Protein AF-A0A8S2E0N2-F1 (afdb_monomer)

Mean predicted aligned error: 20.52 Å

Foldseek 3Di:
DDDDDDDDADDFDPPDDVPFDFDDPVQWDFQFWQDDDPFWTWTWIAGCDAPRHGDTWIKTKGWLQRADNLLLRLVRVQLVLLLPDDAPQAKHWFWWDDDLTMTITTIHDALQAFQVLVCVVVLADDLVLLLLQLLSVLVVLVSCVVQQKAQAADDRNQWGAHQQGHTHGHDSSPMDGFDPDLPGFDQDLDYDLLLFALCSLVSVTDGSLRVLSSSLQRSCCNHRSDGQADDPDSVRSSVCNNDNDRDDDPPDDPLSSVQSVQSSDNPSCSHQQHDPCRSVSVCPRPSNVPDPSVCSRVVNDRRPDRRDDDPDSSPSGDPVGRVDDSDDDDGDRHPPVSSVSCVSRTDGRPCRRDPDPDDDDDPVPLVVLLVPQPQEAAPDPVVQKDWDAWPDDDPFWTKTWIAGPPPRDIWIKTKGQACVVQRCSQVSVVLVVCQVQLAAWHFDHWYDHPRMIITITQDFAQFWPVVCLVVVVFAFLLRLLLLLLSVLVVLLVCVVQQKAQAEDAGRQWTFNHNVSDSSRIHRYDRSPMDHADDDPGWDQDQDYDLLLFALCSLVSHTDGNLRVLSSSLQVSVCNQAVDGQQDQDPPQDSVSSSCCLVPPDRDLDDPQSVLPDPQSVVLSNLSSDNPSVSRDHSVVSCVRPSNVPSVPGDRDTGNYDPNVSVCVVVPPLPQPAQFQWWKKKKAAADPVVQVVVVVCQVVCLVQVKDWLALHDDHRAITIITHGPVCPVVVVVVCVVVVIDMDGLGRTCRVLLVVLLVVAVPDDDDDDDLLHQDAPVNVVVVLVVLCVVQVQFKDKDFLAAFPVGDTQIKIKGAHPAFAADPVGHGDPDDAFEAEEEEALFQLQRLGLSLLVLLVCCLRVCQVPDPLSVNLRNRYMYIYRSHLQNQQNNCCSPNYNNGTFHADQDPPRVAGGARLFQQAPWCRPVDSADCDSNRSRNNAPHRCNGVSSVSVVVVLLVCLVRHQAYEYEGADAQEKEADDQQAPDADPCQVLQQVLQVQLQVQLCVPPVAHHHYYHNCNVRRNRHNGDRSCCVPPSVRSNGIYGHFDDNPSCISSDRSNCSVSRSVSNSRSVSSSSVSSSVPVVD

Secondary structure (DSSP, 8-state):
-------PPPP------TTSPPP-GGGEEEEEEEEE-SSEEEEEEEE-SSTTTT-EEEEEEEEGGG--HHHHHHHHHHHHHHHH---TTBPPEEEEEE-SSEEEEEEE--TTEEHHHHHHHHSS--HHHHHHHHHHHHHHHHHHHHTTEE----SGGGEEE-SSS-EEE--GGG-EE--SSTT--B----S-GGG--HHHHTTS-B-THHHHHHHHHHHHHHHHSS-SS--SSHHHHHHHHHHPPP---TTS-HHHHHHHHHHT-SSGGGSTT-STTHHHHHHTSGGGTT--HHHHHTT-SPPS-PPP--SSTTTTS-HHHHTS----PPPPPPPHHHHHTTTT--EE-HHHHS----S----HHHHHHHHTSTTEE-S-HHHHEEEEEEEEE-SSEEEEEEEETTT--EEEEEEES-TTTS--HHHHHHHHHTTT-TTBPPEEEEEEETTEEEEEEE---S-BHHHHHHHTS--BHHHHHHHHHHHHHHHHHHHHTTEE-S--SGGGEEESSTT--GGGEEE---TT-EEPPSSS--B------TTT--HHHHTT--B-THHHHHHHHHHHHHHHHSS-SS---TT--HHHHHHHHHHPPP---STTTTTS-HHHHHHHHHHT-SSGGGSPPHHHHHHSHHHHTGGGS--SBP--S-HHHHHHHHS-------TT-EEEEEE--SHHHHHHHHHHHHTHHHHT-EES-S---TTSEEEEEE-GGGHHHHHHHHHHTT-EEEEEES-SHHHHHHHHHHHH---SS---TTS---HHHHHHHHHHHHHH-TTTEEEEEEEE-TTS-EEEEEEE--SSPPB-TTS-B--SPPEEEEEEE-SSTT-THHHHHHHHHHHHHHHTTTTSHHHHHHHHHEEEEEES-SSHHHHHHHHHT-TT--S---B-SSTT-B---TTS-SSSSTTSSS-BS-TTSTTB--SSTT-SHHHHHHHHHHHHTTTTEEEEEEEEESS-EEEES-SS-SSPPTTHHHHHHHHHHHHHHHHHHH----EEEEHHHHS----S-HHHHHHHTS--SEEEEEEES-SSSSGGG--GGGHHHHHHHHHHHHHHHHHHHHHHH--

Structure (mmCIF, N/CA/C/O backbone):
data_AF-A0A8S2E0N2-F1
#
_entry.id   AF-A0A8S2E0N2-F1
#
loop_
_atom_site.group_PDB
_atom_site.id
_atom_site.type_symbol
_atom_site.label_atom_id
_atom_site.label_alt_id
_atom_site.label_comp_id
_atom_site.label_asym_id
_atom_site.label_entity_id
_atom_site.label_seq_id
_atom_site.pdbx_PDB_ins_code
_atom_site.Cartn_x
_atom_site.Cartn_y
_atom_site.Cartn_z
_atom_site.occupancy
_atom_site.B_iso_or_equiv
_atom_site.auth_seq_id
_atom_site.auth_comp_id
_atom_site.auth_asym_id
_atom_site.auth_atom_id
_atom_site.pdbx_PDB_model_num
ATOM 1 N N . ASP A 1 1 ? -3.031 7.987 -31.001 1.00 28.86 1 ASP A N 1
ATOM 2 C CA . ASP A 1 1 ? -3.763 6.712 -30.892 1.00 28.86 1 ASP A CA 1
ATOM 3 C C . ASP A 1 1 ? -3.323 6.035 -29.611 1.00 28.86 1 ASP A C 1
ATOM 5 O O . ASP A 1 1 ? -2.189 5.608 -29.501 1.00 28.86 1 ASP A O 1
ATOM 9 N N . GLU A 1 2 ? -3.964 6.364 -28.498 1.00 23.53 2 GLU A N 1
ATOM 10 C CA . GLU A 1 2 ? -5.214 5.784 -27.972 1.00 23.53 2 GLU A CA 1
ATOM 11 C C . GLU A 1 2 ? -4.887 4.900 -26.759 1.00 23.53 2 GLU A C 1
ATOM 13 O O . GLU A 1 2 ? -4.711 3.691 -26.832 1.00 23.53 2 GLU A O 1
ATOM 18 N N . TYR A 1 3 ? -4.770 5.595 -25.627 1.00 35.31 3 TYR A N 1
ATOM 19 C CA . TYR A 1 3 ? -5.124 5.175 -24.274 1.00 35.31 3 TYR A CA 1
ATOM 20 C C . TYR A 1 3 ? -5.818 3.804 -24.134 1.00 35.31 3 TYR A C 1
ATOM 22 O O . TYR A 1 3 ? -6.977 3.670 -24.529 1.00 35.31 3 TYR A O 1
ATOM 30 N N . SER A 1 4 ? -5.231 2.873 -23.360 1.00 25.34 4 SER A N 1
ATOM 31 C CA . SER A 1 4 ? -6.035 2.066 -22.428 1.00 25.34 4 SER A CA 1
ATOM 32 C C . SER A 1 4 ? -5.281 1.427 -21.241 1.00 25.34 4 SER A C 1
ATOM 34 O O . SER A 1 4 ? -4.552 0.462 -21.403 1.00 25.34 4 SER A O 1
ATOM 36 N N . THR A 1 5 ? -5.614 1.926 -20.044 1.00 36.44 5 THR A N 1
ATOM 37 C CA . THR A 1 5 ? -5.399 1.447 -18.653 1.00 36.44 5 THR A CA 1
ATOM 38 C C . THR A 1 5 ? -5.800 -0.008 -18.315 1.00 36.44 5 THR A C 1
ATOM 40 O O . THR A 1 5 ? -6.749 -0.525 -18.908 1.00 36.44 5 THR A O 1
ATOM 43 N N . ILE A 1 6 ? -5.180 -0.577 -17.263 1.00 29.47 6 ILE A N 1
ATOM 44 C CA . ILE A 1 6 ? -5.586 -1.771 -16.471 1.00 29.47 6 ILE A CA 1
ATOM 45 C C . ILE A 1 6 ? -5.272 -1.413 -14.988 1.00 29.47 6 ILE A C 1
ATOM 47 O O . ILE A 1 6 ? -4.105 -1.210 -14.692 1.00 29.47 6 ILE A O 1
ATOM 51 N N . GLU A 1 7 ? -6.164 -0.930 -14.104 1.00 25.22 7 GLU A N 1
ATOM 52 C CA . GLU A 1 7 ? -7.268 -1.548 -13.318 1.00 25.22 7 GLU A CA 1
ATOM 53 C C . GLU A 1 7 ? -6.845 -2.790 -12.477 1.00 25.22 7 GLU A C 1
ATOM 55 O O . GLU A 1 7 ? -6.459 -3.808 -13.038 1.00 25.22 7 GLU A O 1
ATOM 60 N N . HIS A 1 8 ? -6.915 -2.699 -11.134 1.00 28.61 8 HIS A N 1
ATOM 61 C CA . HIS A 1 8 ? -6.659 -3.777 -10.152 1.00 28.61 8 HIS A CA 1
ATOM 62 C C . HIS A 1 8 ? -7.943 -4.584 -9.858 1.00 28.61 8 HIS A C 1
ATOM 64 O O . HIS A 1 8 ? -9.015 -3.997 -9.707 1.00 28.61 8 HIS A O 1
ATOM 70 N N . GLU A 1 9 ? -7.822 -5.913 -9.756 1.00 24.45 9 GLU A N 1
ATOM 71 C CA . GLU A 1 9 ? -8.874 -6.860 -9.345 1.00 24.45 9 GLU A CA 1
ATOM 72 C C . GLU A 1 9 ? -8.735 -7.244 -7.856 1.00 24.45 9 GLU A C 1
ATOM 74 O O . GLU A 1 9 ? -7.620 -7.383 -7.358 1.00 24.45 9 GLU A O 1
ATOM 79 N N . ILE A 1 10 ? -9.868 -7.439 -7.171 1.00 28.05 10 ILE A N 1
ATOM 80 C CA . ILE A 1 10 ? -9.986 -7.943 -5.791 1.00 28.05 10 ILE A CA 1
ATOM 81 C C . ILE A 1 10 ? -9.920 -9.485 -5.808 1.00 28.05 10 ILE A C 1
ATOM 83 O O . ILE A 1 10 ? -10.506 -10.125 -6.686 1.00 28.05 10 ILE A O 1
ATOM 87 N N . GLU A 1 11 ? -9.208 -10.093 -4.852 1.00 24.56 11 GLU A N 1
ATOM 88 C CA . GLU A 1 11 ? -9.170 -11.549 -4.656 1.00 24.56 11 GLU A CA 1
ATOM 89 C C . GLU A 1 11 ? -10.421 -12.024 -3.910 1.00 24.56 11 GLU A C 1
ATOM 91 O O . GLU A 1 11 ? -10.689 -11.615 -2.782 1.00 24.56 11 GLU A O 1
ATOM 96 N N . ILE A 1 12 ? -11.174 -12.932 -4.528 1.00 28.62 12 ILE A N 1
ATOM 97 C CA . ILE A 1 12 ? -12.325 -13.561 -3.890 1.00 28.62 12 ILE A CA 1
ATOM 98 C C . ILE A 1 12 ? -11.907 -14.924 -3.389 1.00 28.62 12 ILE A C 1
ATOM 100 O O . ILE A 1 12 ? -11.651 -15.846 -4.169 1.00 28.62 12 ILE A O 1
ATOM 104 N N . THR A 1 13 ? -11.872 -15.056 -2.070 1.00 29.52 13 THR A N 1
ATOM 105 C CA . THR A 1 13 ? -11.762 -16.349 -1.412 1.00 29.52 13 THR A CA 1
ATOM 106 C C . THR A 1 13 ? -12.967 -17.198 -1.808 1.00 29.52 13 THR A C 1
ATOM 108 O O . THR A 1 13 ? -14.119 -16.779 -1.713 1.00 29.52 13 THR A O 1
ATOM 111 N N . ASN A 1 14 ? -12.708 -18.408 -2.303 1.00 28.38 14 ASN A N 1
ATOM 112 C CA . ASN A 1 14 ? -13.755 -19.387 -2.564 1.00 28.38 14 ASN A CA 1
ATOM 113 C C . ASN A 1 14 ? -14.541 -19.642 -1.265 1.00 28.38 14 ASN A C 1
ATOM 115 O O . ASN A 1 14 ? -14.126 -20.454 -0.439 1.00 28.38 14 ASN A O 1
ATOM 119 N N . ILE A 1 15 ? -15.712 -19.020 -1.109 1.00 34.06 15 ILE A N 1
ATOM 120 C CA . ILE A 1 15 ? -16.741 -19.489 -0.180 1.00 34.06 15 ILE A CA 1
ATOM 121 C C . ILE A 1 15 ? -17.411 -20.695 -0.844 1.00 34.06 15 ILE A C 1
ATOM 123 O O . ILE A 1 15 ? -18.532 -20.654 -1.335 1.00 34.06 15 ILE A O 1
ATOM 127 N N . THR A 1 16 ? -16.684 -21.802 -0.894 1.00 30.33 16 THR A N 1
ATOM 128 C CA . THR A 1 16 ? -17.293 -23.126 -0.950 1.00 30.33 16 THR A CA 1
ATOM 129 C C . THR A 1 16 ? -16.660 -23.921 0.170 1.00 30.33 16 THR A C 1
ATOM 131 O O . THR A 1 16 ? -15.574 -24.470 -0.000 1.00 30.33 16 THR A O 1
ATOM 134 N N . LYS A 1 17 ? -17.339 -23.963 1.326 1.00 30.84 17 LYS A N 1
ATOM 135 C CA . LYS A 1 17 ? -17.153 -25.038 2.308 1.00 30.84 17 LYS A CA 1
ATOM 136 C C . LYS A 1 17 ? -17.154 -26.362 1.537 1.00 30.84 17 LYS A C 1
ATOM 138 O O . LYS A 1 17 ? -18.080 -26.605 0.757 1.00 30.84 17 LYS A O 1
ATOM 143 N N . GLU A 1 18 ? -16.142 -27.205 1.730 1.00 28.52 18 GLU A N 1
ATOM 144 C CA . GLU A 1 18 ? -16.212 -28.591 1.260 1.00 28.52 18 GLU A CA 1
ATOM 145 C C . GLU A 1 18 ? -17.493 -29.225 1.829 1.00 28.52 18 GLU A C 1
ATOM 147 O O . GLU A 1 18 ? -17.659 -29.317 3.043 1.00 28.52 18 GLU A O 1
ATOM 152 N N . GLY A 1 19 ? -18.431 -29.584 0.943 1.00 35.12 19 GLY A N 1
ATOM 153 C CA . GLY A 1 19 ? -19.732 -30.162 1.302 1.00 35.12 19 GLY A CA 1
ATOM 154 C C . GLY A 1 19 ? -20.982 -29.299 1.052 1.00 35.12 19 GLY A C 1
ATOM 155 O O . GLY A 1 19 ? -22.078 -29.810 1.265 1.00 35.12 19 GLY A O 1
ATOM 156 N N . CYS A 1 20 ? -20.878 -28.049 0.575 1.00 34.34 20 CYS A N 1
ATOM 157 C CA . CYS A 1 20 ? -22.047 -27.210 0.229 1.00 34.34 20 CYS A CA 1
ATOM 158 C C . CYS A 1 20 ? -22.283 -27.112 -1.297 1.00 34.34 20 CYS A C 1
ATOM 160 O O . CYS A 1 20 ? -21.327 -27.105 -2.076 1.00 34.34 20 CYS A O 1
ATOM 162 N N . GLU A 1 21 ? -23.554 -27.043 -1.733 1.00 44.69 21 GLU A N 1
ATOM 163 C CA . GLU A 1 21 ? -23.943 -26.941 -3.154 1.00 44.69 21 GLU A CA 1
ATOM 164 C C . GLU A 1 21 ? -23.283 -25.734 -3.841 1.00 44.69 21 GLU A C 1
ATOM 166 O O . GLU A 1 21 ? -23.330 -24.618 -3.335 1.00 44.69 21 GLU A O 1
ATOM 171 N N . LYS A 1 22 ? -22.700 -25.936 -5.029 1.00 56.62 22 LYS A N 1
ATOM 172 C CA . LYS A 1 22 ? -22.250 -24.844 -5.907 1.00 56.62 22 LYS A CA 1
ATOM 173 C C . LYS A 1 22 ? -23.458 -24.303 -6.675 1.00 56.62 22 LYS A C 1
ATOM 175 O O . LYS A 1 22 ? -24.176 -25.091 -7.287 1.00 56.62 22 LYS A O 1
ATOM 180 N N . GLY A 1 23 ? -23.662 -22.983 -6.687 1.00 61.06 23 GLY A N 1
ATOM 181 C CA . GLY A 1 23 ? -24.697 -22.355 -7.516 1.00 61.06 23 GLY A CA 1
ATOM 182 C C . GLY A 1 23 ? -24.526 -22.729 -8.995 1.00 61.06 23 GLY A C 1
ATOM 183 O O . GLY A 1 23 ? -23.431 -22.592 -9.543 1.00 61.06 23 GLY A O 1
ATOM 184 N N . HIS A 1 24 ? -25.588 -23.224 -9.638 1.00 76.50 24 HIS A N 1
ATOM 185 C CA . HIS A 1 24 ? -25.565 -23.650 -11.043 1.00 76.50 24 HIS A CA 1
ATOM 186 C C . HIS A 1 24 ? -26.785 -23.133 -11.808 1.00 76.50 24 HIS A C 1
ATOM 188 O O . HIS A 1 24 ? -27.872 -23.014 -11.248 1.00 76.50 24 HIS A O 1
ATOM 194 N N . ARG A 1 25 ? -26.627 -22.880 -13.115 1.00 81.69 25 ARG A N 1
ATOM 195 C CA . ARG A 1 25 ? -27.694 -22.361 -13.991 1.00 81.69 25 ARG A CA 1
ATOM 196 C C . ARG A 1 25 ? -28.948 -23.240 -13.982 1.00 81.69 25 ARG A C 1
ATOM 198 O O . ARG A 1 25 ? -30.050 -22.713 -14.018 1.00 81.69 25 ARG A O 1
ATOM 205 N N . ASP A 1 26 ? -28.778 -24.555 -13.890 1.00 82.00 26 ASP A N 1
ATOM 206 C CA . ASP A 1 26 ? -29.890 -25.519 -13.908 1.00 82.00 26 ASP A CA 1
ATOM 207 C C . ASP A 1 26 ? -30.736 -25.498 -12.628 1.00 82.00 26 ASP A C 1
ATOM 209 O O . ASP A 1 26 ? -31.825 -26.065 -12.601 1.00 82.00 26 ASP A O 1
ATOM 213 N N . GLN A 1 27 ? -30.268 -24.811 -11.581 1.00 82.81 27 GLN A N 1
ATOM 214 C CA . GLN A 1 27 ? -31.034 -24.611 -10.353 1.00 82.81 27 GLN A CA 1
ATOM 215 C C . GLN A 1 27 ? -32.099 -23.501 -10.482 1.00 82.81 27 GLN A C 1
ATOM 217 O O . GLN A 1 27 ? -32.764 -23.162 -9.499 1.00 82.81 27 GLN A O 1
ATOM 222 N N . PHE A 1 28 ? -32.223 -22.886 -11.663 1.00 88.06 28 PHE A N 1
ATOM 223 C CA . PHE A 1 28 ? -33.082 -21.735 -11.910 1.00 88.06 28 PHE A CA 1
ATOM 224 C C . PHE A 1 28 ? -33.931 -21.931 -13.169 1.00 88.06 28 PHE A C 1
ATOM 226 O O . PHE A 1 28 ? -33.412 -22.067 -14.279 1.00 88.06 28 PHE A O 1
ATOM 233 N N . ASP A 1 29 ? -35.247 -21.855 -13.001 1.00 86.88 29 ASP A N 1
ATOM 234 C CA . ASP A 1 29 ? -36.202 -21.874 -14.102 1.00 86.88 29 ASP A CA 1
ATOM 235 C C . ASP A 1 29 ? -36.370 -20.455 -14.653 1.00 86.88 29 ASP A C 1
ATOM 237 O O . ASP A 1 29 ? -36.748 -19.535 -13.926 1.00 86.88 29 ASP A O 1
ATOM 241 N N . PHE A 1 30 ? -36.100 -20.267 -15.944 1.00 87.38 30 PHE A N 1
ATOM 242 C CA . PHE A 1 30 ? -36.246 -18.977 -16.616 1.00 87.38 30 PHE A CA 1
ATOM 243 C C . PHE A 1 30 ? -37.717 -18.718 -16.925 1.00 87.38 30 PHE A C 1
ATOM 245 O O . PHE A 1 30 ? -38.323 -19.426 -17.728 1.00 87.38 30 PHE A O 1
ATOM 252 N N . LEU A 1 31 ? -38.284 -17.689 -16.299 1.00 83.88 31 LEU A N 1
ATOM 253 C CA . LEU A 1 31 ? -39.690 -17.343 -16.463 1.00 83.88 31 LEU A CA 1
ATOM 254 C C . LEU A 1 31 ? -39.878 -16.286 -17.549 1.00 83.88 31 LEU A C 1
ATOM 256 O O . LEU A 1 31 ? -40.682 -16.481 -18.453 1.00 83.88 31 LEU A O 1
ATOM 260 N N . MET A 1 32 ? -39.157 -15.162 -17.464 1.00 83.88 32 MET A N 1
ATOM 261 C CA . MET A 1 32 ? -39.373 -13.995 -18.336 1.00 83.88 32 MET A CA 1
ATOM 262 C C . MET A 1 32 ? -38.083 -13.192 -18.533 1.00 83.88 32 MET A C 1
ATOM 264 O O . MET A 1 32 ? -37.170 -13.272 -17.713 1.00 83.88 32 MET A O 1
ATOM 268 N N . VAL A 1 33 ? -38.005 -12.387 -19.596 1.00 84.62 33 VAL A N 1
ATOM 269 C CA . VAL A 1 33 ? -36.953 -11.366 -19.751 1.00 84.62 33 VAL A CA 1
ATOM 270 C C . VAL A 1 33 ? -37.463 -10.060 -19.143 1.00 84.62 33 VAL A C 1
ATOM 272 O O . VAL A 1 33 ? -38.490 -9.548 -19.575 1.00 84.62 33 VAL A O 1
ATOM 275 N N . LEU A 1 34 ? -36.754 -9.531 -18.148 1.00 81.56 34 LEU A N 1
ATOM 276 C CA . LEU A 1 34 ? -37.100 -8.277 -17.469 1.00 81.56 34 LEU A CA 1
ATOM 277 C C . LEU A 1 34 ? -36.463 -7.059 -18.146 1.00 81.56 34 LEU A C 1
ATOM 279 O O . LEU A 1 34 ? -37.032 -5.976 -18.121 1.00 81.56 34 LEU A O 1
ATOM 283 N N . GLY A 1 35 ? -35.302 -7.237 -18.784 1.00 79.69 35 GLY A N 1
ATOM 284 C CA . GLY A 1 35 ? -34.605 -6.162 -19.487 1.00 79.69 35 GLY A CA 1
ATOM 285 C C . GLY A 1 35 ? -33.397 -6.644 -20.288 1.00 79.69 35 GLY A C 1
ATOM 286 O O . GLY A 1 35 ? -32.935 -7.782 -20.142 1.00 79.69 35 GLY A O 1
ATOM 287 N N . ALA A 1 36 ? -32.870 -5.776 -21.152 1.00 71.81 36 ALA A N 1
ATOM 288 C CA . ALA A 1 36 ? -31.653 -6.026 -21.919 1.00 71.81 36 ALA A CA 1
ATOM 289 C C . ALA A 1 36 ? -30.767 -4.773 -21.958 1.00 71.81 36 ALA A C 1
ATOM 291 O O . ALA A 1 36 ? -31.213 -3.712 -22.382 1.00 71.81 36 ALA A O 1
ATOM 292 N N . GLY A 1 37 ? -29.509 -4.917 -21.536 1.00 65.56 37 GLY A N 1
ATOM 293 C CA . GLY A 1 37 ? -28.487 -3.873 -21.611 1.00 65.56 37 GLY A CA 1
ATOM 294 C C . GLY A 1 37 ? -27.475 -4.130 -22.731 1.00 65.56 37 GLY A C 1
ATOM 295 O O . GLY A 1 37 ? -27.568 -5.108 -23.474 1.00 65.56 37 GLY A O 1
ATOM 296 N N . SER A 1 38 ? -26.450 -3.280 -22.823 1.00 56.94 38 SER A N 1
ATOM 297 C CA . SER A 1 38 ? -25.407 -3.358 -23.860 1.00 56.94 38 SER A CA 1
ATOM 298 C C . SER A 1 38 ? -24.555 -4.636 -23.817 1.00 56.94 38 SER A C 1
ATOM 300 O O . SER A 1 38 ? -23.988 -5.018 -24.839 1.00 56.94 38 SER A O 1
ATOM 302 N N . PHE A 1 39 ? -24.468 -5.312 -22.664 1.00 64.44 39 PHE A N 1
ATOM 303 C CA . PHE A 1 39 ? -23.562 -6.454 -22.446 1.00 64.44 39 PHE A CA 1
ATOM 304 C C . PHE A 1 39 ? -24.248 -7.721 -21.902 1.00 64.44 39 PHE A C 1
ATOM 306 O O . PHE A 1 39 ? -23.595 -8.755 -21.728 1.00 64.44 39 PHE A O 1
ATOM 313 N N . GLY A 1 40 ? -25.559 -7.672 -21.638 1.00 74.44 40 GLY A N 1
ATOM 314 C CA . GLY A 1 40 ? -26.270 -8.750 -20.953 1.00 74.44 40 GLY A CA 1
ATOM 315 C C . GLY A 1 40 ? -27.789 -8.592 -20.915 1.00 74.44 40 GLY A C 1
ATOM 316 O O . GLY A 1 40 ? -28.337 -7.574 -21.333 1.00 74.44 40 GLY A O 1
ATOM 317 N N . LYS A 1 41 ? -28.470 -9.626 -20.419 1.00 84.88 41 LYS A N 1
ATOM 318 C CA . LYS A 1 41 ? -29.929 -9.664 -20.227 1.00 84.88 41 LYS A CA 1
ATOM 319 C C . LYS A 1 41 ? -30.253 -9.914 -18.762 1.00 84.88 41 LYS A C 1
ATOM 321 O O . LYS A 1 41 ? -29.525 -10.649 -18.100 1.00 84.88 41 LYS A O 1
ATOM 326 N N . VAL A 1 42 ? -31.354 -9.347 -18.287 1.00 88.44 42 VAL A N 1
ATOM 327 C CA . VAL A 1 42 ? -31.898 -9.622 -16.956 1.00 88.44 42 VAL A CA 1
ATOM 328 C C . VAL A 1 42 ? -33.137 -10.489 -17.119 1.00 88.44 42 VAL A C 1
ATOM 330 O O . VAL A 1 42 ? -34.028 -10.163 -17.906 1.00 88.44 42 VAL A O 1
ATOM 333 N N . PHE A 1 43 ? -33.183 -11.603 -16.400 1.00 88.94 43 PHE A N 1
ATOM 334 C CA . PHE A 1 43 ? -34.283 -12.557 -16.433 1.00 88.94 43 PHE A CA 1
ATOM 335 C C . PHE A 1 43 ? -34.960 -12.641 -15.072 1.00 88.94 43 PHE A C 1
ATOM 337 O O . PHE A 1 43 ? -34.293 -12.616 -14.043 1.00 88.94 43 PHE A O 1
ATOM 344 N N . LEU A 1 44 ? -36.276 -12.814 -15.076 1.00 90.44 44 LEU A N 1
ATOM 345 C CA . LEU A 1 44 ? -36.996 -13.317 -13.920 1.00 90.44 44 LEU A CA 1
ATOM 346 C C . LEU A 1 44 ? -36.787 -14.823 -13.871 1.00 90.44 44 LEU A C 1
ATOM 348 O O . LEU A 1 44 ? -37.120 -15.527 -14.831 1.00 90.44 44 LEU A O 1
ATOM 352 N N . VAL A 1 45 ? -36.258 -15.309 -12.758 1.00 91.38 45 VAL A N 1
ATOM 353 C CA . VAL A 1 45 ? -36.012 -16.733 -12.552 1.00 91.38 45 VAL A CA 1
ATOM 354 C C . VAL A 1 45 ? -36.668 -17.220 -11.272 1.00 91.38 45 VAL A C 1
ATOM 356 O O . VAL A 1 45 ? -36.872 -16.450 -10.333 1.00 91.38 45 VAL A O 1
ATOM 359 N N . ARG A 1 46 ? -36.982 -18.513 -11.223 1.00 90.81 46 ARG A N 1
ATOM 360 C CA . ARG A 1 46 ? -37.435 -19.194 -10.010 1.00 90.81 46 ARG A CA 1
ATOM 361 C C . ARG A 1 46 ? -36.410 -20.228 -9.585 1.00 90.81 46 ARG A C 1
ATOM 363 O O . ARG A 1 46 ? -36.016 -21.059 -10.398 1.00 90.81 46 ARG A O 1
ATOM 370 N N . LYS A 1 47 ? -36.016 -20.212 -8.316 1.00 89.38 47 LYS A N 1
ATOM 371 C CA . LYS A 1 47 ? -35.168 -21.260 -7.749 1.00 89.38 47 LYS A CA 1
ATOM 372 C C . LYS A 1 47 ? -35.924 -22.590 -7.723 1.00 89.38 47 LYS A C 1
ATOM 374 O O . LYS A 1 47 ? -37.020 -22.655 -7.166 1.00 89.38 47 LYS A O 1
ATOM 379 N N . ASN A 1 48 ? -35.358 -23.648 -8.294 1.00 85.62 48 ASN A N 1
ATOM 380 C CA . ASN A 1 48 ? -36.005 -24.965 -8.361 1.00 85.62 48 ASN A CA 1
ATOM 381 C C . ASN A 1 48 ? -35.398 -26.008 -7.395 1.00 85.62 48 ASN A C 1
ATOM 383 O O . ASN A 1 48 ? -36.025 -27.039 -7.156 1.00 85.62 48 ASN A O 1
ATOM 387 N N . LEU A 1 49 ? -34.239 -25.715 -6.791 1.00 75.81 49 LEU A N 1
ATOM 388 C CA . LEU A 1 49 ? -33.489 -26.598 -5.891 1.00 75.81 49 LEU A CA 1
ATOM 389 C C . LEU A 1 49 ? -32.799 -25.782 -4.786 1.00 75.81 49 LEU A C 1
ATOM 391 O O . LEU A 1 49 ? -32.263 -24.716 -5.087 1.00 75.81 49 LEU A O 1
ATOM 395 N N . GLY A 1 50 ? -32.753 -26.300 -3.555 1.00 72.25 50 GLY A N 1
ATOM 396 C CA . GLY A 1 50 ? -32.063 -25.680 -2.415 1.00 72.25 50 GLY A CA 1
ATOM 397 C C . GLY A 1 50 ? -33.010 -25.179 -1.310 1.00 72.25 50 GLY A C 1
ATOM 398 O O . GLY A 1 50 ? -34.227 -25.349 -1.407 1.00 72.25 50 GLY A O 1
ATOM 399 N N . PRO A 1 51 ? -32.474 -24.583 -0.228 1.00 66.69 51 PRO A N 1
ATOM 400 C CA . PRO A 1 51 ? -33.255 -24.130 0.931 1.00 66.69 51 PRO A CA 1
ATOM 401 C C . PRO A 1 51 ? -34.206 -22.961 0.628 1.00 66.69 51 PRO A C 1
ATOM 403 O O . PRO A 1 51 ? -35.125 -22.709 1.403 1.00 66.69 51 PRO A O 1
ATOM 406 N N . ASP A 1 52 ? -34.014 -22.271 -0.487 1.00 81.44 52 ASP A N 1
ATOM 407 C CA . ASP A 1 52 ? -34.780 -21.134 -1.002 1.00 81.44 52 ASP A CA 1
ATOM 408 C C . ASP A 1 52 ? -35.659 -21.516 -2.213 1.00 81.44 52 ASP A C 1
ATOM 410 O O . ASP A 1 52 ? -36.147 -20.646 -2.939 1.00 81.44 52 ASP A O 1
ATOM 414 N N . GLN A 1 53 ? -35.882 -22.818 -2.446 1.00 85.06 53 GLN A N 1
ATOM 415 C CA . GLN A 1 53 ? -36.723 -23.321 -3.534 1.00 85.06 53 GLN A CA 1
ATOM 416 C C . GLN A 1 53 ? -38.082 -22.598 -3.597 1.00 85.06 53 GLN A C 1
ATOM 418 O O . GLN A 1 53 ? -38.795 -22.469 -2.604 1.00 85.06 53 GLN A O 1
ATOM 423 N N . GLY A 1 54 ? -38.462 -22.174 -4.803 1.00 81.81 54 GLY A N 1
ATOM 424 C CA . GLY A 1 54 ? -39.689 -21.432 -5.085 1.00 81.81 54 GLY A CA 1
ATOM 425 C C . GLY A 1 54 ? -39.520 -19.911 -5.087 1.00 81.81 54 GLY A C 1
ATOM 426 O O . GLY A 1 54 ? -40.381 -19.224 -5.642 1.00 81.81 54 GLY A O 1
ATOM 427 N N . THR A 1 55 ? -38.417 -19.386 -4.546 1.00 88.75 55 THR A N 1
ATOM 428 C CA . THR A 1 55 ? -38.136 -17.942 -4.507 1.00 88.75 55 THR A CA 1
ATOM 429 C C . THR A 1 55 ? -37.907 -17.383 -5.912 1.00 88.75 55 THR A C 1
ATOM 431 O O . THR A 1 55 ? -37.330 -18.047 -6.781 1.00 88.75 55 THR A O 1
ATOM 434 N N . LEU A 1 56 ? -38.404 -16.165 -6.148 1.00 90.06 56 LEU A N 1
ATOM 435 C CA . LEU A 1 56 ? -38.202 -15.430 -7.394 1.00 90.06 56 LEU A CA 1
ATOM 436 C C . LEU A 1 56 ? -37.003 -14.494 -7.264 1.00 90.06 56 LEU A C 1
ATOM 438 O O . LEU A 1 56 ? -36.922 -13.739 -6.300 1.00 90.06 56 LEU A O 1
ATOM 442 N N . TYR A 1 57 ? -36.140 -14.494 -8.275 1.00 93.31 57 TYR A N 1
ATOM 443 C CA . TYR A 1 57 ? -34.956 -13.641 -8.336 1.00 93.31 57 TYR A CA 1
ATOM 444 C C . TYR A 1 57 ? -34.833 -12.931 -9.683 1.00 93.31 57 TYR A C 1
ATOM 446 O O . TYR A 1 57 ? -35.353 -13.397 -10.703 1.00 93.31 57 TYR A O 1
ATOM 454 N N . ALA A 1 58 ? -34.095 -11.822 -9.689 1.00 92.25 58 ALA A N 1
ATOM 455 C CA . ALA A 1 58 ? -33.625 -11.179 -10.905 1.00 92.25 58 ALA A CA 1
ATOM 456 C C . ALA A 1 58 ? -32.225 -11.714 -11.240 1.00 92.25 58 ALA A C 1
ATOM 458 O O . ALA A 1 58 ? -31.265 -11.498 -10.508 1.00 92.25 58 ALA A O 1
ATOM 459 N N . MET A 1 59 ? -32.093 -12.430 -12.354 1.00 92.50 59 MET A N 1
ATOM 460 C CA . MET A 1 59 ? -30.822 -12.984 -12.817 1.00 92.50 59 MET A CA 1
ATOM 461 C C . MET A 1 59 ? -30.242 -12.125 -13.942 1.00 92.50 59 MET A C 1
ATOM 463 O O . MET A 1 59 ? -30.728 -12.159 -15.075 1.00 92.50 59 MET A O 1
ATOM 467 N N . LYS A 1 60 ? -29.169 -11.388 -13.650 1.00 91.44 60 LYS A N 1
ATOM 468 C CA . LYS A 1 60 ? -28.374 -10.638 -14.633 1.00 91.44 60 LYS A CA 1
ATOM 469 C C . LYS A 1 60 ? -27.349 -11.584 -15.264 1.00 91.44 60 LYS A C 1
ATOM 471 O O . LYS A 1 60 ? -26.496 -12.142 -14.578 1.00 91.44 60 LYS A O 1
ATOM 476 N N . VAL A 1 61 ? -27.443 -11.775 -16.579 1.00 89.69 61 VAL A N 1
ATOM 477 C CA . VAL A 1 61 ? -26.606 -12.696 -17.364 1.00 89.69 61 VAL A CA 1
ATOM 478 C C . VAL A 1 61 ? -25.751 -11.906 -18.346 1.00 89.69 61 VAL A C 1
ATOM 480 O O . VAL A 1 61 ? -26.286 -11.271 -19.260 1.00 89.69 61 VAL A O 1
ATOM 483 N N . LEU A 1 62 ? -24.425 -11.991 -18.210 1.00 87.38 62 LEU A N 1
ATOM 484 C CA . LEU A 1 62 ? -23.469 -11.336 -19.109 1.00 87.38 62 LEU A CA 1
ATOM 485 C C . LEU A 1 62 ? -22.638 -12.368 -19.880 1.00 87.38 62 LEU A C 1
ATOM 487 O O . LEU A 1 62 ? -22.188 -13.377 -19.331 1.00 87.38 62 LEU A O 1
ATOM 491 N N . LYS A 1 63 ? -22.411 -12.116 -21.174 1.00 83.75 63 LYS A N 1
ATOM 492 C CA . LYS A 1 63 ? -21.591 -12.989 -22.032 1.00 83.75 63 LYS A CA 1
ATOM 493 C C . LYS A 1 63 ? -20.117 -12.595 -21.915 1.00 83.75 63 LYS A C 1
ATOM 495 O O . LYS A 1 63 ? -19.752 -11.481 -22.272 1.00 83.75 63 LYS A O 1
ATOM 500 N N . LYS A 1 64 ? -19.240 -13.517 -21.500 1.00 82.75 64 LYS A N 1
ATOM 501 C CA . LYS A 1 64 ? -17.800 -13.241 -21.300 1.00 82.75 64 LYS A CA 1
ATOM 502 C C . LYS A 1 64 ? -17.112 -12.746 -22.575 1.00 82.75 64 LYS A C 1
ATOM 504 O O . LYS A 1 64 ? -16.304 -11.824 -22.523 1.00 82.75 64 LYS A O 1
ATOM 509 N N . ALA A 1 65 ? -17.478 -13.319 -23.723 1.00 75.00 65 ALA A N 1
ATOM 510 C CA . ALA A 1 65 ? -16.917 -12.957 -25.025 1.00 75.00 65 ALA A CA 1
ATOM 511 C C . ALA A 1 65 ? -17.239 -11.513 -25.464 1.00 75.00 65 ALA A C 1
ATOM 513 O O . ALA A 1 65 ? -16.499 -10.954 -26.266 1.00 75.00 65 ALA A O 1
ATOM 514 N N . SER A 1 66 ? -18.310 -10.897 -24.945 1.00 73.69 66 SER A N 1
ATOM 515 C CA . SER A 1 66 ? -18.662 -9.503 -25.258 1.00 73.69 66 SER A CA 1
ATOM 516 C C . SER A 1 66 ? -18.103 -8.485 -24.261 1.00 73.69 66 SER A C 1
ATOM 518 O O . SER A 1 66 ? -18.274 -7.289 -24.479 1.00 73.69 66 SER A O 1
ATOM 520 N N . LEU A 1 67 ? -17.448 -8.929 -23.181 1.00 74.62 67 LEU A N 1
ATOM 521 C CA . LEU A 1 67 ? -16.871 -8.046 -22.165 1.00 74.62 67 LEU A CA 1
ATOM 522 C C . LEU A 1 67 ? -15.414 -7.711 -22.506 1.00 74.62 67 LEU A C 1
ATOM 524 O O . LEU A 1 67 ? -14.566 -8.609 -22.609 1.00 74.62 67 LEU A O 1
ATOM 528 N N . LYS A 1 68 ? -15.112 -6.413 -22.630 1.00 78.19 68 LYS A N 1
ATOM 529 C CA . LYS A 1 68 ? -13.733 -5.904 -22.706 1.00 78.19 68 LYS A CA 1
ATOM 530 C C . LYS A 1 68 ? -13.060 -6.014 -21.333 1.00 78.19 68 LYS A C 1
ATOM 532 O O . LYS A 1 68 ? -13.744 -6.187 -20.332 1.00 78.19 68 LYS A O 1
ATOM 537 N N . VAL A 1 69 ? -11.731 -5.879 -21.275 1.00 72.50 69 VAL A N 1
ATOM 538 C CA . VAL A 1 69 ? -10.938 -6.024 -20.031 1.00 72.50 69 VAL A CA 1
ATOM 539 C C . VAL A 1 69 ? -11.523 -5.203 -18.870 1.00 72.50 69 VAL A C 1
ATOM 541 O O . VAL A 1 69 ? -11.860 -5.778 -17.840 1.00 72.50 69 VAL A O 1
ATOM 544 N N . ARG A 1 70 ? -11.783 -3.907 -19.085 1.00 72.75 70 ARG A N 1
ATOM 545 C CA . ARG A 1 70 ? -12.388 -3.025 -18.067 1.00 72.75 70 ARG A CA 1
ATOM 546 C C . ARG A 1 70 ? -13.802 -3.433 -17.653 1.00 72.75 70 ARG A C 1
ATOM 548 O O . ARG A 1 70 ? -14.174 -3.315 -16.494 1.00 72.75 70 ARG A O 1
ATOM 555 N N . ASP A 1 71 ? -14.613 -3.934 -18.585 1.00 73.31 71 ASP A N 1
ATOM 556 C CA . ASP A 1 71 ? -15.987 -4.355 -18.276 1.00 73.31 71 ASP A CA 1
ATOM 557 C C . ASP A 1 71 ? -15.998 -5.637 -17.424 1.00 73.31 71 ASP A C 1
ATOM 559 O O . ASP A 1 71 ? -16.905 -5.839 -16.615 1.00 73.31 71 ASP A O 1
ATOM 563 N N . ARG A 1 72 ? -14.966 -6.487 -17.547 1.00 79.00 72 ARG A N 1
ATOM 564 C CA . ARG A 1 72 ? -14.778 -7.663 -16.678 1.00 79.00 72 ARG A CA 1
ATOM 565 C C . ARG A 1 72 ? -14.427 -7.249 -15.255 1.00 79.00 72 ARG A C 1
ATOM 567 O O . ARG A 1 72 ? -15.029 -7.762 -14.317 1.00 79.00 72 ARG A O 1
ATOM 574 N N . GLN A 1 73 ? -13.523 -6.282 -15.115 1.00 75.25 73 GLN A N 1
ATOM 575 C CA . GLN A 1 73 ? -13.118 -5.726 -13.823 1.00 75.25 73 GLN A CA 1
ATOM 576 C C . GLN A 1 73 ? -14.286 -5.024 -13.128 1.00 75.25 73 GLN A C 1
ATOM 578 O O . GLN A 1 73 ? -14.546 -5.292 -11.960 1.00 75.25 73 GLN A O 1
ATOM 583 N N . ARG A 1 74 ? -15.082 -4.243 -13.870 1.00 78.88 74 ARG A N 1
ATOM 584 C CA . ARG A 1 74 ? -16.344 -3.669 -13.374 1.00 78.88 74 ARG A CA 1
ATOM 585 C C . ARG A 1 74 ? -17.342 -4.725 -12.917 1.00 78.88 74 ARG A C 1
ATOM 587 O O . ARG A 1 74 ? -17.944 -4.559 -11.870 1.00 78.88 74 ARG A O 1
ATOM 594 N N . THR A 1 75 ? -17.498 -5.818 -13.666 1.00 81.00 75 THR A N 1
ATOM 595 C CA . THR A 1 75 ? -18.430 -6.901 -13.299 1.00 81.00 75 THR A CA 1
ATOM 596 C C . THR A 1 75 ? -17.977 -7.641 -12.034 1.00 81.00 75 THR A C 1
ATOM 598 O O . THR A 1 75 ? -18.808 -8.038 -11.221 1.00 81.00 75 THR A O 1
ATOM 601 N N . LYS A 1 76 ? -16.663 -7.830 -11.846 1.00 81.06 76 LYS A N 1
ATOM 602 C CA . LYS A 1 76 ? -16.103 -8.362 -10.594 1.00 81.06 76 LYS A CA 1
ATOM 603 C C . LYS A 1 76 ? -16.346 -7.411 -9.431 1.00 81.06 76 LYS A C 1
ATOM 605 O O . LYS A 1 76 ? -16.923 -7.832 -8.441 1.00 81.06 76 LYS A O 1
ATOM 610 N N . MET A 1 77 ? -16.000 -6.138 -9.606 1.00 78.00 77 MET A N 1
ATOM 611 C CA . MET A 1 77 ? -16.187 -5.103 -8.593 1.00 78.00 77 MET A CA 1
ATOM 612 C C . MET A 1 77 ? -17.662 -4.937 -8.208 1.00 78.00 77 MET A C 1
ATOM 614 O O . MET A 1 77 ? -17.963 -4.867 -7.027 1.00 78.00 77 MET A O 1
ATOM 618 N N . GLU A 1 78 ? -18.592 -4.957 -9.172 1.00 86.56 78 GLU A N 1
ATOM 619 C CA . GLU A 1 78 ? -20.044 -4.956 -8.925 1.00 86.56 78 GLU A CA 1
ATOM 620 C C . GLU A 1 78 ? -20.441 -6.111 -7.997 1.00 86.56 78 GLU A C 1
ATOM 622 O O . GLU A 1 78 ? -21.153 -5.909 -7.016 1.00 86.56 78 GLU A O 1
ATOM 627 N N . ARG A 1 79 ? -19.938 -7.319 -8.272 1.00 87.56 79 ARG A N 1
ATOM 628 C CA . ARG A 1 79 ? -20.177 -8.496 -7.434 1.00 87.56 79 ARG A CA 1
ATOM 629 C C . ARG A 1 79 ? -19.544 -8.343 -6.049 1.00 87.56 79 ARG A C 1
ATOM 631 O O . ARG A 1 79 ? -20.203 -8.656 -5.065 1.00 87.56 79 ARG A O 1
ATOM 638 N N . ASP A 1 80 ? -18.300 -7.882 -5.965 1.00 83.12 80 ASP A N 1
ATOM 639 C CA . ASP A 1 80 ? -17.544 -7.758 -4.709 1.00 83.12 80 ASP A CA 1
ATOM 640 C C . ASP A 1 80 ? -18.156 -6.700 -3.777 1.00 83.12 80 ASP A C 1
ATOM 642 O O . ASP A 1 80 ? -18.265 -6.928 -2.573 1.00 83.12 80 ASP A O 1
ATOM 646 N N . ILE A 1 81 ? -18.619 -5.582 -4.347 1.00 83.00 81 ILE A N 1
ATOM 647 C CA . ILE A 1 81 ? -19.363 -4.525 -3.654 1.00 83.00 81 ILE A CA 1
ATOM 648 C C . ILE A 1 81 ? -20.682 -5.090 -3.109 1.00 83.00 81 ILE A C 1
ATOM 650 O O . ILE A 1 81 ? -20.955 -5.005 -1.912 1.00 83.00 81 ILE A O 1
ATOM 654 N N . LEU A 1 82 ? -21.481 -5.732 -3.966 1.00 86.12 82 LEU A N 1
ATOM 655 C CA . LEU A 1 82 ? -22.781 -6.284 -3.574 1.00 86.12 82 LEU A CA 1
ATOM 656 C C . LEU A 1 82 ? -22.682 -7.453 -2.580 1.00 86.12 82 LEU A C 1
ATOM 658 O O . LEU A 1 82 ? -23.633 -7.700 -1.848 1.00 86.12 82 LEU A O 1
ATOM 662 N N . ALA A 1 83 ? -21.557 -8.171 -2.538 1.00 81.81 83 ALA A N 1
ATOM 663 C CA . ALA A 1 83 ? -21.327 -9.248 -1.574 1.00 81.81 83 ALA A CA 1
ATOM 664 C C . ALA A 1 83 ? -21.067 -8.740 -0.143 1.00 81.81 83 ALA A C 1
ATOM 666 O O . ALA A 1 83 ? -21.222 -9.507 0.808 1.00 81.81 83 ALA A O 1
ATOM 667 N N . GLN A 1 84 ? -20.650 -7.477 0.006 1.00 77.69 84 GLN A N 1
ATOM 668 C CA . GLN A 1 84 ? -20.289 -6.862 1.289 1.00 77.69 84 GLN A CA 1
ATOM 669 C C . GLN A 1 84 ? -21.391 -5.942 1.841 1.00 77.69 84 GLN A C 1
ATOM 671 O O . GLN A 1 84 ? -21.466 -5.730 3.051 1.00 77.69 84 GLN A O 1
ATOM 676 N N . ILE A 1 85 ? -22.268 -5.417 0.980 1.00 81.75 85 ILE A N 1
ATOM 677 C CA . ILE A 1 85 ? -23.327 -4.481 1.373 1.00 81.75 85 ILE A CA 1
ATOM 678 C C . ILE A 1 85 ? -24.546 -5.213 1.938 1.00 81.75 85 ILE A C 1
ATOM 680 O O . ILE A 1 85 ? -25.110 -6.099 1.300 1.00 81.75 85 ILE A O 1
ATOM 684 N N . HIS A 1 86 ? -25.012 -4.752 3.099 1.00 82.38 86 HIS A N 1
ATOM 685 C CA . HIS A 1 86 ? -26.272 -5.178 3.704 1.00 82.38 86 HIS A CA 1
ATOM 686 C C . HIS A 1 86 ? -27.051 -3.940 4.160 1.00 82.38 86 HIS A C 1
ATOM 688 O O . HIS A 1 86 ? -26.748 -3.355 5.199 1.00 82.38 86 HIS A O 1
ATOM 694 N N . HIS A 1 87 ? -28.044 -3.521 3.369 1.00 90.19 87 HIS A N 1
ATOM 695 C CA . HIS A 1 87 ? -28.834 -2.318 3.643 1.00 90.19 87 HIS A CA 1
ATOM 696 C C . HIS A 1 87 ? -30.265 -2.441 3.075 1.00 90.19 87 HIS A C 1
ATOM 698 O O . HIS A 1 87 ? -30.410 -2.893 1.941 1.00 90.19 87 HIS A O 1
ATOM 704 N N . PRO A 1 88 ? -31.326 -2.010 3.795 1.00 91.44 88 PRO A N 1
ATOM 705 C CA . PRO A 1 88 ? -32.732 -2.218 3.398 1.00 91.44 88 PRO A CA 1
ATOM 706 C C . PRO A 1 88 ? -33.150 -1.538 2.084 1.00 91.44 88 PRO A C 1
ATOM 708 O O . PRO A 1 88 ? -34.148 -1.936 1.481 1.00 91.44 88 PRO A O 1
ATOM 711 N N . PHE A 1 89 ? -32.393 -0.524 1.656 1.00 96.19 89 PHE A N 1
ATOM 712 C CA . PHE A 1 89 ? -32.632 0.269 0.443 1.00 96.19 89 PHE A CA 1
ATOM 713 C C . PHE A 1 89 ? -31.569 0.042 -0.650 1.00 96.19 89 PHE A C 1
ATOM 715 O O . PHE A 1 89 ? -31.335 0.906 -1.496 1.00 96.19 89 PHE A O 1
ATOM 722 N N . ILE A 1 90 ? -30.875 -1.101 -0.628 1.00 95.06 90 ILE A N 1
ATOM 723 C CA . ILE A 1 90 ? -29.921 -1.526 -1.665 1.00 95.06 90 ILE A CA 1
ATOM 724 C C . ILE A 1 90 ? -30.239 -2.975 -2.048 1.00 95.06 90 ILE A C 1
ATOM 726 O O . ILE A 1 90 ? -30.513 -3.787 -1.170 1.00 95.06 90 ILE A O 1
ATOM 730 N N . VAL A 1 91 ? -30.217 -3.309 -3.344 1.00 92.50 91 VAL A N 1
ATOM 731 C CA . VAL A 1 91 ? -30.489 -4.685 -3.796 1.00 92.50 91 VAL A CA 1
ATOM 732 C C . VAL A 1 91 ? -29.466 -5.672 -3.236 1.00 92.50 91 VAL A C 1
ATOM 734 O O . VAL A 1 91 ? -28.260 -5.435 -3.297 1.00 92.50 91 VAL A O 1
ATOM 737 N N . LYS A 1 92 ? -29.938 -6.818 -2.747 1.00 91.69 92 LYS A N 1
ATOM 738 C CA . LYS A 1 92 ? -29.079 -7.880 -2.230 1.00 91.69 92 LYS A CA 1
ATOM 739 C C . LYS A 1 92 ? -28.617 -8.830 -3.334 1.00 91.69 92 LYS A C 1
ATOM 741 O O . LYS A 1 92 ? -29.396 -9.221 -4.208 1.00 91.69 92 LYS A O 1
ATOM 746 N N . LEU A 1 93 ? -27.354 -9.253 -3.261 1.00 92.56 93 LEU A N 1
ATOM 747 C CA . LEU A 1 93 ? -26.813 -10.371 -4.035 1.00 92.56 93 LEU A CA 1
ATOM 748 C C . LEU A 1 93 ? -27.022 -11.685 -3.275 1.00 92.56 93 LEU A C 1
ATOM 750 O O . LEU A 1 93 ? -26.571 -11.832 -2.146 1.00 92.56 93 LEU A O 1
ATOM 754 N N . HIS A 1 94 ? -27.680 -12.655 -3.910 1.00 89.69 94 HIS A N 1
ATOM 755 C CA . HIS A 1 94 ? -27.958 -13.978 -3.330 1.00 89.69 94 HIS A CA 1
ATOM 756 C C . HIS A 1 94 ? -27.002 -15.043 -3.852 1.00 89.69 94 HIS A C 1
ATOM 758 O O . HIS A 1 94 ? -26.480 -15.857 -3.092 1.00 89.69 94 HIS A O 1
ATOM 764 N N . TYR A 1 95 ? -26.741 -15.018 -5.159 1.00 88.69 95 TYR A N 1
ATOM 765 C CA . TYR A 1 95 ? -25.812 -15.934 -5.810 1.00 88.69 95 TYR A CA 1
ATOM 766 C C . TYR A 1 95 ? -24.992 -15.201 -6.864 1.00 88.69 95 TYR A C 1
ATOM 768 O O . TYR A 1 95 ? -25.526 -14.405 -7.635 1.00 88.69 95 TYR A O 1
ATOM 776 N N . ALA A 1 96 ? -23.717 -15.546 -6.976 1.00 89.06 96 ALA A N 1
ATOM 777 C CA . ALA A 1 96 ? -22.931 -15.281 -8.170 1.00 89.06 96 ALA A CA 1
ATOM 778 C C . ALA A 1 96 ? -22.292 -16.585 -8.631 1.00 89.06 96 ALA A C 1
ATOM 780 O O . ALA A 1 96 ? -21.809 -17.372 -7.821 1.00 89.06 96 ALA A O 1
ATOM 781 N N . PHE A 1 97 ? -22.321 -16.860 -9.928 1.00 88.38 97 PHE A N 1
ATOM 782 C CA . PHE A 1 97 ? -21.659 -18.033 -10.492 1.00 88.38 97 PHE A CA 1
ATOM 783 C C . PHE A 1 97 ? -21.333 -17.805 -11.963 1.00 88.38 97 PHE A C 1
ATOM 785 O O . PHE A 1 97 ? -21.689 -16.794 -12.572 1.00 88.38 97 PHE A O 1
ATOM 792 N N . GLN A 1 98 ? -20.614 -18.751 -12.555 1.00 84.31 98 GLN A N 1
ATOM 793 C CA . GLN A 1 98 ? -20.161 -18.648 -13.932 1.00 84.31 98 GLN A CA 1
ATOM 794 C C . GLN A 1 98 ? -20.232 -19.987 -14.655 1.00 84.31 98 GLN A C 1
ATOM 796 O O . GLN A 1 98 ? -20.176 -21.053 -14.054 1.00 84.31 98 GLN A O 1
ATOM 801 N N . THR A 1 99 ? -20.303 -19.902 -15.977 1.00 80.00 99 THR A N 1
ATOM 802 C CA . THR A 1 99 ? -20.108 -21.025 -16.903 1.00 80.00 99 THR A CA 1
ATOM 803 C C . THR A 1 99 ? -18.884 -20.741 -17.770 1.00 80.00 99 THR A C 1
ATOM 805 O O . THR A 1 99 ? -18.244 -19.690 -17.634 1.00 80.00 99 THR A O 1
ATOM 808 N N . GLU A 1 100 ? -18.561 -21.642 -18.696 1.00 75.12 100 GLU A N 1
ATOM 809 C CA . GLU A 1 100 ? -17.473 -21.434 -19.655 1.00 75.12 100 GLU A CA 1
ATOM 810 C C . GLU A 1 100 ? -17.600 -20.080 -20.375 1.00 75.12 100 GLU A C 1
ATOM 812 O O . GLU A 1 100 ? -16.646 -19.301 -20.378 1.00 75.12 100 GLU A O 1
ATOM 817 N N . GLY A 1 101 ? -18.806 -19.743 -20.853 1.00 74.69 101 GLY A N 1
ATOM 818 C CA . GLY A 1 101 ? -19.065 -18.549 -21.664 1.00 74.69 101 GLY A CA 1
ATOM 819 C C . GLY A 1 101 ? -19.769 -17.365 -20.999 1.00 74.69 101 GLY A C 1
ATOM 820 O O . GLY A 1 101 ? -19.915 -16.325 -21.647 1.00 74.69 101 GLY A O 1
ATOM 821 N N . LYS A 1 102 ? -20.235 -17.474 -19.748 1.00 83.62 102 LYS A N 1
ATOM 822 C CA . LYS A 1 102 ? -21.079 -16.437 -19.112 1.00 83.62 102 LYS A CA 1
ATOM 823 C C . LYS A 1 102 ? -20.846 -16.286 -17.617 1.00 83.62 102 LYS A C 1
ATOM 825 O O . LYS A 1 102 ? -20.370 -17.222 -16.975 1.00 83.62 102 LYS A O 1
ATOM 830 N N . VAL A 1 103 ? -21.246 -15.135 -17.091 1.00 87.25 103 VAL A N 1
ATOM 831 C CA . VAL A 1 103 ? -21.328 -14.831 -15.656 1.00 87.25 103 VAL A CA 1
ATOM 832 C C . VAL A 1 103 ? -22.764 -14.469 -15.278 1.00 87.25 103 VAL A C 1
ATOM 834 O O . VAL A 1 103 ? -23.495 -13.898 -16.094 1.00 87.25 103 VAL A O 1
ATOM 837 N N . TYR A 1 104 ? -23.156 -14.842 -14.063 1.00 89.44 104 TYR A N 1
ATOM 838 C CA . TYR A 1 104 ? -24.517 -14.737 -13.545 1.00 89.44 104 TYR A CA 1
ATOM 839 C C . TYR A 1 104 ? -24.486 -14.054 -12.178 1.00 89.44 104 TYR A C 1
ATOM 841 O O . TYR A 1 104 ? -23.768 -14.511 -11.290 1.00 89.44 104 TYR A O 1
ATOM 849 N N . LEU A 1 105 ? -25.283 -12.999 -12.014 1.00 91.06 105 LEU A N 1
ATOM 850 C CA . LEU A 1 105 ? -25.580 -12.370 -10.726 1.00 91.06 105 LEU A CA 1
ATOM 851 C C . LEU A 1 105 ? -27.067 -12.561 -10.437 1.00 91.06 105 LEU A C 1
ATOM 853 O O . LEU A 1 105 ? -27.904 -12.208 -11.268 1.00 91.06 105 LEU A O 1
ATOM 857 N N . VAL A 1 106 ? -27.390 -13.149 -9.291 1.00 92.75 106 VAL A N 1
ATOM 858 C CA . VAL A 1 106 ? -28.759 -13.411 -8.839 1.00 92.75 106 VAL A CA 1
ATOM 859 C C . VAL A 1 106 ? -29.071 -12.440 -7.709 1.00 92.75 106 VAL A C 1
ATOM 861 O O . VAL A 1 106 ? -28.495 -12.542 -6.627 1.00 92.75 106 VAL A O 1
ATOM 864 N N . LEU A 1 107 ? -29.948 -11.485 -7.998 1.00 93.12 107 LEU A N 1
ATOM 865 C CA . LEU A 1 107 ? -30.288 -10.339 -7.160 1.00 93.12 107 LEU A CA 1
ATOM 866 C C . LEU A 1 107 ? -31.748 -10.417 -6.696 1.00 93.12 107 LEU A C 1
ATOM 868 O O . LEU A 1 107 ? -32.542 -11.189 -7.250 1.00 93.12 107 LEU A O 1
ATOM 872 N N . ASP A 1 108 ? -32.113 -9.574 -5.730 1.00 91.75 108 ASP A N 1
ATOM 873 C CA . ASP A 1 108 ? -33.514 -9.348 -5.361 1.00 91.75 108 ASP A CA 1
ATOM 874 C C . ASP A 1 108 ? -34.389 -9.055 -6.585 1.00 91.75 108 ASP A C 1
ATOM 876 O O . ASP A 1 108 ? -34.049 -8.249 -7.456 1.00 91.75 108 ASP A O 1
ATOM 880 N N . PHE A 1 109 ? -35.554 -9.702 -6.642 1.00 91.56 109 PHE A N 1
ATOM 881 C CA . PHE A 1 109 ? -36.575 -9.370 -7.626 1.00 91.56 109 PHE A CA 1
ATOM 882 C C . PHE A 1 109 ? -37.561 -8.348 -7.059 1.00 91.56 109 PHE A C 1
ATOM 884 O O . PHE A 1 109 ? -38.479 -8.693 -6.313 1.00 91.56 109 PHE A O 1
ATOM 891 N N . LEU A 1 110 ? -37.394 -7.092 -7.467 1.00 90.06 110 LEU A N 1
ATOM 892 C CA . LEU A 1 110 ? -38.232 -5.977 -7.033 1.00 90.06 110 LEU A CA 1
ATOM 893 C C . LEU A 1 110 ? -39.381 -5.745 -8.023 1.00 90.06 110 LEU A C 1
ATOM 895 O O . LEU A 1 110 ? -39.184 -5.345 -9.169 1.00 90.06 110 LEU A O 1
ATOM 899 N N . ARG A 1 111 ? -40.601 -6.072 -7.583 1.00 84.31 111 ARG A N 1
ATOM 900 C CA . ARG A 1 111 ? -41.810 -6.143 -8.430 1.00 84.31 111 ARG A CA 1
ATOM 901 C C . ARG A 1 111 ? -42.420 -4.789 -8.794 1.00 84.31 111 ARG A C 1
ATOM 903 O O . ARG A 1 111 ? -43.275 -4.735 -9.682 1.00 84.31 111 ARG A O 1
ATOM 910 N N . GLY A 1 112 ? -42.040 -3.723 -8.098 1.00 82.81 112 GLY A N 1
ATOM 911 C CA . GLY A 1 112 ? -42.569 -2.378 -8.302 1.00 82.81 112 GLY A CA 1
ATOM 912 C C . GLY A 1 112 ? -42.042 -1.682 -9.558 1.00 82.81 112 GLY A C 1
ATOM 913 O O . GLY A 1 112 ? -42.609 -0.667 -9.953 1.00 82.81 112 GLY A O 1
ATOM 914 N N . GLY A 1 113 ? -41.031 -2.254 -10.224 1.00 84.38 113 GLY A N 1
ATOM 915 C CA . GLY A 1 113 ? -40.395 -1.659 -11.402 1.00 84.38 113 GLY A CA 1
ATOM 916 C C . GLY A 1 113 ? -39.467 -0.499 -11.036 1.00 84.38 113 GLY A C 1
ATOM 917 O O . GLY A 1 113 ? -39.165 -0.289 -9.863 1.00 84.38 113 GLY A O 1
ATOM 918 N N . ASP A 1 114 ? -38.984 0.230 -12.039 1.00 86.69 114 ASP A N 1
ATOM 919 C CA . ASP A 1 114 ? -38.105 1.387 -11.852 1.00 86.69 114 ASP A CA 1
ATOM 920 C C . ASP A 1 114 ? -38.868 2.702 -11.609 1.00 86.69 114 ASP A C 1
ATOM 922 O O . ASP A 1 114 ? -39.997 2.918 -12.069 1.00 86.69 114 ASP A O 1
ATOM 926 N N . LEU A 1 115 ? -38.215 3.617 -10.891 1.00 89.38 115 LEU A N 1
ATOM 927 C CA . LEU A 1 115 ? -38.748 4.933 -10.554 1.00 89.38 115 LEU A CA 1
ATOM 928 C C . LEU A 1 115 ? -38.931 5.815 -11.800 1.00 89.38 115 LEU A C 1
ATOM 930 O O . LEU A 1 115 ? -39.830 6.656 -11.823 1.00 89.38 115 LEU A O 1
ATOM 934 N N . PHE A 1 116 ? -38.145 5.601 -12.861 1.00 86.88 116 PHE A N 1
ATOM 935 C CA . PHE A 1 116 ? -38.291 6.302 -14.143 1.00 86.88 116 PHE A CA 1
ATOM 936 C C . PHE A 1 116 ? -39.674 6.075 -14.774 1.00 86.88 116 PHE A C 1
ATOM 938 O O . PHE A 1 116 ? -40.371 7.014 -15.169 1.00 86.88 116 PHE A O 1
ATOM 945 N N . THR A 1 117 ? -40.120 4.822 -14.826 1.00 82.75 117 THR A N 1
ATOM 946 C CA . THR A 1 117 ? -41.433 4.431 -15.348 1.00 82.75 117 THR A CA 1
ATOM 947 C C . THR A 1 117 ? -42.565 5.045 -14.525 1.00 82.75 117 THR A C 1
ATOM 949 O O . THR A 1 117 ? -43.638 5.348 -15.053 1.00 82.75 117 THR A O 1
ATOM 952 N N . ARG A 1 118 ? -42.342 5.260 -13.225 1.00 82.81 118 ARG A N 1
ATOM 953 C CA . ARG A 1 118 ? -43.293 5.959 -12.359 1.00 82.81 118 ARG A CA 1
ATOM 954 C C . ARG A 1 118 ? -43.318 7.459 -12.652 1.00 82.81 118 ARG A C 1
ATOM 956 O O . ARG A 1 118 ? -44.394 7.998 -12.909 1.00 82.81 118 ARG A O 1
ATOM 963 N N . LEU A 1 119 ? -42.153 8.101 -12.677 1.00 84.25 119 LEU A N 1
ATOM 964 C CA . LEU A 1 119 ? -42.012 9.536 -12.920 1.00 84.25 119 LEU A CA 1
ATOM 965 C C . LEU A 1 119 ? -42.567 9.937 -14.295 1.00 84.25 119 LEU A C 1
ATOM 967 O O . LEU A 1 119 ? -43.325 10.896 -14.405 1.00 84.25 119 LEU A O 1
ATOM 971 N N . SER A 1 120 ? -42.295 9.142 -15.331 1.00 80.69 120 SER A N 1
ATOM 972 C CA . SER A 1 120 ? -42.816 9.370 -16.687 1.00 80.69 120 SER A CA 1
ATOM 973 C C . SER A 1 120 ? -44.347 9.295 -16.790 1.00 80.69 120 SER A C 1
ATOM 975 O O . SER A 1 120 ? -44.929 9.962 -17.645 1.00 80.69 120 SER A O 1
ATOM 977 N N . LYS A 1 121 ? -45.018 8.523 -15.923 1.00 77.06 121 LYS A N 1
ATOM 978 C CA . LYS A 1 121 ? -46.490 8.443 -15.869 1.00 77.06 121 LYS A CA 1
ATOM 979 C C . LYS A 1 121 ? -47.122 9.606 -15.109 1.00 77.06 121 LYS A C 1
ATOM 981 O O . LYS A 1 121 ? -48.228 10.011 -15.454 1.00 77.06 121 LYS A O 1
ATOM 986 N N . GLU A 1 122 ? -46.456 10.110 -14.073 1.00 73.62 122 GLU A N 1
ATOM 987 C CA . GLU A 1 122 ? -46.991 11.174 -13.207 1.00 73.62 122 GLU A CA 1
ATOM 988 C C . GLU A 1 122 ? -46.566 12.578 -13.604 1.00 73.62 122 GLU A C 1
ATOM 990 O O . GLU A 1 122 ? -47.113 13.549 -13.089 1.00 73.62 122 GLU A O 1
ATOM 995 N N . VAL A 1 123 ? -45.621 12.690 -14.536 1.00 71.50 123 VAL A N 1
ATOM 996 C CA . VAL A 1 123 ? -44.955 13.933 -14.933 1.00 71.50 123 VAL A CA 1
ATOM 997 C C . VAL A 1 123 ? -44.062 14.485 -13.817 1.00 71.50 123 VAL A C 1
ATOM 999 O O . VAL A 1 123 ? -42.887 14.698 -14.070 1.00 71.50 123 VAL A O 1
ATOM 1002 N N . MET A 1 124 ? -44.570 14.680 -12.596 1.00 81.94 124 MET A N 1
ATOM 1003 C CA . MET A 1 124 ? -43.802 15.063 -11.401 1.00 81.94 124 MET A CA 1
ATOM 1004 C C . MET A 1 124 ? -44.471 14.524 -10.126 1.00 81.94 124 MET A C 1
ATOM 1006 O O . MET A 1 124 ? -45.679 14.295 -10.108 1.00 81.94 124 MET A O 1
ATOM 1010 N N . PHE A 1 125 ? -43.700 14.348 -9.057 1.00 90.44 125 PHE A N 1
ATOM 1011 C CA . PHE A 1 125 ? -44.180 13.889 -7.752 1.00 90.44 125 PHE A CA 1
ATOM 1012 C C . PHE A 1 125 ? -44.507 15.054 -6.817 1.00 90.44 125 PHE A C 1
ATOM 1014 O O . PHE A 1 125 ? -44.034 16.179 -7.003 1.00 90.44 125 PHE A O 1
ATOM 1021 N N . THR A 1 126 ? -45.310 14.794 -5.780 1.00 91.56 126 THR A N 1
ATOM 1022 C CA . THR A 1 126 ? -45.539 15.801 -4.738 1.00 91.56 126 THR A CA 1
ATOM 1023 C C . THR A 1 126 ? -44.292 15.959 -3.871 1.00 91.56 126 THR A C 1
ATOM 1025 O O . THR A 1 126 ? -43.498 15.030 -3.727 1.00 91.56 126 THR A O 1
ATOM 1028 N N . GLU A 1 127 ? -44.116 17.122 -3.238 1.00 93.81 127 GLU A N 1
ATOM 1029 C CA . GLU A 1 127 ? -42.957 17.346 -2.361 1.00 93.81 127 GLU A CA 1
ATOM 1030 C C . GLU A 1 127 ? -42.865 16.325 -1.222 1.00 93.81 127 GLU A C 1
ATOM 1032 O O . GLU A 1 127 ? -41.763 15.971 -0.815 1.00 93.81 127 GLU A O 1
ATOM 1037 N N . ARG A 1 128 ? -44.006 15.816 -0.742 1.00 91.56 128 ARG A N 1
ATOM 1038 C CA . ARG A 1 128 ? -44.060 14.793 0.307 1.00 91.56 128 ARG A CA 1
ATOM 1039 C C . ARG A 1 128 ? -43.552 13.439 -0.189 1.00 91.56 128 ARG A C 1
ATOM 1041 O O . ARG A 1 128 ? -42.798 12.781 0.522 1.00 91.56 128 ARG A O 1
ATOM 1048 N N . ASP A 1 129 ? -43.916 13.050 -1.408 1.00 93.31 129 ASP A N 1
ATOM 1049 C CA . ASP A 1 129 ? -43.450 11.793 -2.007 1.00 93.31 129 ASP A CA 1
ATOM 1050 C C . ASP A 1 129 ? -41.950 11.879 -2.311 1.00 93.31 129 ASP A C 1
ATOM 1052 O O . ASP A 1 129 ? -41.187 10.957 -2.026 1.00 93.31 129 ASP A O 1
ATOM 1056 N N . VAL A 1 130 ? -41.509 13.036 -2.821 1.00 95.88 130 VAL A N 1
ATOM 1057 C CA . VAL A 1 130 ? -40.090 13.339 -3.034 1.00 95.88 130 VAL A CA 1
ATOM 1058 C C . VAL A 1 130 ? -39.313 13.296 -1.722 1.00 95.88 130 VAL A C 1
ATOM 1060 O O . VAL A 1 130 ? -38.246 12.693 -1.680 1.00 95.88 130 VAL A O 1
ATOM 1063 N N . GLN A 1 131 ? -39.829 13.906 -0.653 1.00 96.69 131 GLN A N 1
ATOM 1064 C CA . GLN A 1 131 ? -39.207 13.880 0.670 1.00 96.69 131 GLN A CA 1
ATOM 1065 C C . GLN A 1 131 ? -38.988 12.446 1.157 1.00 96.69 131 GLN A C 1
ATOM 1067 O O . GLN A 1 131 ? -37.892 12.133 1.621 1.00 96.69 131 GLN A O 1
ATOM 1072 N N . PHE A 1 132 ? -39.994 11.581 1.006 1.00 96.69 132 PHE A N 1
ATOM 1073 C CA . PHE A 1 132 ? -39.908 10.174 1.387 1.00 96.69 132 PHE A CA 1
ATOM 1074 C C . PHE A 1 132 ? -38.814 9.435 0.600 1.00 96.69 132 PHE A C 1
ATOM 1076 O O . PHE A 1 132 ? -37.863 8.929 1.194 1.00 96.69 132 PHE A O 1
ATOM 1083 N N . TYR A 1 133 ? -38.885 9.439 -0.736 1.00 96.69 133 TYR A N 1
ATOM 1084 C CA . TYR A 1 133 ? -37.935 8.690 -1.565 1.00 96.69 133 TYR A CA 1
ATOM 1085 C C . TYR A 1 133 ? -36.506 9.233 -1.488 1.00 96.69 133 TYR A C 1
ATOM 1087 O O . TYR A 1 133 ? -35.545 8.463 -1.506 1.00 96.69 133 TYR A O 1
ATOM 1095 N N . LEU A 1 134 ? -36.338 10.553 -1.353 1.00 97.50 134 LEU A N 1
ATOM 1096 C CA . LEU A 1 134 ? -35.023 11.149 -1.128 1.00 97.50 134 LEU A CA 1
ATOM 1097 C C . LEU A 1 134 ? -34.450 10.784 0.243 1.00 97.50 134 LEU A C 1
ATOM 1099 O O . LEU A 1 134 ? -33.234 10.649 0.351 1.00 97.50 134 LEU A O 1
ATOM 1103 N N . ALA A 1 135 ? -35.279 10.621 1.275 1.00 97.44 135 ALA A N 1
ATOM 1104 C CA . ALA A 1 135 ? -34.800 10.210 2.588 1.00 97.44 135 ALA A CA 1
ATOM 1105 C C . ALA A 1 135 ? -34.267 8.767 2.559 1.00 97.44 135 ALA A C 1
ATOM 1107 O O . ALA A 1 135 ? -33.138 8.538 2.992 1.00 97.44 135 ALA A O 1
ATOM 1108 N N . GLU A 1 136 ? -35.003 7.821 1.964 1.00 97.56 136 GLU A N 1
ATOM 1109 C CA . GLU A 1 136 ? -34.539 6.431 1.791 1.00 97.56 136 GLU A CA 1
ATOM 1110 C C . GLU A 1 136 ? -33.240 6.372 0.983 1.00 97.56 136 GLU A C 1
ATOM 1112 O O . GLU A 1 136 ? -32.278 5.684 1.341 1.00 97.56 136 GLU A O 1
ATOM 1117 N N . LEU A 1 137 ? -33.186 7.164 -0.088 1.00 97.31 137 LEU A N 1
ATOM 1118 C CA . LEU A 1 137 ? -32.036 7.220 -0.973 1.00 97.31 137 LEU A CA 1
ATOM 1119 C C . LEU A 1 137 ? -30.808 7.821 -0.287 1.00 97.31 137 LEU A C 1
ATOM 1121 O O . LEU A 1 137 ? -29.692 7.345 -0.491 1.00 97.31 137 LEU A O 1
ATOM 1125 N N . ALA A 1 138 ? -30.998 8.851 0.538 1.00 96.94 138 ALA A N 1
ATOM 1126 C CA . ALA A 1 138 ? -29.912 9.463 1.287 1.00 96.94 138 ALA A CA 1
ATOM 1127 C C . ALA A 1 138 ? -29.311 8.483 2.308 1.00 96.94 138 ALA A C 1
ATOM 1129 O O . ALA A 1 138 ? -28.093 8.465 2.456 1.00 96.94 138 ALA A O 1
ATOM 1130 N N . MET A 1 139 ? -30.127 7.626 2.941 1.00 95.81 139 MET A N 1
ATOM 1131 C CA . MET A 1 139 ? -29.629 6.553 3.815 1.00 95.81 139 MET A CA 1
ATOM 1132 C C . MET A 1 139 ? -28.807 5.516 3.045 1.00 95.81 139 MET A C 1
ATOM 1134 O O . MET A 1 139 ? -27.740 5.108 3.497 1.00 95.81 139 MET A O 1
ATOM 1138 N N . ALA A 1 140 ? -29.278 5.116 1.859 1.00 95.81 140 ALA A N 1
ATOM 1139 C CA . ALA A 1 140 ? -28.545 4.186 1.006 1.00 95.81 140 ALA A CA 1
ATOM 1140 C C . ALA A 1 140 ? -27.182 4.760 0.579 1.00 95.81 140 ALA A C 1
ATOM 1142 O O . ALA A 1 140 ? -26.173 4.061 0.645 1.00 95.81 140 ALA A O 1
ATOM 1143 N N . LEU A 1 141 ? -27.134 6.039 0.187 1.00 95.12 141 LEU A N 1
ATOM 1144 C CA . LEU A 1 141 ? -25.887 6.716 -0.177 1.00 95.12 141 LEU A CA 1
ATOM 1145 C C . LEU A 1 141 ? -24.945 6.889 1.020 1.00 95.12 141 LEU A C 1
ATOM 1147 O O . LEU A 1 141 ? -23.756 6.639 0.864 1.00 95.12 141 LEU A O 1
ATOM 1151 N N . ASP A 1 142 ? -25.449 7.249 2.203 1.00 93.94 142 ASP A N 1
ATOM 1152 C CA . ASP A 1 142 ? -24.635 7.365 3.423 1.00 93.94 142 ASP A CA 1
ATOM 1153 C C . ASP A 1 142 ? -23.970 6.036 3.796 1.00 93.94 142 ASP A C 1
ATOM 1155 O O . ASP A 1 142 ? -22.769 5.994 4.059 1.00 93.94 142 ASP A O 1
ATOM 1159 N N . HIS A 1 143 ? -24.716 4.929 3.722 1.00 91.81 143 HIS A N 1
ATOM 1160 C CA . HIS A 1 143 ? -24.158 3.600 3.955 1.00 91.81 143 HIS A CA 1
ATOM 1161 C C . HIS A 1 143 ? -23.021 3.278 2.975 1.00 91.81 143 HIS A C 1
ATOM 1163 O O . HIS A 1 143 ? -21.950 2.833 3.392 1.00 91.81 143 HIS A O 1
ATOM 1169 N N . LEU A 1 144 ? -23.221 3.552 1.681 1.00 89.94 144 LEU A N 1
ATOM 1170 C CA . LEU A 1 144 ? -22.175 3.378 0.671 1.00 89.94 144 LEU A CA 1
ATOM 1171 C C . LEU A 1 144 ? -20.966 4.266 0.968 1.00 89.94 144 LEU A C 1
ATOM 1173 O O . LEU A 1 144 ? -19.840 3.779 0.990 1.00 89.94 144 LEU A O 1
ATOM 1177 N N . HIS A 1 145 ? -21.181 5.550 1.248 1.00 89.81 145 HIS A N 1
ATOM 1178 C CA . HIS A 1 145 ? -20.113 6.515 1.512 1.00 89.81 145 HIS A CA 1
ATOM 1179 C C . HIS A 1 145 ? -19.325 6.165 2.781 1.00 89.81 145 HIS A C 1
ATOM 1181 O O . HIS A 1 145 ? -18.102 6.296 2.780 1.00 89.81 145 HIS A O 1
ATOM 1187 N N . GLY A 1 146 ? -19.984 5.643 3.821 1.00 83.06 146 GLY A N 1
ATOM 1188 C CA . GLY A 1 146 ? -19.360 5.160 5.057 1.00 83.06 146 GLY A CA 1
ATOM 1189 C C . GLY A 1 146 ? -18.483 3.918 4.866 1.00 83.06 146 GLY A C 1
ATOM 1190 O O . GLY A 1 146 ? -17.455 3.783 5.527 1.00 83.06 146 GLY A O 1
ATOM 1191 N N . LEU A 1 147 ? -18.827 3.056 3.904 1.00 83.19 147 LEU A N 1
ATOM 1192 C CA . LEU A 1 147 ? -17.961 1.966 3.433 1.00 83.19 147 LEU A CA 1
ATOM 1193 C C . LEU A 1 147 ? -16.868 2.453 2.469 1.00 83.19 147 LEU A C 1
ATOM 1195 O O . LEU A 1 147 ? -16.063 1.661 1.988 1.00 83.19 147 LEU A O 1
ATOM 1199 N N . GLY A 1 148 ? -16.827 3.754 2.178 1.00 83.31 148 GLY A N 1
ATOM 1200 C CA . GLY A 1 148 ? -15.925 4.327 1.196 1.00 83.31 148 GLY A CA 1
ATOM 1201 C C . GLY A 1 148 ? -16.304 3.938 -0.227 1.00 83.31 148 GLY A C 1
ATOM 1202 O O . GLY A 1 148 ? -15.419 3.737 -1.031 1.00 83.31 148 GLY A O 1
ATOM 1203 N N . ILE A 1 149 ? -17.578 3.815 -0.592 1.00 86.56 149 ILE A N 1
ATOM 1204 C CA . ILE A 1 149 ? -18.027 3.461 -1.949 1.00 86.56 149 ILE A CA 1
ATOM 1205 C C . ILE A 1 149 ? -18.702 4.673 -2.593 1.00 86.56 149 ILE A C 1
ATOM 1207 O O . ILE A 1 149 ? -19.626 5.246 -2.034 1.00 86.56 149 ILE A O 1
ATOM 1211 N N . ILE A 1 150 ? -18.265 5.055 -3.794 1.00 89.50 150 ILE A N 1
ATOM 1212 C CA . ILE A 1 150 ? -18.878 6.108 -4.616 1.00 89.50 150 ILE A CA 1
ATOM 1213 C C . ILE A 1 150 ? -19.798 5.441 -5.642 1.00 89.50 150 ILE A C 1
ATOM 1215 O O . ILE A 1 150 ? -19.340 4.588 -6.411 1.00 89.50 150 ILE A O 1
ATOM 1219 N N . TYR A 1 151 ? -21.068 5.841 -5.700 1.00 91.81 151 TYR A N 1
ATOM 1220 C CA . TYR A 1 151 ? -22.081 5.174 -6.520 1.00 91.81 151 TYR A CA 1
ATOM 1221 C C . TYR A 1 151 ? -21.995 5.539 -8.014 1.00 91.81 151 TYR A C 1
ATOM 1223 O O . TYR A 1 151 ? -21.913 4.646 -8.859 1.00 91.81 151 TYR A O 1
ATOM 1231 N N . ARG A 1 152 ? -21.905 6.838 -8.340 1.00 89.81 152 ARG A N 1
ATOM 1232 C CA . ARG A 1 152 ? -21.593 7.432 -9.664 1.00 89.81 152 ARG A CA 1
ATOM 1233 C C . ARG A 1 152 ? -22.594 7.272 -10.818 1.00 89.81 152 ARG A C 1
ATOM 1235 O O . ARG A 1 152 ? -22.350 7.871 -11.866 1.00 89.81 152 ARG A O 1
ATOM 1242 N N . ASP A 1 153 ? -23.697 6.536 -10.678 1.00 90.44 153 ASP A N 1
ATOM 1243 C CA . ASP A 1 153 ? -24.750 6.459 -11.717 1.00 90.44 153 ASP A CA 1
ATOM 1244 C C . ASP A 1 153 ? -26.160 6.583 -11.126 1.00 90.44 153 ASP A C 1
ATOM 1246 O O . ASP A 1 153 ? -27.036 5.745 -11.340 1.00 90.44 153 ASP A O 1
ATOM 1250 N N . LEU A 1 154 ? -26.373 7.638 -10.334 1.00 94.56 154 LEU A N 1
ATOM 1251 C CA . LEU A 1 154 ? -27.677 7.941 -9.752 1.00 94.56 154 LEU A CA 1
ATOM 1252 C C . LEU A 1 154 ? -28.608 8.599 -10.768 1.00 94.56 154 LEU A C 1
ATOM 1254 O O . LEU A 1 154 ? -28.363 9.722 -11.203 1.00 94.56 154 LEU A O 1
ATOM 1258 N N . LYS A 1 155 ? -29.679 7.876 -11.098 1.00 92.44 155 LYS A N 1
ATOM 1259 C CA . LYS A 1 155 ? -30.747 8.250 -12.027 1.00 92.44 155 LYS A CA 1
ATOM 1260 C C . LYS A 1 155 ? -32.012 7.425 -11.728 1.00 92.44 155 LYS A C 1
ATOM 1262 O O . LYS A 1 155 ? -31.882 6.362 -11.108 1.00 92.44 155 LYS A O 1
ATOM 1267 N N . PRO A 1 156 ? -33.210 7.867 -12.149 1.00 89.81 156 PRO A N 1
ATOM 1268 C CA . PRO A 1 156 ? -34.465 7.176 -11.851 1.00 89.81 156 PRO A CA 1
ATOM 1269 C C . PRO A 1 156 ? -34.516 5.713 -12.329 1.00 89.81 156 PRO A C 1
ATOM 1271 O O . PRO A 1 156 ? -35.185 4.891 -11.711 1.00 89.81 156 PRO A O 1
ATOM 1274 N N . GLU A 1 157 ? -33.799 5.360 -13.397 1.00 88.88 157 GLU A N 1
ATOM 1275 C CA . GLU A 1 157 ? -33.763 4.002 -13.959 1.00 88.88 157 GLU A CA 1
ATOM 1276 C C . GLU A 1 157 ? -33.055 2.990 -13.043 1.00 88.88 157 GLU A C 1
ATOM 1278 O O . GLU A 1 157 ? -33.352 1.799 -13.100 1.00 88.88 157 GLU A O 1
ATOM 1283 N N . ASN A 1 158 ? -32.136 3.456 -12.190 1.00 92.62 158 ASN A N 1
ATOM 1284 C CA . ASN A 1 158 ? -31.365 2.609 -11.273 1.00 92.62 158 ASN A CA 1
ATOM 1285 C C . ASN A 1 158 ? -31.970 2.567 -9.853 1.00 92.62 158 ASN A C 1
ATOM 1287 O O . ASN A 1 158 ? -31.329 2.089 -8.914 1.00 92.62 158 ASN A O 1
ATOM 1291 N N . ILE A 1 159 ? -33.191 3.080 -9.679 1.00 94.62 159 ILE A N 1
ATOM 1292 C CA . ILE A 1 159 ? -33.936 3.050 -8.418 1.00 94.62 159 ILE A CA 1
ATOM 1293 C C . ILE A 1 159 ? -35.170 2.185 -8.643 1.00 94.62 159 ILE A C 1
ATOM 1295 O O . ILE A 1 159 ? -36.067 2.563 -9.393 1.00 94.62 159 ILE A O 1
ATOM 1299 N N . LEU A 1 160 ? -35.206 1.012 -8.017 1.00 93.06 160 LEU A N 1
ATOM 1300 C CA . LEU A 1 160 ? -36.316 0.067 -8.137 1.00 93.06 160 LEU A CA 1
ATOM 1301 C C . LEU A 1 160 ? -37.239 0.155 -6.926 1.00 93.06 160 LEU A C 1
ATOM 1303 O O . LEU A 1 160 ? -36.793 0.518 -5.846 1.00 93.06 160 LEU A O 1
ATOM 1307 N N . LEU A 1 161 ? -38.502 -0.222 -7.096 1.00 91.12 161 LEU A N 1
ATOM 1308 C CA . LEU A 1 161 ? -39.495 -0.291 -6.026 1.00 91.12 161 LEU A CA 1
ATOM 1309 C C . LEU A 1 161 ? -39.792 -1.748 -5.658 1.00 91.12 161 LEU A C 1
ATOM 1311 O O . LEU A 1 161 ? -40.003 -2.594 -6.536 1.00 91.12 161 LEU A O 1
ATOM 1315 N N . ASP A 1 162 ? -39.838 -2.053 -4.363 1.00 90.06 162 ASP A N 1
ATOM 1316 C CA . ASP A 1 162 ? -40.332 -3.341 -3.875 1.00 90.06 162 ASP A CA 1
ATOM 1317 C C . ASP A 1 162 ? -41.873 -3.421 -3.929 1.00 90.06 162 ASP A C 1
ATOM 1319 O O . ASP A 1 162 ? -42.547 -2.521 -4.429 1.00 90.06 162 ASP A O 1
ATOM 1323 N N . SER A 1 163 ? -42.459 -4.542 -3.496 1.00 86.56 163 SER A N 1
ATOM 1324 C CA . SER A 1 163 ? -43.922 -4.716 -3.511 1.00 86.56 163 SER A CA 1
ATOM 1325 C C . SER A 1 163 ? -44.666 -3.846 -2.499 1.00 86.56 163 SER A C 1
ATOM 1327 O O . SER A 1 163 ? -45.879 -3.705 -2.618 1.00 86.56 163 SER A O 1
ATOM 1329 N N . GLU A 1 164 ? -43.961 -3.311 -1.506 1.00 88.12 164 GLU A N 1
ATOM 1330 C CA . GLU A 1 164 ? -44.513 -2.441 -0.469 1.00 88.12 164 GLU A CA 1
ATOM 1331 C C . GLU A 1 164 ? -44.340 -0.964 -0.837 1.00 88.12 164 GLU A C 1
ATOM 1333 O O . GLU A 1 164 ? -45.025 -0.118 -0.278 1.00 88.12 164 GLU A O 1
ATOM 1338 N N . GLY A 1 165 ? -43.516 -0.658 -1.844 1.00 89.06 165 GLY A N 1
ATOM 1339 C CA . GLY A 1 165 ? -43.322 0.689 -2.366 1.00 89.06 165 GLY A CA 1
ATOM 1340 C C . GLY A 1 165 ? -42.066 1.389 -1.864 1.00 89.06 165 GLY A C 1
ATOM 1341 O O . GLY A 1 165 ? -41.891 2.567 -2.173 1.00 89.06 165 GLY A O 1
ATOM 1342 N N . HIS A 1 166 ? -41.195 0.692 -1.131 1.00 94.94 166 HIS A N 1
ATOM 1343 C CA . HIS A 1 166 ? -39.889 1.211 -0.724 1.00 94.94 166 HIS A CA 1
ATOM 1344 C C . HIS A 1 166 ? -38.882 1.091 -1.866 1.00 94.94 166 HIS A C 1
ATOM 1346 O O . HIS A 1 166 ? -38.959 0.163 -2.682 1.00 94.94 166 HIS A O 1
ATOM 1352 N N . ILE A 1 167 ? -37.916 2.010 -1.921 1.00 95.69 167 ILE A N 1
ATOM 1353 C CA . ILE A 1 167 ? -36.891 1.963 -2.964 1.00 95.69 167 ILE A CA 1
ATOM 1354 C C . ILE A 1 167 ? -35.747 1.000 -2.635 1.00 95.69 167 ILE A C 1
ATOM 1356 O O . ILE A 1 167 ? -35.415 0.755 -1.477 1.00 95.69 167 ILE A O 1
ATOM 1360 N N . ALA A 1 168 ? -35.066 0.523 -3.672 1.00 95.38 168 ALA A N 1
ATOM 1361 C CA . ALA A 1 168 ? -33.723 -0.013 -3.559 1.00 95.38 168 ALA A CA 1
ATOM 1362 C C . ALA A 1 168 ? -32.838 0.434 -4.727 1.00 95.38 168 ALA A C 1
ATOM 1364 O O . ALA A 1 168 ? -33.253 0.408 -5.891 1.00 95.38 168 ALA A O 1
ATOM 1365 N N . LEU A 1 169 ? -31.595 0.803 -4.416 1.00 95.25 169 LEU A N 1
ATOM 1366 C CA . LEU A 1 169 ? -30.571 1.079 -5.421 1.00 95.25 169 LEU A CA 1
ATOM 1367 C C . LEU A 1 169 ? -30.083 -0.207 -6.087 1.00 95.25 169 LEU A C 1
ATOM 1369 O O . LEU A 1 169 ? -29.800 -1.192 -5.404 1.00 95.25 169 LEU A O 1
ATOM 1373 N N . THR A 1 170 ? -29.948 -0.176 -7.414 1.00 90.75 170 THR A N 1
ATOM 1374 C CA . THR A 1 170 ? -29.455 -1.288 -8.239 1.00 90.75 170 THR A CA 1
ATOM 1375 C C . THR A 1 170 ? -28.390 -0.829 -9.242 1.00 90.75 170 THR A C 1
ATOM 1377 O O . THR A 1 170 ? -28.181 0.357 -9.420 1.00 90.75 170 THR A O 1
ATOM 1380 N N . ASP A 1 171 ? -27.745 -1.767 -9.937 1.00 85.00 171 ASP A N 1
ATOM 1381 C CA . ASP A 1 171 ? -26.730 -1.518 -10.979 1.00 85.00 171 ASP A CA 1
ATOM 1382 C C . ASP A 1 171 ? -25.440 -0.819 -10.492 1.00 85.00 171 ASP A C 1
ATOM 1384 O O . ASP A 1 171 ? -25.133 0.328 -10.815 1.00 85.00 171 ASP A O 1
ATOM 1388 N N . PHE A 1 172 ? -24.607 -1.571 -9.764 1.00 86.56 172 PHE A N 1
ATOM 1389 C CA . PHE A 1 172 ? -23.321 -1.108 -9.214 1.00 86.56 172 PHE A CA 1
ATOM 1390 C C . PHE A 1 172 ? -22.153 -1.191 -10.217 1.00 86.56 172 PHE A C 1
ATOM 1392 O O . PHE A 1 172 ? -20.989 -1.022 -9.854 1.00 86.56 172 PHE A O 1
ATOM 1399 N N . GLY A 1 173 ? -22.434 -1.420 -11.506 1.00 77.31 173 GLY A N 1
ATOM 1400 C CA . GLY A 1 173 ? -21.419 -1.605 -12.554 1.00 77.31 173 GLY A CA 1
ATOM 1401 C C . GLY A 1 173 ? -20.521 -0.386 -12.824 1.00 77.31 173 GLY A C 1
ATOM 1402 O O . GLY A 1 173 ? -19.495 -0.507 -13.499 1.00 77.31 173 GLY A O 1
ATOM 1403 N N . LEU A 1 174 ? -20.889 0.793 -12.311 1.00 78.12 174 LEU A N 1
ATOM 1404 C CA . LEU A 1 174 ? -20.086 2.019 -12.360 1.00 78.12 174 LEU A CA 1
ATOM 1405 C C . LEU A 1 174 ? -19.619 2.495 -10.978 1.00 78.12 174 LEU A C 1
ATOM 1407 O O . LEU A 1 174 ? -18.920 3.509 -10.906 1.00 78.12 174 LEU A O 1
ATOM 1411 N N . SER A 1 175 ? -19.935 1.782 -9.898 1.00 80.50 175 SER A N 1
ATOM 1412 C CA . SER A 1 175 ? -19.507 2.144 -8.545 1.00 80.50 175 SER A CA 1
ATOM 1413 C C . SER A 1 175 ? -18.008 1.902 -8.339 1.00 80.50 175 SER A C 1
ATOM 1415 O O . SER A 1 175 ? -17.352 1.250 -9.156 1.00 80.50 175 SER A O 1
ATOM 1417 N N . LYS A 1 176 ? -17.420 2.522 -7.311 1.00 76.94 176 LYS A N 1
ATOM 1418 C CA . LYS A 1 176 ? -15.982 2.406 -7.022 1.00 76.94 176 LYS A CA 1
ATOM 1419 C C . LYS A 1 176 ? -15.659 2.687 -5.563 1.00 76.94 176 LYS A C 1
ATOM 1421 O O . LYS A 1 176 ? -16.165 3.654 -5.009 1.00 76.94 176 LYS A O 1
ATOM 1426 N N . GLU A 1 177 ? -14.738 1.917 -4.996 1.00 72.69 177 GLU A N 1
ATOM 1427 C CA . GLU A 1 177 ? -14.171 2.180 -3.674 1.00 72.69 177 GLU A CA 1
ATOM 1428 C C . GLU A 1 177 ? -13.287 3.448 -3.690 1.00 72.69 177 GLU A C 1
ATOM 1430 O O . GLU A 1 177 ? -12.326 3.589 -4.454 1.00 72.69 177 GLU A O 1
ATOM 1435 N N . SER A 1 178 ? -13.668 4.412 -2.865 1.00 54.50 178 SER A N 1
ATOM 1436 C CA . SER A 1 178 ? -12.884 5.523 -2.353 1.00 54.50 178 SER A CA 1
ATOM 1437 C C . SER A 1 178 ? -11.911 5.001 -1.302 1.00 54.50 178 SER A C 1
ATOM 1439 O O . SER A 1 178 ? -12.306 4.551 -0.231 1.00 54.50 178 SER A O 1
ATOM 1441 N N . ILE A 1 179 ? -10.619 5.116 -1.597 1.00 51.28 179 ILE A N 1
ATOM 1442 C CA . ILE A 1 179 ? -9.527 4.935 -0.634 1.00 51.28 179 ILE A CA 1
ATOM 1443 C C . ILE A 1 179 ? -9.881 5.745 0.630 1.00 51.28 179 ILE A C 1
ATOM 1445 O O . ILE A 1 179 ? -10.305 6.891 0.488 1.00 51.28 179 ILE A O 1
ATOM 1449 N N . HIS A 1 180 ? -9.769 5.160 1.831 1.00 40.72 180 HIS A N 1
ATOM 1450 C CA . HIS A 1 180 ? -10.202 5.745 3.116 1.00 40.72 180 HIS A CA 1
ATOM 1451 C C . HIS A 1 180 ? -9.367 6.970 3.558 1.00 40.72 180 HIS A C 1
ATOM 1453 O O . HIS A 1 180 ? -8.751 6.993 4.621 1.00 40.72 180 HIS A O 1
ATOM 1459 N N . SER A 1 181 ? -9.340 8.013 2.735 1.00 40.03 181 SER A N 1
ATOM 1460 C CA . SER A 1 181 ? -8.952 9.369 3.092 1.00 40.03 181 SER A CA 1
ATOM 1461 C C . SER A 1 181 ? -10.070 10.310 2.643 1.00 40.03 181 SER A C 1
ATOM 1463 O O . SER A 1 181 ? -10.596 10.184 1.538 1.00 40.03 181 SER A O 1
ATOM 1465 N N . GLU A 1 182 ? -10.443 11.274 3.486 1.00 39.53 182 GLU A N 1
ATOM 1466 C CA . GLU A 1 182 ? -11.471 12.281 3.158 1.00 39.53 182 GLU A CA 1
ATOM 1467 C C . GLU A 1 182 ? -11.105 13.135 1.917 1.00 39.53 182 GLU A C 1
ATOM 1469 O O . GLU A 1 182 ? -11.971 13.790 1.338 1.00 39.53 182 GLU A O 1
ATOM 1474 N N . ASP A 1 183 ? -9.847 13.058 1.454 1.00 45.34 183 ASP A N 1
ATOM 1475 C CA . ASP A 1 183 ? -9.308 13.734 0.267 1.00 45.34 183 ASP A CA 1
ATOM 1476 C C . ASP A 1 183 ? -9.102 12.818 -0.963 1.00 45.34 183 ASP A C 1
ATOM 1478 O O . ASP A 1 183 ? -8.629 13.285 -2.006 1.00 45.34 183 ASP A O 1
ATOM 1482 N N . ALA A 1 184 ? -9.459 11.529 -0.894 1.00 54.81 184 ALA A N 1
ATOM 1483 C CA . ALA A 1 184 ? -9.354 10.614 -2.030 1.00 54.81 184 ALA A CA 1
ATOM 1484 C C . ALA A 1 184 ? -10.282 11.053 -3.178 1.00 54.81 184 ALA A C 1
ATOM 1486 O O . ALA A 1 184 ? -11.510 11.065 -3.066 1.00 54.81 184 ALA A O 1
ATOM 1487 N N . LYS A 1 185 ? -9.689 11.406 -4.325 1.00 65.50 185 LYS A N 1
ATOM 1488 C CA . LYS A 1 185 ? -10.414 11.778 -5.548 1.00 65.50 185 LYS A CA 1
ATOM 1489 C C . LYS A 1 185 ? -10.167 10.757 -6.645 1.00 65.50 185 LYS A C 1
ATOM 1491 O O . LYS A 1 185 ? -9.032 10.389 -6.929 1.00 65.50 185 LYS A O 1
ATOM 1496 N N . THR A 1 186 ? -11.225 10.359 -7.337 1.00 68.38 186 THR A N 1
ATOM 1497 C CA . THR A 1 186 ? -11.139 9.609 -8.589 1.00 68.38 186 THR A CA 1
ATOM 1498 C C . THR A 1 186 ? -11.292 10.540 -9.798 1.00 68.38 186 THR A C 1
ATOM 1500 O O . THR A 1 186 ? -11.997 11.543 -9.750 1.00 68.38 186 THR A O 1
ATOM 1503 N N . TYR A 1 187 ? -10.620 10.232 -10.909 1.00 77.75 187 TYR A N 1
ATOM 1504 C CA . TYR A 1 187 ? -10.573 11.086 -12.109 1.00 77.75 187 TYR A CA 1
ATOM 1505 C C . TYR A 1 187 ? -11.339 10.499 -13.309 1.00 77.75 187 TYR A C 1
ATOM 1507 O O . TYR A 1 187 ? -11.272 11.027 -14.419 1.00 77.75 187 TYR A O 1
ATOM 1515 N N . SER A 1 188 ? -12.073 9.399 -13.107 1.00 74.00 188 SER A N 1
ATOM 1516 C CA . SER A 1 188 ? -12.813 8.709 -14.169 1.00 74.00 188 SER A CA 1
ATOM 1517 C C . SER A 1 188 ? -14.007 9.532 -14.665 1.00 74.00 188 SER A C 1
ATOM 1519 O O . SER A 1 188 ? -14.840 9.967 -13.883 1.00 74.00 188 SER A O 1
ATOM 1521 N N . PHE A 1 189 ? -14.138 9.706 -15.978 1.00 79.44 189 PHE A N 1
ATOM 1522 C CA . PHE A 1 189 ? -15.333 10.303 -16.577 1.00 79.44 189 PHE A CA 1
ATOM 1523 C C . PHE A 1 189 ? -16.386 9.203 -16.819 1.00 79.44 189 PHE A C 1
ATOM 1525 O O . PHE A 1 189 ? -16.282 8.465 -17.800 1.00 79.44 189 PHE A O 1
ATOM 1532 N N . CYS A 1 190 ? -17.349 9.040 -15.908 1.00 75.12 190 CYS A N 1
ATOM 1533 C CA . CYS A 1 190 ? -18.378 7.988 -15.942 1.00 75.12 190 CYS A CA 1
ATOM 1534 C C . CYS A 1 190 ? -19.716 8.463 -15.346 1.00 75.12 190 CYS A C 1
ATOM 1536 O O . CYS A 1 190 ? -19.721 9.412 -14.567 1.00 75.12 190 CYS A O 1
ATOM 1538 N N . GLY A 1 191 ? -20.816 7.800 -15.730 1.00 82.12 191 GLY A N 1
ATOM 1539 C CA . GLY A 1 191 ? -22.200 8.140 -15.362 1.00 82.12 191 GLY A CA 1
ATOM 1540 C C . GLY A 1 191 ? -23.019 8.699 -16.536 1.00 82.12 191 GLY A C 1
ATOM 1541 O O . GLY A 1 191 ? -22.527 8.803 -17.667 1.00 82.12 191 GLY A O 1
ATOM 1542 N N . THR A 1 192 ? -24.262 9.088 -16.265 1.00 85.88 192 THR A N 1
ATOM 1543 C CA . THR A 1 192 ? -25.157 9.758 -17.227 1.00 85.88 192 THR A CA 1
ATOM 1544 C C . THR A 1 192 ? -24.917 11.273 -17.200 1.00 85.88 192 THR A C 1
ATOM 1546 O O . THR A 1 192 ? -24.960 11.883 -16.135 1.00 85.88 192 THR A O 1
ATOM 1549 N N . VAL A 1 193 ? -24.604 11.888 -18.353 1.00 88.00 193 VAL A N 1
ATOM 1550 C CA . VAL A 1 193 ? -24.049 13.263 -18.447 1.00 88.00 193 VAL A CA 1
ATOM 1551 C C . VAL A 1 193 ? -24.923 14.294 -17.736 1.00 88.00 193 VAL A C 1
ATOM 1553 O O . VAL A 1 193 ? -24.402 15.199 -17.092 1.00 88.00 193 VAL A O 1
ATOM 1556 N N . GLU A 1 194 ? -26.234 14.138 -17.840 1.00 92.81 194 GLU A N 1
ATOM 1557 C CA . GLU A 1 194 ? -27.266 14.998 -17.275 1.00 92.81 194 GLU A CA 1
ATOM 1558 C C . GLU A 1 194 ? -27.250 15.024 -15.734 1.00 92.81 194 GLU A C 1
ATOM 1560 O O . GLU A 1 194 ? -27.599 16.044 -15.139 1.00 92.81 194 GLU A O 1
ATOM 1565 N N . TYR A 1 195 ? -26.775 13.949 -15.094 1.00 94.31 195 TYR A N 1
ATOM 1566 C CA . TYR A 1 195 ? -26.687 13.806 -13.635 1.00 94.31 195 TYR A CA 1
ATOM 1567 C C . TYR A 1 195 ? -25.281 14.097 -13.090 1.00 94.31 195 TYR A C 1
ATOM 1569 O O . TYR A 1 195 ? -25.102 14.218 -11.882 1.00 94.31 195 TYR A O 1
ATOM 1577 N N . MET A 1 196 ? -24.269 14.268 -13.950 1.00 93.19 196 MET A N 1
ATOM 1578 C CA . MET A 1 196 ? -22.883 14.476 -13.517 1.00 93.19 196 MET A CA 1
ATOM 1579 C C . MET A 1 196 ? -22.646 15.841 -12.856 1.00 93.19 196 MET A C 1
ATOM 1581 O O . MET A 1 196 ? -23.035 16.891 -13.374 1.00 93.19 196 MET A O 1
ATOM 1585 N N . GLY A 1 197 ? -21.877 15.834 -11.762 1.00 92.00 197 GLY A N 1
ATOM 1586 C CA . GLY A 1 197 ? -21.387 17.049 -11.108 1.00 92.00 197 GLY A CA 1
ATOM 1587 C C . GLY A 1 197 ? -20.372 17.849 -11.944 1.00 92.00 197 GLY A C 1
ATOM 1588 O O . GLY A 1 197 ? -19.643 17.272 -12.760 1.00 92.00 197 GLY A O 1
ATOM 1589 N N . PRO A 1 198 ? -20.243 19.176 -11.730 1.00 93.25 198 PRO A N 1
ATOM 1590 C CA . PRO A 1 198 ? -19.281 20.030 -12.433 1.00 93.25 198 PRO A CA 1
ATOM 1591 C C . PRO A 1 198 ? -17.832 19.534 -12.344 1.00 93.25 198 PRO A C 1
ATOM 1593 O O . PRO A 1 198 ? -17.062 19.674 -13.295 1.00 93.25 198 PRO A O 1
ATOM 1596 N N . GLU A 1 199 ? -17.445 18.952 -11.211 1.00 91.44 199 GLU A N 1
ATOM 1597 C CA . GLU A 1 199 ? -16.125 18.367 -10.968 1.00 91.44 199 GLU A CA 1
ATOM 1598 C C . GLU A 1 199 ? -15.850 17.118 -11.822 1.00 91.44 199 GLU A C 1
ATOM 1600 O O . GLU A 1 199 ? -14.723 16.937 -12.290 1.00 91.44 199 GLU A O 1
ATOM 1605 N N . VAL A 1 200 ? -16.885 16.318 -12.110 1.00 90.38 200 VAL A N 1
ATOM 1606 C CA . VAL A 1 200 ? -16.810 15.143 -12.993 1.00 90.38 200 VAL A CA 1
ATOM 1607 C C . VAL A 1 200 ? -16.702 15.610 -14.443 1.00 90.38 200 VAL A C 1
ATOM 1609 O O . VAL A 1 200 ? -15.789 15.205 -15.165 1.00 90.38 200 VAL A O 1
ATOM 1612 N N . VAL A 1 201 ? -17.562 16.555 -14.846 1.00 89.12 201 VAL A N 1
ATOM 1613 C CA . VAL A 1 201 ? -17.560 17.141 -16.197 1.00 89.12 201 VAL A CA 1
ATOM 1614 C C . VAL A 1 201 ? -16.230 17.833 -16.521 1.00 89.12 201 VAL A C 1
ATOM 1616 O O . VAL A 1 201 ? -15.737 17.740 -17.644 1.00 89.12 201 VAL A O 1
ATOM 1619 N N . SER A 1 202 ? -15.615 18.496 -15.537 1.00 83.69 202 SER A N 1
ATOM 1620 C CA . SER A 1 202 ? -14.338 19.210 -15.697 1.00 83.69 202 SER A CA 1
ATOM 1621 C C . SER A 1 202 ? -13.086 18.361 -15.446 1.00 83.69 202 SER A C 1
ATOM 1623 O O . SER A 1 202 ? -11.982 18.885 -15.592 1.00 83.69 202 SER A O 1
ATOM 1625 N N . ARG A 1 203 ? -13.235 17.071 -15.105 1.00 82.19 203 ARG A N 1
ATOM 1626 C CA . ARG A 1 203 ? -12.138 16.116 -14.844 1.00 82.19 203 ARG A CA 1
ATOM 1627 C C . ARG A 1 203 ? -11.138 16.570 -13.768 1.00 82.19 203 ARG A C 1
ATOM 1629 O O . ARG A 1 203 ? -9.966 16.213 -13.819 1.00 82.19 203 ARG A O 1
ATOM 1636 N N . LYS A 1 204 ? -11.592 17.331 -12.767 1.00 73.81 204 LYS A N 1
ATOM 1637 C CA . LYS A 1 204 ? -10.746 17.882 -11.683 1.00 73.81 204 LYS A CA 1
ATOM 1638 C C . LYS A 1 204 ? -10.558 16.933 -10.489 1.00 73.81 204 LYS A C 1
ATOM 1640 O O . LYS A 1 204 ? -10.071 17.352 -9.441 1.00 73.81 204 LYS A O 1
ATOM 1645 N N . GLY A 1 205 ? -10.958 15.674 -10.655 1.00 77.38 205 GLY A N 1
ATOM 1646 C CA . GLY A 1 205 ? -11.085 14.706 -9.571 1.00 77.38 205 GLY A CA 1
ATOM 1647 C C . GLY A 1 205 ? -12.399 14.890 -8.807 1.00 77.38 205 GLY A C 1
ATOM 1648 O O . GLY A 1 205 ? -12.826 16.017 -8.559 1.00 77.38 205 GLY A O 1
ATOM 1649 N N . HIS A 1 206 ? -13.050 13.788 -8.446 1.00 81.12 206 HIS A N 1
ATOM 1650 C CA . HIS A 1 206 ? -14.305 13.764 -7.695 1.00 81.12 206 HIS A CA 1
ATOM 1651 C C . HIS A 1 206 ? -14.260 12.707 -6.587 1.00 81.12 206 HIS A C 1
ATOM 1653 O O . HIS A 1 206 ? -13.590 11.688 -6.729 1.00 81.12 206 HIS A O 1
ATOM 1659 N N . SER A 1 207 ? -14.963 12.966 -5.490 1.00 86.69 207 SER A N 1
ATOM 1660 C CA . SER A 1 207 ? -15.172 12.035 -4.375 1.00 86.69 207 SER A CA 1
ATOM 1661 C C . SER A 1 207 ? -16.657 11.657 -4.289 1.00 86.69 207 SER A C 1
ATOM 1663 O O . SER A 1 207 ? -17.436 11.998 -5.186 1.00 86.69 207 SER A O 1
ATOM 1665 N N . TYR A 1 208 ? -17.066 11.010 -3.195 1.00 89.50 208 TYR A N 1
ATOM 1666 C CA . TYR A 1 208 ? -18.469 10.709 -2.877 1.00 89.50 208 TYR A CA 1
ATOM 1667 C C . TYR A 1 208 ? -19.405 11.931 -2.943 1.00 89.50 208 TYR A C 1
ATOM 1669 O O . TYR A 1 208 ? -20.592 11.802 -3.229 1.00 89.50 208 TYR A O 1
ATOM 1677 N N . ILE A 1 209 ? -18.864 13.148 -2.805 1.00 91.69 209 ILE A N 1
ATOM 1678 C CA . ILE A 1 209 ? -19.621 14.404 -2.900 1.00 91.69 209 ILE A CA 1
ATOM 1679 C C . ILE A 1 209 ? -20.287 14.592 -4.283 1.00 91.69 209 ILE A C 1
ATOM 1681 O O . ILE A 1 209 ? -21.269 15.332 -4.407 1.00 91.69 209 ILE A O 1
ATOM 1685 N N . ALA A 1 210 ? -19.795 13.923 -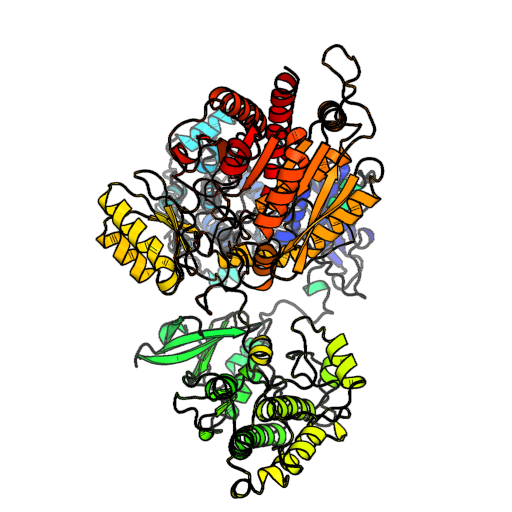5.333 1.00 92.44 210 ALA A N 1
ATOM 1686 C CA . ALA A 1 210 ? -20.433 13.927 -6.652 1.00 92.44 210 ALA A CA 1
ATOM 1687 C C . ALA A 1 210 ? -21.805 13.226 -6.658 1.00 92.44 210 ALA A C 1
ATOM 1689 O O . ALA A 1 210 ? -22.693 13.637 -7.412 1.00 92.44 210 ALA A O 1
ATOM 1690 N N . ASP A 1 211 ? -22.024 12.233 -5.791 1.00 94.75 211 ASP A N 1
ATOM 1691 C CA . ASP A 1 211 ? -23.327 11.571 -5.665 1.00 94.75 211 ASP A CA 1
ATOM 1692 C C . ASP A 1 211 ? -24.375 12.542 -5.103 1.00 94.75 211 ASP A C 1
ATOM 1694 O O . ASP A 1 211 ? -25.507 12.551 -5.577 1.00 94.75 211 ASP A O 1
ATOM 1698 N N . TRP A 1 212 ? -23.988 13.462 -4.207 1.00 96.31 212 TRP A N 1
ATOM 1699 C CA . TRP A 1 212 ? -24.883 14.513 -3.700 1.00 96.31 212 TRP A CA 1
ATOM 1700 C C . TRP A 1 212 ? -25.289 15.544 -4.762 1.00 96.31 212 TRP A C 1
ATOM 1702 O O . TRP A 1 212 ? -26.362 16.140 -4.671 1.00 96.31 212 TRP A O 1
ATOM 1712 N N . TRP A 1 213 ? -24.480 15.745 -5.809 1.00 96.38 213 TRP A N 1
ATOM 1713 C CA . TRP A 1 213 ? -24.931 16.521 -6.969 1.00 96.38 213 TRP A CA 1
ATOM 1714 C C . TRP A 1 213 ? -25.996 15.759 -7.755 1.00 96.38 213 TRP A C 1
ATOM 1716 O O . TRP A 1 213 ? -27.047 16.319 -8.064 1.00 96.38 213 TRP A O 1
ATOM 1726 N N . SER A 1 214 ? -25.739 14.482 -8.044 1.00 96.81 214 SER A N 1
ATOM 1727 C CA . SER A 1 214 ? -26.678 13.610 -8.759 1.00 96.81 214 SER A CA 1
ATOM 1728 C C . SER A 1 214 ? -28.004 13.484 -7.995 1.00 96.81 214 SER A C 1
ATOM 1730 O O . SER A 1 214 ? -29.073 13.549 -8.593 1.00 96.81 214 SER A O 1
ATOM 1732 N N . PHE A 1 215 ? -27.938 13.424 -6.661 1.00 97.62 215 PHE A N 1
ATOM 1733 C CA . PHE A 1 215 ? -29.085 13.451 -5.751 1.00 97.62 215 PHE A CA 1
ATOM 1734 C C . PHE A 1 215 ? -29.900 14.741 -5.909 1.00 97.62 215 PHE A C 1
ATOM 1736 O O . PHE A 1 215 ? -31.125 14.703 -5.953 1.00 97.62 215 PHE A O 1
ATOM 1743 N N . GLY A 1 216 ? -29.231 15.887 -6.077 1.00 97.19 216 GLY A N 1
ATOM 1744 C CA . GLY A 1 216 ? -29.883 17.159 -6.393 1.00 97.19 216 GLY A CA 1
ATOM 1745 C C . GLY A 1 216 ? -30.537 17.193 -7.775 1.00 97.19 216 GLY A C 1
ATOM 1746 O O . GLY A 1 216 ? -31.630 17.744 -7.909 1.00 97.19 216 GLY A O 1
ATOM 1747 N N . VAL A 1 217 ? -29.906 16.598 -8.796 1.00 97.31 217 VAL A N 1
ATOM 1748 C CA . VAL A 1 217 ? -30.498 16.463 -10.142 1.00 97.31 217 VAL A CA 1
ATOM 1749 C C . VAL A 1 217 ? -31.765 15.616 -10.082 1.00 97.31 217 VAL A C 1
ATOM 1751 O O . VAL A 1 217 ? -32.801 16.060 -10.570 1.00 97.31 217 VAL A O 1
ATOM 1754 N N . LEU A 1 218 ? -31.702 14.463 -9.413 1.00 96.69 218 LEU A N 1
ATOM 1755 C CA . LEU A 1 218 ? -32.843 13.576 -9.213 1.00 96.69 218 LEU A CA 1
ATOM 1756 C C . LEU A 1 218 ? -33.972 14.262 -8.429 1.00 96.69 218 LEU A C 1
ATOM 1758 O O . LEU A 1 218 ? -35.128 14.199 -8.835 1.00 96.69 218 LEU A O 1
ATOM 1762 N N . ALA A 1 219 ? -33.648 14.970 -7.342 1.00 97.06 219 ALA A N 1
ATOM 1763 C CA . ALA A 1 219 ? -34.621 15.747 -6.576 1.00 97.06 219 ALA A CA 1
ATOM 1764 C C . ALA A 1 219 ? -35.333 16.787 -7.454 1.00 97.06 219 ALA A C 1
ATOM 1766 O O . ALA A 1 219 ? -36.556 16.895 -7.421 1.00 97.06 219 ALA A O 1
ATOM 1767 N N . PHE A 1 220 ? -34.580 17.536 -8.266 1.00 96.81 220 PHE A N 1
ATOM 1768 C CA . PHE A 1 220 ? -35.147 18.527 -9.181 1.00 96.81 220 PHE A CA 1
ATOM 1769 C C . PHE A 1 220 ? -36.058 17.875 -10.226 1.00 96.81 220 PHE A C 1
ATOM 1771 O O . PHE A 1 220 ? -37.143 18.382 -10.501 1.00 96.81 220 PHE A O 1
ATOM 1778 N N . GLU A 1 221 ? -35.632 16.756 -10.801 1.00 95.19 221 GLU A N 1
ATOM 1779 C CA . GLU A 1 221 ? -36.403 16.041 -11.812 1.00 95.19 221 GLU A CA 1
ATOM 1780 C C . GLU A 1 221 ? -37.711 15.490 -11.239 1.00 95.19 221 GLU A C 1
ATOM 1782 O O . GLU A 1 221 ? -38.766 15.716 -11.823 1.00 95.19 221 GLU A O 1
ATOM 1787 N N . MET A 1 222 ? -37.686 14.873 -10.054 1.00 94.81 222 MET A N 1
ATOM 1788 C CA . MET A 1 222 ? -38.909 14.391 -9.407 1.00 94.81 222 MET A CA 1
ATOM 1789 C C . MET A 1 222 ? -39.865 15.534 -9.039 1.00 94.81 222 MET A C 1
ATOM 1791 O O . MET A 1 222 ? -41.074 15.372 -9.156 1.00 94.81 222 MET A O 1
ATOM 1795 N N . LEU A 1 223 ? -39.342 16.699 -8.643 1.00 94.81 223 LEU A N 1
ATOM 1796 C CA . LEU A 1 223 ? -40.144 17.871 -8.267 1.00 94.81 223 LEU A CA 1
ATOM 1797 C C . LEU A 1 223 ? -40.727 18.647 -9.456 1.00 94.81 223 LEU A C 1
ATOM 1799 O O . LEU A 1 223 ? -41.668 19.416 -9.273 1.00 94.81 223 LEU A O 1
ATOM 1803 N N . THR A 1 224 ? -40.140 18.525 -10.650 1.00 92.06 224 THR A N 1
ATOM 1804 C CA . THR A 1 224 ? -40.459 19.410 -11.791 1.00 92.06 224 THR A CA 1
ATOM 1805 C C . THR A 1 224 ? -40.779 18.680 -13.094 1.00 92.06 224 THR A C 1
ATOM 1807 O O . THR A 1 224 ? -41.226 19.306 -14.061 1.00 92.06 224 THR A O 1
ATOM 1810 N N . GLY A 1 225 ? -40.508 17.377 -13.152 1.00 87.12 225 GLY A N 1
ATOM 1811 C CA . GLY A 1 225 ? -40.638 16.531 -14.335 1.00 87.12 225 GLY A CA 1
ATOM 1812 C C . GLY A 1 225 ? -39.592 16.758 -15.423 1.00 87.12 225 GLY A C 1
ATOM 1813 O O . GLY A 1 225 ? -39.695 16.172 -16.497 1.00 87.12 225 GLY A O 1
ATOM 1814 N N . HIS A 1 226 ? -38.612 17.636 -15.193 1.00 88.50 226 HIS A N 1
ATOM 1815 C CA . HIS A 1 226 ? -37.605 17.997 -16.187 1.00 88.50 226 HIS A CA 1
ATOM 1816 C C . HIS A 1 226 ? -36.222 18.096 -15.548 1.00 88.50 226 HIS A C 1
ATOM 1818 O O . HIS A 1 226 ? -36.077 18.432 -14.377 1.00 88.50 226 HIS A O 1
ATOM 1824 N N . LEU A 1 227 ? -35.178 17.869 -16.342 1.00 92.50 227 LEU A N 1
ATOM 1825 C CA . LEU A 1 227 ? -33.801 17.997 -15.876 1.00 92.50 227 LEU A CA 1
ATOM 1826 C C . LEU A 1 227 ? -33.402 19.477 -15.692 1.00 92.50 227 LEU A C 1
ATOM 1828 O O . LEU A 1 227 ? -33.737 20.316 -16.533 1.00 92.50 227 LEU A O 1
ATOM 1832 N N . PRO A 1 228 ? -32.615 19.817 -14.652 1.00 93.75 228 PRO A N 1
ATOM 1833 C CA . PRO A 1 228 ? -32.187 21.193 -14.376 1.00 93.75 228 PRO A CA 1
ATOM 1834 C C . PRO A 1 228 ? -31.204 21.741 -15.421 1.00 93.75 228 PRO A C 1
ATOM 1836 O O . PRO A 1 228 ? -31.130 22.953 -15.639 1.00 93.75 228 PRO A O 1
ATOM 1839 N N . PHE A 1 229 ? -30.430 20.858 -16.062 1.00 93.81 229 PHE A N 1
ATOM 1840 C CA . PHE A 1 229 ? -29.453 21.199 -17.092 1.00 93.81 229 PHE A CA 1
ATOM 1841 C C . PHE A 1 229 ? -29.582 20.219 -18.262 1.00 93.81 229 PHE A C 1
ATOM 1843 O O . PHE A 1 229 ? -29.121 19.085 -18.179 1.00 93.81 229 PHE A O 1
ATOM 1850 N N . HIS A 1 230 ? -30.183 20.659 -19.367 1.00 90.75 230 HIS A N 1
ATOM 1851 C CA . HIS A 1 230 ? -30.312 19.856 -20.582 1.00 90.75 230 HIS A CA 1
ATOM 1852 C C . HIS A 1 230 ? -30.139 20.739 -21.822 1.00 90.75 230 HIS A C 1
ATOM 1854 O O . HIS A 1 230 ? -30.776 21.785 -21.944 1.00 90.75 230 HIS A O 1
ATOM 1860 N N . GLY A 1 231 ? -29.228 20.351 -22.715 1.00 88.56 231 GLY A N 1
ATOM 1861 C CA . GLY A 1 231 ? -28.935 21.052 -23.963 1.00 88.56 231 GLY A CA 1
ATOM 1862 C C . GLY A 1 231 ? -29.255 20.203 -25.191 1.00 88.56 231 GLY A C 1
ATOM 1863 O O . GLY A 1 231 ? -29.529 19.014 -25.088 1.00 88.56 231 GLY A O 1
ATOM 1864 N N . SER A 1 232 ? -29.160 20.807 -26.380 1.00 85.81 232 SER A N 1
ATOM 1865 C CA . SER A 1 232 ? -29.460 20.128 -27.655 1.00 85.81 232 SER A CA 1
ATOM 1866 C C . SER A 1 232 ? -28.532 18.942 -27.965 1.00 85.81 232 SER A C 1
ATOM 1868 O O . SER A 1 232 ? -28.847 18.081 -28.784 1.00 85.81 232 SER A O 1
ATOM 1870 N N . ASN A 1 233 ? -27.362 18.911 -27.327 1.00 86.94 233 ASN A N 1
ATOM 1871 C CA . ASN A 1 233 ? -26.360 17.864 -27.443 1.00 86.94 233 ASN A CA 1
ATOM 1872 C C . ASN A 1 233 ? -25.515 17.800 -26.158 1.00 86.94 233 ASN A C 1
ATOM 1874 O O . ASN A 1 233 ? -25.530 18.713 -25.330 1.00 86.94 233 ASN A O 1
ATOM 1878 N N . ARG A 1 234 ? -24.702 16.743 -26.024 1.00 84.44 234 ARG A N 1
ATOM 1879 C CA . ARG A 1 234 ? -23.859 16.500 -24.837 1.00 84.44 234 ARG A CA 1
ATOM 1880 C C . ARG A 1 234 ? -22.949 17.676 -24.472 1.00 84.44 234 ARG A C 1
ATOM 1882 O O . ARG A 1 234 ? -22.767 17.956 -23.292 1.00 84.44 234 ARG A O 1
ATOM 1889 N N . LYS A 1 235 ? -22.366 18.361 -25.460 1.00 86.94 235 LYS A N 1
ATOM 1890 C CA . LYS A 1 235 ? -21.444 19.483 -25.221 1.00 86.94 235 LYS A CA 1
ATOM 1891 C C . LYS A 1 235 ? -22.188 20.689 -24.647 1.00 86.94 235 LYS A C 1
ATOM 1893 O O . LYS A 1 235 ? -21.673 21.350 -23.746 1.00 86.94 235 LYS A O 1
ATOM 1898 N N . ASP A 1 236 ? -23.401 20.941 -25.126 1.00 90.94 236 ASP A N 1
ATOM 1899 C CA . ASP A 1 236 ? -24.266 21.994 -24.596 1.00 90.94 236 ASP A CA 1
ATOM 1900 C C . ASP A 1 236 ? -24.709 21.675 -23.167 1.00 90.94 236 ASP A C 1
ATOM 1902 O O . ASP A 1 236 ? -24.580 22.530 -22.293 1.00 90.94 236 ASP A O 1
ATOM 1906 N N . THR A 1 237 ? -25.123 20.433 -22.894 1.00 91.19 237 THR A N 1
ATOM 1907 C CA . THR A 1 237 ? -25.460 19.974 -21.536 1.00 91.19 237 THR A CA 1
ATOM 1908 C C . THR A 1 237 ? -24.286 20.173 -20.571 1.00 91.19 237 THR A C 1
ATOM 1910 O O . THR A 1 237 ? -24.448 20.786 -19.517 1.00 91.19 237 THR A O 1
ATOM 1913 N N . MET A 1 238 ? -23.068 19.770 -20.956 1.00 90.56 238 MET A N 1
ATOM 1914 C CA . MET A 1 238 ? -21.857 19.991 -20.147 1.00 90.56 238 MET A CA 1
ATOM 1915 C C . MET A 1 238 ? -21.586 21.479 -19.889 1.00 90.56 238 MET A C 1
ATOM 1917 O O . MET A 1 238 ? -21.227 21.869 -18.776 1.00 90.56 238 MET A O 1
ATOM 1921 N N . ASN A 1 239 ? -21.781 22.337 -20.894 1.00 91.44 239 ASN A N 1
ATOM 1922 C CA . ASN A 1 239 ? -21.633 23.783 -20.730 1.00 91.44 239 ASN A CA 1
ATOM 1923 C C . ASN A 1 239 ? -22.662 24.360 -19.748 1.00 91.44 239 ASN A C 1
ATOM 1925 O O . ASN A 1 239 ? -22.310 25.227 -18.942 1.00 91.44 239 ASN A O 1
ATOM 1929 N N . LEU A 1 240 ? -23.908 23.878 -19.790 1.00 93.06 240 LEU A N 1
ATOM 1930 C CA . LEU A 1 240 ? -24.961 24.289 -18.863 1.00 93.06 240 LEU A CA 1
ATOM 1931 C C . LEU A 1 240 ? -24.627 23.872 -17.426 1.00 93.06 240 LEU A C 1
ATOM 1933 O O . LEU A 1 240 ? -24.653 24.725 -16.539 1.00 93.06 240 LEU A O 1
ATOM 1937 N N . ILE A 1 241 ? -24.194 22.628 -17.204 1.00 94.06 241 ILE A N 1
ATOM 1938 C CA . ILE A 1 241 ? -23.747 22.148 -15.883 1.00 94.06 241 ILE A CA 1
ATOM 1939 C C . ILE A 1 241 ? -22.652 23.069 -15.317 1.00 94.06 241 ILE A C 1
ATOM 1941 O O . ILE A 1 241 ? -22.734 23.554 -14.182 1.00 94.06 241 ILE A O 1
ATOM 1945 N N . LEU A 1 242 ? -21.652 23.414 -16.133 1.00 91.19 242 LEU A N 1
ATOM 1946 C CA . LEU A 1 242 ? -20.525 24.239 -15.696 1.00 91.19 242 LEU A CA 1
ATOM 1947 C C . LEU A 1 242 ? -20.889 25.712 -15.449 1.00 91.19 242 LEU A C 1
ATOM 1949 O O . LEU A 1 242 ? -20.309 26.320 -14.549 1.00 91.19 242 LEU A O 1
ATOM 1953 N N . LYS A 1 243 ? -21.815 26.303 -16.221 1.00 90.56 243 LYS A N 1
ATOM 1954 C CA . LYS A 1 243 ? -21.973 27.773 -16.284 1.00 90.56 243 LYS A CA 1
ATOM 1955 C C . LYS A 1 243 ? -23.384 28.307 -16.027 1.00 90.56 243 LYS A C 1
ATOM 1957 O O . LYS A 1 243 ? -23.511 29.463 -15.624 1.00 90.56 243 LYS A O 1
ATOM 1962 N N . ALA A 1 244 ? -24.438 27.528 -16.263 1.00 90.38 244 ALA A N 1
ATOM 1963 C CA . ALA A 1 244 ? -25.810 28.034 -16.214 1.00 90.38 244 ALA A CA 1
ATOM 1964 C C . ALA A 1 244 ? -26.259 28.372 -14.785 1.00 90.38 244 ALA A C 1
ATOM 1966 O O . ALA A 1 244 ? -25.911 27.705 -13.810 1.00 90.38 244 ALA A O 1
ATOM 1967 N N . LYS A 1 245 ? -27.077 29.409 -14.627 1.00 87.81 245 LYS A N 1
ATOM 1968 C CA . LYS A 1 245 ? -27.749 29.645 -13.344 1.00 87.81 245 LYS A CA 1
ATOM 1969 C C . LYS A 1 245 ? -28.938 28.691 -13.241 1.00 87.81 245 LYS A C 1
ATOM 1971 O O . LYS A 1 245 ? -29.686 28.565 -14.203 1.00 87.81 245 LYS A O 1
ATOM 1976 N N . LEU A 1 246 ? -29.099 28.043 -12.087 1.00 89.56 246 LEU A N 1
ATOM 1977 C CA . LEU A 1 246 ? -30.259 27.197 -11.816 1.00 89.56 246 LEU A CA 1
ATOM 1978 C C . LEU A 1 246 ? -31.526 28.061 -11.844 1.00 89.56 246 LEU A C 1
ATOM 1980 O O . LEU A 1 246 ? -31.648 29.003 -11.054 1.00 89.56 246 LEU A O 1
ATOM 1984 N N . ALA A 1 247 ? -32.444 27.751 -12.756 1.00 88.44 247 ALA A N 1
ATOM 1985 C CA . ALA A 1 247 ? -33.760 28.368 -12.797 1.00 88.44 247 ALA A CA 1
ATOM 1986 C C . ALA A 1 247 ? -34.641 27.698 -11.737 1.00 88.44 247 ALA A C 1
ATOM 1988 O O . ALA A 1 247 ? -35.005 26.536 -11.882 1.00 88.44 247 ALA A O 1
ATOM 1989 N N . MET A 1 248 ? -34.931 28.412 -10.648 1.00 92.00 248 MET A N 1
ATOM 1990 C CA . MET A 1 248 ? -35.726 27.861 -9.551 1.00 92.00 248 MET A CA 1
ATOM 1991 C C . MET A 1 248 ? -37.224 28.034 -9.836 1.00 92.00 248 MET A C 1
ATOM 1993 O O . MET A 1 248 ? -37.654 29.180 -10.009 1.00 92.00 248 MET A O 1
ATOM 1997 N N . PRO A 1 249 ? -38.025 26.955 -9.862 1.00 89.38 249 PRO A N 1
ATOM 1998 C CA . PRO A 1 249 ? -39.468 27.073 -10.008 1.00 89.38 249 PRO A CA 1
ATOM 1999 C C . PRO A 1 249 ? -40.094 27.756 -8.787 1.00 89.38 249 PRO A C 1
ATOM 2001 O O . PRO A 1 249 ? -39.791 27.414 -7.647 1.00 89.38 249 PRO A O 1
ATOM 2004 N N . GLN A 1 250 ? -40.976 28.729 -9.025 1.00 90.06 250 GLN A N 1
ATOM 2005 C CA . GLN A 1 250 ? -41.600 29.521 -7.953 1.00 90.06 250 GLN A CA 1
ATOM 2006 C C . GLN A 1 250 ? -42.688 28.765 -7.182 1.00 90.06 250 GLN A C 1
ATOM 2008 O O . GLN A 1 250 ? -43.069 29.204 -6.103 1.00 90.06 250 GLN A O 1
ATOM 2013 N N . TYR A 1 251 ? -43.196 27.662 -7.738 1.00 92.12 251 TYR A N 1
ATOM 2014 C CA . TYR A 1 251 ? -44.239 26.848 -7.114 1.00 92.12 251 TYR A CA 1
ATOM 2015 C C . TYR A 1 251 ? -43.707 25.887 -6.041 1.00 92.12 251 TYR A C 1
ATOM 2017 O O . TYR A 1 251 ? -44.513 25.317 -5.315 1.00 92.12 251 TYR A O 1
ATOM 2025 N N . LEU A 1 252 ? -42.384 25.702 -5.942 1.00 94.38 252 LEU A N 1
ATOM 2026 C CA . LEU A 1 252 ? -41.768 24.873 -4.906 1.00 94.38 252 LEU A CA 1
ATOM 2027 C C . LEU A 1 252 ? -41.736 25.609 -3.564 1.00 94.38 252 LEU A C 1
ATOM 2029 O O . LEU A 1 252 ? -41.521 26.827 -3.530 1.00 94.38 252 LEU A O 1
ATOM 2033 N N . SER A 1 253 ? -41.875 24.874 -2.465 1.00 96.56 253 SER A N 1
ATOM 2034 C CA . SER A 1 253 ? -41.764 25.411 -1.109 1.00 96.56 253 SER A CA 1
ATOM 2035 C C . SER A 1 253 ? -40.401 26.077 -0.862 1.00 96.56 253 SER A C 1
ATOM 2037 O O . SER A 1 253 ? -39.394 25.716 -1.490 1.00 96.56 253 SER A O 1
ATOM 2039 N N . PRO A 1 254 ? -40.318 27.062 0.052 1.00 96.69 254 PRO A N 1
ATOM 2040 C CA . PRO A 1 254 ? -39.040 27.639 0.466 1.00 96.69 254 PRO A CA 1
ATOM 2041 C C . PRO A 1 254 ? -38.014 26.580 0.898 1.00 96.69 254 PRO A C 1
ATOM 2043 O O . PRO A 1 254 ? -36.825 26.711 0.593 1.00 96.69 254 PRO A O 1
ATOM 2046 N N . GLU A 1 255 ? -38.473 25.511 1.546 1.00 96.75 255 GLU A N 1
ATOM 2047 C CA . GLU A 1 255 ? -37.671 24.393 2.030 1.00 96.75 255 GLU A CA 1
ATOM 2048 C C . GLU A 1 255 ? -37.097 23.578 0.861 1.00 96.75 255 GLU A C 1
ATOM 2050 O O . GLU A 1 255 ? -35.884 23.353 0.812 1.00 96.75 255 GLU A O 1
ATOM 2055 N N . ALA A 1 256 ? -37.919 23.214 -0.130 1.00 96.19 256 ALA A N 1
ATOM 2056 C CA . ALA A 1 256 ? -37.470 22.512 -1.335 1.00 96.19 256 ALA A CA 1
ATOM 2057 C C . ALA A 1 256 ? -36.485 23.365 -2.154 1.00 96.19 256 ALA A C 1
ATOM 2059 O O . ALA A 1 256 ? -35.425 22.894 -2.580 1.00 96.19 256 ALA A O 1
ATOM 2060 N N . GLN A 1 257 ? -36.773 24.661 -2.315 1.00 96.94 257 GLN A N 1
ATOM 2061 C CA . GLN A 1 257 ? -35.861 25.586 -2.988 1.00 96.94 257 GLN A CA 1
ATOM 2062 C C . GLN A 1 257 ? -34.524 25.720 -2.243 1.00 96.94 257 GLN A C 1
ATOM 2064 O O . GLN A 1 257 ? -33.469 25.803 -2.882 1.00 96.94 257 GLN A O 1
ATOM 2069 N N . SER A 1 258 ? -34.547 25.757 -0.907 1.00 96.75 258 SER A N 1
ATOM 2070 C CA . SER A 1 258 ? -33.344 25.805 -0.066 1.00 96.75 258 SER A CA 1
ATOM 2071 C C . SER A 1 258 ? -32.492 24.543 -0.225 1.00 96.75 258 SER A C 1
ATOM 2073 O O . SER A 1 258 ? -31.273 24.648 -0.412 1.00 96.75 258 SER A O 1
ATOM 2075 N N . LEU A 1 259 ? -33.129 23.366 -0.247 1.00 97.31 259 LEU A N 1
ATOM 2076 C CA . LEU A 1 259 ? -32.453 22.084 -0.447 1.00 97.31 259 LEU A CA 1
ATOM 2077 C C . LEU A 1 259 ? -31.707 22.072 -1.787 1.00 97.31 259 LEU A C 1
ATOM 2079 O O . LEU A 1 259 ? -30.489 21.880 -1.830 1.00 97.31 259 LEU A O 1
ATOM 2083 N N . LEU A 1 260 ? -32.414 22.381 -2.879 1.00 97.19 260 LEU A N 1
ATOM 2084 C CA . LEU A 1 260 ? -31.848 22.404 -4.229 1.00 97.19 260 LEU A CA 1
ATOM 2085 C C . LEU A 1 260 ? -30.697 23.419 -4.353 1.00 97.19 260 LEU A C 1
ATOM 2087 O O . LEU A 1 260 ? -29.658 23.117 -4.941 1.00 97.19 260 LEU A O 1
ATOM 2091 N N . ARG A 1 261 ? -30.812 24.616 -3.755 1.00 95.69 261 ARG A N 1
ATOM 2092 C CA . ARG A 1 261 ? -29.713 25.610 -3.746 1.00 95.69 261 ARG A CA 1
ATOM 2093 C C . ARG A 1 261 ? -28.464 25.111 -3.023 1.00 95.69 261 ARG A C 1
ATOM 2095 O O . ARG A 1 261 ? -27.359 25.523 -3.388 1.00 95.69 261 ARG A O 1
ATOM 2102 N N . SER A 1 262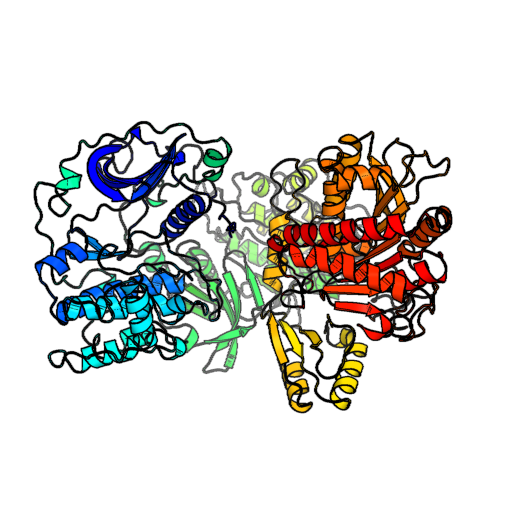 ? -28.640 24.288 -1.996 1.00 95.31 262 SER A N 1
ATOM 2103 C CA . SER A 1 262 ? -27.551 23.753 -1.178 1.00 95.31 262 SER A CA 1
ATOM 2104 C C . SER A 1 262 ? -26.871 22.553 -1.852 1.00 95.31 262 SER A C 1
ATOM 2106 O O . SER A 1 262 ? -25.648 22.428 -1.782 1.00 95.31 262 SER A O 1
ATOM 2108 N N . LEU A 1 263 ? -27.623 21.739 -2.600 1.00 96.44 263 LEU A N 1
ATOM 2109 C CA . LEU A 1 263 ? -27.096 20.626 -3.405 1.00 96.44 263 LEU A CA 1
ATOM 2110 C C . LEU A 1 263 ? -26.420 21.097 -4.709 1.00 96.44 263 LEU A C 1
ATOM 2112 O O . LEU A 1 263 ? -25.378 20.575 -5.098 1.00 96.44 263 LEU A O 1
ATOM 2116 N N . PHE A 1 264 ? -26.918 22.157 -5.358 1.00 96.12 264 PHE A N 1
ATOM 2117 C CA . PHE A 1 264 ? -26.330 22.694 -6.600 1.00 96.12 264 PHE A CA 1
ATOM 2118 C C . PHE A 1 264 ? -25.175 23.688 -6.386 1.00 96.12 264 PHE A C 1
ATOM 2120 O O . PHE A 1 264 ? -24.886 24.550 -7.229 1.00 96.12 264 PHE A O 1
ATOM 2127 N N . LYS A 1 265 ? -24.453 23.571 -5.267 1.00 94.56 265 LYS A N 1
ATOM 2128 C CA . LYS A 1 265 ? -23.190 24.289 -5.071 1.00 94.56 265 LYS A CA 1
ATOM 2129 C C . LYS A 1 265 ? -22.116 23.663 -5.964 1.00 94.56 265 LYS A C 1
ATOM 2131 O O . LYS A 1 265 ? -21.769 22.488 -5.850 1.00 94.56 265 LYS A O 1
ATOM 2136 N N . ARG A 1 266 ? -21.591 24.475 -6.889 1.00 92.19 266 ARG A N 1
ATOM 2137 C CA . ARG A 1 266 ? -20.588 24.044 -7.880 1.00 92.19 266 ARG A CA 1
ATOM 2138 C C . ARG A 1 266 ? -19.241 23.680 -7.274 1.00 92.19 266 ARG A C 1
ATOM 2140 O O . ARG A 1 266 ? -18.563 22.826 -7.823 1.00 92.19 266 ARG A O 1
ATOM 2147 N N . ASN A 1 267 ? -18.849 24.351 -6.191 1.00 90.38 267 ASN A N 1
ATOM 2148 C CA . ASN A 1 267 ? -17.699 23.925 -5.404 1.00 90.38 267 ASN A CA 1
ATOM 2149 C C . ASN A 1 267 ? -18.156 22.774 -4.490 1.00 90.38 267 ASN A C 1
ATOM 2151 O O . ASN A 1 267 ? -18.999 23.044 -3.629 1.00 90.38 267 ASN A O 1
ATOM 2155 N N . PRO A 1 268 ? -17.628 21.545 -4.655 1.00 90.69 268 PRO A N 1
ATOM 2156 C CA . PRO A 1 268 ? -18.065 20.376 -3.892 1.00 90.69 268 PRO A CA 1
ATOM 2157 C C . PRO A 1 268 ? -17.969 20.568 -2.376 1.00 90.69 268 PRO A C 1
ATOM 2159 O O . PRO A 1 268 ? -18.863 20.152 -1.658 1.00 90.69 268 PRO A O 1
ATOM 2162 N N . VAL A 1 269 ? -16.951 21.282 -1.885 1.00 88.50 269 VAL A N 1
ATOM 2163 C CA . VAL A 1 269 ? -16.740 21.504 -0.438 1.00 88.50 269 VAL A CA 1
ATOM 2164 C C . VAL A 1 269 ? -17.884 22.294 0.207 1.00 88.50 269 VAL A C 1
ATOM 2166 O O . VAL A 1 269 ? -18.164 22.144 1.387 1.00 88.50 269 VAL A O 1
ATOM 2169 N N . ASN A 1 270 ? -18.576 23.123 -0.578 1.00 91.38 270 ASN A N 1
ATOM 2170 C CA . ASN A 1 270 ? -19.689 23.937 -0.094 1.00 91.38 270 ASN A CA 1
ATOM 2171 C C . ASN A 1 270 ? -21.049 23.249 -0.287 1.00 91.38 270 ASN A C 1
ATOM 2173 O O . ASN A 1 270 ? -22.078 23.883 -0.056 1.00 91.38 270 ASN A O 1
ATOM 2177 N N . ARG A 1 271 ? -21.067 22.021 -0.818 1.00 94.38 271 ARG A N 1
ATOM 2178 C CA . ARG A 1 271 ? -22.284 21.284 -1.157 1.00 94.38 271 ARG A CA 1
ATOM 2179 C C . ARG A 1 271 ? -22.879 20.639 0.089 1.00 94.38 271 ARG A C 1
ATOM 2181 O O . ARG A 1 271 ? -22.149 20.148 0.942 1.00 94.38 271 ARG A O 1
ATOM 2188 N N . LEU A 1 272 ? -24.206 20.628 0.188 1.00 92.88 272 LEU A N 1
ATOM 2189 C CA . LEU A 1 272 ? -24.887 19.872 1.240 1.00 92.88 272 LEU A CA 1
ATOM 2190 C C . LEU A 1 272 ? -24.510 18.385 1.137 1.00 92.88 272 LEU A C 1
ATOM 2192 O O . LEU A 1 272 ? -24.506 17.842 0.033 1.00 92.88 272 LEU A O 1
ATOM 2196 N N . GLY A 1 273 ? -24.163 17.763 2.265 1.00 87.56 273 GLY A N 1
ATOM 2197 C CA . GLY A 1 273 ? -23.594 16.410 2.304 1.00 87.56 273 GLY A CA 1
ATOM 2198 C C . GLY A 1 273 ? -22.058 16.358 2.285 1.00 87.56 273 GLY A C 1
ATOM 2199 O O . GLY A 1 273 ? -21.496 15.273 2.387 1.00 87.56 273 GLY A O 1
ATOM 2200 N N . ALA A 1 274 ? -21.368 17.502 2.163 1.00 83.94 274 ALA A N 1
ATOM 2201 C CA . ALA A 1 274 ? -19.909 17.598 2.269 1.00 83.94 274 ALA A CA 1
ATOM 2202 C C . ALA A 1 274 ? -19.438 17.994 3.683 1.00 83.94 274 ALA A C 1
ATOM 2204 O O . ALA A 1 274 ? -20.151 18.679 4.421 1.00 83.94 274 ALA A O 1
ATOM 2205 N N . GLY A 1 275 ? -18.194 17.634 4.016 1.00 77.19 275 GLY A N 1
ATOM 2206 C CA . GLY A 1 275 ? -17.534 17.979 5.282 1.00 77.19 275 GLY A CA 1
ATOM 2207 C C . GLY A 1 275 ? -17.771 16.958 6.400 1.00 77.19 275 GLY A C 1
ATOM 2208 O O . GLY A 1 275 ? -18.438 15.952 6.193 1.00 77.19 275 GLY A O 1
ATOM 2209 N N . VAL A 1 276 ? -17.222 17.238 7.587 1.00 68.81 276 VAL A N 1
ATOM 2210 C CA . VAL A 1 276 ? -17.206 16.325 8.753 1.00 68.81 276 VAL A CA 1
ATOM 2211 C C . VAL A 1 276 ? -18.613 15.933 9.219 1.00 68.81 276 VAL A C 1
ATOM 2213 O O . VAL A 1 276 ? -18.837 14.805 9.638 1.00 68.81 276 VAL A O 1
ATOM 2216 N N . ASP A 1 277 ? -19.574 16.852 9.100 1.00 72.19 277 ASP A N 1
ATOM 2217 C CA . ASP A 1 277 ? -20.979 16.605 9.441 1.00 72.19 277 ASP A CA 1
ATOM 2218 C C . ASP A 1 277 ? -21.761 15.885 8.313 1.00 72.19 277 ASP A C 1
ATOM 2220 O O . ASP A 1 277 ? -22.924 15.546 8.506 1.00 72.19 277 ASP A O 1
ATOM 2224 N N . GLY A 1 278 ? -21.162 15.681 7.128 1.00 84.06 278 GLY A N 1
ATOM 2225 C CA . GLY A 1 278 ? -21.639 14.836 6.020 1.00 84.06 278 GLY A CA 1
ATOM 2226 C C . GLY A 1 278 ? -23.160 14.681 5.872 1.00 84.06 278 GLY A C 1
ATOM 2227 O O . GLY A 1 278 ? -23.889 15.652 5.638 1.00 84.06 278 GLY A O 1
ATOM 2228 N N . PHE A 1 279 ? -23.637 13.440 6.006 1.00 90.12 279 PHE A N 1
ATOM 2229 C CA . PHE A 1 279 ? -25.053 13.059 5.952 1.00 90.12 279 PHE A CA 1
ATOM 2230 C C . PHE A 1 279 ? -25.908 13.672 7.076 1.00 90.12 279 PHE A C 1
ATOM 2232 O O . PHE A 1 279 ? -27.090 13.952 6.862 1.00 90.12 279 PHE A O 1
ATOM 2239 N N . ASP A 1 280 ? -25.340 13.982 8.247 1.00 90.56 280 ASP A N 1
ATOM 2240 C CA . ASP A 1 280 ? -26.091 14.638 9.326 1.00 90.56 280 ASP A CA 1
ATOM 2241 C C . ASP A 1 280 ? -26.619 16.015 8.904 1.00 90.56 280 ASP A C 1
ATOM 2243 O O . ASP A 1 280 ? -27.701 16.416 9.338 1.00 90.56 280 ASP A O 1
ATOM 2247 N N . ASN A 1 281 ? -25.916 16.724 8.016 1.00 91.50 281 ASN A N 1
ATOM 2248 C CA . ASN A 1 281 ? -26.403 17.987 7.458 1.00 91.50 281 ASN A CA 1
ATOM 2249 C C . ASN A 1 281 ? -27.622 17.810 6.544 1.00 91.50 281 ASN A C 1
ATOM 2251 O O . ASN A 1 281 ? -28.455 18.713 6.462 1.00 91.50 281 ASN A O 1
ATOM 2255 N N . ILE A 1 282 ? -27.749 16.663 5.873 1.00 94.38 282 ILE A N 1
ATOM 2256 C CA . ILE A 1 282 ? -28.928 16.336 5.063 1.00 94.38 282 ILE A CA 1
ATOM 2257 C C . ILE A 1 282 ? -30.107 16.046 5.985 1.00 94.38 282 ILE A C 1
ATOM 2259 O O . ILE A 1 282 ? -31.160 16.657 5.817 1.00 94.38 282 ILE A O 1
ATOM 2263 N N . LYS A 1 283 ? -29.907 15.219 7.021 1.00 93.88 283 LYS A N 1
ATOM 2264 C CA . LYS A 1 283 ? -30.954 14.898 8.006 1.00 93.88 283 LYS A CA 1
ATOM 2265 C C . LYS A 1 283 ? -31.518 16.129 8.714 1.00 93.88 283 LYS A C 1
ATOM 2267 O O . LYS A 1 283 ? -32.713 16.194 8.975 1.00 93.88 283 LYS A O 1
ATOM 2272 N N . LYS A 1 284 ? -30.660 17.106 9.020 1.00 94.25 284 LYS A N 1
ATOM 2273 C CA . LYS A 1 284 ? -31.030 18.355 9.710 1.00 94.25 284 LYS A CA 1
ATOM 2274 C C . LYS A 1 284 ? -31.667 19.405 8.794 1.00 94.25 284 LYS A C 1
ATOM 2276 O O . LYS A 1 284 ? -32.110 20.439 9.291 1.00 94.25 284 LYS A O 1
ATOM 2281 N N . HIS A 1 285 ? -31.670 19.210 7.474 1.00 97.31 285 HIS A N 1
ATOM 2282 C CA . HIS A 1 285 ? -32.219 20.208 6.560 1.00 97.31 285 HIS A CA 1
ATOM 2283 C C . HIS A 1 285 ? -33.753 20.301 6.733 1.00 97.31 285 HIS A C 1
ATOM 2285 O O . HIS A 1 285 ? -34.400 19.256 6.753 1.00 97.31 285 HIS A O 1
ATOM 2291 N N . PRO A 1 286 ? -34.367 21.506 6.779 1.00 97.06 286 PRO A N 1
ATOM 2292 C CA . PRO A 1 286 ? -35.808 21.674 7.035 1.00 97.06 286 PRO A CA 1
ATOM 2293 C C . PRO A 1 286 ? -36.726 20.868 6.110 1.00 97.06 286 PRO A C 1
ATOM 2295 O O . PRO A 1 286 ? -37.780 20.400 6.518 1.00 97.06 286 PRO A O 1
ATOM 2298 N N . PHE A 1 287 ? -36.289 20.634 4.868 1.00 97.50 287 PHE A N 1
ATOM 2299 C CA . PHE A 1 287 ? -37.008 19.775 3.924 1.00 97.50 287 PHE A CA 1
ATOM 2300 C C . PHE A 1 287 ? -37.229 18.342 4.435 1.00 97.50 287 PHE A C 1
ATOM 2302 O O . PHE A 1 287 ? -38.144 17.705 3.948 1.00 97.50 287 PHE A O 1
ATOM 2309 N N . PHE A 1 288 ? -36.449 17.828 5.392 1.00 97.50 288 PHE A N 1
ATOM 2310 C CA . PHE A 1 288 ? -36.606 16.483 5.968 1.00 97.50 288 PHE A CA 1
ATOM 2311 C C . PHE A 1 288 ? -37.070 16.492 7.434 1.00 97.50 288 PHE A C 1
ATOM 2313 O O . PHE A 1 288 ? -37.043 15.453 8.087 1.00 97.50 288 PHE A O 1
ATOM 2320 N N . GLU A 1 289 ? -37.510 17.638 7.964 1.00 93.44 289 GLU A N 1
ATOM 2321 C CA . GLU A 1 289 ? -37.866 17.799 9.385 1.00 93.44 289 GLU A CA 1
ATOM 2322 C C . GLU A 1 289 ? -38.931 16.800 9.867 1.00 93.44 289 GLU A C 1
ATOM 2324 O O . GLU A 1 289 ? -38.909 16.375 11.020 1.00 93.44 289 GLU A O 1
ATOM 2329 N N . THR A 1 290 ? -39.845 16.384 8.988 1.00 92.44 290 THR A N 1
ATOM 2330 C CA . THR A 1 290 ? -40.945 15.473 9.329 1.00 92.44 290 THR A CA 1
ATOM 2331 C C . THR A 1 290 ? -40.588 13.988 9.216 1.00 92.44 290 THR A C 1
ATOM 2333 O O . THR A 1 290 ? -41.454 13.148 9.453 1.00 92.44 290 THR A O 1
ATOM 2336 N N . ILE A 1 291 ? -39.354 13.645 8.833 1.00 95.56 291 ILE A N 1
ATOM 2337 C CA . ILE A 1 291 ? -38.914 12.257 8.659 1.00 95.56 291 ILE A CA 1
ATOM 2338 C C . ILE A 1 291 ? -38.373 11.692 9.975 1.00 95.56 291 ILE A C 1
ATOM 2340 O O . ILE A 1 291 ? -37.393 12.187 10.532 1.00 95.56 291 ILE A O 1
ATOM 2344 N N . ASP A 1 292 ? -38.971 10.592 10.431 1.00 93.62 292 ASP A N 1
ATOM 2345 C CA . ASP A 1 292 ? -38.372 9.731 11.450 1.00 93.62 292 ASP A CA 1
ATOM 2346 C C . ASP A 1 292 ? -37.400 8.756 10.774 1.00 93.62 292 ASP A C 1
ATOM 2348 O O . ASP A 1 292 ? -37.795 7.754 10.183 1.00 93.62 292 ASP A O 1
ATOM 2352 N N . TRP A 1 293 ? -36.109 9.066 10.850 1.00 92.81 293 TRP A N 1
ATOM 2353 C CA . TRP A 1 293 ? -35.051 8.304 10.186 1.00 92.81 293 TRP A CA 1
ATOM 2354 C C . TRP A 1 293 ? -34.905 6.865 10.698 1.00 92.81 293 TRP A C 1
ATOM 2356 O O . TRP A 1 293 ? -34.487 5.996 9.936 1.00 92.81 293 TRP A O 1
ATOM 2366 N N . ILE A 1 294 ? -35.249 6.600 11.964 1.00 90.56 294 ILE A N 1
ATOM 2367 C CA . ILE A 1 294 ? -35.177 5.247 12.532 1.00 90.56 294 ILE A CA 1
ATOM 2368 C C . ILE A 1 294 ? -36.353 4.429 12.003 1.00 90.56 294 ILE A C 1
ATOM 2370 O O . ILE A 1 294 ? -36.153 3.347 11.455 1.00 90.56 294 ILE A O 1
ATOM 2374 N N . ALA A 1 295 ? -37.568 4.978 12.095 1.00 88.69 295 ALA A N 1
ATOM 2375 C CA . ALA A 1 295 ? -38.756 4.322 11.563 1.00 88.69 295 ALA A CA 1
ATOM 2376 C C . ALA A 1 295 ? -38.663 4.116 10.043 1.00 88.69 295 ALA A C 1
ATOM 2378 O O . ALA A 1 295 ? -39.129 3.094 9.543 1.00 88.69 295 ALA A O 1
ATOM 2379 N N . LEU A 1 296 ? -38.043 5.052 9.314 1.00 92.00 296 LEU A N 1
ATOM 2380 C CA . LEU A 1 296 ? -37.792 4.916 7.882 1.00 92.00 296 LEU A CA 1
ATOM 2381 C C . LEU A 1 296 ? -36.860 3.733 7.597 1.00 92.00 296 LEU A C 1
ATOM 2383 O O . LEU A 1 296 ? -37.230 2.858 6.825 1.00 92.00 296 LEU A O 1
ATOM 2387 N N . PHE A 1 297 ? -35.701 3.657 8.263 1.00 89.44 297 PHE A N 1
ATOM 2388 C CA . PHE A 1 297 ? -34.739 2.558 8.092 1.00 89.44 297 PHE A CA 1
ATOM 2389 C C . PHE A 1 297 ? -35.340 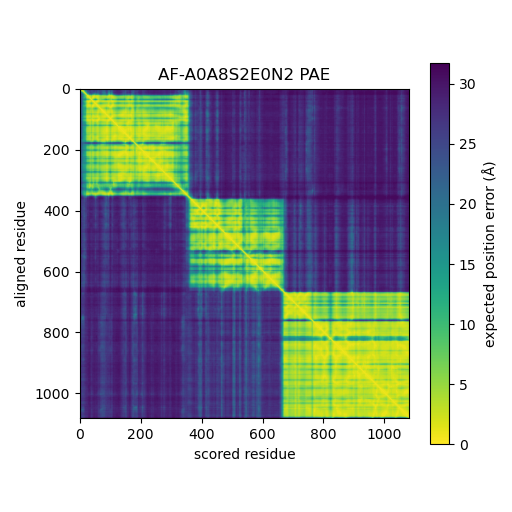1.179 8.376 1.00 89.44 297 PHE A C 1
ATOM 2391 O O . PHE A 1 297 ? -35.062 0.212 7.673 1.00 89.44 297 PHE A O 1
ATOM 2398 N N . GLU A 1 298 ? -36.196 1.096 9.394 1.00 88.44 298 GLU A N 1
ATOM 2399 C CA . GLU A 1 298 ? -36.914 -0.124 9.765 1.00 88.44 298 GLU A CA 1
ATOM 2400 C C . GLU A 1 298 ? -38.139 -0.407 8.869 1.00 88.44 298 GLU A C 1
ATOM 2402 O O . GLU A 1 298 ? -38.916 -1.308 9.186 1.00 88.44 298 GLU A O 1
ATOM 2407 N N . LYS A 1 299 ? -38.339 0.362 7.784 1.00 91.00 299 LYS A N 1
ATOM 2408 C CA . LYS A 1 299 ? -39.490 0.289 6.864 1.00 91.00 299 LYS A CA 1
ATOM 2409 C C . LYS A 1 299 ? -40.853 0.371 7.572 1.00 91.00 299 LYS A C 1
ATOM 2411 O O . LYS A 1 299 ? -41.823 -0.268 7.185 1.00 91.00 299 LYS A O 1
ATOM 2416 N N . ARG A 1 300 ? -40.946 1.165 8.645 1.00 89.56 300 ARG A N 1
ATOM 2417 C CA . ARG A 1 300 ? -42.188 1.384 9.418 1.00 89.56 300 ARG A CA 1
ATOM 2418 C C . ARG A 1 300 ? -42.997 2.597 8.958 1.00 89.56 300 ARG A C 1
ATOM 2420 O O . ARG A 1 300 ? -44.118 2.780 9.427 1.00 89.56 300 ARG A O 1
ATOM 2427 N N . ILE A 1 301 ? -42.439 3.439 8.089 1.00 90.56 301 ILE A N 1
ATOM 2428 C CA . ILE A 1 301 ? -43.160 4.564 7.481 1.00 90.56 301 ILE A CA 1
ATOM 2429 C C . ILE A 1 301 ? -43.807 4.081 6.184 1.00 90.56 301 ILE A C 1
ATOM 2431 O O . ILE A 1 301 ? -43.120 3.542 5.325 1.00 90.56 301 ILE A O 1
ATOM 2435 N N . GLU A 1 302 ? -45.114 4.297 6.045 1.00 88.00 302 GLU A N 1
ATOM 2436 C CA . GLU A 1 302 ? -45.880 3.897 4.861 1.00 88.00 302 GLU A CA 1
ATOM 2437 C C . GLU A 1 302 ? -45.398 4.643 3.598 1.00 88.00 302 GLU A C 1
ATOM 2439 O O . GLU A 1 302 ? -45.384 5.882 3.600 1.00 88.00 302 GLU A O 1
ATOM 2444 N N . PRO A 1 303 ? -45.024 3.924 2.519 1.00 91.50 303 PRO A N 1
ATOM 2445 C CA . PRO A 1 303 ? -44.625 4.545 1.262 1.00 91.50 303 PRO A CA 1
ATOM 2446 C C . PRO A 1 303 ? -45.762 5.314 0.579 1.00 91.50 303 PRO A C 1
ATOM 2448 O O . PRO A 1 303 ? -46.921 4.899 0.633 1.00 91.50 303 PRO A O 1
ATOM 2451 N N . PRO A 1 304 ? -45.451 6.401 -0.151 1.00 88.75 304 PRO A N 1
ATOM 2452 C CA . PRO A 1 304 ? -46.458 7.214 -0.835 1.00 88.75 304 PRO A CA 1
ATOM 2453 C C . PRO A 1 304 ? -47.153 6.468 -1.983 1.00 88.75 304 PRO A C 1
ATOM 2455 O O . PRO A 1 304 ? -48.266 6.813 -2.382 1.00 88.75 304 PRO A O 1
ATOM 2458 N N . PHE A 1 305 ? -46.503 5.441 -2.528 1.00 85.75 305 PHE A N 1
ATOM 2459 C CA . PHE A 1 305 ? -47.043 4.603 -3.584 1.00 85.75 305 PHE A CA 1
ATOM 2460 C C . PHE A 1 305 ? -46.712 3.141 -3.315 1.00 85.75 305 PHE A C 1
ATOM 2462 O O . PHE A 1 305 ? -45.546 2.762 -3.305 1.00 85.75 305 PHE A O 1
ATOM 2469 N N . ILE A 1 306 ? -47.755 2.322 -3.188 1.00 85.75 306 ILE A N 1
ATOM 2470 C CA . ILE A 1 306 ? -47.653 0.867 -3.080 1.00 85.75 306 ILE A CA 1
ATOM 2471 C C . ILE A 1 306 ? -48.025 0.270 -4.447 1.00 85.75 306 ILE A C 1
ATOM 2473 O O . ILE A 1 306 ? -49.161 0.462 -4.902 1.00 85.75 306 ILE A O 1
ATOM 2477 N N . PRO A 1 307 ? -47.112 -0.439 -5.137 1.00 81.50 307 PRO A N 1
ATOM 2478 C CA . PRO A 1 307 ? -47.406 -1.024 -6.439 1.00 81.50 307 PRO A CA 1
ATOM 2479 C C . PRO A 1 307 ? -48.572 -2.025 -6.372 1.00 81.50 307 PRO A C 1
ATOM 2481 O O . PRO A 1 307 ? -48.597 -2.891 -5.496 1.00 81.50 307 PRO A O 1
ATOM 2484 N N . PRO A 1 308 ? -49.535 -1.978 -7.311 1.00 71.56 308 PRO A N 1
ATOM 2485 C CA . PRO A 1 308 ? -50.653 -2.913 -7.312 1.00 71.56 308 PRO A CA 1
ATOM 2486 C C . PRO A 1 308 ? -50.163 -4.352 -7.534 1.00 71.56 308 PRO A C 1
ATOM 2488 O O . PRO A 1 308 ? -49.465 -4.657 -8.504 1.00 71.56 308 PRO A O 1
ATOM 2491 N N . ILE A 1 309 ? -50.550 -5.258 -6.632 1.00 63.88 309 ILE A N 1
ATOM 2492 C CA . ILE A 1 309 ? -50.183 -6.675 -6.710 1.00 63.88 309 ILE A CA 1
ATOM 2493 C C . ILE A 1 309 ? -51.014 -7.339 -7.815 1.00 63.88 309 ILE A C 1
ATOM 2495 O O . ILE A 1 309 ? -52.199 -7.623 -7.643 1.00 63.88 309 ILE A O 1
ATOM 2499 N N . HIS A 1 310 ? -50.385 -7.601 -8.958 1.00 62.12 310 HIS A N 1
ATOM 2500 C CA . HIS A 1 310 ? -50.982 -8.346 -10.065 1.00 62.12 310 HIS A CA 1
ATOM 2501 C C . HIS A 1 310 ? -50.598 -9.832 -10.018 1.00 62.12 310 HIS A C 1
ATOM 2503 O O . HIS A 1 310 ? -49.553 -10.209 -9.489 1.00 62.12 310 HIS A O 1
ATOM 2509 N N . SER A 1 311 ? -51.439 -10.694 -10.604 1.00 58.44 311 SER A N 1
ATOM 2510 C CA . SER A 1 311 ? -51.126 -12.121 -10.787 1.00 58.44 311 SER A CA 1
ATOM 2511 C C . SER A 1 311 ? -49.954 -12.348 -11.746 1.00 58.44 311 SER A C 1
ATOM 2513 O O . SER A 1 311 ? -49.311 -13.394 -11.702 1.00 58.44 311 SER A O 1
ATOM 2515 N N . ASP A 1 312 ? -49.703 -11.377 -12.626 1.00 66.06 312 ASP A N 1
ATOM 2516 C CA . ASP A 1 312 ? -48.527 -11.326 -13.483 1.00 66.06 312 ASP A CA 1
ATOM 2517 C C . ASP A 1 312 ? -47.362 -10.684 -12.718 1.00 66.06 312 ASP A C 1
ATOM 2519 O O . ASP A 1 312 ? -47.390 -9.496 -12.388 1.00 66.06 312 ASP A O 1
ATOM 2523 N N . PHE A 1 313 ? -46.335 -11.489 -12.438 1.00 63.84 313 PHE A N 1
ATOM 2524 C CA . PHE A 1 313 ? -45.166 -11.086 -11.661 1.00 63.84 313 PHE A CA 1
ATOM 2525 C C . PHE A 1 313 ? -44.367 -9.949 -12.307 1.00 63.84 313 PHE A C 1
ATOM 2527 O O . PHE A 1 313 ? -43.678 -9.238 -11.582 1.00 63.84 313 PHE A O 1
ATOM 2534 N N . ALA A 1 314 ? -44.452 -9.765 -13.631 1.00 62.84 314 ALA A N 1
ATOM 2535 C CA . ALA A 1 314 ? -43.674 -8.773 -14.373 1.00 62.84 314 ALA A CA 1
ATOM 2536 C C . ALA A 1 314 ? -44.537 -7.645 -14.973 1.00 62.84 314 ALA A C 1
ATOM 2538 O O . ALA A 1 314 ? -44.116 -6.983 -15.919 1.00 62.84 314 ALA A O 1
ATOM 2539 N N . HIS A 1 315 ? -45.728 -7.391 -14.418 1.00 72.62 315 HIS A N 1
ATOM 2540 C CA . HIS A 1 315 ? -46.675 -6.393 -14.938 1.00 72.62 315 HIS A CA 1
ATOM 2541 C C . HIS A 1 315 ? -46.084 -4.977 -15.101 1.00 72.62 315 HIS A C 1
ATOM 2543 O O . HIS A 1 315 ? -46.463 -4.244 -16.015 1.00 72.62 315 HIS A O 1
ATOM 2549 N N . HIS A 1 316 ? -45.159 -4.586 -14.220 1.00 67.56 316 HIS A N 1
ATOM 2550 C CA . HIS A 1 316 ? -44.522 -3.265 -14.235 1.00 67.56 316 HIS A CA 1
ATOM 2551 C C . HIS A 1 316 ? -43.268 -3.184 -15.119 1.00 67.56 316 HIS A C 1
ATOM 2553 O O . HIS A 1 316 ? -42.645 -2.131 -15.174 1.00 67.56 316 HIS A O 1
ATOM 2559 N N . PHE A 1 317 ? -42.918 -4.262 -15.827 1.00 73.06 317 PHE A N 1
ATOM 2560 C CA . PHE A 1 317 ? -41.784 -4.311 -16.748 1.00 73.06 317 PHE A CA 1
ATOM 2561 C C . PHE A 1 317 ? -42.250 -4.150 -18.198 1.00 73.06 317 PHE A C 1
ATOM 2563 O O . PHE A 1 317 ? -43.371 -4.516 -18.560 1.00 73.06 317 PHE A O 1
ATOM 2570 N N . ASP A 1 318 ? -41.377 -3.611 -19.049 1.00 73.31 318 ASP A N 1
ATOM 2571 C CA . ASP A 1 318 ? -41.716 -3.319 -20.440 1.00 73.31 318 ASP A CA 1
ATOM 2572 C C . ASP A 1 318 ? -42.143 -4.589 -21.204 1.00 73.31 318 ASP A C 1
ATOM 2574 O O . ASP A 1 318 ? -41.448 -5.614 -21.221 1.00 73.31 318 ASP A O 1
ATOM 2578 N N . LYS A 1 319 ? -43.297 -4.498 -21.879 1.00 73.38 319 LYS A N 1
ATOM 2579 C CA . LYS A 1 319 ? -43.860 -5.558 -22.726 1.00 73.38 319 LYS A CA 1
ATOM 2580 C C . LYS A 1 319 ? -42.927 -5.948 -23.861 1.00 73.38 319 LYS A C 1
ATOM 2582 O O . LYS A 1 319 ? -42.972 -7.097 -24.301 1.00 73.38 319 LYS A O 1
ATOM 2587 N N . GLU A 1 320 ? -42.065 -5.044 -24.319 1.00 74.62 320 GLU A N 1
ATOM 2588 C CA . GLU A 1 320 ? -41.042 -5.357 -25.313 1.00 74.62 320 GLU A CA 1
ATOM 2589 C C . GLU A 1 320 ? -40.049 -6.419 -24.810 1.00 74.62 320 GLU A C 1
ATOM 2591 O O . GLU A 1 320 ? -39.506 -7.188 -25.606 1.00 74.62 320 GLU A O 1
ATOM 2596 N N . PHE A 1 321 ? -39.807 -6.503 -23.499 1.00 73.38 321 PHE A N 1
ATOM 2597 C CA . PHE A 1 321 ? -38.941 -7.521 -22.904 1.00 73.38 321 PHE A CA 1
ATOM 2598 C C . PHE A 1 321 ? -39.737 -8.719 -22.398 1.00 73.38 321 PHE A C 1
ATOM 2600 O O . PHE A 1 321 ? -39.406 -9.848 -22.757 1.00 73.38 321 PHE A O 1
ATOM 2607 N N . THR A 1 322 ? -40.822 -8.499 -21.657 1.00 76.62 322 THR A N 1
ATOM 2608 C CA . THR A 1 322 ? -41.588 -9.588 -21.024 1.00 76.62 322 THR A CA 1
ATOM 2609 C C . THR A 1 322 ? -42.295 -10.505 -22.029 1.00 76.62 322 THR A C 1
ATOM 2611 O O . THR A 1 322 ? -42.569 -11.659 -21.710 1.00 76.62 322 THR A O 1
ATOM 2614 N N . SER A 1 323 ? -42.521 -10.048 -23.268 1.00 73.88 323 SER A N 1
ATOM 2615 C CA . SER A 1 323 ? -43.050 -10.872 -24.370 1.00 73.88 323 SER A CA 1
ATOM 2616 C C . SER A 1 323 ? -41.998 -11.712 -25.109 1.00 73.88 323 SER A C 1
ATOM 2618 O O . SER A 1 323 ? -42.357 -12.566 -25.925 1.00 73.88 323 SER A O 1
ATOM 2620 N N . LYS A 1 324 ? -40.698 -11.499 -24.853 1.00 75.69 324 LYS A N 1
ATOM 2621 C CA . LYS A 1 324 ? -39.614 -12.272 -25.482 1.00 75.69 324 LYS A CA 1
ATOM 2622 C C . LYS A 1 324 ? -39.516 -13.654 -24.839 1.00 75.69 324 LYS A C 1
ATOM 2624 O O . LYS A 1 324 ? -39.627 -13.799 -23.624 1.00 75.69 324 LYS A O 1
ATOM 2629 N N . THR A 1 325 ? -39.220 -14.673 -25.647 1.00 70.50 325 THR A N 1
ATOM 2630 C CA . THR A 1 325 ? -38.994 -16.030 -25.138 1.00 70.50 325 THR A CA 1
ATOM 2631 C C . THR A 1 325 ? -37.854 -16.019 -24.106 1.00 70.50 325 THR A C 1
ATOM 2633 O O . THR A 1 325 ? -36.762 -15.529 -24.424 1.00 70.50 325 THR A O 1
ATOM 2636 N N . PRO A 1 326 ? -38.054 -16.573 -22.894 1.00 73.06 326 PRO A N 1
ATOM 2637 C CA . PRO A 1 326 ? -37.074 -16.574 -21.805 1.00 73.06 326 PRO A CA 1
ATOM 2638 C C . PRO A 1 326 ? -35.972 -17.625 -22.030 1.00 73.06 326 PRO A C 1
ATOM 2640 O O . PRO A 1 326 ? -35.643 -18.426 -21.162 1.00 73.06 326 PRO A O 1
ATOM 2643 N N . THR A 1 327 ? -35.402 -17.665 -23.233 1.00 67.25 327 THR A N 1
ATOM 2644 C CA . THR A 1 327 ? -34.341 -18.604 -23.603 1.00 67.25 327 THR A CA 1
ATOM 2645 C C . THR A 1 327 ? -32.974 -17.953 -23.476 1.00 67.25 327 THR A C 1
ATOM 2647 O O . THR A 1 327 ? -32.661 -16.978 -24.168 1.00 67.25 327 THR A O 1
ATOM 2650 N N . ASP A 1 328 ? -32.133 -18.549 -22.638 1.00 63.97 328 ASP A N 1
ATOM 2651 C CA . ASP A 1 328 ? -30.722 -18.206 -22.531 1.00 63.97 328 ASP A CA 1
ATOM 2652 C C . ASP A 1 328 ? -29.918 -18.812 -23.707 1.00 63.97 328 ASP A C 1
ATOM 2654 O O . ASP A 1 328 ? -29.743 -20.026 -23.800 1.00 63.97 328 ASP A O 1
ATOM 2658 N N . SER A 1 329 ? -29.455 -17.979 -24.649 1.00 61.56 329 SER A N 1
ATOM 2659 C CA . SER A 1 329 ? -28.765 -18.427 -25.879 1.00 61.56 329 SER A CA 1
ATOM 2660 C C . SER A 1 329 ? -27.362 -18.982 -25.586 1.00 61.56 329 SER A C 1
ATOM 2662 O O . SER A 1 329 ? -26.664 -18.358 -24.791 1.00 61.56 329 SER A O 1
ATOM 2664 N N . PRO A 1 330 ? -26.876 -20.060 -26.233 1.00 57.41 330 PRO A N 1
ATOM 2665 C CA . PRO A 1 330 ? -25.559 -20.632 -25.933 1.00 57.41 330 PRO A CA 1
ATOM 2666 C C . PRO A 1 330 ? -24.430 -19.593 -26.038 1.00 57.41 330 PRO A C 1
ATOM 2668 O O . PRO A 1 330 ? -24.389 -18.783 -26.966 1.00 57.41 330 PRO A O 1
ATOM 2671 N N . GLY A 1 331 ? -23.547 -19.569 -25.036 1.00 55.22 331 GLY A N 1
ATOM 2672 C CA . GLY A 1 331 ? -22.368 -18.703 -25.022 1.00 55.22 331 GLY A CA 1
ATOM 2673 C C . GLY A 1 331 ? -21.200 -19.411 -25.697 1.00 55.22 331 GLY A C 1
ATOM 2674 O O . GLY A 1 331 ? -20.909 -20.548 -25.345 1.00 55.22 331 GLY A O 1
ATOM 2675 N N . VAL A 1 332 ? -20.540 -18.757 -26.652 1.00 56.34 332 VAL A N 1
ATOM 2676 C CA . VAL A 1 332 ? -19.295 -19.275 -27.242 1.00 56.34 332 VAL A CA 1
ATOM 2677 C C . VAL A 1 332 ? -18.203 -19.266 -26.159 1.00 56.34 332 VAL A C 1
ATOM 2679 O O . VAL A 1 332 ? -18.130 -18.274 -25.421 1.00 56.34 332 VAL A O 1
ATOM 2682 N N . PRO A 1 333 ? -17.369 -20.319 -26.042 1.00 54.06 333 PRO A N 1
ATOM 2683 C CA . PRO A 1 333 ? -16.215 -20.310 -25.154 1.00 54.06 333 PRO A CA 1
ATOM 2684 C C . PRO A 1 333 ? -15.316 -19.101 -25.459 1.00 54.06 333 PRO A C 1
ATOM 2686 O O . PRO A 1 333 ? -14.920 -18.907 -26.611 1.00 54.06 333 PRO A O 1
ATOM 2689 N N . PRO A 1 334 ? -15.035 -18.237 -24.476 1.00 54.47 334 PRO A N 1
ATOM 2690 C CA . PRO A 1 334 ? -14.118 -17.123 -24.644 1.00 54.47 334 PRO A CA 1
ATOM 2691 C C . PRO A 1 334 ? -12.669 -17.653 -24.617 1.00 54.47 334 PRO A C 1
ATOM 2693 O O . PRO A 1 334 ? -12.441 -18.821 -24.308 1.00 54.47 334 PRO A O 1
ATOM 2696 N N . SER A 1 335 ? -11.668 -16.817 -24.921 1.00 57.19 335 SER A N 1
ATOM 2697 C CA . SER A 1 335 ? -10.259 -17.219 -24.754 1.00 57.19 335 SER A CA 1
ATOM 2698 C C . SER A 1 335 ? -9.985 -17.693 -23.315 1.00 57.19 335 SER A C 1
ATOM 2700 O O . SER A 1 335 ? -10.634 -17.226 -22.373 1.00 57.19 335 SER A O 1
ATOM 2702 N N . ALA A 1 336 ? -9.016 -18.597 -23.123 1.00 54.75 336 ALA A N 1
ATOM 2703 C CA . ALA A 1 336 ? -8.682 -19.153 -21.803 1.00 54.75 336 ALA A CA 1
ATOM 2704 C C . ALA A 1 336 ? -8.415 -18.064 -20.742 1.00 54.75 336 ALA A C 1
ATOM 2706 O O . ALA A 1 336 ? -8.730 -18.242 -19.564 1.00 54.75 336 ALA A O 1
ATOM 2707 N N . ASP A 1 337 ? -7.901 -16.910 -21.166 1.00 55.66 337 ASP A N 1
ATOM 2708 C CA . ASP A 1 337 ? -7.597 -15.766 -20.302 1.00 55.66 337 ASP A CA 1
ATOM 2709 C C . ASP A 1 337 ? -8.861 -15.025 -19.845 1.00 55.66 337 ASP A C 1
ATOM 2711 O O . ASP A 1 337 ? -8.955 -14.592 -18.702 1.00 55.66 337 ASP A O 1
ATOM 2715 N N . ALA A 1 338 ? -9.888 -14.942 -20.697 1.00 52.53 338 ALA A N 1
ATOM 2716 C CA . ALA A 1 338 ? -11.181 -14.345 -20.359 1.00 52.53 338 ALA A CA 1
ATOM 2717 C C . ALA A 1 338 ? -12.038 -15.235 -19.444 1.00 52.53 338 ALA A C 1
ATOM 2719 O O . ALA A 1 338 ? -12.912 -14.740 -18.732 1.00 52.53 338 ALA A O 1
ATOM 2720 N N . HIS A 1 339 ? -11.814 -16.551 -19.464 1.00 56.75 339 HIS A N 1
ATOM 2721 C CA . HIS A 1 339 ? -12.413 -17.455 -18.488 1.00 56.75 339 HIS A CA 1
ATOM 2722 C C . HIS A 1 339 ? -11.689 -17.369 -17.134 1.00 56.75 339 HIS A C 1
ATOM 2724 O O . HIS A 1 339 ? -12.350 -17.247 -16.103 1.00 56.75 339 HIS A O 1
ATOM 2730 N N . ARG A 1 340 ? -10.345 -17.358 -17.142 1.00 64.25 340 ARG A N 1
ATOM 2731 C CA . ARG A 1 340 ? -9.508 -17.208 -15.936 1.00 64.25 340 ARG A CA 1
ATOM 2732 C C . ARG A 1 340 ? -9.702 -15.866 -15.233 1.00 64.25 340 ARG A C 1
ATOM 2734 O O . ARG A 1 340 ? -9.714 -15.834 -14.007 1.00 64.25 340 ARG A O 1
ATOM 2741 N N . SER A 1 341 ? -9.986 -14.793 -15.972 1.00 64.81 341 SER A N 1
ATOM 2742 C CA . SER A 1 341 ? -10.303 -13.477 -15.404 1.00 64.81 341 SER A CA 1
ATOM 2743 C C . SER A 1 341 ? -11.626 -13.423 -14.631 1.00 64.81 341 SER A C 1
ATOM 2745 O O . SER A 1 341 ? -12.068 -12.335 -14.310 1.00 64.81 341 SER A O 1
ATOM 2747 N N . PHE A 1 342 ? -12.309 -14.538 -14.368 1.00 67.81 342 PHE A N 1
ATOM 2748 C CA . PHE A 1 342 ? -13.435 -14.630 -13.432 1.00 67.81 342 PHE A CA 1
ATOM 2749 C C . PHE A 1 342 ? -13.210 -15.739 -12.386 1.00 67.81 342 PHE A C 1
ATOM 2751 O O . PHE A 1 342 ? -14.155 -16.185 -11.742 1.00 67.81 342 PHE A O 1
ATOM 2758 N N . ALA A 1 343 ? -11.976 -16.215 -12.182 1.00 65.81 343 ALA A N 1
ATOM 2759 C CA . ALA A 1 343 ? -11.657 -17.097 -11.057 1.00 65.81 343 ALA A CA 1
ATOM 2760 C C . ALA A 1 343 ? -12.123 -16.464 -9.726 1.00 65.81 343 ALA A C 1
ATOM 2762 O O . ALA A 1 343 ? -12.035 -15.249 -9.555 1.00 65.81 343 ALA A O 1
ATOM 2763 N N . GLY A 1 344 ? -12.709 -17.269 -8.832 1.00 68.31 344 GLY A N 1
ATOM 2764 C CA . GLY A 1 344 ? -13.311 -16.781 -7.584 1.00 68.31 344 GLY A CA 1
ATOM 2765 C C . GLY A 1 344 ? -14.653 -16.044 -7.743 1.00 68.31 344 GLY A C 1
ATOM 2766 O O . GLY A 1 344 ? -15.163 -15.490 -6.781 1.00 68.31 344 GLY A O 1
ATOM 2767 N N . PHE A 1 345 ? -15.284 -16.015 -8.925 1.00 78.00 345 PHE A N 1
ATOM 2768 C CA . PHE A 1 345 ? -16.573 -15.315 -9.109 1.00 78.00 345 PHE A CA 1
ATOM 2769 C C . PHE A 1 345 ? -17.756 -15.947 -8.348 1.00 78.00 345 PHE A C 1
ATOM 2771 O O . PHE A 1 345 ? -18.800 -15.320 -8.196 1.00 78.00 345 PHE A O 1
ATOM 2778 N N . SER A 1 346 ? -17.614 -17.189 -7.884 1.00 79.25 346 SER A N 1
ATOM 2779 C CA . SER A 1 346 ? -18.684 -17.893 -7.183 1.00 79.25 346 SER A CA 1
ATOM 2780 C C . SER A 1 346 ? -18.960 -17.283 -5.807 1.00 79.25 346 SER A C 1
ATOM 2782 O O . SER A 1 346 ? -18.042 -17.091 -5.017 1.00 79.25 346 SER A O 1
ATOM 2784 N N . TYR A 1 347 ? -20.229 -17.027 -5.514 1.00 83.19 347 TYR A N 1
ATOM 2785 C CA . TYR A 1 347 ? -20.718 -16.508 -4.242 1.00 83.19 347 TYR A CA 1
ATOM 2786 C C . TYR A 1 347 ? -22.087 -17.119 -3.942 1.00 83.19 347 TYR A C 1
ATOM 2788 O O . TYR A 1 347 ? -22.917 -17.270 -4.842 1.00 83.19 347 TYR A O 1
ATOM 2796 N N . ILE A 1 348 ? -22.316 -17.456 -2.679 1.00 79.19 348 ILE A N 1
ATOM 2797 C CA . ILE A 1 348 ? -23.632 -17.784 -2.135 1.00 79.19 348 ILE A CA 1
ATOM 2798 C C . ILE A 1 348 ? -23.764 -16.954 -0.869 1.00 79.19 348 ILE A C 1
ATOM 2800 O O . ILE A 1 348 ? -22.854 -16.979 -0.037 1.00 79.19 348 ILE A O 1
ATOM 2804 N N . ALA A 1 349 ? -24.867 -16.221 -0.743 1.00 75.81 349 ALA A N 1
ATOM 2805 C CA . ALA A 1 349 ? -25.102 -15.386 0.420 1.00 75.81 349 ALA A CA 1
ATOM 2806 C C . ALA A 1 349 ? -25.043 -16.238 1.704 1.00 75.81 349 ALA A C 1
ATOM 2808 O O . ALA A 1 349 ? -25.603 -17.344 1.714 1.00 75.81 349 ALA A O 1
ATOM 2809 N N . PRO A 1 350 ? -24.349 -15.782 2.767 1.00 68.25 350 PRO A N 1
ATOM 2810 C CA . PRO A 1 350 ? -24.148 -16.565 3.986 1.00 68.25 350 PRO A CA 1
ATOM 2811 C C . PRO A 1 350 ? -25.445 -17.157 4.550 1.00 68.25 350 PRO A C 1
ATOM 2813 O O . PRO A 1 350 ? -25.463 -18.329 4.935 1.00 68.25 350 PRO A O 1
ATOM 2816 N N . GLU A 1 351 ? -26.552 -16.414 4.468 1.00 63.66 351 GLU A N 1
ATOM 2817 C CA . GLU A 1 351 ? -27.870 -16.810 4.980 1.00 63.66 351 GLU A CA 1
ATOM 2818 C C . GLU A 1 351 ? -28.494 -17.997 4.225 1.00 63.66 351 GLU A C 1
ATOM 2820 O O . GLU A 1 351 ? -29.426 -18.628 4.717 1.00 63.66 351 GLU A O 1
ATOM 2825 N N . LEU A 1 352 ? -27.977 -18.324 3.036 1.00 62.91 352 LEU A N 1
ATOM 2826 C CA . LEU A 1 352 ? -28.406 -19.456 2.208 1.00 62.91 352 LEU A CA 1
ATOM 2827 C C . LEU A 1 352 ? -27.511 -20.696 2.402 1.00 62.91 352 LEU A C 1
ATOM 2829 O O . LEU A 1 352 ? -27.887 -21.793 1.986 1.00 62.91 352 LEU A O 1
ATOM 2833 N N . THR A 1 353 ? -26.329 -20.542 3.019 1.00 50.97 353 THR A N 1
ATOM 2834 C CA . THR A 1 353 ? -25.368 -21.638 3.281 1.00 50.97 353 THR A CA 1
ATOM 2835 C C . THR A 1 353 ? -25.474 -22.233 4.681 1.00 50.97 353 THR A C 1
ATOM 2837 O O . THR A 1 353 ? -25.032 -23.361 4.917 1.00 50.97 353 THR A O 1
ATOM 2840 N N . GLU A 1 354 ? -26.083 -21.504 5.609 1.00 44.91 354 GLU A N 1
ATOM 2841 C CA . GLU A 1 354 ? -26.411 -22.001 6.934 1.00 44.91 354 GLU A CA 1
ATOM 2842 C C . GLU A 1 354 ? -27.798 -22.641 6.878 1.00 44.91 354 GLU A C 1
ATOM 2844 O O . GLU A 1 354 ? -28.773 -22.042 6.428 1.00 44.91 354 GLU A O 1
ATOM 2849 N N . GLN A 1 355 ? -27.886 -23.916 7.263 1.00 36.78 355 GLN A N 1
ATOM 2850 C CA . GLN A 1 355 ? -29.166 -24.606 7.374 1.00 36.78 355 GLN A CA 1
ATOM 2851 C C . GLN A 1 355 ? -30.128 -23.750 8.199 1.00 36.78 355 GLN A C 1
ATOM 2853 O O . GLN A 1 355 ? -29.824 -23.440 9.347 1.00 36.78 355 GLN A O 1
ATOM 2858 N N . ARG A 1 356 ? -31.266 -23.400 7.582 1.00 33.44 356 ARG A N 1
ATOM 2859 C CA . ARG A 1 356 ? -32.421 -22.695 8.154 1.00 33.44 356 ARG A CA 1
ATOM 2860 C C . ARG A 1 356 ? -32.467 -22.756 9.686 1.00 33.44 356 ARG A C 1
ATOM 2862 O O . ARG A 1 356 ? -33.011 -23.698 10.262 1.00 33.44 356 ARG A O 1
ATOM 2869 N N . ILE A 1 357 ? -31.998 -21.685 10.312 1.00 31.83 357 ILE A N 1
ATOM 2870 C CA . ILE A 1 357 ? -32.551 -21.175 11.564 1.00 31.83 357 ILE A CA 1
ATOM 2871 C C . ILE A 1 357 ? -33.040 -19.754 11.235 1.00 31.83 357 ILE A C 1
ATOM 2873 O O . ILE A 1 357 ? -32.321 -18.787 11.412 1.00 31.83 357 ILE A O 1
ATOM 2877 N N . ASN A 1 358 ? -34.222 -19.712 10.607 1.00 32.38 358 ASN A N 1
ATOM 2878 C CA . ASN A 1 358 ? -35.177 -18.611 10.380 1.00 32.38 358 ASN A CA 1
ATOM 2879 C C . ASN A 1 358 ? -34.731 -17.133 10.527 1.00 32.38 358 ASN A C 1
ATOM 2881 O O . ASN A 1 358 ? -34.427 -16.717 11.635 1.00 32.38 358 ASN A O 1
ATOM 2885 N N . ASP A 1 359 ? -34.921 -16.375 9.431 1.00 27.66 359 ASP A N 1
ATOM 2886 C CA . ASP A 1 359 ? -35.327 -14.953 9.270 1.00 27.66 359 ASP A CA 1
ATOM 2887 C C . ASP A 1 359 ? -34.662 -13.813 10.088 1.00 27.66 359 ASP A C 1
ATOM 2889 O O . ASP A 1 359 ? -34.256 -13.995 11.233 1.00 27.66 359 ASP A O 1
ATOM 2893 N N . PRO A 1 360 ? -34.567 -12.585 9.519 1.00 35.22 360 PRO A N 1
ATOM 2894 C CA . PRO A 1 360 ? -33.776 -11.482 10.056 1.00 35.22 360 PRO A CA 1
ATOM 2895 C C . PRO A 1 360 ? -34.462 -10.861 11.272 1.00 35.22 360 PRO A C 1
ATOM 2897 O O . PRO A 1 360 ? -35.170 -9.859 11.196 1.00 35.22 360 PRO A O 1
ATOM 2900 N N . VAL A 1 361 ? -34.210 -11.452 12.428 1.00 31.30 361 VAL A N 1
ATOM 2901 C CA . VAL A 1 361 ? -34.237 -10.737 13.692 1.00 31.30 361 VAL A CA 1
ATOM 2902 C C . VAL A 1 361 ? -32.790 -10.324 13.928 1.00 31.30 361 VAL A C 1
ATOM 2904 O O . VAL A 1 361 ? -31.884 -11.158 13.909 1.00 31.30 361 VAL A O 1
ATOM 2907 N N . TYR A 1 362 ? -32.575 -9.023 14.123 1.00 38.38 362 TYR A N 1
ATOM 2908 C CA . TYR A 1 362 ? -31.454 -8.450 14.878 1.00 38.38 362 TYR A CA 1
ATOM 2909 C C . TYR A 1 362 ? -30.955 -9.458 15.928 1.00 38.38 362 TYR A C 1
ATOM 2911 O O . TYR A 1 362 ? -31.797 -10.174 16.461 1.00 38.38 362 TYR A O 1
ATOM 2919 N N . SER A 1 363 ? -29.657 -9.570 16.250 1.00 45.41 363 SER A N 1
ATOM 2920 C CA . SER A 1 363 ? -29.180 -10.563 17.236 1.00 45.41 363 SER A CA 1
ATOM 2921 C C . SER A 1 363 ? -29.687 -10.235 18.653 1.00 45.41 363 SER A C 1
ATOM 2923 O O . SER A 1 363 ? -28.953 -9.795 19.540 1.00 45.41 363 SER A O 1
ATOM 2925 N N . ASP A 1 364 ? -30.972 -10.479 18.858 1.00 51.31 364 ASP A N 1
ATOM 2926 C CA . ASP A 1 364 ? -31.782 -10.218 20.023 1.00 51.31 364 ASP A CA 1
ATOM 2927 C C . ASP A 1 364 ? -31.239 -11.081 21.154 1.00 51.31 364 ASP A C 1
ATOM 2929 O O . ASP A 1 364 ? -31.329 -10.709 22.305 1.00 51.31 364 ASP A O 1
ATOM 2933 N N . GLU A 1 365 ? -30.609 -12.223 20.862 1.00 56.06 365 GLU A N 1
ATOM 2934 C CA . GLU A 1 365 ? -30.003 -13.068 21.883 1.00 56.06 365 GLU A CA 1
ATOM 2935 C C . GLU A 1 365 ? -28.721 -12.503 22.496 1.00 56.06 365 GLU A C 1
ATOM 2937 O O . GLU A 1 365 ? -28.606 -12.533 23.718 1.00 56.06 365 GLU A O 1
ATOM 2942 N N . VAL A 1 366 ? -27.760 -12.009 21.706 1.00 60.59 366 VAL A N 1
ATOM 2943 C CA . VAL A 1 366 ? -26.516 -11.430 22.256 1.00 60.59 366 VAL A CA 1
ATOM 2944 C C . VAL A 1 366 ? -26.837 -10.110 22.942 1.00 60.59 366 VAL A C 1
ATOM 2946 O O . VAL A 1 366 ? -26.391 -9.873 24.059 1.00 60.59 366 VAL A O 1
ATOM 2949 N N . GLU A 1 367 ? -27.707 -9.295 22.345 1.00 67.19 367 GLU A N 1
ATOM 2950 C CA . GLU A 1 367 ? -28.188 -8.083 22.993 1.00 67.19 367 GLU A CA 1
ATOM 2951 C C . GLU A 1 367 ? -29.004 -8.390 24.259 1.00 67.19 367 GLU A C 1
ATOM 2953 O O . GLU A 1 367 ? -28.769 -7.754 25.281 1.00 67.19 367 GLU A O 1
ATOM 2958 N N . LYS A 1 368 ? -29.904 -9.387 24.268 1.00 73.12 368 LYS A N 1
ATOM 2959 C CA . LYS A 1 368 ? -30.599 -9.826 25.498 1.00 73.12 368 LYS A CA 1
ATOM 2960 C C . LYS A 1 368 ? -29.605 -10.318 26.544 1.00 73.12 368 LYS A C 1
ATOM 2962 O O . LYS A 1 368 ? -29.766 -9.988 27.715 1.00 73.12 368 LYS A O 1
ATOM 2967 N N . ARG A 1 369 ? -28.578 -11.080 26.156 1.00 75.81 369 ARG A N 1
ATOM 2968 C CA . ARG A 1 369 ? -27.518 -11.544 27.067 1.00 75.81 369 ARG A CA 1
ATOM 2969 C C . ARG A 1 369 ? -26.752 -10.365 27.665 1.00 75.81 369 ARG A C 1
ATOM 2971 O O . ARG A 1 369 ? -26.694 -10.274 28.886 1.00 75.81 369 ARG A O 1
ATOM 2978 N N . LEU A 1 370 ? -26.274 -9.428 26.842 1.00 78.94 370 LEU A N 1
ATOM 2979 C CA . LEU A 1 370 ? -25.570 -8.213 27.270 1.00 78.94 370 LEU A CA 1
ATOM 2980 C C . LEU A 1 370 ? -26.464 -7.290 28.115 1.00 78.94 370 LEU A C 1
ATOM 2982 O O . LEU A 1 370 ? -25.998 -6.726 29.103 1.00 78.94 370 LEU A O 1
ATOM 2986 N N . ARG A 1 371 ? -27.760 -7.186 27.786 1.00 79.88 371 ARG A N 1
ATOM 2987 C CA . ARG A 1 371 ? -28.767 -6.454 28.574 1.00 79.88 371 ARG A CA 1
ATOM 2988 C C . ARG A 1 371 ? -28.987 -7.038 29.961 1.00 79.88 371 ARG A C 1
ATOM 2990 O O . ARG A 1 371 ? -29.287 -6.292 30.887 1.00 79.88 371 ARG A O 1
ATOM 2997 N N . ASN A 1 372 ? -28.803 -8.345 30.107 1.00 80.00 372 ASN A N 1
ATOM 2998 C CA . ASN A 1 372 ? -28.929 -9.039 31.382 1.00 80.00 372 ASN A CA 1
ATOM 2999 C C . ASN A 1 372 ? -27.639 -9.010 32.222 1.00 80.00 372 ASN A C 1
ATOM 3001 O O . ASN A 1 372 ? -27.661 -9.484 33.359 1.00 80.00 372 ASN A O 1
ATOM 3005 N N . ILE A 1 373 ? -26.530 -8.454 31.713 1.00 85.44 373 ILE A N 1
ATOM 3006 C CA . ILE A 1 373 ? -25.280 -8.342 32.473 1.00 85.44 373 ILE A CA 1
ATOM 3007 C C . ILE A 1 373 ? -25.414 -7.253 33.553 1.00 85.44 373 ILE A C 1
ATOM 3009 O O . ILE A 1 373 ? -25.685 -6.089 33.234 1.00 85.44 373 ILE A O 1
ATOM 3013 N N . PRO A 1 374 ? -25.162 -7.576 34.836 1.00 83.25 374 PRO A N 1
ATOM 3014 C CA . PRO A 1 374 ? -25.183 -6.589 35.909 1.00 83.25 374 PRO A CA 1
ATOM 3015 C C . PRO A 1 374 ? -24.165 -5.463 35.682 1.00 83.25 374 PRO A C 1
ATOM 3017 O O . PRO A 1 374 ? -22.973 -5.716 35.531 1.00 83.25 374 PRO A O 1
ATOM 3020 N N . GLY A 1 375 ? -24.630 -4.211 35.714 1.00 83.62 375 GLY A N 1
ATOM 3021 C CA . GLY A 1 375 ? -23.776 -3.026 35.575 1.00 83.62 375 GLY A CA 1
ATOM 3022 C C . GLY A 1 375 ? -23.526 -2.560 34.137 1.00 83.62 375 GLY A C 1
ATOM 3023 O O . GLY A 1 375 ? -22.801 -1.584 33.962 1.00 83.62 375 GLY A O 1
ATOM 3024 N N . MET A 1 376 ? -24.133 -3.202 33.129 1.00 90.69 376 MET A N 1
ATOM 3025 C CA . MET A 1 376 ? -24.051 -2.770 31.729 1.00 90.69 376 MET A CA 1
ATOM 3026 C C . MET A 1 376 ? -24.696 -1.390 31.527 1.00 90.69 376 MET A C 1
ATOM 3028 O O . MET A 1 376 ? -25.872 -1.189 31.837 1.00 90.69 376 MET A O 1
ATOM 3032 N N . LYS A 1 377 ? -23.929 -0.438 30.990 1.00 91.06 377 LYS A N 1
ATOM 3033 C CA . LYS A 1 377 ? -24.382 0.916 30.638 1.00 91.06 377 LYS A CA 1
ATOM 3034 C C . LYS A 1 377 ? -24.722 1.002 29.146 1.00 91.06 377 LYS A C 1
ATOM 3036 O O . LYS A 1 377 ? -24.002 0.454 28.318 1.00 91.06 377 LYS A O 1
ATOM 3041 N N . PHE A 1 378 ? -25.791 1.719 28.797 1.00 85.94 378 PHE A N 1
ATOM 3042 C CA . PHE A 1 378 ? -26.272 1.858 27.406 1.00 85.94 378 PHE A CA 1
ATOM 3043 C C . PHE A 1 378 ? -26.110 3.271 26.839 1.00 85.94 378 PHE A C 1
ATOM 3045 O O . PHE A 1 378 ? -26.323 3.492 25.650 1.00 85.94 378 PHE A O 1
ATOM 3052 N N . HIS A 1 379 ? -25.738 4.243 27.673 1.00 83.00 379 HIS A N 1
ATOM 3053 C CA . HIS A 1 379 ? -25.343 5.562 27.197 1.00 83.00 379 HIS A CA 1
ATOM 3054 C C . HIS A 1 379 ? -23.940 5.518 26.582 1.00 83.00 379 HIS A C 1
ATOM 3056 O O . HIS A 1 379 ? -23.196 4.552 26.762 1.00 83.00 379 HIS A O 1
ATOM 3062 N N . LEU A 1 380 ? -23.580 6.551 25.818 1.00 76.12 380 LEU A N 1
ATOM 3063 C CA . LEU A 1 380 ? -22.300 6.592 25.112 1.00 76.12 380 LEU A CA 1
ATOM 3064 C C . LEU A 1 380 ? -21.128 6.536 26.100 1.00 76.12 380 LEU A C 1
ATOM 3066 O O . LEU A 1 380 ? -21.038 7.375 26.995 1.00 76.12 380 LEU A O 1
ATOM 3070 N N . PHE A 1 381 ? -20.181 5.621 25.873 1.00 92.12 381 PHE A N 1
ATOM 3071 C CA . PHE A 1 381 ? -18.923 5.519 26.626 1.00 92.12 381 PHE A CA 1
ATOM 3072 C C . PHE A 1 381 ? -18.215 6.878 26.767 1.00 92.12 381 PHE A C 1
ATOM 3074 O O . PHE A 1 381 ? -17.685 7.218 27.827 1.00 92.12 381 PHE A O 1
ATOM 3081 N N . THR A 1 382 ? -18.257 7.692 25.707 1.00 88.19 382 THR A N 1
ATOM 3082 C CA . THR A 1 382 ? -17.617 9.011 25.644 1.00 88.19 382 THR A CA 1
ATOM 3083 C C . THR A 1 382 ? -18.209 10.048 26.598 1.00 88.19 382 THR A C 1
ATOM 3085 O O . THR A 1 382 ? -17.588 11.095 26.786 1.00 88.19 382 THR A O 1
ATOM 3088 N N . GLN A 1 383 ? -19.367 9.785 27.212 1.00 88.31 383 GLN A N 1
ATOM 3089 C CA . GLN A 1 383 ? -19.946 10.642 28.253 1.00 88.31 383 GLN A CA 1
ATOM 3090 C C . GLN A 1 383 ? -19.226 10.485 29.596 1.00 88.31 383 GLN A C 1
ATOM 3092 O O . GLN A 1 383 ? -19.024 11.478 30.293 1.00 88.31 383 GLN A O 1
ATOM 3097 N N . ASP A 1 384 ? -18.786 9.270 29.929 1.00 88.88 384 ASP A N 1
ATOM 3098 C CA . ASP A 1 384 ? -18.135 8.968 31.209 1.00 88.88 384 ASP A CA 1
ATOM 3099 C C . ASP A 1 384 ? -16.604 9.001 31.077 1.00 88.88 384 ASP A C 1
ATOM 3101 O O . ASP A 1 384 ? -15.900 9.384 32.014 1.00 88.88 384 ASP A O 1
ATOM 3105 N N . PHE A 1 385 ? -16.074 8.638 29.904 1.00 94.50 385 PHE A N 1
ATOM 3106 C CA . PHE A 1 385 ? -14.644 8.439 29.685 1.00 94.50 385 PHE A CA 1
ATOM 3107 C C . PHE A 1 385 ? -14.115 9.149 28.433 1.00 94.50 385 PHE A C 1
ATOM 3109 O O . PHE A 1 385 ? -14.818 9.403 27.456 1.00 94.50 385 PHE A O 1
ATOM 3116 N N . GLU A 1 386 ? -12.826 9.468 28.460 1.00 91.56 386 GLU A N 1
ATOM 3117 C CA . GLU A 1 386 ? -12.054 9.987 27.335 1.00 91.56 386 GLU A CA 1
ATOM 3118 C C . GLU A 1 386 ? -10.976 8.965 26.948 1.00 91.56 386 GLU A C 1
ATOM 3120 O O . GLU A 1 386 ? -10.167 8.574 27.792 1.00 91.56 386 GLU A O 1
ATOM 3125 N N . ILE A 1 387 ? -10.961 8.531 25.684 1.00 91.56 387 ILE A N 1
ATOM 3126 C CA . ILE A 1 387 ? -9.947 7.610 25.148 1.00 91.56 387 ILE A CA 1
ATOM 3127 C C . ILE A 1 387 ? -8.633 8.371 24.942 1.00 91.56 387 ILE A C 1
ATOM 3129 O O . ILE A 1 387 ? -8.640 9.509 24.473 1.00 91.56 387 ILE A O 1
ATOM 3133 N N . LYS A 1 388 ? -7.513 7.747 25.305 1.00 89.81 388 LYS A N 1
ATOM 3134 C CA . LYS A 1 388 ? -6.153 8.258 25.107 1.00 89.81 388 LYS A CA 1
ATOM 3135 C C . LYS A 1 388 ? -5.377 7.317 24.180 1.00 89.81 388 LYS A C 1
ATOM 3137 O O . LYS A 1 388 ? -5.944 6.808 23.221 1.00 89.81 388 LYS A O 1
ATOM 3142 N N . GLU A 1 389 ? -4.086 7.120 24.415 1.00 80.12 389 GLU A N 1
ATOM 3143 C CA . GLU A 1 389 ? -3.248 6.260 23.588 1.00 80.12 389 GLU A CA 1
ATOM 3144 C C . GLU A 1 389 ? -3.651 4.781 23.672 1.00 80.12 389 GLU A C 1
ATOM 3146 O O . GLU A 1 389 ? -4.161 4.296 24.689 1.00 80.12 389 GLU A O 1
ATOM 3151 N N . GLN A 1 390 ? -3.392 4.052 22.590 1.00 83.06 390 GLN A N 1
ATOM 3152 C CA . GLN A 1 390 ? -3.504 2.602 22.558 1.00 83.06 390 GLN A CA 1
ATOM 3153 C C . GLN A 1 390 ? -2.398 1.982 23.424 1.00 83.06 390 GLN A C 1
ATOM 3155 O O . GLN A 1 390 ? -1.229 2.344 23.311 1.00 83.06 390 GLN A O 1
ATOM 3160 N N . ILE A 1 391 ? -2.770 1.039 24.290 1.00 77.50 391 ILE A N 1
ATOM 3161 C CA . ILE A 1 391 ? -1.856 0.339 25.209 1.00 77.50 391 ILE A CA 1
ATOM 3162 C C . ILE A 1 391 ? -1.736 -1.158 24.901 1.00 77.50 391 ILE A C 1
ATOM 3164 O O . ILE A 1 391 ? -0.901 -1.833 25.494 1.00 77.50 391 ILE A O 1
ATOM 3168 N N . GLY A 1 392 ? -2.552 -1.688 23.985 1.00 62.44 392 GLY A N 1
ATOM 3169 C CA . GLY A 1 392 ? -2.452 -3.069 23.512 1.00 62.44 392 GLY A CA 1
ATOM 3170 C C . GLY A 1 392 ? -3.451 -3.383 22.398 1.00 62.44 392 GLY A C 1
ATOM 3171 O O . GLY A 1 392 ? -4.477 -2.718 22.274 1.00 62.44 392 GLY A O 1
ATOM 3172 N N . GLN A 1 393 ? -3.164 -4.401 21.587 1.00 61.75 393 GLN A N 1
ATOM 3173 C CA . GLN A 1 393 ? -4.045 -4.871 20.514 1.00 61.75 393 GLN A CA 1
ATOM 3174 C C . GLN A 1 393 ? -4.115 -6.396 20.530 1.00 61.75 393 GLN A C 1
ATOM 3176 O O . GLN A 1 393 ? -3.088 -7.068 20.482 1.00 61.75 393 GLN A O 1
ATOM 3181 N N . GLY A 1 394 ? -5.332 -6.928 20.622 1.00 52.97 394 GLY A N 1
ATOM 3182 C CA . GLY A 1 394 ? -5.627 -8.351 20.492 1.00 52.97 394 GLY A CA 1
ATOM 3183 C C . GLY A 1 394 ? -6.264 -8.672 19.140 1.00 52.97 394 GLY A C 1
ATOM 3184 O O . GLY A 1 394 ? -6.577 -7.781 18.355 1.00 52.97 394 GLY A O 1
ATOM 3185 N N . GLN A 1 395 ? -6.508 -9.960 18.890 1.00 49.16 395 GLN A N 1
ATOM 3186 C CA . GLN A 1 395 ? -7.061 -10.457 17.621 1.00 49.16 395 GLN A CA 1
ATOM 3187 C C . GLN A 1 395 ? -8.454 -9.884 17.287 1.00 49.16 395 GLN A C 1
ATOM 3189 O O . GLN A 1 395 ? -8.799 -9.758 16.117 1.00 49.16 395 GLN A O 1
ATOM 3194 N N . PHE A 1 396 ? -9.240 -9.521 18.306 1.00 55.41 396 PHE A N 1
ATOM 3195 C CA . PHE A 1 396 ? -10.639 -9.095 18.153 1.00 55.41 396 PHE A CA 1
ATOM 3196 C C . PHE A 1 396 ? -11.010 -7.865 19.000 1.00 55.41 396 PHE A C 1
ATOM 3198 O O . PHE A 1 396 ? -12.185 -7.517 19.116 1.00 55.41 396 PHE A O 1
ATOM 3205 N N . ALA A 1 397 ? -10.026 -7.232 19.647 1.00 72.31 397 ALA A N 1
ATOM 3206 C CA . ALA A 1 397 ? -10.250 -6.102 20.541 1.00 72.31 397 ALA A CA 1
ATOM 3207 C C . ALA A 1 397 ? -9.022 -5.189 20.611 1.00 72.31 397 ALA A C 1
ATOM 3209 O O . ALA A 1 397 ? -7.887 -5.658 20.512 1.00 72.31 397 ALA A O 1
ATOM 3210 N N . VAL A 1 398 ? -9.246 -3.897 20.849 1.00 76.62 398 VAL A N 1
ATOM 3211 C CA . VAL A 1 398 ? -8.173 -2.908 21.023 1.00 76.62 398 VAL A CA 1
ATOM 3212 C C . VAL A 1 398 ? -8.239 -2.315 22.425 1.00 76.62 398 VAL A C 1
ATOM 3214 O O . VAL A 1 398 ? -9.297 -1.865 22.866 1.00 76.62 398 VAL A O 1
ATOM 3217 N N . CYS A 1 399 ? -7.110 -2.299 23.129 1.00 83.25 399 CYS A N 1
ATOM 3218 C CA . CYS A 1 399 ? -6.988 -1.770 24.480 1.00 83.25 399 CYS A CA 1
ATOM 3219 C C . CYS A 1 399 ? -6.385 -0.363 24.455 1.00 83.25 399 CYS A C 1
ATOM 3221 O O . CYS A 1 399 ? -5.291 -0.161 23.931 1.00 83.25 399 CYS A O 1
ATOM 3223 N N . HIS A 1 400 ? -7.058 0.603 25.074 1.00 88.94 400 HIS A N 1
ATOM 3224 C CA . HIS A 1 400 ? -6.582 1.981 25.214 1.00 88.94 400 HIS A CA 1
ATOM 3225 C C . HIS A 1 400 ? -6.444 2.368 26.682 1.00 88.94 400 HIS A C 1
ATOM 3227 O O . HIS A 1 400 ? -7.175 1.860 27.533 1.00 88.94 400 HIS A O 1
ATOM 3233 N N . ARG A 1 401 ? -5.559 3.317 26.988 1.00 92.06 401 ARG A N 1
ATOM 3234 C CA . ARG A 1 401 ? -5.682 4.077 28.233 1.00 92.06 401 ARG A CA 1
ATOM 3235 C C . ARG A 1 401 ? -6.891 5.003 28.103 1.00 92.06 401 ARG A C 1
ATOM 3237 O O . ARG A 1 401 ? -7.127 5.581 27.044 1.00 92.06 401 ARG A O 1
ATOM 3244 N N . CYS A 1 402 ? -7.658 5.172 29.172 1.00 92.69 402 CYS A N 1
ATOM 3245 C CA . CYS A 1 402 ? -8.762 6.126 29.213 1.00 92.69 402 CYS A CA 1
ATOM 3246 C C . CYS A 1 402 ? -8.814 6.885 30.542 1.00 92.69 402 CYS A C 1
ATOM 3248 O O . CYS A 1 402 ? -8.373 6.387 31.579 1.00 92.69 402 CYS A O 1
ATOM 3250 N N . LEU A 1 403 ? -9.372 8.095 30.511 1.00 93.50 403 LEU A N 1
ATOM 3251 C CA . LEU A 1 403 ? -9.580 8.942 31.685 1.00 93.50 403 LEU A CA 1
ATOM 3252 C C . LEU A 1 403 ? -11.069 9.062 31.989 1.00 93.50 403 LEU A C 1
ATOM 3254 O O . LEU A 1 403 ? -11.848 9.392 31.100 1.00 93.50 403 LEU A O 1
ATOM 3258 N N . HIS A 1 404 ? -11.470 8.847 33.239 1.00 94.31 404 HIS A N 1
ATOM 3259 C CA . HIS A 1 404 ? -12.836 9.141 33.667 1.00 94.31 404 HIS A CA 1
ATOM 3260 C C . HIS A 1 404 ? -13.037 10.657 33.761 1.00 94.31 404 HIS A C 1
ATOM 3262 O O . HIS A 1 404 ? -12.311 11.338 34.485 1.00 94.31 404 HIS A O 1
ATOM 3268 N N . ARG A 1 405 ? -14.024 11.205 33.050 1.00 90.62 405 ARG A N 1
ATOM 3269 C CA . ARG A 1 405 ? -14.154 12.654 32.822 1.00 90.62 405 ARG A CA 1
ATOM 3270 C C . ARG A 1 405 ? -14.407 13.469 34.087 1.00 90.62 405 ARG A C 1
ATOM 3272 O O . ARG A 1 405 ? -13.941 14.598 34.175 1.00 90.62 405 ARG A O 1
ATOM 3279 N N . LEU A 1 406 ? -15.130 12.917 35.063 1.00 90.00 406 LEU A N 1
ATOM 3280 C CA . LEU A 1 406 ? -15.470 13.642 36.297 1.00 90.00 406 LEU A CA 1
ATOM 3281 C C . LEU A 1 406 ? -14.364 13.595 37.354 1.00 90.00 406 LEU A C 1
ATOM 3283 O O . LEU A 1 406 ? -14.227 14.520 38.147 1.00 90.00 406 LEU A O 1
ATOM 3287 N N . THR A 1 407 ? -13.605 12.501 37.407 1.00 92.50 407 THR A N 1
ATOM 3288 C CA . THR A 1 407 ? -12.623 12.256 38.480 1.00 92.50 407 THR A CA 1
ATOM 3289 C C . THR A 1 407 ? -11.183 12.368 38.000 1.00 92.50 407 THR A C 1
ATOM 3291 O O . THR A 1 407 ? -10.270 12.349 38.823 1.00 92.50 407 THR A O 1
ATOM 3294 N N . SER A 1 408 ? -10.970 12.432 36.684 1.00 89.31 408 SER A N 1
ATOM 3295 C CA . SER A 1 408 ? -9.667 12.328 36.020 1.00 89.31 408 SER A CA 1
ATOM 3296 C C . SER A 1 408 ? -8.888 11.056 36.378 1.00 89.31 408 SER A C 1
ATOM 3298 O O . SER A 1 408 ? -7.675 10.996 36.189 1.00 89.31 408 SER A O 1
ATOM 3300 N N . ALA A 1 409 ? -9.565 10.032 36.908 1.00 90.88 409 ALA A N 1
ATOM 3301 C CA . ALA A 1 409 ? -8.938 8.764 37.247 1.00 90.88 409 ALA A CA 1
ATOM 3302 C C . ALA A 1 409 ? -8.587 7.983 35.971 1.00 90.88 409 ALA A C 1
ATOM 3304 O O . ALA A 1 409 ? -9.369 7.955 35.019 1.00 90.88 409 ALA A O 1
ATOM 3305 N N . GLU A 1 410 ? -7.409 7.356 35.960 1.00 92.56 410 GLU A N 1
ATOM 3306 C CA . GLU A 1 410 ? -6.906 6.616 34.800 1.00 92.56 410 GLU A CA 1
ATOM 3307 C C . GLU A 1 410 ? -7.277 5.134 34.857 1.00 92.56 410 GLU A C 1
ATOM 3309 O O . GLU A 1 410 ? -7.115 4.478 35.890 1.00 92.56 410 GLU A O 1
ATOM 3314 N N . TYR A 1 411 ? -7.686 4.604 33.709 1.00 95.31 411 TYR A N 1
ATOM 3315 C CA . TYR A 1 411 ? -8.107 3.221 33.516 1.00 95.31 411 TYR A CA 1
ATOM 3316 C C . TYR A 1 411 ? -7.600 2.682 32.174 1.00 95.31 411 TYR A C 1
ATOM 3318 O O . TYR A 1 411 ? -7.042 3.423 31.361 1.00 95.31 411 TYR A O 1
ATOM 3326 N N . ALA A 1 412 ? -7.791 1.386 31.952 1.00 93.38 412 ALA A N 1
ATOM 3327 C CA . ALA A 1 412 ? -7.667 0.756 30.643 1.00 93.38 412 ALA A CA 1
ATOM 3328 C C . ALA A 1 412 ? -9.069 0.437 30.107 1.00 93.38 412 ALA A C 1
ATOM 3330 O O . ALA A 1 412 ? -9.951 0.089 30.885 1.00 93.38 412 ALA A O 1
ATOM 3331 N N . VAL A 1 413 ? -9.286 0.538 28.798 1.00 94.62 413 VAL A N 1
ATOM 3332 C CA . VAL A 1 413 ? -10.535 0.128 28.146 1.00 94.62 413 VAL A CA 1
ATOM 3333 C C . VAL A 1 413 ? -10.241 -0.829 27.001 1.00 94.62 413 VAL A C 1
ATOM 3335 O O . VAL A 1 413 ? -9.513 -0.478 26.077 1.00 94.62 413 VAL A O 1
ATOM 3338 N N . LYS A 1 414 ? -10.819 -2.031 27.060 1.00 91.69 414 LYS A N 1
ATOM 3339 C CA . LYS A 1 414 ? -10.839 -3.012 25.968 1.00 91.69 414 LYS A CA 1
ATOM 3340 C C . LYS A 1 414 ? -12.085 -2.760 25.122 1.00 91.69 414 LYS A C 1
ATOM 3342 O O . LYS A 1 414 ? -13.199 -2.790 25.644 1.00 91.69 414 LYS A O 1
ATOM 3347 N N . ILE A 1 415 ? -11.892 -2.469 23.838 1.00 89.38 415 ILE A N 1
ATOM 3348 C CA . ILE A 1 415 ? -12.953 -2.131 22.883 1.00 89.38 415 ILE A CA 1
ATOM 3349 C C . ILE A 1 415 ? -13.115 -3.294 21.912 1.00 89.38 415 ILE A C 1
ATOM 3351 O O . ILE A 1 415 ? -12.181 -3.616 21.178 1.00 89.38 415 ILE A O 1
ATOM 3355 N N . ILE A 1 416 ? -14.296 -3.903 21.902 1.00 82.69 416 ILE A N 1
ATOM 3356 C CA . ILE A 1 416 ? -14.671 -4.971 20.972 1.00 82.69 416 ILE A CA 1
ATOM 3357 C C . ILE A 1 416 ? -15.502 -4.331 19.870 1.00 82.69 416 ILE A C 1
ATOM 3359 O O . ILE A 1 416 ? -16.553 -3.758 20.151 1.00 82.69 416 ILE A O 1
ATOM 3363 N N . SER A 1 417 ? -14.988 -4.367 18.640 1.00 70.81 417 SER A N 1
ATOM 3364 C CA . SER A 1 417 ? -15.538 -3.608 17.510 1.00 70.81 417 SER A CA 1
ATOM 3365 C C . SER A 1 417 ? -16.857 -4.166 16.974 1.00 70.81 417 SER A C 1
ATOM 3367 O O . SER A 1 417 ? -17.638 -3.401 16.415 1.00 70.81 417 SER A O 1
ATOM 3369 N N . ASP A 1 418 ? -17.092 -5.467 17.157 1.00 72.62 418 ASP A N 1
ATOM 3370 C CA . ASP A 1 418 ? -18.300 -6.163 16.724 1.00 72.62 418 ASP A CA 1
ATOM 3371 C C . ASP A 1 418 ? -18.635 -7.322 17.680 1.00 72.62 418 ASP A C 1
ATOM 3373 O O . ASP A 1 418 ? -17.954 -8.348 17.714 1.00 72.62 418 ASP A O 1
ATOM 3377 N N . CYS A 1 419 ? -19.687 -7.152 18.483 1.00 63.53 419 CYS A N 1
ATOM 3378 C CA . CYS A 1 419 ? -20.146 -8.174 19.426 1.00 63.53 419 CYS A CA 1
ATOM 3379 C C . CYS A 1 419 ? -20.962 -9.307 18.779 1.00 63.53 419 CYS A C 1
ATOM 3381 O O . CYS A 1 419 ? -21.260 -10.286 19.460 1.00 63.53 419 CYS A O 1
ATOM 3383 N N . SER A 1 420 ? -21.353 -9.182 17.503 1.00 59.00 420 SER A N 1
ATOM 3384 C CA . SER A 1 420 ? -22.111 -10.220 16.788 1.00 59.00 420 SER A CA 1
ATOM 3385 C C . SER A 1 420 ? -21.210 -11.365 16.318 1.00 59.00 420 SER A C 1
ATOM 3387 O O . SER A 1 420 ? -21.602 -12.530 16.372 1.00 59.00 420 SER A O 1
ATOM 3389 N N . THR A 1 421 ? -19.969 -11.041 15.944 1.00 55.75 421 THR A N 1
ATOM 3390 C CA . THR A 1 421 ? -18.927 -12.007 15.574 1.00 55.75 421 THR A CA 1
ATOM 3391 C C . THR A 1 421 ? -18.093 -12.469 16.770 1.00 55.75 421 THR A C 1
ATOM 3393 O O . THR A 1 421 ? -17.574 -13.586 16.752 1.00 55.75 421 THR A O 1
ATOM 3396 N N . ASN A 1 422 ? -17.990 -11.657 17.829 1.00 64.06 422 ASN A N 1
ATOM 3397 C CA . ASN A 1 422 ? -17.250 -11.990 19.045 1.00 64.06 422 ASN A CA 1
ATOM 3398 C C . ASN A 1 422 ? -18.040 -11.615 20.314 1.00 64.06 422 ASN A C 1
ATOM 3400 O O . ASN A 1 422 ? -17.878 -10.517 20.846 1.00 64.06 422 ASN A O 1
ATOM 3404 N N . ASP A 1 423 ? -18.898 -12.528 20.787 1.00 76.00 423 ASP A N 1
ATOM 3405 C CA . ASP A 1 423 ? -19.750 -12.352 21.976 1.00 76.00 423 ASP A CA 1
ATOM 3406 C C . ASP A 1 423 ? -18.902 -12.305 23.271 1.00 76.00 423 ASP A C 1
ATOM 3408 O O . ASP A 1 423 ? -18.375 -13.340 23.693 1.00 76.00 423 ASP A O 1
ATOM 3412 N N . PRO A 1 424 ? -18.783 -11.146 23.955 1.00 82.44 424 PRO A N 1
ATOM 3413 C CA . PRO A 1 424 ? -17.967 -11.025 25.161 1.00 82.44 424 PRO A CA 1
ATOM 3414 C C . PRO A 1 424 ? -18.698 -11.422 26.446 1.00 82.44 424 PRO A C 1
ATOM 3416 O O . PRO A 1 424 ? -18.165 -11.214 27.537 1.00 82.44 424 PRO A O 1
ATOM 3419 N N . THR A 1 425 ? -19.920 -11.955 26.352 1.00 82.75 425 THR A N 1
ATOM 3420 C CA . THR A 1 425 ? -20.760 -12.254 27.519 1.00 82.75 425 THR A CA 1
ATOM 3421 C C . THR A 1 425 ? -20.041 -13.160 28.520 1.00 82.75 425 THR A C 1
ATOM 3423 O O . THR A 1 425 ? -20.031 -12.855 29.713 1.00 82.75 425 THR A O 1
ATOM 3426 N N . ASP A 1 426 ? -19.394 -14.234 28.054 1.00 79.75 426 ASP A N 1
ATOM 3427 C CA . ASP A 1 426 ? -18.675 -15.173 28.926 1.00 79.75 426 ASP A CA 1
ATOM 3428 C C . ASP A 1 426 ? -17.475 -14.496 29.625 1.00 79.75 426 ASP A C 1
ATOM 3430 O O . ASP A 1 426 ? -17.300 -14.657 30.835 1.00 79.75 426 ASP A O 1
ATOM 3434 N N . GLU A 1 427 ? -16.686 -13.684 28.904 1.00 87.19 427 GLU A N 1
ATOM 3435 C CA . GLU A 1 427 ? -15.545 -12.939 29.464 1.00 87.19 427 GLU A CA 1
ATOM 3436 C C . GLU A 1 427 ? -16.006 -11.971 30.564 1.00 87.19 427 GLU A C 1
ATOM 3438 O O . GLU A 1 427 ? -15.474 -11.978 31.679 1.00 87.19 427 GLU A O 1
ATOM 3443 N N . ILE A 1 428 ? -17.032 -11.166 30.272 1.00 88.00 428 ILE A N 1
ATOM 3444 C CA . ILE A 1 428 ? -17.564 -10.172 31.207 1.00 88.00 428 ILE A CA 1
ATOM 3445 C C . ILE A 1 428 ? -18.157 -10.862 32.437 1.00 88.00 428 ILE A C 1
ATOM 3447 O O . ILE A 1 428 ? -17.887 -10.444 33.564 1.00 88.00 428 ILE A O 1
ATOM 3451 N N . GLN A 1 429 ? -18.924 -11.938 32.253 1.00 86.06 429 GLN A N 1
ATOM 3452 C CA . GLN A 1 429 ? -19.559 -12.652 33.358 1.00 86.06 429 GLN A CA 1
ATOM 3453 C C . GLN A 1 429 ? -18.527 -13.301 34.288 1.00 86.06 429 GLN A C 1
ATOM 3455 O O . GLN A 1 429 ? -18.677 -13.229 35.510 1.00 86.06 429 GLN A O 1
ATOM 3460 N N . ILE A 1 430 ? -17.465 -13.899 33.735 1.00 85.00 430 ILE A N 1
ATOM 3461 C CA . ILE A 1 430 ? -16.356 -14.443 34.526 1.00 85.00 430 ILE A CA 1
ATOM 3462 C C . ILE A 1 430 ? -15.693 -13.308 35.313 1.00 85.00 430 ILE A C 1
ATOM 3464 O O . ILE A 1 430 ? -15.606 -13.375 36.540 1.00 85.00 430 ILE A O 1
ATOM 3468 N N . LEU A 1 431 ? -15.288 -12.225 34.652 1.00 87.88 431 LEU A N 1
ATOM 3469 C CA . LEU A 1 431 ? -14.613 -11.117 35.327 1.00 87.88 431 LEU A CA 1
ATOM 3470 C C . LEU A 1 431 ? -15.478 -10.471 36.424 1.00 87.88 431 LEU A C 1
ATOM 3472 O O . LEU A 1 431 ? -14.948 -10.146 37.487 1.00 87.88 431 LEU A O 1
ATOM 3476 N N . LEU A 1 432 ? -16.795 -10.342 36.220 1.00 86.69 432 LEU A N 1
ATOM 3477 C CA . LEU A 1 432 ? -17.738 -9.843 37.230 1.00 86.69 432 LEU A CA 1
ATOM 3478 C C . LEU A 1 432 ? -17.869 -10.791 38.434 1.00 86.69 432 LEU A C 1
ATOM 3480 O O . LEU A 1 432 ? -17.816 -10.339 39.584 1.00 86.69 432 LEU A O 1
ATOM 3484 N N . ASN A 1 433 ? -17.982 -12.100 38.191 1.00 83.62 433 ASN A N 1
ATOM 3485 C CA . ASN A 1 433 ? -18.149 -13.109 39.242 1.00 83.62 433 ASN A CA 1
ATOM 3486 C C . ASN A 1 433 ? -16.903 -13.258 40.135 1.00 83.62 433 ASN A C 1
ATOM 3488 O O . ASN A 1 433 ? -17.028 -13.603 41.311 1.00 83.62 433 ASN A O 1
ATOM 3492 N N . TYR A 1 434 ? -15.708 -12.962 39.609 1.00 83.31 434 TYR A N 1
ATOM 3493 C CA . TYR A 1 434 ? -14.434 -13.117 40.325 1.00 83.31 434 TYR A CA 1
ATOM 3494 C C . TYR A 1 434 ? -13.731 -11.795 40.661 1.00 83.31 434 TYR A C 1
ATOM 3496 O O . TYR A 1 434 ? -12.551 -11.795 41.011 1.00 83.31 434 TYR A O 1
ATOM 3504 N N . THR A 1 435 ? -14.457 -10.672 40.666 1.00 72.56 435 THR A N 1
ATOM 3505 C CA . THR A 1 435 ? -13.936 -9.345 41.067 1.00 72.56 435 THR A CA 1
ATOM 3506 C C . THR A 1 435 ? -13.291 -9.305 42.460 1.00 72.56 435 THR A C 1
ATOM 3508 O O . THR A 1 435 ? -12.443 -8.450 42.722 1.00 72.56 435 THR A O 1
ATOM 3511 N N . ASN A 1 436 ? -13.670 -10.224 43.354 1.00 73.06 436 ASN A N 1
ATOM 3512 C CA . ASN A 1 436 ? -13.124 -10.335 44.711 1.00 73.06 436 ASN A CA 1
ATOM 3513 C C . ASN A 1 436 ? -11.744 -11.014 44.767 1.00 73.06 436 ASN A C 1
ATOM 3515 O O . ASN A 1 436 ? -11.073 -10.950 45.800 1.00 73.06 436 ASN A O 1
ATOM 3519 N N . LEU A 1 437 ? -11.299 -11.662 43.685 1.00 80.81 437 LEU A N 1
ATOM 3520 C CA . LEU A 1 437 ? -9.967 -12.256 43.618 1.00 80.81 437 LEU A CA 1
ATOM 3521 C C . LEU A 1 437 ? -8.937 -11.167 43.307 1.00 80.81 437 LEU A C 1
ATOM 3523 O O . LEU A 1 437 ? -8.878 -10.627 42.205 1.00 80.81 437 LEU A O 1
ATOM 3527 N N . SER A 1 438 ? -8.068 -10.871 44.278 1.00 83.94 438 SER A N 1
ATOM 3528 C CA . SER A 1 438 ? -7.046 -9.819 44.163 1.00 83.94 438 SER A CA 1
ATOM 3529 C C . SER A 1 438 ? -6.100 -9.993 42.973 1.00 83.94 438 SER A C 1
ATOM 3531 O O . SER A 1 438 ? -5.519 -9.010 42.515 1.00 83.94 438 SER A O 1
ATOM 3533 N N . ASN A 1 439 ? -5.954 -11.220 42.472 1.00 90.31 439 ASN A N 1
ATOM 3534 C CA . ASN A 1 439 ? -5.014 -11.607 41.420 1.00 90.31 439 ASN A CA 1
ATOM 3535 C C . ASN A 1 439 ? -5.669 -11.781 40.038 1.00 90.31 439 ASN A C 1
ATOM 3537 O O . ASN A 1 439 ? -5.033 -12.283 39.115 1.00 90.31 439 ASN A O 1
ATOM 3541 N N . ILE A 1 440 ? -6.913 -11.328 39.874 1.00 90.25 440 ILE A N 1
ATOM 3542 C CA . ILE A 1 440 ? -7.574 -11.163 38.573 1.00 90.25 440 ILE A CA 1
ATOM 3543 C C . ILE A 1 440 ? -7.744 -9.660 38.300 1.00 90.25 440 ILE A C 1
ATOM 3545 O O . ILE A 1 440 ? -7.801 -8.834 39.228 1.00 90.25 440 ILE A O 1
ATOM 3549 N N . ILE A 1 441 ? -7.728 -9.270 37.025 1.00 90.50 441 ILE A N 1
ATOM 3550 C CA . ILE A 1 441 ? -8.014 -7.894 36.626 1.00 90.50 441 ILE A CA 1
ATOM 3551 C C . ILE A 1 441 ? -9.447 -7.511 37.003 1.00 90.50 441 ILE A C 1
ATOM 3553 O O . ILE A 1 441 ? -10.389 -8.284 36.858 1.00 90.50 441 ILE A O 1
ATOM 3557 N N . ARG A 1 442 ? -9.617 -6.302 37.536 1.00 89.00 442 ARG A N 1
ATOM 3558 C CA . ARG A 1 442 ? -10.915 -5.833 38.011 1.00 89.00 442 ARG A CA 1
ATOM 3559 C C . ARG A 1 442 ? -11.604 -5.006 36.932 1.00 89.00 442 ARG A C 1
ATOM 3561 O O . ARG A 1 442 ? -11.036 -4.009 36.486 1.00 89.00 442 ARG A O 1
ATOM 3568 N N . ILE A 1 443 ? -12.844 -5.369 36.603 1.00 91.62 443 ILE A N 1
ATOM 3569 C CA . ILE A 1 443 ? -13.763 -4.516 35.839 1.00 91.62 443 ILE A CA 1
ATOM 3570 C C . ILE A 1 443 ? -14.211 -3.335 36.709 1.00 91.62 443 ILE A C 1
ATOM 3572 O O . ILE A 1 443 ? -14.563 -3.493 37.883 1.00 91.62 443 ILE A O 1
ATOM 3576 N N . ARG A 1 444 ? -14.171 -2.141 36.122 1.00 92.81 444 ARG A N 1
ATOM 3577 C CA . ARG A 1 444 ? -14.605 -0.869 36.704 1.00 92.81 444 ARG A CA 1
ATOM 3578 C C . ARG A 1 444 ? -15.944 -0.419 36.150 1.00 92.81 444 ARG A C 1
ATOM 3580 O O . ARG A 1 444 ? -16.797 -0.038 36.938 1.00 92.81 444 ARG A O 1
ATOM 3587 N N . ASP A 1 445 ? -16.118 -0.522 34.840 1.00 93.88 445 ASP A N 1
ATOM 3588 C CA . ASP A 1 445 ? -17.344 -0.172 34.129 1.00 93.88 445 ASP A CA 1
ATOM 3589 C C . ASP A 1 445 ? -17.449 -0.984 32.834 1.00 93.88 445 ASP A C 1
ATOM 3591 O O . ASP A 1 445 ? -16.442 -1.455 32.301 1.00 93.88 445 ASP A O 1
ATOM 3595 N N . ILE A 1 446 ? -18.669 -1.132 32.320 1.00 94.94 446 ILE A N 1
ATOM 3596 C CA . ILE A 1 446 ? -18.963 -1.814 31.057 1.00 94.94 446 ILE A CA 1
ATOM 3597 C C . ILE A 1 446 ? -20.030 -1.042 30.283 1.00 94.94 446 ILE A C 1
ATOM 3599 O O . ILE A 1 446 ? -21.023 -0.605 30.866 1.00 94.94 446 ILE A O 1
ATOM 3603 N N . PHE A 1 447 ? -19.825 -0.873 28.976 1.00 93.06 447 PHE A N 1
ATOM 3604 C CA . PHE A 1 447 ? -20.751 -0.156 28.100 1.00 93.06 447 PHE A CA 1
ATOM 3605 C C . PHE A 1 447 ? -21.088 -0.979 26.866 1.00 93.06 447 PHE A C 1
ATOM 3607 O O . PHE A 1 447 ? -20.206 -1.583 26.254 1.00 93.06 447 PHE A O 1
ATOM 3614 N N . PHE A 1 448 ? -22.351 -0.914 26.462 1.00 90.00 448 PHE A N 1
ATOM 3615 C CA . PHE A 1 448 ? -22.836 -1.432 25.197 1.00 90.00 448 PHE A CA 1
ATOM 3616 C C . PHE A 1 448 ? -23.286 -0.268 24.315 1.00 90.00 448 PHE A C 1
ATOM 3618 O O . PHE A 1 448 ? -24.298 0.385 24.577 1.00 90.00 448 PHE A O 1
ATOM 3625 N N . ASN A 1 449 ? -22.509 0.009 23.269 1.00 84.00 449 ASN A N 1
ATOM 3626 C CA . ASN A 1 449 ? -22.843 0.982 22.234 1.00 84.00 449 ASN A CA 1
ATOM 3627 C C . ASN A 1 449 ? -22.766 0.253 20.879 1.00 84.00 449 ASN A C 1
ATOM 3629 O O . ASN A 1 449 ? -21.699 0.268 20.262 1.00 84.00 449 ASN A O 1
ATOM 3633 N N . PRO A 1 450 ? -23.846 -0.441 20.455 1.00 72.06 450 PRO A N 1
ATOM 3634 C CA . PRO A 1 450 ? -23.834 -1.337 19.300 1.00 72.06 450 PRO A CA 1
ATOM 3635 C C . PRO A 1 450 ? -23.178 -0.716 18.054 1.00 72.06 450 PRO A C 1
ATOM 3637 O O . PRO A 1 450 ? -23.424 0.457 17.766 1.00 72.06 450 PRO A O 1
ATOM 3640 N N . PRO A 1 451 ? -22.350 -1.479 17.314 1.00 72.75 451 PRO A N 1
ATOM 3641 C CA . PRO A 1 451 ? -22.005 -2.894 17.523 1.00 72.75 451 PRO A CA 1
ATOM 3642 C C . PRO A 1 451 ? -20.897 -3.131 18.574 1.00 72.75 451 PRO A C 1
ATOM 3644 O O . PRO A 1 451 ? -20.398 -4.248 18.707 1.00 72.75 451 PRO A O 1
ATOM 3647 N N . LYS A 1 452 ? -20.487 -2.097 19.323 1.00 83.44 452 LYS A N 1
ATOM 3648 C CA . LYS A 1 452 ? -19.309 -2.125 20.197 1.00 83.44 452 LYS A CA 1
ATOM 3649 C C . LYS A 1 452 ? -19.630 -2.421 21.659 1.00 83.44 452 LYS A C 1
ATOM 3651 O O . LYS A 1 452 ? -20.618 -1.936 22.217 1.00 83.44 452 LYS A O 1
ATOM 3656 N N . VAL A 1 453 ? -18.713 -3.134 22.311 1.00 89.38 453 VAL A N 1
ATOM 3657 C CA . VAL A 1 453 ? -18.687 -3.323 23.770 1.00 89.38 453 VAL A CA 1
ATOM 3658 C C . VAL A 1 453 ? -17.385 -2.754 24.331 1.00 89.38 453 VAL A C 1
ATOM 3660 O O . VAL A 1 453 ? -16.306 -3.017 23.800 1.00 89.38 453 VAL A O 1
ATOM 3663 N N . TYR A 1 454 ? -17.487 -1.977 25.409 1.00 93.62 454 TYR A N 1
ATOM 3664 C CA . TYR A 1 454 ? -16.355 -1.370 26.109 1.00 93.62 454 TYR A CA 1
ATOM 3665 C C . TYR A 1 454 ? -16.240 -1.986 27.499 1.00 93.62 454 TYR A C 1
ATOM 3667 O O . TYR A 1 454 ? -17.174 -1.886 28.292 1.00 93.62 454 TYR A O 1
ATOM 3675 N N . ILE A 1 455 ? -15.093 -2.585 27.810 1.00 93.56 455 ILE A N 1
ATOM 3676 C CA . ILE A 1 455 ? -14.795 -3.156 29.127 1.00 93.56 455 ILE A CA 1
ATOM 3677 C C . ILE A 1 455 ? -13.706 -2.299 29.768 1.00 93.56 455 ILE A C 1
ATOM 3679 O O . ILE A 1 455 ? -12.553 -2.330 29.341 1.00 93.56 455 ILE A O 1
ATOM 3683 N N . VAL A 1 456 ? -14.073 -1.505 30.774 1.00 94.62 456 VAL A N 1
ATOM 3684 C CA . VAL A 1 456 ? -13.148 -0.631 31.506 1.00 94.62 456 VAL A CA 1
ATOM 3685 C C . VAL A 1 456 ? -12.576 -1.391 32.694 1.00 94.62 456 VAL A C 1
ATOM 3687 O O . VAL A 1 456 ? -13.323 -1.923 33.513 1.00 94.62 456 VAL A O 1
ATOM 3690 N N . THR A 1 457 ? -11.255 -1.415 32.831 1.00 93.44 457 THR A N 1
ATOM 3691 C CA . THR A 1 457 ? -10.530 -2.137 33.880 1.00 93.44 457 THR A CA 1
ATOM 3692 C C . THR A 1 457 ? -9.482 -1.266 34.568 1.00 93.44 457 THR A C 1
ATOM 3694 O O . THR A 1 457 ? -9.156 -0.162 34.129 1.00 93.44 457 THR A O 1
ATOM 3697 N N . ASP A 1 458 ? -8.911 -1.771 35.664 1.00 91.38 458 ASP A N 1
ATOM 3698 C CA . ASP A 1 458 ? -7.709 -1.172 36.256 1.00 91.38 458 ASP A CA 1
ATOM 3699 C C . ASP A 1 458 ? -6.561 -1.081 35.233 1.00 91.38 458 ASP A C 1
ATOM 3701 O O . ASP A 1 458 ? -6.308 -2.026 34.484 1.00 91.38 458 ASP A O 1
ATOM 3705 N N . LEU A 1 459 ? -5.833 0.041 35.234 1.00 90.19 459 LEU A N 1
ATOM 3706 C CA . LEU A 1 459 ? -4.623 0.221 34.430 1.00 90.19 459 LEU A CA 1
ATOM 3707 C C . LEU A 1 459 ? -3.426 -0.466 35.108 1.00 90.19 459 LEU A C 1
ATOM 3709 O O . LEU A 1 459 ? -3.053 -0.107 36.227 1.00 90.19 459 LEU A O 1
ATOM 3713 N N . MET A 1 460 ? -2.807 -1.439 34.434 1.00 88.62 460 MET A N 1
ATOM 3714 C CA . MET A 1 460 ? -1.650 -2.180 34.952 1.00 88.62 460 MET A CA 1
ATOM 3715 C C . MET A 1 460 ? -0.353 -1.398 34.714 1.00 88.62 460 MET A C 1
ATOM 3717 O O . MET A 1 460 ? 0.115 -1.294 33.585 1.00 88.62 460 MET A O 1
ATOM 3721 N N . ARG A 1 461 ? 0.246 -0.832 35.770 1.00 83.06 461 ARG A N 1
ATOM 3722 C CA . ARG A 1 461 ? 1.430 0.048 35.641 1.00 83.06 461 ARG A CA 1
ATOM 3723 C C . ARG A 1 461 ? 2.772 -0.660 35.803 1.00 83.06 461 ARG A C 1
ATOM 3725 O O . ARG A 1 461 ? 3.814 -0.034 35.629 1.00 83.06 461 ARG A O 1
ATOM 3732 N N . GLY A 1 462 ? 2.765 -1.924 36.214 1.00 74.50 462 GLY A N 1
ATOM 3733 C CA . GLY A 1 462 ? 3.973 -2.657 36.574 1.00 74.50 462 GLY A CA 1
ATOM 3734 C C . GLY A 1 462 ? 4.642 -3.416 35.429 1.00 74.50 462 GLY A C 1
ATOM 3735 O O . GLY A 1 462 ? 5.740 -3.930 35.636 1.00 74.50 462 GLY A O 1
ATOM 3736 N N . GLY A 1 463 ? 4.034 -3.453 34.240 1.00 76.88 463 GLY A N 1
ATOM 3737 C CA . GLY A 1 463 ? 4.524 -4.225 33.092 1.00 76.88 463 GLY A CA 1
ATOM 3738 C C . GLY A 1 463 ? 4.230 -5.724 33.200 1.00 76.88 463 GLY A C 1
ATOM 3739 O O . GLY A 1 463 ? 3.553 -6.172 34.134 1.00 76.88 463 GLY A O 1
ATOM 3740 N N . GLU A 1 464 ? 4.727 -6.491 32.234 1.00 81.88 464 GLU A N 1
ATOM 3741 C CA . GLU A 1 464 ? 4.511 -7.936 32.150 1.00 81.88 464 GLU A CA 1
ATOM 3742 C C . GLU A 1 464 ? 5.422 -8.701 33.120 1.00 81.88 464 GLU A C 1
ATOM 3744 O O . GLU A 1 464 ? 6.494 -8.236 33.521 1.00 81.88 464 GLU A O 1
ATOM 3749 N N . LEU A 1 465 ? 5.025 -9.922 33.491 1.00 76.88 465 LEU A N 1
ATOM 3750 C CA . LEU A 1 465 ? 5.848 -10.791 34.337 1.00 76.88 465 LEU A CA 1
ATOM 3751 C C . LEU A 1 465 ? 7.241 -11.035 33.735 1.00 76.88 465 LEU A C 1
ATOM 3753 O O . LEU A 1 465 ? 8.245 -11.055 34.453 1.00 76.88 465 LEU A O 1
ATOM 3757 N N . VAL A 1 466 ? 7.317 -11.190 32.415 1.00 65.56 466 VAL A N 1
ATOM 3758 C CA . VAL A 1 466 ? 8.583 -11.466 31.740 1.00 65.56 466 VAL A CA 1
ATOM 3759 C C . VAL A 1 466 ? 9.510 -10.244 31.696 1.00 65.56 466 VAL A C 1
ATOM 3761 O O . VAL A 1 466 ? 10.725 -10.415 31.815 1.00 65.56 466 VAL A O 1
ATOM 3764 N N . ASP A 1 467 ? 8.987 -9.015 31.706 1.00 66.75 467 ASP A N 1
ATOM 3765 C CA . ASP A 1 467 ? 9.822 -7.809 31.831 1.00 66.75 467 ASP A CA 1
ATOM 3766 C C . ASP A 1 467 ? 10.665 -7.825 33.112 1.00 66.75 467 ASP A C 1
ATOM 3768 O O . ASP A 1 467 ? 11.818 -7.385 33.118 1.00 66.75 467 ASP A O 1
ATOM 3772 N N . LYS A 1 468 ? 10.117 -8.368 34.208 1.00 68.88 468 LYS A N 1
ATOM 3773 C CA . LYS A 1 468 ? 10.854 -8.548 35.465 1.00 68.88 468 LYS A CA 1
ATOM 3774 C C . LYS A 1 468 ? 11.947 -9.611 35.330 1.00 68.88 468 LYS A C 1
ATOM 3776 O O . LYS A 1 468 ? 13.077 -9.359 35.746 1.00 68.88 468 LYS A O 1
ATOM 3781 N N . ILE A 1 469 ? 11.630 -10.760 34.722 1.00 64.62 469 ILE A N 1
ATOM 3782 C CA . ILE A 1 469 ? 12.597 -11.845 34.458 1.00 64.62 469 ILE A CA 1
ATOM 3783 C C . ILE A 1 469 ? 13.797 -11.296 33.671 1.00 64.62 469 ILE A C 1
ATOM 3785 O O . ILE A 1 469 ? 14.949 -11.601 33.984 1.00 64.62 469 ILE A O 1
ATOM 3789 N N . PHE A 1 470 ? 13.535 -10.417 32.703 1.00 59.06 470 PHE A N 1
ATOM 3790 C CA . PHE A 1 470 ? 14.564 -9.808 31.871 1.00 59.06 470 PHE A CA 1
ATOM 3791 C C . PHE A 1 470 ? 15.364 -8.703 32.547 1.00 59.06 470 PHE A C 1
ATOM 3793 O O . PHE A 1 470 ? 16.594 -8.705 32.459 1.00 59.06 470 PHE A O 1
ATOM 3800 N N . GLN A 1 471 ? 14.704 -7.757 33.219 1.00 62.81 471 GLN A N 1
ATOM 3801 C CA . GLN A 1 471 ? 15.403 -6.641 33.861 1.00 62.81 471 GLN A CA 1
ATOM 3802 C C . GLN A 1 471 ? 16.314 -7.114 34.995 1.00 62.81 471 GLN A C 1
ATOM 3804 O O . GLN A 1 471 ? 17.415 -6.590 35.164 1.00 62.81 471 GLN A O 1
ATOM 3809 N N . GLU A 1 472 ? 15.898 -8.136 35.742 1.00 64.12 472 GLU A N 1
ATOM 3810 C CA . GLU A 1 472 ? 16.680 -8.664 36.861 1.00 64.12 472 GLU A CA 1
ATOM 3811 C C . GLU A 1 472 ? 17.734 -9.702 36.422 1.00 64.12 472 GLU A C 1
ATOM 3813 O O . GLU A 1 472 ? 18.546 -10.135 37.250 1.00 64.12 472 GLU A O 1
ATOM 3818 N N . LYS A 1 473 ? 17.752 -10.066 35.123 1.00 56.88 473 LYS A N 1
ATOM 3819 C CA . LYS A 1 473 ? 18.635 -11.039 34.435 1.00 56.88 473 LYS A CA 1
ATOM 3820 C C . LYS A 1 473 ? 18.646 -12.462 35.010 1.00 56.88 473 LYS A C 1
ATOM 3822 O O . LYS A 1 473 ? 19.303 -13.335 34.453 1.00 56.88 473 LYS A O 1
ATOM 3827 N N . SER A 1 474 ? 17.991 -12.680 36.145 1.00 65.88 474 SER A N 1
ATOM 3828 C CA . SER A 1 474 ? 17.990 -13.916 36.923 1.00 65.88 474 SER A CA 1
ATOM 3829 C C . SER A 1 474 ? 17.008 -13.793 38.085 1.00 65.88 474 SER A C 1
ATOM 3831 O O . SER A 1 474 ? 17.146 -12.876 38.898 1.00 65.88 474 SER A O 1
ATOM 3833 N N . LEU A 1 475 ? 16.056 -14.723 38.178 1.00 78.94 475 LEU A N 1
ATOM 3834 C CA . LEU A 1 475 ? 15.244 -14.928 39.379 1.00 78.94 475 LEU A CA 1
ATOM 3835 C C . LEU A 1 475 ? 15.887 -16.009 40.254 1.00 78.94 475 LEU A C 1
ATOM 3837 O O . LEU A 1 475 ? 16.568 -16.908 39.751 1.00 78.94 475 LEU A O 1
ATOM 3841 N N . SER A 1 476 ? 15.682 -15.938 41.568 1.00 86.31 476 SER A N 1
ATOM 3842 C CA . SER A 1 476 ? 15.954 -17.082 42.438 1.00 86.31 476 SER A CA 1
ATOM 3843 C C . SER A 1 476 ? 14.850 -18.136 42.310 1.00 86.31 476 SER A C 1
ATOM 3845 O O . SER A 1 476 ? 13.720 -17.869 41.880 1.00 86.31 476 SER A O 1
ATOM 3847 N N . GLU A 1 477 ? 15.162 -19.368 42.708 1.00 88.38 477 GLU A N 1
ATOM 3848 C CA . GLU A 1 477 ? 14.163 -20.436 42.775 1.00 88.38 477 GLU A CA 1
ATOM 3849 C C . GLU A 1 477 ? 13.040 -20.070 43.763 1.00 88.38 477 GLU A C 1
ATOM 3851 O O . GLU A 1 477 ? 11.861 -20.310 43.498 1.00 88.38 477 GLU A O 1
ATOM 3856 N N . LYS A 1 478 ? 13.397 -19.395 44.864 1.00 88.81 478 LYS A N 1
ATOM 3857 C CA . LYS A 1 478 ? 12.459 -18.872 45.864 1.00 88.81 478 LYS A CA 1
ATOM 3858 C C . LYS A 1 478 ? 11.525 -17.796 45.303 1.00 88.81 478 LYS A C 1
ATOM 3860 O O . LYS A 1 478 ? 10.333 -17.796 45.613 1.00 88.81 478 LYS A O 1
ATOM 3865 N N . GLU A 1 479 ? 12.033 -16.882 44.482 1.00 86.12 479 GLU A N 1
ATOM 3866 C CA . GLU A 1 479 ? 11.222 -15.856 43.812 1.00 86.12 479 GLU A CA 1
ATOM 3867 C C . GLU A 1 479 ? 10.271 -16.469 42.783 1.00 86.12 479 GLU A C 1
ATOM 3869 O O . GLU A 1 479 ? 9.074 -16.169 42.796 1.00 86.12 479 GLU A O 1
ATOM 3874 N N . SER A 1 480 ? 10.782 -17.388 41.961 1.00 88.88 480 SER A N 1
ATOM 3875 C CA . SER A 1 480 ? 9.994 -18.131 40.969 1.00 88.88 480 SER A CA 1
ATOM 3876 C C . SER A 1 480 ? 8.853 -18.904 41.637 1.00 88.88 480 SER A C 1
ATOM 3878 O O . SER A 1 480 ? 7.711 -18.856 41.182 1.00 88.88 480 SER A O 1
ATOM 3880 N N . ALA A 1 481 ? 9.123 -19.547 42.776 1.00 90.62 481 ALA A N 1
ATOM 3881 C CA . ALA A 1 481 ? 8.114 -20.255 43.556 1.00 90.62 481 ALA A CA 1
ATOM 3882 C C . ALA A 1 481 ? 7.045 -19.321 44.147 1.00 90.62 481 ALA A C 1
ATOM 3884 O O . ALA A 1 481 ? 5.870 -19.680 44.173 1.00 90.62 481 ALA A O 1
ATOM 3885 N N . ARG A 1 482 ? 7.403 -18.102 44.580 1.00 89.12 482 ARG A N 1
ATOM 3886 C CA . ARG A 1 482 ? 6.425 -17.105 45.065 1.00 89.12 482 ARG A CA 1
ATOM 3887 C C . ARG A 1 482 ? 5.497 -16.614 43.957 1.00 89.12 482 ARG A C 1
ATOM 3889 O O . ARG A 1 482 ? 4.310 -16.424 44.212 1.00 89.12 482 ARG A O 1
ATOM 3896 N N . ILE A 1 483 ? 6.029 -16.410 42.754 1.00 89.56 483 ILE A N 1
ATOM 3897 C CA . ILE A 1 483 ? 5.245 -16.044 41.568 1.00 89.56 483 ILE A CA 1
ATOM 3898 C C . ILE A 1 483 ? 4.305 -17.198 41.199 1.00 89.56 483 ILE A C 1
ATOM 3900 O O . ILE A 1 483 ? 3.093 -16.998 41.116 1.00 89.56 483 ILE A O 1
ATOM 3904 N N . MET A 1 484 ? 4.841 -18.419 41.085 1.00 91.88 484 MET A N 1
ATOM 3905 C CA . MET A 1 484 ? 4.047 -19.615 40.794 1.00 91.88 484 MET A CA 1
ATOM 3906 C C . MET A 1 484 ? 2.959 -19.867 41.829 1.00 91.88 484 MET A C 1
ATOM 3908 O O . MET A 1 484 ? 1.843 -20.190 41.446 1.00 91.88 484 MET A O 1
ATOM 3912 N N . LEU A 1 485 ? 3.238 -19.687 43.123 1.00 91.56 485 LEU A N 1
ATOM 3913 C CA . LEU A 1 485 ? 2.240 -19.870 44.175 1.00 91.56 485 LEU A CA 1
ATOM 3914 C C . LEU A 1 485 ? 1.000 -19.001 43.926 1.00 91.56 485 LEU A C 1
ATOM 3916 O O . LEU A 1 485 ? -0.122 -19.468 44.095 1.00 91.56 485 LEU A O 1
ATOM 3920 N N . ILE A 1 486 ? 1.192 -17.743 43.525 1.00 90.94 486 ILE A N 1
ATOM 3921 C CA . ILE A 1 486 ? 0.091 -16.803 43.291 1.00 90.94 486 ILE A CA 1
ATOM 3922 C C . ILE A 1 486 ? -0.699 -17.196 42.044 1.00 90.94 486 ILE A C 1
ATOM 3924 O O . ILE A 1 486 ? -1.930 -17.247 42.091 1.00 90.94 486 ILE A O 1
ATOM 3928 N N . ILE A 1 487 ? -0.002 -17.519 40.952 1.00 91.69 487 ILE A N 1
ATOM 3929 C CA . ILE A 1 487 ? -0.642 -17.902 39.691 1.00 91.69 487 ILE A CA 1
ATOM 3930 C C . ILE A 1 487 ? -1.401 -19.222 39.866 1.00 91.69 487 ILE A C 1
ATOM 3932 O O . ILE A 1 487 ? -2.593 -19.275 39.587 1.00 91.69 487 ILE A O 1
ATOM 3936 N N . VAL A 1 488 ? -0.758 -20.259 40.411 1.00 93.12 488 VAL A N 1
ATOM 3937 C CA . VAL A 1 488 ? -1.371 -21.579 40.625 1.00 93.12 488 VAL A CA 1
ATOM 3938 C C . VAL A 1 488 ? -2.541 -21.489 41.598 1.00 93.12 488 VAL A C 1
ATOM 3940 O O . VAL A 1 488 ? -3.565 -22.108 41.350 1.00 93.12 488 VAL A O 1
ATOM 3943 N N . LYS A 1 489 ? -2.453 -20.690 42.670 1.00 92.12 489 LYS A N 1
ATOM 3944 C CA . LYS A 1 489 ? -3.587 -20.489 43.587 1.00 92.12 489 LYS A CA 1
ATOM 3945 C C . LYS A 1 489 ? -4.780 -19.825 42.894 1.00 92.12 489 LYS A C 1
ATOM 3947 O O . LYS A 1 489 ? -5.924 -20.176 43.171 1.00 92.12 489 LYS A O 1
ATOM 3952 N N . THR A 1 490 ? -4.514 -18.887 41.985 1.00 90.88 490 THR A N 1
ATOM 3953 C CA . THR A 1 490 ? -5.556 -18.231 41.182 1.00 90.88 490 THR A CA 1
ATOM 3954 C C . THR A 1 490 ? -6.186 -19.224 40.203 1.00 90.88 490 THR A C 1
ATOM 3956 O O . THR A 1 490 ? -7.408 -19.334 40.149 1.00 90.88 490 THR A O 1
ATOM 3959 N N . VAL A 1 491 ? -5.364 -20.000 39.492 1.00 91.75 491 VAL A N 1
ATOM 3960 C CA . VAL A 1 491 ? -5.811 -21.029 38.540 1.00 91.75 491 VAL A CA 1
ATOM 3961 C C . VAL A 1 491 ? -6.562 -22.164 39.240 1.00 91.75 491 VAL A C 1
ATOM 3963 O O . VAL A 1 491 ? -7.599 -22.581 38.746 1.00 91.75 491 VAL A O 1
ATOM 3966 N N . GLU A 1 492 ? -6.130 -22.603 40.424 1.00 93.56 492 GLU A N 1
ATOM 3967 C CA . GLU A 1 492 ? -6.848 -23.602 41.228 1.00 93.56 492 GLU A CA 1
ATOM 3968 C C . GLU A 1 492 ? -8.243 -23.113 41.611 1.00 93.56 492 GLU A C 1
ATOM 3970 O O . GLU A 1 492 ? -9.202 -23.869 41.493 1.00 93.56 492 GLU A O 1
ATOM 3975 N N . THR A 1 493 ? -8.379 -21.831 41.966 1.00 90.44 493 THR A N 1
ATOM 3976 C CA . THR A 1 493 ? -9.693 -21.246 42.258 1.00 90.44 493 THR A CA 1
ATOM 3977 C C . THR A 1 493 ? -10.589 -21.243 41.014 1.00 90.44 493 THR A C 1
ATOM 3979 O O . THR A 1 493 ? -11.778 -21.541 41.123 1.00 90.44 493 THR A O 1
ATOM 3982 N N . LEU A 1 494 ? -10.042 -20.948 39.827 1.00 89.38 494 LEU A N 1
ATOM 3983 C CA . LEU A 1 494 ? -10.785 -21.022 38.561 1.00 89.38 494 LEU A CA 1
ATOM 3984 C C . LEU A 1 494 ? -11.198 -22.468 38.243 1.00 89.38 494 LEU A C 1
ATOM 3986 O O . LEU A 1 494 ? -12.382 -22.734 38.033 1.00 89.38 494 LEU A O 1
ATOM 3990 N N . HIS A 1 495 ? -10.255 -23.413 38.304 1.00 90.75 495 HIS A N 1
ATOM 3991 C CA . HIS A 1 495 ? -10.481 -24.840 38.041 1.00 90.75 495 HIS A CA 1
ATOM 3992 C C . HIS A 1 495 ? -11.491 -25.453 39.019 1.00 90.75 495 HIS A C 1
ATOM 3994 O O . HIS A 1 495 ? -12.376 -26.192 38.597 1.00 90.75 495 HIS A O 1
ATOM 4000 N N . HIS A 1 496 ? -11.446 -25.087 40.305 1.00 88.06 496 HIS A N 1
ATOM 4001 C CA . HIS A 1 496 ? -12.421 -25.526 41.313 1.00 88.06 496 HIS A CA 1
ATOM 4002 C C . HIS A 1 496 ? -13.855 -25.098 40.967 1.00 88.06 496 HIS A C 1
ATOM 4004 O O . HIS A 1 496 ? -14.814 -25.799 41.279 1.00 88.06 496 HIS A O 1
ATOM 4010 N N . ASN A 1 497 ? -14.001 -23.962 40.283 1.00 85.50 497 ASN A N 1
ATOM 4011 C CA . ASN A 1 497 ? -15.277 -23.464 39.776 1.00 85.50 497 ASN A CA 1
ATOM 4012 C C . ASN A 1 497 ? -15.565 -23.907 38.329 1.00 85.50 497 ASN A C 1
ATOM 4014 O O . ASN A 1 497 ? -16.467 -23.371 37.683 1.00 85.50 497 ASN A O 1
ATOM 4018 N N . SER A 1 498 ? -14.824 -24.902 37.826 1.00 83.94 498 SER A N 1
ATOM 4019 C CA . SER A 1 498 ? -14.949 -25.442 36.468 1.00 83.94 498 SER A CA 1
ATOM 4020 C C . SER A 1 498 ? -14.688 -24.408 35.365 1.00 83.94 498 SER A C 1
ATOM 4022 O O . SER A 1 498 ? -15.297 -24.476 34.300 1.00 83.94 498 SER A O 1
ATOM 4024 N N . ILE A 1 499 ? -13.804 -23.435 35.607 1.00 85.38 499 ILE A N 1
ATOM 4025 C CA . ILE A 1 499 ? -13.387 -22.434 34.616 1.00 85.38 499 ILE A CA 1
ATOM 4026 C C . ILE A 1 499 ? -11.987 -22.766 34.128 1.00 85.38 499 ILE A C 1
ATOM 4028 O O . ILE A 1 499 ? -11.064 -22.851 34.930 1.00 85.38 499 ILE A O 1
ATOM 4032 N N . VAL A 1 500 ? -11.829 -22.883 32.812 1.00 85.00 500 VAL A N 1
ATOM 4033 C CA . VAL A 1 500 ? -10.536 -23.095 32.149 1.00 85.00 500 VAL A CA 1
ATOM 4034 C C . VAL A 1 500 ? -10.142 -21.812 31.423 1.00 85.00 500 VAL A C 1
ATOM 4036 O O . VAL A 1 500 ? -10.967 -21.242 30.705 1.00 85.00 500 VAL A O 1
ATOM 4039 N N . HIS A 1 501 ? -8.907 -21.338 31.604 1.00 85.75 501 HIS A N 1
ATOM 4040 C CA . HIS A 1 501 ? -8.461 -20.056 31.046 1.00 85.75 501 HIS A CA 1
ATOM 4041 C C . HIS A 1 501 ? -8.066 -20.160 29.566 1.00 85.75 501 HIS A C 1
ATOM 4043 O O . HIS A 1 501 ? -8.405 -19.271 28.788 1.00 85.75 501 HIS A O 1
ATOM 4049 N N . ARG A 1 502 ? -7.360 -21.227 29.164 1.00 79.25 502 ARG A N 1
ATOM 4050 C CA . ARG A 1 502 ? -7.003 -21.574 27.768 1.00 79.25 502 ARG A CA 1
ATOM 4051 C C . ARG A 1 502 ? -5.997 -20.664 27.047 1.00 79.25 502 ARG A C 1
ATOM 4053 O O . ARG A 1 502 ? -5.630 -20.965 25.919 1.00 79.25 502 ARG A O 1
ATOM 4060 N N . ASP A 1 503 ? -5.512 -19.597 27.680 1.00 78.00 503 ASP A N 1
ATOM 4061 C CA . ASP A 1 503 ? -4.500 -18.685 27.108 1.00 78.00 503 ASP A CA 1
ATOM 4062 C C . ASP A 1 503 ? -3.572 -18.127 28.204 1.00 78.00 503 ASP A C 1
ATOM 4064 O O . ASP A 1 503 ? -3.252 -16.938 28.252 1.00 78.00 503 ASP A O 1
ATOM 4068 N N . LEU A 1 504 ? -3.173 -18.984 29.152 1.00 81.75 504 LEU A N 1
ATOM 4069 C CA . LEU A 1 504 ? -2.220 -18.608 30.196 1.00 81.75 504 LEU A CA 1
ATOM 4070 C C . LEU A 1 504 ? -0.823 -18.478 29.604 1.00 81.75 504 LEU A C 1
ATOM 4072 O O . LEU A 1 504 ? -0.216 -19.456 29.182 1.00 81.75 504 LEU A O 1
ATOM 4076 N N . GLN A 1 505 ? -0.284 -17.269 29.619 1.00 77.44 505 GLN A N 1
ATOM 4077 C CA . GLN A 1 505 ? 1.061 -17.006 29.129 1.00 77.44 505 GLN A CA 1
ATOM 4078 C C . GLN A 1 505 ? 1.607 -15.705 29.719 1.00 77.44 505 GLN A C 1
ATOM 4080 O O . GLN A 1 505 ? 0.830 -14.916 30.266 1.00 77.44 505 GLN A O 1
ATOM 4085 N N . PRO A 1 506 ? 2.911 -15.433 29.556 1.00 70.62 506 PRO A N 1
ATOM 4086 C CA . PRO A 1 506 ? 3.540 -14.219 30.053 1.00 70.62 506 PRO A CA 1
ATOM 4087 C C . PRO A 1 506 ? 2.793 -12.905 29.817 1.00 70.62 506 PRO A C 1
ATOM 4089 O O . PRO A 1 506 ? 2.584 -12.168 30.777 1.00 70.62 506 PRO A O 1
ATOM 4092 N N . ARG A 1 507 ? 2.346 -12.641 28.580 1.00 69.19 507 ARG A N 1
ATOM 4093 C CA . ARG A 1 507 ? 1.701 -11.370 28.206 1.00 69.19 507 ARG A CA 1
ATOM 4094 C C . ARG A 1 507 ? 0.371 -11.122 28.926 1.00 69.19 507 ARG A C 1
ATOM 4096 O O . ARG A 1 507 ? -0.028 -9.986 29.140 1.00 69.19 507 ARG A O 1
ATOM 4103 N N . ASN A 1 508 ? -0.293 -12.198 29.355 1.00 81.38 508 ASN A N 1
ATOM 4104 C CA . ASN A 1 508 ? -1.580 -12.145 30.051 1.00 81.38 508 ASN A CA 1
ATOM 4105 C C . ASN A 1 508 ? -1.411 -12.103 31.584 1.00 81.38 508 ASN A C 1
ATOM 4107 O O . ASN A 1 508 ? -2.401 -12.182 32.315 1.00 81.38 508 ASN A O 1
ATOM 4111 N N . ILE A 1 509 ? -0.173 -11.976 32.085 1.00 86.19 509 ILE A N 1
ATOM 4112 C CA . ILE A 1 509 ? 0.164 -11.898 33.510 1.00 86.19 509 ILE A CA 1
ATOM 4113 C C . ILE A 1 509 ? 0.950 -10.603 33.763 1.00 86.19 509 ILE A C 1
ATOM 4115 O O . ILE A 1 509 ? 2.128 -10.489 33.419 1.00 86.19 509 ILE A O 1
ATOM 4119 N N . MET A 1 510 ? 0.310 -9.631 34.413 1.00 86.94 510 MET A N 1
ATOM 4120 C CA . MET A 1 510 ? 0.857 -8.283 34.603 1.00 86.94 510 MET A CA 1
ATOM 4121 C C . MET A 1 510 ? 0.936 -7.884 36.074 1.00 86.94 510 MET A C 1
ATOM 4123 O O . MET A 1 510 ? 0.190 -8.377 36.919 1.00 86.94 510 MET A O 1
ATOM 4127 N N . TYR A 1 511 ? 1.815 -6.936 36.385 1.00 85.50 511 TYR A N 1
ATOM 4128 C CA . TYR A 1 511 ? 1.867 -6.290 37.694 1.00 85.50 511 TYR A CA 1
ATOM 4129 C C . TYR A 1 511 ? 0.979 -5.038 37.720 1.00 85.50 511 TYR A C 1
ATOM 4131 O O . TYR A 1 511 ? 1.068 -4.176 36.842 1.00 85.50 511 TYR A O 1
ATOM 4139 N N . SER A 1 512 ? 0.153 -4.880 38.759 1.00 84.50 512 SER A N 1
ATOM 4140 C CA . SER A 1 512 ? -0.724 -3.707 38.891 1.00 84.50 512 SER A CA 1
ATOM 4141 C C . SER A 1 512 ? 0.031 -2.405 39.157 1.00 84.50 512 SER A C 1
ATOM 4143 O O . SER A 1 512 ? -0.457 -1.332 38.810 1.00 84.50 512 SER A O 1
ATOM 4145 N N . ASP A 1 513 ? 1.224 -2.481 39.746 1.00 83.00 513 ASP A N 1
ATOM 4146 C CA . ASP A 1 513 ? 2.038 -1.320 40.096 1.00 83.00 513 ASP A CA 1
ATOM 4147 C C . ASP A 1 513 ? 3.537 -1.544 39.854 1.00 83.00 513 ASP A C 1
ATOM 4149 O O . ASP A 1 513 ? 4.020 -2.666 39.681 1.00 83.00 513 ASP A O 1
ATOM 4153 N N . GLN A 1 514 ? 4.284 -0.440 39.868 1.00 80.38 514 GLN A N 1
ATOM 4154 C CA . GLN A 1 514 ? 5.719 -0.403 39.581 1.00 80.38 514 GLN A CA 1
ATOM 4155 C C . GLN A 1 514 ? 6.586 -1.113 40.631 1.00 80.38 514 GLN A C 1
ATOM 4157 O O . GLN A 1 514 ? 7.766 -1.336 40.372 1.00 80.38 514 GLN A O 1
ATOM 4162 N N . SER A 1 515 ? 6.039 -1.503 41.794 1.00 79.38 515 SER A N 1
ATOM 4163 C CA . SER A 1 515 ? 6.813 -2.264 42.786 1.00 79.38 515 SER A CA 1
ATOM 4164 C C . SER A 1 515 ? 7.179 -3.656 42.274 1.00 79.38 515 SER A C 1
ATOM 4166 O O . SER A 1 515 ? 8.146 -4.249 42.754 1.00 79.38 515 SER A O 1
ATOM 4168 N N . ARG A 1 516 ? 6.390 -4.191 41.322 1.00 76.75 516 ARG A N 1
ATOM 4169 C CA . ARG A 1 516 ? 6.528 -5.547 40.762 1.00 76.75 516 ARG A CA 1
ATOM 4170 C C . ARG A 1 516 ? 6.679 -6.624 41.835 1.00 76.75 516 ARG A C 1
ATOM 4172 O O . ARG A 1 516 ? 7.396 -7.619 41.675 1.00 76.75 516 ARG A O 1
ATOM 4179 N N . HIS A 1 517 ? 6.032 -6.392 42.970 1.00 81.19 517 HIS A N 1
ATOM 4180 C CA . HIS A 1 517 ? 5.985 -7.336 44.064 1.00 81.19 517 HIS A CA 1
ATOM 4181 C C . HIS A 1 517 ? 5.037 -8.485 43.678 1.00 81.19 517 HIS A C 1
ATOM 4183 O O . HIS A 1 517 ? 3.966 -8.218 43.147 1.00 81.19 517 HIS A O 1
ATOM 4189 N N . PRO A 1 518 ? 5.335 -9.765 43.973 1.00 80.31 518 PRO A N 1
ATOM 4190 C CA . PRO A 1 518 ? 4.484 -10.882 43.545 1.00 80.31 518 PRO A CA 1
ATOM 4191 C C . PRO A 1 518 ? 2.996 -10.714 43.898 1.00 80.31 518 PRO A C 1
ATOM 4193 O O . PRO A 1 518 ? 2.129 -11.046 43.102 1.00 80.31 518 PRO A O 1
ATOM 4196 N N . LYS A 1 519 ? 2.679 -10.121 45.059 1.00 82.12 519 LYS A N 1
ATOM 4197 C CA . LYS A 1 519 ? 1.290 -9.836 45.485 1.00 82.12 519 LYS A CA 1
ATOM 4198 C C . LYS A 1 519 ? 0.497 -8.921 44.538 1.00 82.12 519 LYS A C 1
ATOM 4200 O O . LYS A 1 519 ? -0.724 -8.918 44.628 1.00 82.12 519 LYS A O 1
ATOM 4205 N N . THR A 1 520 ? 1.168 -8.153 43.682 1.00 86.25 520 THR A N 1
ATOM 4206 C CA . THR A 1 520 ? 0.552 -7.208 42.738 1.00 86.25 520 THR A CA 1
ATOM 4207 C C . THR A 1 520 ? 0.326 -7.841 41.359 1.00 86.25 520 THR A C 1
ATOM 4209 O O . THR A 1 520 ? -0.185 -7.179 40.461 1.00 86.25 520 THR A O 1
ATOM 4212 N N . LEU A 1 521 ? 0.661 -9.132 41.192 1.00 89.31 521 LEU A N 1
ATOM 4213 C CA . LEU A 1 521 ? 0.386 -9.906 39.980 1.00 89.31 521 LEU A CA 1
ATOM 4214 C C . LEU A 1 521 ? -1.109 -10.096 39.755 1.00 89.31 521 LEU A C 1
ATOM 4216 O O . LEU A 1 521 ? -1.845 -10.488 40.668 1.00 89.31 521 LEU A O 1
ATOM 4220 N N . LYS A 1 522 ? -1.523 -9.887 38.510 1.00 89.81 522 LYS A N 1
ATOM 4221 C CA . LYS A 1 522 ? -2.883 -10.073 38.026 1.00 89.81 522 LYS A CA 1
ATOM 4222 C C . LYS A 1 522 ? -2.887 -10.790 36.680 1.00 89.81 522 LYS A C 1
ATOM 4224 O O . LYS A 1 522 ? -2.048 -10.512 35.827 1.00 89.81 522 LYS A O 1
ATOM 4229 N N . ILE A 1 523 ? -3.857 -11.677 36.493 1.00 90.50 523 ILE A N 1
ATOM 4230 C CA . ILE A 1 523 ? -4.207 -12.247 35.187 1.00 90.50 523 ILE A CA 1
ATOM 4231 C C . ILE A 1 523 ? -5.180 -11.284 34.497 1.00 90.50 523 ILE A C 1
ATOM 4233 O O . ILE A 1 523 ? -6.153 -10.864 35.132 1.00 90.50 523 ILE A O 1
ATOM 4237 N N . VAL A 1 524 ? -4.900 -10.898 33.247 1.00 84.62 524 VAL A N 1
ATOM 4238 C CA . VAL A 1 524 ? -5.548 -9.732 32.610 1.00 84.62 524 VAL A CA 1
ATOM 4239 C C . VAL A 1 524 ? -6.431 -10.017 31.397 1.00 84.62 524 VAL A C 1
ATOM 4241 O O . VAL A 1 524 ? -7.238 -9.155 31.068 1.00 84.62 524 VAL A O 1
ATOM 4244 N N . ASP A 1 525 ? -6.334 -11.184 30.754 1.00 83.38 525 ASP A N 1
ATOM 4245 C CA . ASP A 1 525 ? -7.113 -11.475 29.540 1.00 83.38 525 ASP A CA 1
ATOM 4246 C C . ASP A 1 525 ? -7.909 -12.773 29.669 1.00 83.38 525 ASP A C 1
ATOM 4248 O O . ASP A 1 525 ? -7.340 -13.857 29.752 1.00 83.38 525 ASP A O 1
ATOM 4252 N N . PHE A 1 526 ? -9.236 -12.652 29.678 1.00 84.00 526 PHE A N 1
ATOM 4253 C CA . PHE A 1 526 ? -10.174 -13.767 29.823 1.00 84.00 526 PHE A CA 1
ATOM 4254 C C . PHE A 1 526 ? -11.001 -13.991 28.551 1.00 84.00 526 PHE A C 1
ATOM 4256 O O . PHE A 1 526 ? -11.960 -14.758 28.587 1.00 84.00 526 PHE A O 1
ATOM 4263 N N . GLY A 1 527 ? -10.622 -13.386 27.416 1.00 72.88 527 GLY A N 1
ATOM 4264 C CA . GLY A 1 527 ? -11.353 -13.517 26.147 1.00 72.88 527 GLY A CA 1
ATOM 4265 C C . GLY A 1 527 ? -11.474 -14.957 25.635 1.00 72.88 527 GLY A C 1
ATOM 4266 O O . GLY A 1 527 ? -12.398 -15.284 24.896 1.00 72.88 527 GLY A O 1
ATOM 4267 N N . PHE A 1 528 ? -10.579 -15.847 26.075 1.00 71.06 528 PHE A N 1
ATOM 4268 C CA . PHE A 1 528 ? -10.656 -17.281 25.803 1.00 71.06 528 PHE A CA 1
ATOM 4269 C C . PHE A 1 528 ? -11.072 -18.112 27.017 1.00 71.06 528 PHE A C 1
ATOM 4271 O O . PHE A 1 528 ? -11.141 -19.327 26.894 1.00 71.06 528 PHE A O 1
ATOM 4278 N N . ALA A 1 529 ? -11.392 -17.545 28.177 1.00 77.06 529 ALA A N 1
ATOM 4279 C CA . ALA A 1 529 ? -11.813 -18.351 29.321 1.00 77.06 529 ALA A CA 1
ATOM 4280 C C . ALA A 1 529 ? -13.203 -18.974 29.087 1.00 77.06 529 ALA A C 1
ATOM 4282 O O . ALA A 1 529 ? -14.033 -18.419 28.370 1.00 77.06 529 ALA A O 1
ATOM 4283 N N . LYS A 1 530 ? -13.470 -20.157 29.655 1.00 77.88 530 LYS A N 1
ATOM 4284 C CA . LYS A 1 530 ? -14.782 -20.814 29.526 1.00 77.88 530 LYS A CA 1
ATOM 4285 C C . LYS A 1 530 ? -15.142 -21.647 30.747 1.00 77.88 530 LYS A C 1
ATOM 4287 O O . LYS A 1 530 ? -14.288 -22.332 31.304 1.00 77.88 530 LYS A O 1
ATOM 4292 N N . GLN A 1 531 ? -16.421 -21.632 31.115 1.00 78.69 531 GLN A N 1
ATOM 4293 C CA . GLN A 1 531 ? -16.975 -22.503 32.149 1.00 78.69 531 GLN A CA 1
ATOM 4294 C C . GLN A 1 531 ? -17.431 -23.844 31.546 1.00 78.69 531 GLN A C 1
ATOM 4296 O O . GLN A 1 531 ? -18.208 -23.874 30.587 1.00 78.69 531 GLN A O 1
ATOM 4301 N N . LEU A 1 532 ? -16.963 -24.962 32.100 1.00 69.81 532 LEU A N 1
ATOM 4302 C CA . LEU A 1 532 ? -17.362 -26.310 31.691 1.00 69.81 532 LEU A CA 1
ATOM 4303 C C . LEU A 1 532 ? -18.788 -26.611 32.194 1.00 69.81 532 LEU A C 1
ATOM 4305 O O . LEU A 1 532 ? -19.089 -26.440 33.374 1.00 69.81 532 LEU A O 1
ATOM 4309 N N . ARG A 1 533 ? -19.682 -27.065 31.302 1.00 51.47 533 ARG A N 1
ATOM 4310 C CA . ARG A 1 533 ? -21.038 -27.546 31.647 1.00 51.47 533 ARG A CA 1
ATOM 4311 C C . ARG A 1 533 ? -21.005 -29.080 31.806 1.00 51.47 533 ARG A C 1
ATOM 4313 O O . ARG A 1 533 ? -20.290 -29.749 31.066 1.00 51.47 533 ARG A O 1
ATOM 4320 N N . ALA A 1 534 ? -21.723 -29.618 32.795 1.00 38.06 534 ALA A N 1
ATOM 4321 C CA . ALA A 1 534 ? -21.477 -30.939 33.396 1.00 38.06 534 ALA A CA 1
ATOM 4322 C C . ALA A 1 534 ? -21.577 -32.195 32.483 1.00 38.06 534 ALA A C 1
ATOM 4324 O O . ALA A 1 534 ? -22.234 -32.210 31.445 1.00 38.06 534 ALA A O 1
ATOM 4325 N N . GLU A 1 535 ? -20.914 -33.251 32.980 1.00 39.47 535 GLU A N 1
ATOM 4326 C CA . GLU A 1 535 ? -20.831 -34.689 32.632 1.00 39.47 535 GLU A CA 1
ATOM 4327 C C . GLU A 1 535 ? -20.121 -35.157 31.348 1.00 39.47 535 GLU A C 1
ATOM 4329 O O . GLU A 1 535 ? -19.632 -36.280 31.350 1.00 39.47 535 GLU A O 1
ATOM 4334 N N . ASN A 1 536 ? -19.916 -34.330 30.315 1.00 43.91 536 ASN A N 1
ATOM 4335 C CA . ASN A 1 536 ? -19.100 -34.708 29.133 1.00 43.91 536 ASN A CA 1
ATOM 4336 C C . ASN A 1 536 ? -18.249 -33.542 28.571 1.00 43.91 536 ASN A C 1
ATOM 4338 O O . ASN A 1 536 ? -17.962 -33.489 27.371 1.00 43.91 536 ASN A O 1
ATOM 4342 N N . GLY A 1 537 ? -17.889 -32.578 29.427 1.00 41.03 537 GLY A N 1
ATOM 4343 C CA . GLY A 1 537 ? -17.371 -31.244 29.082 1.00 41.03 537 GLY A CA 1
ATOM 4344 C C . GLY A 1 537 ? -15.967 -31.192 28.471 1.00 41.03 537 GLY A C 1
ATOM 4345 O O . GLY A 1 537 ? -15.051 -30.655 29.078 1.00 41.03 537 GLY A O 1
ATOM 4346 N N . LEU A 1 538 ? -15.801 -31.712 27.258 1.00 42.75 538 LEU A N 1
ATOM 4347 C CA . LEU A 1 538 ? -14.563 -31.632 26.482 1.00 42.75 538 LEU A CA 1
ATOM 4348 C C . LEU A 1 538 ? -14.602 -30.452 25.495 1.00 42.75 538 LEU A C 1
ATOM 4350 O O . LEU A 1 538 ? -15.576 -30.283 24.757 1.00 42.75 538 LEU A O 1
ATOM 4354 N N . LEU A 1 539 ? -13.536 -29.649 25.459 1.00 47.00 539 LEU A N 1
ATOM 4355 C CA . LEU A 1 539 ? -13.422 -28.445 24.625 1.00 47.00 539 LEU A CA 1
ATOM 4356 C C . LEU A 1 539 ? -12.847 -28.781 23.233 1.00 47.00 539 LEU A C 1
ATOM 4358 O O . LEU A 1 539 ? -11.958 -29.620 23.124 1.00 47.00 539 LEU A O 1
ATOM 4362 N N . MET A 1 540 ? -13.355 -28.144 22.166 1.00 36.22 540 MET A N 1
ATOM 4363 C CA . MET A 1 540 ? -12.979 -28.421 20.758 1.00 36.22 540 MET A CA 1
ATOM 4364 C C . MET A 1 540 ? -12.470 -27.193 19.977 1.00 36.22 540 MET A C 1
ATOM 4366 O O . MET A 1 540 ? -12.014 -27.335 18.845 1.00 36.22 540 MET A O 1
ATOM 4370 N N . THR A 1 541 ? -12.565 -25.981 20.536 1.00 37.03 541 THR A N 1
ATOM 4371 C CA . THR A 1 541 ? -12.225 -24.731 19.831 1.00 37.03 541 THR A CA 1
ATOM 4372 C C . THR A 1 541 ? -10.714 -24.460 19.908 1.00 37.03 541 THR A C 1
ATOM 4374 O O . THR A 1 541 ? -10.194 -24.389 21.026 1.00 37.03 541 THR A O 1
ATOM 4377 N N . PRO A 1 542 ? -9.994 -24.307 18.779 1.00 33.12 542 PRO A N 1
ATOM 4378 C CA . PRO A 1 542 ? -8.570 -23.983 18.784 1.00 33.12 542 PRO A CA 1
ATOM 4379 C C . PRO A 1 542 ? -8.365 -22.479 19.027 1.00 33.12 542 PRO A C 1
ATOM 4381 O O . PRO A 1 542 ? -8.561 -21.668 18.128 1.00 33.12 542 PRO A O 1
ATOM 4384 N N . CYS A 1 543 ? -7.971 -22.112 20.245 1.00 50.12 543 CYS A N 1
ATOM 4385 C CA . CYS A 1 543 ? -7.593 -20.750 20.626 1.00 50.12 543 CYS A CA 1
ATOM 4386 C C . CYS A 1 543 ? -6.316 -20.840 21.463 1.00 50.12 543 CYS A C 1
ATOM 4388 O O . CYS A 1 543 ? -6.391 -21.313 22.593 1.00 50.12 543 CYS A O 1
ATOM 4390 N N . PHE A 1 544 ? -5.147 -20.504 20.911 1.00 51.94 544 PHE A N 1
ATOM 4391 C CA . PHE A 1 544 ? -3.885 -20.643 21.642 1.00 51.94 544 PHE A CA 1
ATOM 4392 C C . PHE A 1 544 ? -2.735 -19.858 21.010 1.00 51.94 544 PHE A C 1
ATOM 4394 O O . PHE A 1 544 ? -2.715 -19.597 19.807 1.00 51.94 544 PHE A O 1
ATOM 4401 N N . THR A 1 545 ? -1.725 -19.579 21.829 1.00 52.47 545 THR A N 1
ATOM 4402 C CA . THR A 1 545 ? -0.409 -19.105 21.384 1.00 52.47 545 THR A CA 1
ATOM 4403 C C . THR A 1 545 ? 0.511 -20.321 21.207 1.00 52.47 545 THR A C 1
ATOM 4405 O O . THR A 1 545 ? 0.693 -21.096 22.149 1.00 52.47 545 THR A O 1
ATOM 4408 N N . LYS A 1 546 ? 1.026 -20.546 19.987 1.00 56.34 546 LYS A N 1
ATOM 4409 C CA . LYS A 1 546 ? 1.616 -21.828 19.533 1.00 56.34 546 LYS A CA 1
ATOM 4410 C C . LYS A 1 546 ? 2.784 -22.348 20.391 1.00 56.34 546 LYS A C 1
ATOM 4412 O O . LYS A 1 546 ? 2.999 -23.554 20.438 1.00 56.34 546 LYS A O 1
ATOM 4417 N N . GLU A 1 547 ? 3.492 -21.475 21.105 1.00 62.47 547 GLU A N 1
ATOM 4418 C CA . GLU A 1 547 ? 4.668 -21.788 21.931 1.00 62.47 547 GLU A CA 1
ATOM 4419 C C . GLU A 1 547 ? 4.321 -22.231 23.366 1.00 62.47 547 GLU A C 1
ATOM 4421 O O . GLU A 1 547 ? 5.122 -22.906 24.013 1.00 62.47 547 GLU A O 1
ATOM 4426 N N . PHE A 1 548 ? 3.131 -21.873 23.866 1.00 67.44 548 PHE A N 1
ATOM 4427 C CA . PHE A 1 548 ? 2.653 -22.192 25.225 1.00 67.44 548 PHE A CA 1
ATOM 4428 C C . PHE A 1 548 ? 1.498 -23.207 25.230 1.00 67.44 548 PHE A C 1
ATOM 4430 O O . PHE A 1 548 ? 1.026 -23.611 26.297 1.00 67.44 548 PHE A O 1
ATOM 4437 N N . ALA A 1 549 ? 1.043 -23.618 24.044 1.00 72.69 549 ALA A N 1
ATOM 4438 C CA . ALA A 1 549 ? -0.067 -24.539 23.846 1.00 72.69 549 ALA A CA 1
ATOM 4439 C C . ALA A 1 549 ? 0.313 -25.991 24.168 1.00 72.69 549 ALA A C 1
ATOM 4441 O O . ALA A 1 549 ? 1.407 -26.457 23.840 1.00 72.69 549 ALA A O 1
ATOM 4442 N N . ALA A 1 550 ? -0.622 -26.724 24.772 1.00 77.38 550 ALA A N 1
ATOM 4443 C CA . ALA A 1 550 ? -0.461 -28.148 25.035 1.00 77.38 550 ALA A CA 1
ATOM 4444 C C . ALA A 1 550 ? -0.563 -28.991 23.741 1.00 77.38 550 ALA A C 1
ATOM 4446 O O . ALA A 1 550 ? -1.237 -28.581 22.788 1.00 77.38 550 ALA A O 1
ATOM 4447 N N . PRO A 1 551 ? 0.046 -30.191 23.681 1.00 78.06 551 PRO A N 1
ATOM 4448 C CA . PRO A 1 551 ? 0.045 -31.042 22.485 1.00 78.06 551 PRO A CA 1
ATOM 4449 C C . PRO A 1 551 ? -1.351 -31.390 21.973 1.00 78.06 551 PRO A C 1
ATOM 4451 O O . PRO A 1 551 ? -1.595 -31.386 20.770 1.00 78.06 551 PRO A O 1
ATOM 4454 N N . GLU A 1 552 ? -2.285 -31.678 22.876 1.00 77.06 552 GLU A N 1
ATOM 4455 C CA . GLU A 1 552 ? -3.674 -31.989 22.546 1.00 77.06 552 GLU A CA 1
ATOM 4456 C C . GLU A 1 552 ? -4.430 -30.785 21.965 1.00 77.06 552 GLU A C 1
ATOM 4458 O O . GLU A 1 552 ? -5.285 -30.967 21.098 1.00 77.06 552 GLU A O 1
ATOM 4463 N N . VAL A 1 553 ? -4.054 -29.565 22.363 1.00 69.19 553 VAL A N 1
ATOM 4464 C CA . VAL A 1 553 ? -4.601 -28.314 21.825 1.00 69.19 553 VAL A CA 1
ATOM 4465 C C . VAL A 1 553 ? -4.066 -28.072 20.406 1.00 69.19 553 VAL A C 1
ATOM 4467 O O . VAL A 1 553 ? -4.849 -27.802 19.493 1.00 69.19 553 VAL A O 1
ATOM 4470 N N . LEU A 1 554 ? -2.759 -28.275 20.180 1.00 61.66 554 LEU A N 1
ATOM 4471 C CA . LEU A 1 554 ? -2.125 -28.200 18.852 1.00 61.66 554 LEU A CA 1
ATOM 4472 C C . LEU A 1 554 ? -2.680 -29.252 17.876 1.00 61.66 554 LEU A C 1
ATOM 4474 O O . LEU A 1 554 ? -2.888 -28.970 16.699 1.00 61.66 554 LEU A O 1
ATOM 4478 N N . GLN A 1 555 ? -2.977 -30.455 18.373 1.00 61.62 555 GLN A N 1
ATOM 4479 C CA . GLN A 1 555 ? -3.548 -31.563 17.597 1.00 61.62 555 GLN A CA 1
ATOM 4480 C C . GLN A 1 555 ? -5.064 -31.437 17.358 1.00 61.62 555 GLN A C 1
ATOM 4482 O O . GLN A 1 555 ? -5.659 -32.360 16.799 1.00 61.62 555 GLN A O 1
ATOM 4487 N N . ARG A 1 556 ? -5.701 -30.335 17.792 1.00 56.78 556 ARG A N 1
ATOM 4488 C CA . ARG A 1 556 ? -7.160 -30.108 17.713 1.00 56.78 556 ARG A CA 1
ATOM 4489 C C . ARG A 1 556 ? -7.984 -31.250 18.330 1.00 56.78 556 ARG A C 1
ATOM 4491 O O . ARG A 1 556 ? -9.078 -31.569 17.862 1.00 56.78 556 ARG A O 1
ATOM 4498 N N . LYS A 1 557 ? -7.446 -31.900 19.364 1.00 57.16 557 LYS A N 1
ATOM 4499 C CA . LYS A 1 557 ? -8.139 -32.944 20.124 1.00 57.16 557 LYS A CA 1
ATOM 4500 C C . LYS A 1 557 ? -8.981 -32.308 21.226 1.00 57.16 557 LYS A C 1
ATOM 4502 O O . LYS A 1 557 ? -8.799 -31.152 21.582 1.00 57.16 557 LYS A O 1
ATOM 4507 N N . LYS A 1 558 ? -9.899 -33.097 21.778 1.00 57.94 558 LYS A N 1
ATOM 4508 C CA . LYS A 1 558 ? -10.657 -32.753 22.985 1.00 57.94 558 LYS A CA 1
ATOM 4509 C C . LYS A 1 558 ? -9.698 -32.492 24.157 1.00 57.94 558 LYS A C 1
ATOM 4511 O O . LYS A 1 558 ? -8.867 -33.358 24.424 1.00 57.94 558 LYS A O 1
ATOM 4516 N N . TYR A 1 559 ? -9.825 -31.350 24.836 1.00 65.12 559 TYR A N 1
ATOM 4517 C CA . TYR A 1 559 ? -8.972 -30.960 25.974 1.00 65.12 559 TYR A CA 1
ATOM 4518 C C . TYR A 1 559 ? -9.787 -30.468 27.188 1.00 65.12 559 TYR A C 1
ATOM 4520 O O . TYR A 1 559 ? -10.971 -30.142 27.053 1.00 65.12 559 TYR A O 1
ATOM 4528 N N . ASP A 1 560 ? -9.150 -30.457 28.363 1.00 77.69 560 ASP A N 1
ATOM 4529 C CA . ASP A 1 560 ? -9.702 -30.129 29.690 1.00 77.69 560 ASP A CA 1
ATOM 4530 C C . ASP A 1 560 ? -8.791 -29.122 30.438 1.00 77.69 560 ASP A C 1
ATOM 4532 O O . ASP A 1 560 ? -7.920 -28.498 29.827 1.00 77.69 560 ASP A O 1
ATOM 4536 N N . GLU A 1 561 ? -8.973 -28.931 31.750 1.00 84.38 561 GLU A N 1
ATOM 4537 C CA . GLU A 1 561 ? -8.176 -28.003 32.567 1.00 84.38 561 GLU A CA 1
ATOM 4538 C C . GLU A 1 561 ? -6.661 -28.287 32.577 1.00 84.38 561 GLU A C 1
ATOM 4540 O O . GLU A 1 561 ? -5.859 -27.411 32.920 1.00 84.38 561 GLU A O 1
ATOM 4545 N N . SER A 1 562 ? -6.236 -29.484 32.160 1.00 86.75 562 SER A N 1
ATOM 4546 C CA . SER A 1 562 ? -4.824 -29.865 32.100 1.00 86.75 562 SER A CA 1
ATOM 4547 C C . SER A 1 562 ? -4.020 -29.071 31.060 1.00 86.75 562 SER A C 1
ATOM 4549 O O . SER A 1 562 ? -2.785 -29.063 31.130 1.00 86.75 562 SER A O 1
ATOM 4551 N N . CYS A 1 563 ? -4.673 -28.369 30.121 1.00 84.62 563 CYS A N 1
ATOM 4552 C CA . CYS A 1 563 ? -3.988 -27.481 29.178 1.00 84.62 563 CYS A CA 1
ATOM 4553 C C . CYS A 1 563 ? -3.398 -26.244 29.875 1.00 84.62 563 CYS A C 1
ATOM 4555 O O . CYS A 1 563 ? -2.283 -25.836 29.558 1.00 84.62 563 CYS A O 1
ATOM 4557 N N . ASP A 1 564 ? -4.096 -25.699 30.878 1.00 88.69 564 ASP A N 1
ATOM 4558 C CA . ASP A 1 564 ? -3.605 -24.576 31.684 1.00 88.69 564 ASP A CA 1
ATOM 4559 C C . ASP A 1 564 ? -2.362 -25.000 32.486 1.00 88.69 564 ASP A C 1
ATOM 4561 O O . ASP A 1 564 ? -1.402 -24.240 32.618 1.00 88.69 564 ASP A O 1
ATOM 4565 N N . ILE A 1 565 ? -2.339 -26.249 32.970 1.00 94.06 565 ILE A N 1
ATOM 4566 C CA . ILE A 1 565 ? -1.194 -26.822 33.691 1.00 94.06 565 ILE A CA 1
ATOM 4567 C C . ILE A 1 565 ? 0.043 -26.923 32.797 1.00 94.06 565 ILE A C 1
ATOM 4569 O O . ILE A 1 565 ? 1.146 -26.599 33.243 1.00 94.06 565 ILE A O 1
ATOM 4573 N N . TRP A 1 566 ? -0.129 -27.317 31.533 1.00 91.06 566 TRP A N 1
ATOM 4574 C CA . TRP A 1 566 ? 0.963 -27.328 30.561 1.00 91.06 566 TRP A CA 1
ATOM 4575 C C . TRP A 1 566 ? 1.546 -25.927 30.368 1.00 91.06 566 TRP A C 1
ATOM 4577 O O . TRP A 1 566 ? 2.758 -25.740 30.495 1.00 91.06 566 TRP A O 1
ATOM 4587 N N . SER A 1 567 ? 0.695 -24.925 30.132 1.00 88.88 567 SER A N 1
ATOM 4588 C CA . SER A 1 567 ? 1.142 -23.544 29.928 1.00 88.88 567 SER A CA 1
ATOM 4589 C C . SER A 1 567 ? 1.877 -22.984 31.153 1.00 88.88 567 SER A C 1
ATOM 4591 O O . SER A 1 567 ? 2.914 -22.330 31.016 1.00 88.88 567 SER A O 1
ATOM 4593 N N . LEU A 1 568 ? 1.423 -23.327 32.364 1.00 91.25 568 LEU A N 1
ATOM 4594 C CA . LEU A 1 568 ? 2.140 -23.029 33.607 1.00 91.25 568 LEU A CA 1
ATOM 4595 C C . LEU A 1 568 ? 3.494 -23.752 33.706 1.00 91.25 568 LEU A C 1
ATOM 4597 O O . LEU A 1 568 ? 4.436 -23.211 34.286 1.00 91.25 568 LEU A O 1
ATOM 4601 N N . GLY A 1 569 ? 3.616 -24.952 33.136 1.00 91.25 569 GLY A N 1
ATOM 4602 C CA . GLY A 1 569 ? 4.863 -25.714 33.074 1.00 91.25 569 GLY A CA 1
ATOM 4603 C C . GLY A 1 569 ? 5.895 -25.053 32.160 1.00 91.25 569 GLY A C 1
ATOM 4604 O O . GLY A 1 569 ? 7.063 -24.938 32.535 1.00 91.25 569 GLY A O 1
ATOM 4605 N N . ILE A 1 570 ? 5.456 -24.542 31.004 1.00 87.56 570 ILE A N 1
ATOM 4606 C CA . ILE A 1 570 ? 6.295 -23.758 30.085 1.00 87.56 570 ILE A CA 1
ATOM 4607 C C . ILE A 1 570 ? 6.750 -22.459 30.764 1.00 87.56 570 ILE A C 1
ATOM 4609 O O . ILE A 1 570 ? 7.932 -22.111 30.705 1.00 87.56 570 ILE A O 1
ATOM 4613 N N . LEU A 1 571 ? 5.839 -21.769 31.461 1.00 87.19 571 LEU A N 1
ATOM 4614 C CA . LEU A 1 571 ? 6.150 -20.550 32.211 1.00 87.19 571 LEU A CA 1
ATOM 4615 C C . LEU A 1 571 ? 7.182 -20.808 33.320 1.00 87.19 571 LEU A C 1
ATOM 4617 O O . LEU A 1 571 ? 8.152 -20.062 33.440 1.00 87.19 571 LEU A O 1
ATOM 4621 N N . LEU A 1 572 ? 7.010 -21.878 34.104 1.00 89.81 572 LEU A N 1
ATOM 4622 C CA . LEU A 1 572 ? 7.954 -22.251 35.157 1.00 89.81 572 LEU A CA 1
ATOM 4623 C C . LEU A 1 572 ? 9.322 -22.641 34.590 1.00 89.81 572 LEU A C 1
ATOM 4625 O O . LEU A 1 572 ? 10.340 -22.186 35.107 1.00 89.81 572 LEU A O 1
ATOM 4629 N N . TYR A 1 573 ? 9.361 -23.434 33.514 1.00 87.69 573 TYR A N 1
ATOM 4630 C CA . TYR A 1 573 ? 10.610 -23.750 32.818 1.00 87.69 573 TYR A CA 1
ATOM 4631 C C . TYR A 1 573 ? 11.323 -22.453 32.408 1.00 87.69 573 TYR A C 1
ATOM 4633 O O . TYR A 1 573 ? 12.487 -22.257 32.748 1.00 87.69 573 TYR A O 1
ATOM 4641 N N . THR A 1 574 ? 10.585 -21.522 31.798 1.00 82.38 574 THR A N 1
ATOM 4642 C CA . THR A 1 574 ? 11.113 -20.226 31.347 1.00 82.38 574 THR A CA 1
ATOM 4643 C C . THR A 1 574 ? 11.633 -19.371 32.504 1.00 82.38 574 THR A C 1
ATOM 4645 O O . THR A 1 574 ? 12.684 -18.755 32.370 1.00 82.38 574 THR A O 1
ATOM 4648 N N . MET A 1 575 ? 10.969 -19.357 33.664 1.00 84.06 575 MET A N 1
ATOM 4649 C CA . MET A 1 575 ? 11.466 -18.636 34.847 1.00 84.06 575 MET A CA 1
ATOM 4650 C C . MET A 1 575 ? 12.763 -19.227 35.416 1.00 84.06 575 MET A C 1
ATOM 4652 O O . MET A 1 575 ? 13.590 -18.482 35.938 1.00 84.06 575 MET A O 1
ATOM 4656 N N . LEU A 1 576 ? 12.943 -20.549 35.325 1.00 84.88 576 LEU A N 1
ATOM 4657 C CA . LEU A 1 576 ? 14.091 -21.251 35.909 1.00 84.88 576 LEU A CA 1
ATOM 4658 C C . LEU A 1 576 ? 15.312 -21.297 34.982 1.00 84.88 576 LEU A C 1
ATOM 4660 O O . LEU A 1 576 ? 16.439 -21.227 35.469 1.00 84.88 576 LEU A O 1
ATOM 4664 N N . SER A 1 577 ? 15.115 -21.428 33.667 1.00 78.19 577 SER A N 1
ATOM 4665 C CA . SER A 1 577 ? 16.213 -21.511 32.692 1.00 78.19 577 SER A CA 1
ATOM 4666 C C . SER A 1 577 ? 16.440 -20.228 31.903 1.00 78.19 577 SER A C 1
ATOM 4668 O O . SER A 1 577 ? 17.525 -20.043 31.348 1.00 78.19 577 SER A O 1
ATOM 4670 N N . GLY A 1 578 ? 15.417 -19.372 31.818 1.00 70.75 578 GLY A N 1
ATOM 4671 C CA . GLY A 1 578 ? 15.359 -18.257 30.881 1.00 70.75 578 GLY A CA 1
ATOM 4672 C C . GLY A 1 578 ? 15.473 -18.703 29.427 1.00 70.75 578 GLY A C 1
ATOM 4673 O O . GLY A 1 578 ? 16.140 -18.024 28.664 1.00 70.75 578 GLY A O 1
ATOM 4674 N N . THR A 1 579 ? 14.868 -19.843 29.067 1.00 70.50 579 THR A N 1
ATOM 4675 C CA . THR A 1 579 ? 14.667 -20.384 27.703 1.00 70.50 579 THR A CA 1
ATOM 4676 C C . THR A 1 579 ? 13.308 -21.082 27.632 1.00 70.50 579 THR A C 1
ATOM 4678 O O . THR A 1 579 ? 12.798 -21.488 28.670 1.00 70.50 579 THR A O 1
ATOM 4681 N N . THR A 1 580 ? 12.706 -21.248 26.448 1.00 75.56 580 THR A N 1
ATOM 4682 C CA . THR A 1 580 ? 11.529 -22.133 26.308 1.00 75.56 580 THR A CA 1
ATOM 4683 C C . THR A 1 580 ? 11.985 -23.579 26.034 1.00 75.56 580 THR A C 1
ATOM 4685 O O . THR A 1 580 ? 13.076 -23.776 25.491 1.00 75.56 580 THR A O 1
ATOM 4688 N N . PRO A 1 581 ? 11.211 -24.612 26.418 1.00 76.69 581 PRO A N 1
ATOM 4689 C CA . PRO A 1 581 ? 11.660 -26.003 26.307 1.00 76.69 581 PRO A CA 1
ATOM 4690 C C . PRO A 1 581 ? 11.554 -26.606 24.896 1.00 76.69 581 PRO A C 1
ATOM 4692 O O . PRO A 1 581 ? 12.278 -27.558 24.605 1.00 76.69 581 PRO A O 1
ATOM 4695 N N . PHE A 1 582 ? 10.664 -26.095 24.032 1.00 77.12 582 PHE A N 1
ATOM 4696 C CA . PHE A 1 582 ? 10.336 -26.732 22.743 1.00 77.12 582 PHE A CA 1
ATOM 4697 C C . PHE A 1 582 ? 10.383 -25.791 21.520 1.00 77.12 582 PHE A C 1
ATOM 4699 O O . PHE A 1 582 ? 10.479 -26.284 20.390 1.00 77.12 582 PHE A O 1
ATOM 4706 N N . ALA A 1 583 ? 10.361 -24.468 21.721 1.00 64.69 583 ALA A N 1
ATOM 4707 C CA . ALA A 1 583 ? 10.448 -23.466 20.656 1.00 64.69 583 ALA A CA 1
ATOM 4708 C C . ALA A 1 583 ? 11.851 -22.833 20.643 1.00 64.69 583 ALA A C 1
ATOM 4710 O O . ALA A 1 583 ? 12.256 -22.157 21.593 1.00 64.69 583 ALA A O 1
ATOM 4711 N N . PHE A 1 584 ? 12.605 -23.103 19.576 1.00 58.75 584 PHE A N 1
ATOM 4712 C CA . PHE A 1 584 ? 14.013 -22.717 19.437 1.00 58.75 584 PHE A CA 1
ATOM 4713 C C . PHE A 1 584 ? 14.248 -21.712 18.302 1.00 58.75 584 PHE A C 1
ATOM 4715 O O . PHE A 1 584 ? 15.334 -21.131 18.291 1.00 58.75 584 PHE A O 1
ATOM 4722 N N . ASP A 1 585 ? 13.272 -21.514 17.396 1.00 52.06 585 ASP A N 1
ATOM 4723 C CA . ASP A 1 585 ? 13.270 -20.597 16.236 1.00 52.06 585 ASP A CA 1
ATOM 4724 C C . ASP A 1 585 ? 11.923 -19.838 16.102 1.00 52.06 585 ASP A C 1
ATOM 4726 O O . ASP A 1 585 ? 10.863 -20.375 16.422 1.00 52.06 585 ASP A O 1
ATOM 4730 N N . ARG A 1 586 ? 11.928 -18.581 15.624 1.00 46.88 586 ARG A N 1
ATOM 4731 C CA . ARG A 1 586 ? 10.707 -17.764 15.419 1.00 46.88 586 ARG A CA 1
ATOM 4732 C C . ARG A 1 586 ? 9.847 -18.309 14.274 1.00 46.88 586 ARG A C 1
ATOM 4734 O O . ARG A 1 586 ? 8.621 -18.173 14.297 1.00 46.88 586 ARG A O 1
ATOM 4741 N N . ASN A 1 587 ? 10.491 -18.966 13.311 1.00 48.09 587 ASN A N 1
ATOM 4742 C CA . ASN A 1 587 ? 9.859 -19.609 12.163 1.00 48.09 587 ASN A CA 1
ATOM 4743 C C . ASN A 1 587 ? 9.397 -21.040 12.463 1.00 48.09 587 ASN A C 1
ATOM 4745 O O . ASN A 1 587 ? 8.927 -21.735 11.561 1.00 48.09 587 ASN A O 1
ATOM 4749 N N . ASP A 1 588 ? 9.503 -21.493 13.718 1.00 53.94 588 ASP A N 1
ATOM 4750 C CA . ASP A 1 588 ? 8.996 -22.799 14.107 1.00 53.94 588 ASP A CA 1
ATOM 4751 C C . ASP A 1 588 ? 7.484 -22.881 13.815 1.00 53.94 588 ASP A C 1
ATOM 4753 O O . ASP A 1 588 ? 6.657 -22.124 14.351 1.00 53.94 588 ASP A O 1
ATOM 4757 N N . THR A 1 589 ? 7.117 -23.804 12.923 1.00 53.06 589 THR A N 1
ATOM 4758 C CA . THR A 1 589 ? 5.720 -24.107 12.605 1.00 53.06 589 THR A CA 1
ATOM 4759 C C . THR A 1 589 ? 5.085 -24.907 13.747 1.00 53.06 589 THR A C 1
ATOM 4761 O O . THR A 1 589 ? 5.793 -25.629 14.458 1.00 53.06 589 THR A O 1
ATOM 4764 N N . PRO A 1 590 ? 3.752 -24.842 13.934 1.00 51.88 590 PRO A N 1
ATOM 4765 C CA . PRO A 1 590 ? 3.056 -25.678 14.912 1.00 51.88 590 PRO A CA 1
ATOM 4766 C C . PRO A 1 590 ? 3.395 -27.168 14.773 1.00 51.88 590 PRO A C 1
ATOM 4768 O O . PRO A 1 590 ? 3.583 -27.843 15.781 1.00 51.88 590 PRO A O 1
ATOM 4771 N N . ASP A 1 591 ? 3.567 -27.662 13.544 1.00 59.84 591 ASP A N 1
ATOM 4772 C CA . ASP A 1 591 ? 3.957 -29.048 13.267 1.00 59.84 591 ASP A CA 1
ATOM 4773 C C . ASP A 1 591 ? 5.391 -29.365 13.708 1.00 59.84 591 ASP A C 1
ATOM 4775 O O . ASP A 1 591 ? 5.654 -30.458 14.208 1.00 59.84 591 ASP A O 1
ATOM 4779 N N . LEU A 1 592 ? 6.322 -28.413 13.581 1.00 64.75 592 LEU A N 1
ATOM 4780 C CA . LEU A 1 592 ? 7.709 -28.579 14.016 1.00 64.75 592 LEU A CA 1
ATOM 4781 C C . LEU A 1 592 ? 7.830 -28.563 15.545 1.00 64.75 592 LEU A C 1
ATOM 4783 O O . LEU A 1 592 ? 8.551 -29.386 16.117 1.00 64.75 592 LEU A O 1
ATOM 4787 N N . ILE A 1 593 ? 7.091 -27.671 16.211 1.00 67.44 593 ILE A N 1
ATOM 4788 C CA . ILE A 1 593 ? 6.982 -27.641 17.677 1.00 67.44 593 ILE A CA 1
ATOM 4789 C C . ILE A 1 593 ? 6.338 -28.940 18.159 1.00 67.44 593 ILE A C 1
ATOM 4791 O O . ILE A 1 593 ? 6.875 -29.595 19.050 1.00 67.44 593 ILE A O 1
ATOM 4795 N N . LEU A 1 594 ? 5.245 -29.372 17.525 1.00 65.69 594 LEU A N 1
ATOM 4796 C CA . LEU A 1 594 ? 4.567 -30.619 17.859 1.00 65.69 594 LEU A CA 1
ATOM 4797 C C . LEU A 1 594 ? 5.486 -31.827 17.671 1.00 65.69 594 LEU A C 1
ATOM 4799 O O . LEU A 1 594 ? 5.575 -32.660 18.570 1.00 65.69 594 LEU A O 1
ATOM 4803 N N . HIS A 1 595 ? 6.227 -31.884 16.561 1.00 70.19 595 HIS A N 1
ATOM 4804 C CA . HIS A 1 595 ? 7.225 -32.917 16.299 1.00 70.19 595 HIS A CA 1
ATOM 4805 C C . HIS A 1 595 ? 8.278 -32.970 17.412 1.00 70.19 595 HIS A C 1
ATOM 4807 O O . HIS A 1 595 ? 8.636 -34.055 17.874 1.00 70.19 595 HIS A O 1
ATOM 4813 N N . ARG A 1 596 ? 8.761 -31.815 17.888 1.00 73.94 596 ARG A N 1
ATOM 4814 C CA . ARG A 1 596 ? 9.709 -31.746 19.010 1.00 73.94 596 ARG A CA 1
ATOM 4815 C C . ARG A 1 596 ? 9.073 -32.173 20.321 1.00 73.94 596 ARG A C 1
ATOM 4817 O O . ARG A 1 596 ? 9.699 -32.938 21.037 1.00 73.94 596 ARG A O 1
ATOM 4824 N N . ILE A 1 597 ? 7.844 -31.765 20.616 1.00 76.69 597 ILE A N 1
ATOM 4825 C CA . ILE A 1 597 ? 7.151 -32.225 21.822 1.00 76.69 597 ILE A CA 1
ATOM 4826 C C . ILE A 1 597 ? 6.982 -33.753 21.797 1.00 76.69 597 ILE A C 1
ATOM 4828 O O . ILE A 1 597 ? 7.191 -34.411 22.812 1.00 76.69 597 ILE A O 1
ATOM 4832 N N . THR A 1 598 ? 6.668 -34.341 20.638 1.00 69.12 598 THR A N 1
ATOM 4833 C CA . THR A 1 598 ? 6.485 -35.795 20.512 1.00 69.12 598 THR A CA 1
ATOM 4834 C C . THR A 1 598 ? 7.791 -36.595 20.495 1.00 69.12 598 THR A C 1
ATOM 4836 O O . THR A 1 598 ? 7.789 -37.738 20.947 1.00 69.12 598 THR A O 1
ATOM 4839 N N . ASN A 1 599 ? 8.897 -36.029 19.990 1.00 63.19 599 ASN A N 1
ATOM 4840 C CA . ASN A 1 599 ? 10.150 -36.763 19.743 1.00 63.19 599 ASN A CA 1
ATOM 4841 C C . ASN A 1 599 ? 11.328 -36.359 20.649 1.00 63.19 599 ASN A C 1
ATOM 4843 O O . ASN A 1 599 ? 12.272 -37.138 20.799 1.00 63.19 599 ASN A O 1
ATOM 4847 N N . ALA A 1 600 ? 11.316 -35.169 21.253 1.00 57.19 600 ALA A N 1
ATOM 4848 C CA . ALA A 1 600 ? 12.380 -34.689 22.131 1.00 57.19 600 ALA A CA 1
ATOM 4849 C C . ALA A 1 600 ? 12.052 -34.986 23.601 1.00 57.19 600 ALA A C 1
ATOM 4851 O O . ALA A 1 600 ? 10.966 -34.695 24.095 1.00 57.19 600 ALA A O 1
ATOM 4852 N N . LYS A 1 601 ? 13.024 -35.532 24.341 1.00 60.16 601 LYS A N 1
ATOM 4853 C CA . LYS A 1 601 ? 12.931 -35.621 25.804 1.00 60.16 601 LYS A CA 1
ATOM 4854 C C . LYS A 1 601 ? 13.279 -34.262 26.408 1.00 60.16 601 LYS A C 1
ATOM 4856 O O . LYS A 1 601 ? 14.347 -33.730 26.105 1.00 60.16 601 LYS A O 1
ATOM 4861 N N . LEU A 1 602 ? 12.416 -33.748 27.287 1.00 76.12 602 LEU A N 1
ATOM 4862 C CA . LEU A 1 602 ? 12.686 -32.576 28.126 1.00 76.12 602 LEU A CA 1
ATOM 4863 C C . LEU A 1 602 ? 14.083 -32.708 28.768 1.00 76.12 602 LEU A C 1
ATOM 4865 O O . LEU A 1 602 ? 14.388 -33.722 29.401 1.00 76.12 602 LEU A O 1
ATOM 4869 N N . SER A 1 603 ? 14.953 -31.717 28.561 1.00 73.56 603 SER A N 1
ATOM 4870 C CA . SER A 1 603 ? 16.363 -31.776 28.965 1.00 73.56 603 SER A CA 1
ATOM 4871 C C . SER A 1 603 ? 16.661 -30.759 30.062 1.00 73.56 603 SER A C 1
ATOM 4873 O O . SER A 1 603 ? 16.517 -29.562 29.856 1.00 73.56 603 SER A O 1
ATOM 4875 N N . PHE A 1 604 ? 17.161 -31.232 31.205 1.00 82.75 604 PHE A N 1
ATOM 4876 C CA . PHE A 1 604 ? 17.660 -30.393 32.306 1.00 82.75 604 PHE A CA 1
ATOM 4877 C C . PHE A 1 604 ? 19.193 -30.352 32.342 1.00 82.75 604 PHE A C 1
ATOM 4879 O O . PHE A 1 604 ? 19.803 -30.431 33.410 1.00 82.75 604 PHE A O 1
ATOM 4886 N N . LYS A 1 605 ? 19.827 -30.336 31.165 1.00 71.81 605 LYS A N 1
ATOM 4887 C CA . LYS A 1 605 ? 21.288 -30.337 31.015 1.00 71.81 605 LYS A CA 1
ATOM 4888 C C . LYS A 1 605 ? 21.795 -28.926 30.733 1.00 71.81 605 LYS A C 1
ATOM 4890 O O . LYS A 1 605 ? 21.216 -28.221 29.916 1.00 71.81 605 LYS A O 1
ATOM 4895 N N . GLY A 1 606 ? 22.911 -28.557 31.355 1.00 71.12 606 GLY A N 1
ATOM 4896 C CA . GLY A 1 606 ? 23.596 -27.284 31.134 1.00 71.12 606 GLY A CA 1
ATOM 4897 C C . GLY A 1 606 ? 23.845 -26.514 32.436 1.00 71.12 606 GLY A C 1
ATOM 4898 O O . GLY A 1 606 ? 23.149 -26.746 33.425 1.00 71.12 606 GLY A O 1
ATOM 4899 N N . PRO A 1 607 ? 24.797 -25.562 32.432 1.00 66.81 607 PRO A N 1
ATOM 4900 C CA . PRO A 1 607 ? 25.284 -24.878 33.639 1.00 66.81 607 PRO A CA 1
ATOM 4901 C C . PRO A 1 607 ? 24.212 -24.072 34.396 1.00 66.81 607 PRO A C 1
ATOM 4903 O O . PRO A 1 607 ? 24.394 -23.734 35.564 1.00 66.81 607 PRO A O 1
ATOM 4906 N N . HIS A 1 608 ? 23.085 -23.768 33.749 1.00 71.19 608 HIS A N 1
ATOM 4907 C CA . HIS A 1 608 ? 21.940 -23.075 34.342 1.00 71.19 608 HIS A CA 1
ATOM 4908 C C . HIS A 1 608 ? 21.051 -24.003 35.188 1.00 71.19 608 HIS A C 1
ATOM 4910 O O . HIS A 1 608 ? 20.523 -23.585 36.217 1.00 71.19 608 HIS A O 1
ATOM 4916 N N . TRP A 1 609 ? 20.938 -25.285 3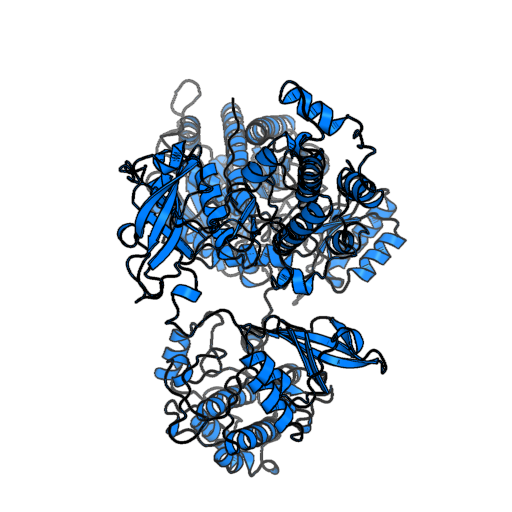4.820 1.00 83.81 609 TRP A N 1
ATOM 4917 C CA . TRP A 1 609 ? 20.142 -26.269 35.561 1.00 83.81 609 TRP A CA 1
ATOM 4918 C C . TRP A 1 609 ? 20.886 -26.879 36.751 1.00 83.81 609 TRP A C 1
ATOM 4920 O O . TRP A 1 609 ? 20.237 -27.449 37.627 1.00 83.81 609 TRP A O 1
ATOM 4930 N N . ASP A 1 610 ? 22.214 -26.771 36.823 1.00 81.12 610 ASP A N 1
ATOM 4931 C CA . ASP A 1 610 ? 23.025 -27.375 37.895 1.00 81.12 610 ASP A CA 1
ATOM 4932 C C . ASP A 1 610 ? 22.645 -26.862 39.292 1.00 81.12 610 ASP A C 1
ATOM 4934 O O . ASP A 1 610 ? 22.739 -27.594 40.275 1.00 81.12 610 ASP A O 1
ATOM 4938 N N . LYS A 1 611 ? 22.167 -25.614 39.372 1.00 80.75 611 LYS A N 1
ATOM 4939 C CA . LYS A 1 611 ? 21.772 -24.953 40.626 1.00 80.75 611 LYS A CA 1
ATOM 4940 C C . LYS A 1 611 ? 20.282 -25.068 40.954 1.00 80.75 611 LYS A C 1
ATOM 4942 O O . LYS A 1 611 ? 19.882 -24.672 42.043 1.00 80.75 611 LYS A O 1
ATOM 4947 N N . VAL A 1 612 ? 19.470 -25.593 40.036 1.00 87.31 612 VAL A N 1
ATOM 4948 C CA . VAL A 1 612 ? 18.021 -25.754 40.221 1.00 87.31 612 VAL A CA 1
ATOM 4949 C C . VAL A 1 612 ? 17.740 -27.052 40.975 1.00 87.31 612 VAL A C 1
ATOM 4951 O O . VAL A 1 612 ? 18.253 -28.114 40.598 1.00 87.31 612 VAL A O 1
ATOM 4954 N N . SER A 1 613 ? 16.908 -26.990 42.020 1.00 89.75 613 SER A N 1
ATOM 4955 C CA . SER A 1 613 ? 16.651 -28.149 42.877 1.00 89.75 613 SER A CA 1
ATOM 4956 C C . SER A 1 613 ? 16.018 -29.337 42.126 1.00 89.75 613 SER A C 1
ATOM 4958 O O . SER A 1 613 ? 15.260 -29.154 41.165 1.00 89.75 613 SER A O 1
ATOM 4960 N N . PRO A 1 614 ? 16.259 -30.584 42.581 1.00 88.56 614 PRO A N 1
ATOM 4961 C CA . PRO A 1 614 ? 15.583 -31.759 42.032 1.00 88.56 614 PRO A CA 1
ATOM 4962 C C . PRO A 1 614 ? 14.054 -31.656 42.104 1.00 88.56 614 PRO A C 1
ATOM 4964 O O . PRO A 1 614 ? 13.371 -32.079 41.178 1.00 88.56 614 PRO A O 1
ATOM 4967 N N . ASN A 1 615 ? 13.514 -31.044 43.163 1.00 89.56 615 ASN A N 1
ATOM 4968 C CA . ASN A 1 615 ? 12.070 -30.876 43.333 1.00 89.56 615 ASN A CA 1
ATOM 4969 C C . ASN A 1 615 ? 11.470 -29.954 42.259 1.00 89.56 615 ASN A C 1
ATOM 4971 O O . ASN A 1 615 ? 10.395 -30.257 41.747 1.00 89.56 615 ASN A O 1
ATOM 4975 N N . ALA A 1 616 ? 12.162 -28.875 41.874 1.00 90.56 616 ALA A N 1
ATOM 4976 C CA . ALA A 1 616 ? 11.722 -27.999 40.787 1.00 90.56 616 ALA A CA 1
ATOM 4977 C C . ALA A 1 616 ? 11.694 -28.736 39.439 1.00 90.56 616 ALA A C 1
ATOM 4979 O O . ALA A 1 616 ? 10.708 -28.666 38.708 1.00 90.56 616 ALA A O 1
ATOM 4980 N N . LYS A 1 617 ? 12.756 -29.495 39.130 1.00 91.56 617 LYS A N 1
ATOM 4981 C CA . LYS A 1 617 ? 12.866 -30.274 37.882 1.00 91.56 617 LYS A CA 1
ATOM 4982 C C . LYS A 1 617 ? 11.778 -31.345 37.781 1.00 91.56 617 LYS A C 1
ATOM 4984 O O . LYS A 1 617 ? 11.180 -31.512 36.717 1.00 91.56 617 LYS A O 1
ATOM 4989 N N . THR A 1 618 ? 11.490 -32.039 38.883 1.00 91.25 618 THR A N 1
ATOM 4990 C CA . THR A 1 618 ? 10.406 -33.032 38.950 1.00 91.25 618 THR A CA 1
ATOM 4991 C C . THR A 1 618 ? 9.044 -32.383 38.721 1.00 91.25 618 THR A C 1
ATOM 4993 O O . THR A 1 618 ? 8.257 -32.903 37.933 1.00 91.25 618 THR A O 1
ATOM 4996 N N . LEU A 1 619 ? 8.791 -31.217 39.326 1.00 93.06 619 LEU A N 1
ATOM 4997 C CA . LEU A 1 619 ? 7.542 -30.485 39.122 1.00 93.06 619 LEU A CA 1
ATOM 4998 C C . LEU A 1 619 ? 7.365 -30.070 37.654 1.00 93.06 619 LEU A C 1
ATOM 5000 O O . LEU A 1 619 ? 6.345 -30.402 37.053 1.00 93.06 619 LEU A O 1
ATOM 5004 N N . VAL A 1 620 ? 8.376 -29.436 37.048 1.00 92.56 620 VAL A N 1
ATOM 5005 C CA . VAL A 1 620 ? 8.350 -29.043 35.625 1.00 92.56 620 VAL A CA 1
ATOM 5006 C C . VAL A 1 620 ? 8.109 -30.251 34.718 1.00 92.56 620 VAL A C 1
ATOM 5008 O O . VAL A 1 620 ? 7.280 -30.183 33.816 1.00 92.56 620 VAL A O 1
ATOM 5011 N N . SER A 1 621 ? 8.778 -31.376 34.989 1.00 90.00 621 SER A N 1
ATOM 5012 C CA . SER A 1 621 ? 8.584 -32.617 34.225 1.00 90.00 621 SER A CA 1
ATOM 5013 C C . SER A 1 621 ? 7.151 -33.134 34.315 1.00 90.00 621 SER A C 1
ATOM 5015 O O . SER A 1 621 ? 6.597 -33.554 33.307 1.00 90.00 621 SER A O 1
ATOM 5017 N N . SER A 1 622 ? 6.547 -33.095 35.508 1.00 91.81 622 SER A N 1
ATOM 5018 C CA . SER A 1 622 ? 5.171 -33.561 35.714 1.00 91.81 622 SER A CA 1
ATOM 5019 C C . SER A 1 622 ? 4.128 -32.662 35.043 1.00 91.81 622 SER A C 1
ATOM 5021 O O . SER A 1 622 ? 3.130 -33.157 34.532 1.00 91.81 622 SER A O 1
ATOM 5023 N N . MET A 1 623 ? 4.368 -31.347 34.992 1.00 92.88 623 MET A N 1
ATOM 5024 C CA . MET A 1 623 ? 3.476 -30.388 34.330 1.00 92.88 623 MET A CA 1
ATOM 5025 C C . MET A 1 623 ? 3.555 -30.475 32.797 1.00 92.88 623 MET A C 1
ATOM 5027 O O . MET A 1 623 ? 2.564 -30.208 32.123 1.00 92.88 623 MET A O 1
ATOM 5031 N N . LEU A 1 624 ? 4.711 -30.875 32.253 1.00 90.69 624 LEU A N 1
ATOM 5032 C CA . LEU A 1 624 ? 4.971 -31.028 30.816 1.00 90.69 624 LEU A CA 1
ATOM 5033 C C . LEU A 1 624 ? 4.871 -32.490 30.334 1.00 90.69 624 LEU A C 1
ATOM 5035 O O . LEU A 1 624 ? 5.539 -32.874 29.372 1.00 90.69 624 LEU A O 1
ATOM 5039 N N . ASP A 1 625 ? 4.046 -33.319 30.985 1.00 88.62 625 ASP A N 1
ATOM 5040 C CA . ASP A 1 625 ? 3.744 -34.666 30.483 1.00 88.62 625 ASP A CA 1
ATOM 5041 C C . ASP A 1 625 ? 2.855 -34.577 29.230 1.00 88.62 625 ASP A C 1
ATOM 5043 O O . ASP A 1 625 ? 1.883 -33.816 29.171 1.00 88.62 625 ASP A O 1
ATOM 5047 N N . ILE A 1 626 ? 3.204 -35.351 28.200 1.00 84.06 626 ILE A N 1
ATOM 5048 C CA . ILE A 1 626 ? 2.468 -35.393 26.930 1.00 84.06 626 ILE A CA 1
ATOM 5049 C C . ILE A 1 626 ? 1.061 -35.968 27.147 1.00 84.06 626 ILE A C 1
ATOM 5051 O O . ILE A 1 626 ? 0.134 -35.561 26.451 1.00 84.06 626 ILE A O 1
ATOM 5055 N N . ASP A 1 627 ? 0.883 -36.893 28.101 1.00 83.62 627 ASP A N 1
ATOM 5056 C CA . ASP A 1 627 ? -0.439 -37.403 28.471 1.00 83.62 627 ASP A CA 1
ATOM 5057 C C . ASP A 1 627 ? -1.106 -36.435 29.468 1.00 83.62 627 ASP A C 1
ATOM 5059 O O . ASP A 1 627 ? -0.672 -36.366 30.624 1.00 83.62 627 ASP A O 1
ATOM 5063 N N . PRO A 1 628 ? -2.178 -35.718 29.078 1.00 85.94 628 PRO A N 1
ATOM 5064 C CA . PRO A 1 628 ? -2.845 -34.747 29.948 1.00 85.94 628 PRO A CA 1
ATOM 5065 C C . PRO A 1 628 ? -3.314 -35.355 31.277 1.00 85.94 628 PRO A C 1
ATOM 5067 O O . PRO A 1 628 ? -3.258 -34.698 32.311 1.00 85.94 628 PRO A O 1
ATOM 5070 N N . ARG A 1 629 ? -3.664 -36.649 31.293 1.00 85.19 629 ARG A N 1
ATOM 5071 C CA . ARG A 1 629 ? -4.144 -37.364 32.493 1.00 85.19 629 ARG A CA 1
ATOM 5072 C C . ARG A 1 629 ? -3.054 -37.636 33.528 1.00 85.19 629 ARG A C 1
ATOM 5074 O O . ARG A 1 629 ? -3.362 -38.039 34.645 1.00 85.19 629 ARG A O 1
ATOM 5081 N N . LYS A 1 630 ? -1.783 -37.499 33.144 1.00 88.50 630 LYS A N 1
ATOM 5082 C CA . LYS A 1 630 ? -0.635 -37.655 34.047 1.00 88.50 630 LYS A CA 1
ATOM 5083 C C . LYS A 1 630 ? -0.175 -36.329 34.640 1.00 88.50 630 LYS A C 1
ATOM 5085 O O . LYS A 1 630 ? 0.635 -36.344 35.567 1.00 88.50 630 LYS A O 1
ATOM 5090 N N . ARG A 1 631 ? -0.668 -35.202 34.116 1.00 93.12 631 ARG A N 1
ATOM 5091 C CA . ARG A 1 631 ? -0.335 -33.882 34.647 1.00 93.12 631 ARG A CA 1
ATOM 5092 C C . ARG A 1 631 ? -0.978 -33.713 36.028 1.00 93.12 631 ARG A C 1
ATOM 5094 O O . ARG A 1 631 ? -2.111 -34.152 36.227 1.00 93.12 631 ARG A O 1
ATOM 5101 N N . PRO A 1 632 ? -0.278 -33.095 36.992 1.00 94.00 632 PRO A N 1
ATOM 5102 C CA . PRO A 1 632 ? -0.851 -32.810 38.301 1.00 94.00 632 PRO A CA 1
ATOM 5103 C C . PRO A 1 632 ? -1.965 -31.767 38.178 1.00 94.00 632 PRO A C 1
ATOM 5105 O O . PRO A 1 632 ? -1.887 -30.863 37.347 1.00 94.00 632 PRO A O 1
ATOM 5108 N N . THR A 1 633 ? -2.974 -31.830 39.044 1.00 94.06 633 THR A N 1
ATOM 5109 C CA . THR A 1 633 ? -3.959 -30.743 39.132 1.00 94.06 633 THR A CA 1
ATOM 5110 C C . THR A 1 633 ? -3.328 -29.494 39.757 1.00 94.06 633 THR A C 1
ATOM 5112 O O . THR A 1 633 ? -2.316 -29.575 40.460 1.00 94.06 633 THR A O 1
ATOM 5115 N N . ALA A 1 634 ? -3.944 -28.319 39.582 1.00 92.62 634 ALA A N 1
ATOM 5116 C CA . ALA A 1 634 ? -3.486 -27.096 40.251 1.00 92.62 634 ALA A CA 1
ATOM 5117 C C . ALA A 1 634 ? -3.396 -27.272 41.784 1.00 92.62 634 ALA A C 1
ATOM 5119 O O . ALA A 1 634 ? -2.462 -26.785 42.422 1.00 92.62 634 ALA A O 1
ATOM 5120 N N . ARG A 1 635 ? -4.311 -28.057 42.369 1.00 92.62 635 ARG A N 1
ATOM 5121 C CA . ARG A 1 635 ? -4.300 -28.418 43.791 1.00 92.62 635 ARG A CA 1
ATOM 5122 C C . ARG A 1 635 ? -3.120 -29.315 44.169 1.00 92.62 635 ARG A C 1
ATOM 5124 O O . ARG A 1 635 ? -2.513 -29.105 45.218 1.00 92.62 635 ARG A O 1
ATOM 5131 N N . ASP A 1 636 ? -2.770 -30.283 43.326 1.00 93.25 636 ASP A N 1
ATOM 5132 C CA . ASP A 1 636 ? -1.596 -31.137 43.544 1.00 93.25 636 ASP A CA 1
ATOM 5133 C C . ASP A 1 636 ? -0.300 -30.323 43.482 1.00 93.25 636 ASP A C 1
ATOM 5135 O O . ASP A 1 636 ? 0.592 -30.518 44.308 1.00 93.25 636 ASP A O 1
ATOM 5139 N N . ILE A 1 637 ? -0.219 -29.348 42.569 1.00 94.44 637 ILE A N 1
ATOM 5140 C CA . ILE A 1 637 ? 0.927 -28.436 42.456 1.00 94.44 637 ILE A CA 1
ATOM 5141 C C . ILE A 1 637 ? 1.093 -27.604 43.735 1.00 94.44 637 ILE A C 1
ATOM 5143 O O . ILE A 1 637 ? 2.211 -27.493 44.237 1.00 94.44 637 ILE A O 1
ATOM 5147 N N . LEU A 1 638 ? 0.005 -27.074 44.312 1.00 91.94 638 LEU A N 1
ATOM 5148 C CA . LEU A 1 638 ? 0.052 -26.337 45.587 1.00 91.94 638 LEU A CA 1
ATOM 5149 C C . LEU A 1 638 ? 0.576 -27.191 46.752 1.00 91.94 638 LEU A C 1
ATOM 5151 O O . LEU A 1 638 ? 1.253 -26.670 47.638 1.00 91.94 638 LEU A O 1
ATOM 5155 N N . ASN A 1 639 ? 0.294 -28.496 46.739 1.00 91.19 639 ASN A N 1
ATOM 5156 C CA . ASN A 1 639 ? 0.770 -29.441 47.751 1.00 91.19 639 ASN A CA 1
ATOM 5157 C C . ASN A 1 639 ? 2.175 -29.991 47.454 1.00 91.19 639 ASN A C 1
ATOM 5159 O O . ASN A 1 639 ? 2.792 -30.606 48.329 1.00 91.19 639 ASN A O 1
ATOM 5163 N N . HIS A 1 640 ? 2.704 -29.774 46.247 1.00 93.31 640 HIS A N 1
ATOM 5164 C CA . HIS A 1 640 ? 4.008 -30.281 45.844 1.00 93.31 640 HIS A CA 1
ATOM 5165 C C . HIS A 1 640 ? 5.114 -29.758 46.773 1.00 93.31 640 HIS A C 1
ATOM 5167 O O . HIS A 1 640 ? 5.103 -28.600 47.199 1.00 93.31 640 HIS A O 1
ATOM 5173 N N . SER A 1 641 ? 6.106 -30.602 47.072 1.00 87.94 641 SER A N 1
ATOM 5174 C CA . SER A 1 641 ? 7.193 -30.309 48.025 1.00 87.94 641 SER A CA 1
ATOM 5175 C C . SER A 1 641 ? 7.965 -29.024 47.703 1.00 87.94 641 SER A C 1
ATOM 5177 O O . SER A 1 641 ? 8.524 -28.400 48.605 1.00 87.94 641 SER A O 1
ATOM 5179 N N . TRP A 1 642 ? 7.975 -28.630 46.427 1.00 92.00 642 TRP A N 1
ATOM 5180 C CA . TRP A 1 642 ? 8.587 -27.398 45.936 1.00 92.00 642 TRP A CA 1
ATOM 5181 C C . TRP A 1 642 ? 7.843 -26.128 46.386 1.00 92.00 642 TRP A C 1
ATOM 5183 O O . TRP A 1 642 ? 8.485 -25.200 46.868 1.00 92.00 642 TRP A O 1
ATOM 5193 N N . LEU A 1 643 ? 6.505 -26.093 46.308 1.00 88.50 643 LEU A N 1
ATOM 5194 C CA . LEU A 1 643 ? 5.705 -24.933 46.735 1.00 88.50 643 LEU A CA 1
ATOM 5195 C C . LEU A 1 643 ? 5.357 -24.959 48.229 1.00 88.50 643 LEU A C 1
ATOM 5197 O O . LEU A 1 643 ? 5.253 -23.905 48.851 1.00 88.50 643 LEU A O 1
ATOM 5201 N N . SER A 1 644 ? 5.219 -26.137 48.840 1.00 84.25 644 SER A N 1
ATOM 5202 C CA . SER A 1 644 ? 4.890 -26.248 50.270 1.00 84.25 644 SER A CA 1
ATOM 5203 C C . SER A 1 644 ? 6.057 -25.893 51.207 1.00 84.25 644 SER A C 1
ATOM 5205 O O . SER A 1 644 ? 5.829 -25.620 52.383 1.00 84.25 644 SER A O 1
ATOM 5207 N N . ASN A 1 645 ? 7.298 -25.828 50.702 1.00 85.06 645 ASN A N 1
ATOM 5208 C CA . ASN A 1 645 ? 8.503 -25.499 51.480 1.00 85.06 645 ASN A CA 1
ATOM 5209 C C . ASN A 1 645 ? 9.191 -24.193 51.028 1.00 85.06 645 ASN A C 1
ATOM 5211 O O . ASN A 1 645 ? 10.421 -24.116 51.015 1.00 85.06 645 ASN A O 1
ATOM 5215 N N . LEU A 1 646 ? 8.415 -23.159 50.678 1.00 82.38 646 LEU A N 1
ATOM 5216 C CA . LEU A 1 646 ? 8.906 -21.869 50.151 1.00 82.38 646 LEU A CA 1
ATOM 5217 C C . LEU A 1 646 ? 10.069 -21.246 50.937 1.00 82.38 646 LEU A C 1
ATOM 5219 O O . LEU A 1 646 ? 11.001 -20.703 50.344 1.00 82.38 646 LEU A O 1
ATOM 5223 N N . ASP A 1 647 ? 10.042 -21.325 52.267 1.00 80.25 647 ASP A N 1
ATOM 5224 C CA . ASP A 1 647 ? 11.066 -20.701 53.113 1.00 80.25 647 ASP A CA 1
ATOM 5225 C C . ASP A 1 647 ? 12.418 -21.426 53.077 1.00 80.25 647 ASP A C 1
ATOM 5227 O O . ASP A 1 647 ? 13.437 -20.828 53.422 1.00 80.25 647 ASP A O 1
ATOM 5231 N N . ARG A 1 648 ? 12.439 -22.687 52.624 1.00 81.50 648 ARG A N 1
ATOM 5232 C CA . ARG A 1 648 ? 13.644 -23.523 52.509 1.00 81.50 648 ARG A CA 1
ATOM 5233 C C . ARG A 1 648 ? 14.270 -23.504 51.111 1.00 81.50 648 ARG A C 1
ATOM 5235 O O . ARG A 1 648 ? 15.321 -24.114 50.926 1.00 81.50 648 ARG A O 1
ATOM 5242 N N . LEU A 1 649 ? 13.639 -22.844 50.136 1.00 86.12 649 LEU A N 1
ATOM 5243 C CA . LEU A 1 649 ? 14.175 -22.733 48.778 1.00 86.12 649 LEU A CA 1
ATOM 5244 C C . LEU A 1 649 ? 15.388 -21.790 48.727 1.00 86.12 649 LEU A C 1
ATOM 5246 O O . LEU A 1 649 ? 15.423 -20.796 49.463 1.00 86.12 649 LEU A O 1
ATOM 5250 N N . PRO A 1 650 ? 16.374 -22.068 47.853 1.00 81.31 650 PRO A N 1
ATOM 5251 C CA . PRO A 1 650 ? 17.551 -21.226 47.718 1.00 81.31 650 PRO A CA 1
ATOM 5252 C C . PRO A 1 650 ? 17.169 -19.841 47.184 1.00 81.31 650 PRO A C 1
ATOM 5254 O O . PRO A 1 650 ? 16.467 -19.709 46.182 1.00 81.31 650 PRO A O 1
ATOM 5257 N N . ASP A 1 651 ? 17.680 -18.801 47.846 1.00 81.50 651 ASP A N 1
ATOM 5258 C CA . ASP A 1 651 ? 17.524 -17.400 47.421 1.00 81.50 651 ASP A CA 1
ATOM 5259 C C . ASP A 1 651 ? 18.652 -16.948 46.474 1.00 81.50 651 ASP A C 1
ATOM 5261 O O . ASP A 1 651 ? 18.805 -15.775 46.143 1.00 81.50 651 ASP A O 1
ATOM 5265 N N . GLN A 1 652 ? 19.488 -17.895 46.044 1.00 81.31 652 GLN A N 1
ATOM 5266 C CA . GLN A 1 652 ? 20.550 -17.637 45.087 1.00 81.31 652 GLN A CA 1
ATOM 5267 C C . GLN A 1 652 ? 19.946 -17.407 43.700 1.00 81.31 652 GLN A C 1
ATOM 5269 O O . GLN A 1 652 ? 19.163 -18.219 43.208 1.00 81.31 652 GLN A O 1
ATOM 5274 N N . LYS A 1 653 ? 20.359 -16.319 43.048 1.00 78.88 653 LYS A N 1
ATOM 5275 C CA . LYS A 1 653 ? 19.984 -16.021 41.664 1.00 78.88 653 LYS A CA 1
ATOM 5276 C C . LYS A 1 653 ? 20.476 -17.114 40.710 1.00 78.88 653 LYS A C 1
ATOM 5278 O O . LYS A 1 653 ? 21.651 -17.497 40.752 1.00 78.88 653 LYS A O 1
ATOM 5283 N N . LEU A 1 654 ? 19.582 -17.605 39.853 1.00 75.31 654 LEU A N 1
ATOM 5284 C CA . LEU A 1 654 ? 19.894 -18.620 38.847 1.00 75.31 654 LEU A CA 1
ATOM 5285 C C . LEU A 1 654 ? 20.698 -18.003 37.696 1.00 75.31 654 LEU A C 1
ATOM 5287 O O . LEU A 1 654 ? 20.468 -16.869 37.297 1.00 75.31 654 LEU A O 1
ATOM 5291 N N . THR A 1 655 ? 21.681 -18.724 37.161 1.00 64.31 655 THR A N 1
ATOM 5292 C CA . THR A 1 655 ? 22.458 -18.240 36.010 1.00 64.31 655 THR A CA 1
ATOM 5293 C C . THR A 1 655 ? 21.658 -18.524 34.740 1.00 64.31 655 THR A C 1
ATOM 5295 O O . THR A 1 655 ? 21.550 -19.681 34.361 1.00 64.31 655 THR A O 1
ATOM 5298 N N . ILE A 1 656 ? 21.081 -17.498 34.112 1.00 62.09 656 ILE A N 1
ATOM 5299 C CA . ILE A 1 656 ? 20.266 -17.633 32.894 1.00 62.09 656 ILE A CA 1
ATOM 5300 C C . ILE A 1 656 ? 21.166 -17.669 31.642 1.00 62.09 656 ILE A C 1
ATOM 5302 O O . ILE A 1 656 ? 22.184 -16.977 31.584 1.00 62.09 656 ILE A O 1
ATOM 5306 N N . GLN A 1 657 ? 20.819 -18.502 30.653 1.00 55.56 657 GLN A N 1
ATOM 5307 C CA . GLN A 1 657 ? 21.497 -18.561 29.350 1.00 55.56 657 GLN A CA 1
ATOM 5308 C C . GLN A 1 657 ? 21.204 -17.287 28.538 1.00 55.56 657 GLN A C 1
ATOM 5310 O O . GLN A 1 657 ? 20.086 -16.795 28.617 1.00 55.56 657 GLN A O 1
ATOM 5315 N N . ASP A 1 658 ? 22.194 -16.766 27.791 1.00 50.06 658 ASP A N 1
ATOM 5316 C CA . ASP A 1 658 ? 22.144 -15.521 26.993 1.00 50.06 658 ASP A CA 1
ATOM 5317 C C . ASP A 1 658 ? 20.719 -15.005 26.732 1.00 50.06 658 ASP A C 1
ATOM 5319 O O . ASP A 1 658 ? 20.018 -15.473 25.828 1.00 50.06 658 ASP A O 1
ATOM 5323 N N . CYS A 1 659 ? 20.295 -14.010 27.525 1.00 44.00 659 CYS A N 1
ATOM 5324 C CA . CYS A 1 659 ? 18.934 -13.476 27.484 1.00 44.00 659 CYS A CA 1
ATOM 5325 C C . CYS A 1 659 ? 18.546 -12.922 26.109 1.00 44.00 659 CYS A C 1
ATOM 5327 O O . CYS A 1 659 ? 17.387 -12.595 25.940 1.00 44.00 659 CYS A O 1
ATOM 5329 N N . ASN A 1 660 ? 19.465 -12.811 25.141 1.00 39.47 660 ASN A N 1
ATOM 5330 C CA . ASN A 1 660 ? 19.204 -12.372 23.770 1.00 39.47 660 ASN A CA 1
ATOM 5331 C C . ASN A 1 660 ? 18.397 -13.385 22.935 1.00 39.47 660 ASN A C 1
ATOM 5333 O O . ASN A 1 660 ? 17.696 -12.977 22.015 1.00 39.47 660 ASN A O 1
ATOM 5337 N N . ILE A 1 661 ? 18.449 -14.679 23.264 1.00 41.53 661 ILE A N 1
ATOM 5338 C CA . ILE A 1 661 ? 17.634 -15.707 22.593 1.00 41.53 661 ILE A CA 1
ATOM 5339 C C . ILE A 1 661 ? 16.190 -15.630 23.103 1.00 41.53 661 ILE A C 1
ATOM 5341 O O . ILE A 1 661 ? 15.244 -15.644 22.334 1.00 41.53 661 ILE A O 1
ATOM 5345 N N . VAL A 1 662 ? 15.984 -15.445 24.407 1.00 39.66 662 VAL A N 1
ATOM 5346 C CA . VAL A 1 662 ? 14.633 -15.193 24.941 1.00 39.66 662 VAL A CA 1
ATOM 5347 C C . VAL A 1 662 ? 14.189 -13.765 24.707 1.00 39.66 662 VAL A C 1
ATOM 5349 O O . VAL A 1 662 ? 12.992 -13.553 24.592 1.00 39.66 662 VAL A O 1
ATOM 5352 N N . ARG A 1 663 ? 15.125 -12.823 24.507 1.00 38.50 663 ARG A N 1
ATOM 5353 C CA . ARG A 1 663 ? 14.874 -11.543 23.848 1.00 38.50 663 ARG A CA 1
ATOM 5354 C C . ARG A 1 663 ? 14.211 -11.899 22.534 1.00 38.50 663 ARG A C 1
ATOM 5356 O O . ARG A 1 663 ? 13.020 -11.740 22.511 1.00 38.50 663 ARG A O 1
ATOM 5363 N N . SER A 1 664 ? 14.824 -12.583 21.566 1.00 37.38 664 SER A N 1
ATOM 5364 C CA . SER A 1 664 ? 14.119 -12.904 20.312 1.00 37.38 664 SER A CA 1
ATOM 5365 C C . SER A 1 664 ? 12.755 -13.626 20.474 1.00 37.38 664 SER A C 1
ATOM 5367 O O . SER A 1 664 ? 11.855 -13.325 19.694 1.00 37.38 664 SER A O 1
ATOM 5369 N N . TYR A 1 665 ? 12.534 -14.478 21.482 1.00 40.91 665 TYR A N 1
ATOM 5370 C CA . TYR A 1 665 ? 11.245 -15.181 21.681 1.00 40.91 665 TYR A CA 1
ATOM 5371 C C . TYR A 1 665 ? 10.169 -14.460 22.501 1.00 40.91 665 TYR A C 1
ATOM 5373 O O . TYR A 1 665 ? 8.990 -14.750 22.319 1.00 40.91 665 TYR A O 1
ATOM 5381 N N . VAL A 1 666 ? 10.540 -13.562 23.413 1.00 37.47 666 VAL A N 1
ATOM 5382 C CA . VAL A 1 666 ? 9.611 -12.922 24.366 1.00 37.47 666 VAL A CA 1
ATOM 5383 C C . VAL A 1 666 ? 9.725 -11.401 24.376 1.00 37.47 666 VAL A C 1
ATOM 5385 O O . VAL A 1 666 ? 8.789 -10.715 24.758 1.00 37.47 666 VAL A O 1
ATOM 5388 N N . SER A 1 667 ? 10.813 -10.849 23.849 1.00 34.69 667 SER A N 1
ATOM 5389 C CA . SER A 1 667 ? 10.771 -9.547 23.201 1.00 34.69 667 SER A CA 1
ATOM 5390 C C . SER A 1 667 ? 10.966 -9.756 21.707 1.00 34.69 667 SER A C 1
ATOM 5392 O O . SER A 1 667 ? 12.070 -9.937 21.186 1.00 34.69 667 SER A O 1
ATOM 5394 N N . VAL A 1 668 ? 9.907 -9.616 20.938 1.00 33.62 668 VAL A N 1
ATOM 5395 C CA . VAL A 1 668 ? 10.152 -9.162 19.580 1.00 33.62 668 VAL A CA 1
ATOM 5396 C C . VAL A 1 668 ? 11.120 -7.956 19.742 1.00 33.62 668 VAL A C 1
ATOM 5398 O O . VAL A 1 668 ? 10.753 -6.969 20.375 1.00 33.62 668 VAL A O 1
ATOM 5401 N N . GLU A 1 669 ? 12.392 -8.015 19.288 1.00 36.03 669 GLU A N 1
ATOM 5402 C CA . GLU A 1 669 ? 12.890 -6.872 18.519 1.00 36.03 669 GLU A CA 1
ATOM 5403 C C . GLU A 1 669 ? 11.829 -6.794 17.451 1.00 36.03 669 GLU A C 1
ATOM 5405 O O . GLU A 1 669 ? 11.825 -7.593 16.508 1.00 36.03 669 GLU A O 1
ATOM 5410 N N . SER A 1 670 ? 10.780 -6.061 17.830 1.00 40.03 670 SER A N 1
ATOM 5411 C CA . SER A 1 670 ? 9.572 -5.914 17.082 1.00 40.03 670 SER A CA 1
ATOM 5412 C C . SER A 1 670 ? 10.112 -5.436 15.780 1.00 40.03 670 SER A C 1
ATOM 5414 O O . SER A 1 670 ? 10.921 -4.501 15.756 1.00 40.03 670 SER A O 1
ATOM 5416 N N . PHE A 1 671 ? 9.729 -6.151 14.727 1.00 47.56 671 PHE A N 1
ATOM 5417 C CA . PHE A 1 671 ? 9.777 -5.557 13.418 1.00 47.56 671 PHE A CA 1
ATOM 5418 C C . PHE A 1 671 ? 9.376 -4.096 13.604 1.00 47.56 671 PHE A C 1
ATOM 5420 O O . PHE A 1 671 ? 8.330 -3.848 14.223 1.00 47.56 671 PHE A O 1
ATOM 5427 N N . VAL A 1 672 ? 10.288 -3.175 13.278 1.00 61.59 672 VAL A N 1
ATOM 5428 C CA . VAL A 1 672 ? 10.149 -1.789 13.722 1.00 61.59 672 VAL A CA 1
ATOM 5429 C C . VAL A 1 672 ? 8.789 -1.318 13.236 1.00 61.59 672 VAL A C 1
ATOM 5431 O O . VAL A 1 672 ? 8.526 -1.275 12.036 1.00 61.59 672 VAL A O 1
ATOM 5434 N N . SER A 1 673 ? 7.882 -1.065 14.181 1.00 71.88 673 SER A N 1
ATOM 5435 C CA . SER A 1 673 ? 6.541 -0.642 13.818 1.00 71.88 673 SER A CA 1
ATOM 5436 C C . SER A 1 673 ? 6.627 0.815 13.427 1.00 71.88 673 SER A C 1
ATOM 5438 O O . SER A 1 673 ? 7.026 1.668 14.223 1.00 71.88 673 SER A O 1
ATOM 5440 N N . TYR A 1 674 ? 6.222 1.082 12.196 1.00 80.75 674 TYR A N 1
ATOM 5441 C CA . TYR A 1 674 ? 6.086 2.433 11.694 1.00 80.75 674 TYR A CA 1
ATOM 5442 C C . TYR A 1 674 ? 4.647 2.940 11.774 1.00 80.75 674 TYR A C 1
ATOM 5444 O O . TYR A 1 674 ? 4.298 3.923 11.118 1.00 80.75 674 TYR A O 1
ATOM 5452 N N . ASN A 1 675 ? 3.811 2.298 12.596 1.00 73.69 675 ASN A N 1
ATOM 5453 C CA . ASN A 1 675 ? 2.471 2.795 12.861 1.00 73.69 675 ASN A CA 1
ATOM 5454 C C . ASN A 1 675 ? 2.561 4.218 13.406 1.00 73.69 675 ASN A C 1
ATOM 5456 O O . ASN A 1 675 ? 3.420 4.552 14.230 1.00 73.69 675 ASN A O 1
ATOM 5460 N N . ASP A 1 676 ? 1.729 5.069 12.822 1.00 74.94 676 ASP A N 1
ATOM 5461 C CA . ASP A 1 676 ? 1.619 6.496 13.096 1.00 74.94 676 ASP A CA 1
ATOM 5462 C C . ASP A 1 676 ? 2.896 7.305 12.830 1.00 74.94 676 ASP A C 1
ATOM 5464 O O . ASP A 1 676 ? 2.934 8.494 13.141 1.00 74.94 676 ASP A O 1
ATOM 5468 N N . HIS A 1 677 ? 3.936 6.721 12.217 1.00 90.06 677 HIS A N 1
ATOM 5469 C CA . HIS A 1 677 ? 5.043 7.514 11.689 1.00 90.06 677 HIS A CA 1
ATOM 5470 C C . HIS A 1 677 ? 4.567 8.271 10.454 1.00 90.06 677 HIS A C 1
ATOM 5472 O O . HIS A 1 677 ? 3.876 7.725 9.589 1.00 90.06 677 HIS A O 1
ATOM 5478 N N . GLN A 1 678 ? 4.966 9.534 10.373 1.00 95.06 678 GLN A N 1
ATOM 5479 C CA . GLN A 1 678 ? 4.543 10.441 9.320 1.00 95.06 678 GLN A CA 1
ATOM 5480 C C . GLN A 1 678 ? 5.731 10.859 8.467 1.00 95.06 678 GLN A C 1
ATOM 5482 O O . GLN A 1 678 ? 6.777 11.203 9.009 1.00 95.06 678 GLN A O 1
ATOM 5487 N N . LEU A 1 679 ? 5.562 10.894 7.147 1.00 95.44 679 LEU A N 1
ATOM 5488 C CA . LEU A 1 679 ? 6.546 11.494 6.247 1.00 95.44 679 LEU A CA 1
ATOM 5489 C C . LEU A 1 679 ? 6.205 12.970 6.054 1.00 95.44 679 LEU A C 1
ATOM 5491 O O . LEU A 1 679 ? 5.130 13.296 5.549 1.00 95.44 679 LEU A O 1
ATOM 5495 N N . TRP A 1 680 ? 7.094 13.851 6.501 1.00 96.75 680 TRP A N 1
ATOM 5496 C CA . TRP A 1 680 ? 6.919 15.299 6.455 1.00 96.75 680 TRP A CA 1
ATOM 5497 C C . TRP A 1 680 ? 7.827 15.886 5.390 1.00 96.75 680 TRP A C 1
ATOM 5499 O O . TRP A 1 680 ? 9.018 15.591 5.358 1.00 96.75 680 TRP A O 1
ATOM 5509 N N . ARG A 1 681 ? 7.272 16.769 4.570 1.00 95.88 681 ARG A N 1
ATOM 5510 C CA . ARG A 1 681 ? 7.977 17.504 3.530 1.00 95.88 681 ARG A CA 1
ATOM 5511 C C . ARG A 1 681 ? 8.145 18.955 3.947 1.00 95.88 681 ARG A C 1
ATOM 5513 O O . ARG A 1 681 ? 7.182 19.716 3.974 1.00 95.88 681 ARG A O 1
ATOM 5520 N N . LEU A 1 682 ? 9.368 19.344 4.285 1.00 96.00 682 LEU A N 1
ATOM 5521 C CA . LEU A 1 682 ? 9.709 20.691 4.733 1.00 96.00 682 LEU A CA 1
ATOM 5522 C C . LEU A 1 682 ? 10.062 21.583 3.541 1.00 96.00 682 LEU A C 1
ATOM 5524 O O . LEU A 1 682 ? 10.738 21.152 2.608 1.00 96.00 682 LEU A O 1
ATOM 5528 N N . SER A 1 683 ? 9.670 22.854 3.611 1.00 94.94 683 SER A N 1
ATOM 5529 C CA . SER A 1 683 ? 10.053 23.885 2.642 1.00 94.94 683 SER A CA 1
ATOM 5530 C C . SER A 1 683 ? 10.972 24.914 3.295 1.00 94.94 683 SER A C 1
ATOM 5532 O O . SER A 1 683 ? 10.548 25.702 4.144 1.00 94.94 683 SER A O 1
ATOM 5534 N N . LEU A 1 684 ? 12.246 24.913 2.899 1.00 94.12 684 LEU A N 1
ATOM 5535 C CA . LEU A 1 684 ? 13.259 25.826 3.431 1.00 94.12 684 LEU A CA 1
ATOM 5536 C C . LEU A 1 684 ? 13.372 27.070 2.548 1.00 94.12 684 LEU A C 1
ATOM 5538 O O . LEU A 1 684 ? 13.516 26.968 1.333 1.00 94.12 684 LEU A O 1
ATOM 5542 N N . THR A 1 685 ? 13.339 28.255 3.156 1.00 94.81 685 THR A N 1
ATOM 5543 C CA . THR A 1 685 ? 13.266 29.542 2.431 1.00 94.81 685 THR A CA 1
ATOM 5544 C C . THR A 1 685 ? 14.507 30.418 2.598 1.00 94.81 685 THR A C 1
ATOM 5546 O O . THR A 1 685 ? 14.683 31.390 1.864 1.00 94.81 685 THR A O 1
ATOM 5549 N N . ASN A 1 686 ? 15.384 30.102 3.554 1.00 93.62 686 ASN A N 1
ATOM 5550 C CA . ASN A 1 686 ? 16.592 30.875 3.834 1.00 93.62 686 ASN A CA 1
ATOM 5551 C C . ASN A 1 686 ? 17.724 30.006 4.417 1.00 93.62 686 ASN A C 1
ATOM 5553 O O . ASN A 1 686 ? 17.508 28.879 4.862 1.00 93.62 686 ASN A O 1
ATOM 5557 N N . ASN A 1 687 ? 18.943 30.553 4.429 1.00 91.50 687 ASN A N 1
ATOM 5558 C CA . ASN A 1 687 ? 20.144 29.838 4.875 1.00 91.50 687 ASN A CA 1
ATOM 5559 C C . ASN A 1 687 ? 20.155 29.523 6.380 1.00 91.50 687 ASN A C 1
ATOM 5561 O O . ASN A 1 687 ? 20.786 28.553 6.789 1.00 91.50 687 ASN A O 1
ATOM 5565 N N . GLU A 1 688 ? 19.473 30.313 7.211 1.00 92.75 688 GLU A N 1
ATOM 5566 C CA . GLU A 1 688 ? 19.387 30.049 8.652 1.00 92.75 688 GLU A CA 1
ATOM 5567 C C . GLU A 1 688 ? 18.593 28.761 8.912 1.00 92.75 688 GLU A C 1
ATOM 5569 O O . GLU A 1 688 ? 19.060 27.876 9.630 1.00 92.75 688 GLU A O 1
ATOM 5574 N N . GLN A 1 689 ? 17.452 28.594 8.235 1.00 94.62 689 GLN A N 1
ATOM 5575 C CA . GLN A 1 689 ? 16.650 27.366 8.276 1.00 94.62 689 GLN A CA 1
ATOM 5576 C C . GLN A 1 689 ? 17.444 26.146 7.797 1.00 94.62 689 GLN A C 1
ATOM 5578 O O . GLN A 1 689 ? 17.422 25.105 8.453 1.00 94.62 689 GLN A O 1
ATOM 5583 N N . VAL A 1 690 ? 18.196 26.289 6.699 1.00 90.31 690 VAL A N 1
ATOM 5584 C CA . VAL A 1 690 ? 19.091 25.238 6.184 1.00 90.31 690 VAL A CA 1
ATOM 5585 C C . VAL A 1 690 ? 20.109 24.811 7.242 1.00 90.31 690 VAL A C 1
ATOM 5587 O O . VAL A 1 690 ? 20.256 23.619 7.502 1.00 90.31 690 VAL A O 1
ATOM 5590 N N . LEU A 1 691 ? 20.780 25.762 7.898 1.00 89.31 691 LEU A N 1
ATOM 5591 C CA . LEU A 1 691 ? 21.760 25.459 8.946 1.00 89.31 691 LEU A CA 1
ATOM 5592 C C . LEU A 1 691 ? 21.121 24.775 10.163 1.00 89.31 691 LEU A C 1
ATOM 5594 O O . LEU A 1 691 ? 21.726 23.868 10.737 1.00 89.31 691 LEU A O 1
ATOM 5598 N N . HIS A 1 692 ? 19.905 25.172 10.542 1.00 91.19 692 HIS A N 1
ATOM 5599 C CA . HIS A 1 692 ? 19.166 24.539 11.635 1.00 91.19 692 HIS A CA 1
ATOM 5600 C C . HIS A 1 692 ? 18.797 23.086 11.327 1.00 91.19 692 HIS A C 1
ATOM 5602 O O . HIS A 1 692 ? 19.070 22.210 12.149 1.00 91.19 692 HIS A O 1
ATOM 5608 N N . ILE A 1 693 ? 18.230 22.816 10.148 1.00 92.19 693 ILE A N 1
ATOM 5609 C CA . ILE A 1 693 ? 17.879 21.452 9.735 1.00 92.19 693 ILE A CA 1
ATOM 5610 C C . ILE A 1 693 ? 19.133 20.595 9.540 1.00 92.19 693 ILE A C 1
ATOM 5612 O O . ILE A 1 693 ? 19.161 19.459 10.001 1.00 92.19 693 ILE A O 1
ATOM 5616 N N . LEU A 1 694 ? 20.216 21.151 8.985 1.00 87.31 694 LEU A N 1
ATOM 5617 C CA . LEU A 1 694 ? 21.507 20.462 8.881 1.00 87.31 694 LEU A CA 1
ATOM 5618 C C . LEU A 1 694 ? 22.081 20.079 10.249 1.00 87.31 694 LEU A C 1
ATOM 5620 O O . LEU A 1 694 ? 22.684 19.019 10.409 1.00 87.31 694 LEU A O 1
ATOM 5624 N N . LYS A 1 695 ? 21.933 20.949 11.252 1.00 86.50 695 LYS A N 1
ATOM 5625 C CA . LYS A 1 695 ? 22.345 20.626 12.619 1.00 86.50 695 LYS A CA 1
ATOM 5626 C C . LYS A 1 695 ? 21.470 19.514 13.200 1.00 86.50 695 LYS A C 1
ATOM 5628 O O . LYS A 1 695 ? 22.006 18.595 13.811 1.00 86.50 695 LYS A O 1
ATOM 5633 N N . LEU A 1 696 ? 20.156 19.586 12.987 1.00 88.12 696 LEU A N 1
ATOM 5634 C CA . LEU A 1 696 ? 19.213 18.575 13.456 1.00 88.12 696 LEU A CA 1
ATOM 5635 C C . LEU A 1 696 ? 19.474 17.208 12.813 1.00 88.12 696 LEU A C 1
ATOM 5637 O O . LEU A 1 696 ? 19.461 16.207 13.521 1.00 88.12 696 LEU A O 1
ATOM 5641 N N . SER A 1 697 ? 19.780 17.157 11.514 1.00 85.69 697 SER A N 1
ATOM 5642 C CA . SER A 1 697 ? 20.039 15.898 10.808 1.00 85.69 697 SER A CA 1
ATOM 5643 C C . SER A 1 697 ? 21.260 15.153 11.354 1.00 85.69 697 SER A C 1
ATOM 5645 O O . SER A 1 697 ? 21.248 13.931 11.473 1.00 85.69 697 SER A O 1
ATOM 5647 N N . ARG A 1 698 ? 22.295 15.882 11.788 1.00 80.50 698 ARG A N 1
ATOM 5648 C CA . ARG A 1 698 ? 23.488 15.303 12.435 1.00 80.50 698 ARG A CA 1
ATOM 5649 C C . ARG A 1 698 ? 23.193 14.679 13.797 1.00 80.50 698 ARG A C 1
ATOM 5651 O O . ARG A 1 698 ? 23.946 13.824 14.251 1.00 80.50 698 ARG A O 1
ATOM 5658 N N . GLU A 1 699 ? 22.116 15.106 14.445 1.00 79.62 699 GLU A N 1
ATOM 5659 C CA . GLU A 1 699 ? 21.672 14.599 15.743 1.00 79.62 699 GLU A CA 1
ATOM 5660 C C . GLU A 1 699 ? 20.383 13.768 15.633 1.00 79.62 699 GLU A C 1
ATOM 5662 O O . GLU A 1 699 ? 19.826 13.364 16.652 1.00 79.62 699 GLU A O 1
ATOM 5667 N N . ALA A 1 700 ? 19.924 13.469 14.412 1.00 78.94 700 ALA A N 1
ATOM 5668 C CA . ALA A 1 700 ? 18.625 12.859 14.135 1.00 78.94 700 ALA A CA 1
ATOM 5669 C C . ALA A 1 700 ? 18.427 11.516 14.849 1.00 78.94 700 ALA A C 1
ATOM 5671 O O . ALA A 1 700 ? 17.357 11.269 15.407 1.00 78.94 700 ALA A O 1
ATOM 5672 N N . TYR A 1 701 ? 19.490 10.709 14.954 1.00 72.38 701 TYR A N 1
ATOM 5673 C CA . TYR A 1 701 ? 19.477 9.429 15.669 1.00 72.38 701 TYR A CA 1
ATOM 5674 C C . TYR A 1 701 ? 19.057 9.564 17.144 1.00 72.38 701 TYR A C 1
ATOM 5676 O O . TYR A 1 701 ? 18.459 8.643 17.698 1.00 72.38 701 TYR A O 1
ATOM 5684 N N . ARG A 1 702 ? 19.332 10.707 17.794 1.00 75.00 702 ARG A N 1
ATOM 5685 C CA . ARG A 1 702 ? 18.945 10.964 19.196 1.00 75.00 702 ARG A CA 1
ATOM 5686 C C . ARG A 1 702 ? 17.440 11.124 19.349 1.00 75.00 702 ARG A C 1
ATOM 5688 O O . ARG A 1 702 ? 16.893 10.786 20.394 1.00 75.00 702 ARG A O 1
ATOM 5695 N N . TYR A 1 703 ? 16.802 11.627 18.300 1.00 75.88 703 TYR A N 1
ATOM 5696 C CA . TYR A 1 703 ? 15.370 11.888 18.232 1.00 75.88 703 TYR A CA 1
ATOM 5697 C C . TYR A 1 703 ? 14.622 10.804 17.450 1.00 75.88 703 TYR A C 1
ATOM 5699 O O . TYR A 1 703 ? 13.403 10.852 17.381 1.00 75.88 703 TYR A O 1
ATOM 5707 N N . LYS A 1 704 ? 15.329 9.815 16.880 1.00 81.69 704 LYS A N 1
ATOM 5708 C CA . LYS A 1 704 ? 14.780 8.834 15.928 1.00 81.69 704 LYS A CA 1
ATOM 5709 C C . LYS A 1 704 ? 14.106 9.484 14.709 1.00 81.69 704 LYS A C 1
ATOM 5711 O O . LYS A 1 704 ? 13.156 8.936 14.163 1.00 81.69 704 LYS A O 1
ATOM 5716 N N . LEU A 1 705 ? 14.588 10.658 14.303 1.00 88.62 705 LEU A N 1
ATOM 5717 C CA . LEU A 1 705 ? 14.244 11.246 13.010 1.00 88.62 705 LEU A CA 1
ATOM 5718 C C . LEU A 1 705 ? 15.029 10.510 11.922 1.00 88.62 705 LEU A C 1
ATOM 5720 O O . LEU A 1 705 ? 16.221 10.262 12.099 1.00 88.62 705 LEU A O 1
ATOM 5724 N N . ASP A 1 706 ? 14.381 10.208 10.803 1.00 91.25 7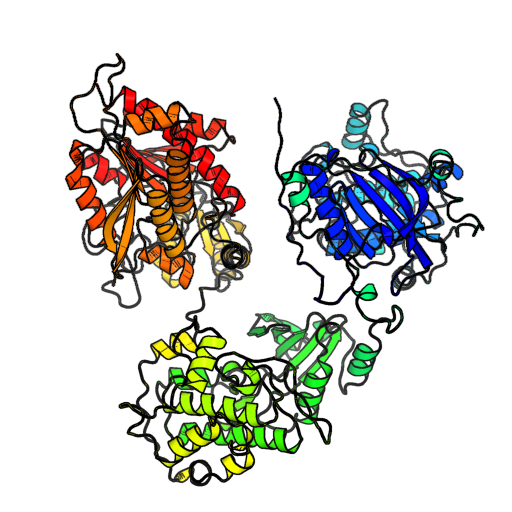06 ASP A N 1
ATOM 5725 C CA . ASP A 1 706 ? 15.028 9.616 9.627 1.00 91.25 706 ASP A CA 1
ATOM 5726 C C . ASP A 1 706 ? 14.858 10.570 8.442 1.00 91.25 706 ASP A C 1
ATOM 5728 O O . ASP A 1 706 ? 13.754 10.796 7.951 1.00 91.25 706 ASP A O 1
ATOM 5732 N N . PHE A 1 707 ? 15.957 11.198 8.026 1.00 91.88 707 PHE A N 1
ATOM 5733 C CA . PHE A 1 707 ? 15.959 12.109 6.887 1.00 91.88 707 PHE A CA 1
ATOM 5734 C C . PHE A 1 707 ? 16.074 11.300 5.599 1.00 91.88 707 PHE A C 1
ATOM 5736 O O . PHE A 1 707 ? 17.071 10.619 5.350 1.00 91.88 707 PHE A O 1
ATOM 5743 N N . TRP A 1 708 ? 15.040 11.394 4.771 1.00 92.38 708 TRP A N 1
ATOM 5744 C CA . TRP A 1 708 ? 15.002 10.745 3.467 1.00 92.38 708 TRP A CA 1
ATOM 5745 C C . TRP A 1 708 ? 15.703 11.597 2.408 1.00 92.38 708 TRP A C 1
ATOM 5747 O O . TRP A 1 708 ? 16.307 11.056 1.487 1.00 92.38 708 TRP A O 1
ATOM 5757 N N . THR A 1 709 ? 15.717 12.920 2.596 1.00 86.31 709 THR A N 1
ATOM 5758 C CA . THR A 1 709 ? 16.536 13.849 1.809 1.00 86.31 709 THR A CA 1
ATOM 5759 C C . THR A 1 709 ? 17.885 14.105 2.484 1.00 86.31 709 THR A C 1
ATOM 5761 O O . THR A 1 709 ? 17.947 14.505 3.647 1.00 86.31 709 THR A O 1
ATOM 5764 N N . GLU A 1 710 ? 18.978 13.926 1.741 1.00 72.19 710 GLU A N 1
ATOM 5765 C CA . GLU A 1 710 ? 20.344 14.042 2.276 1.00 72.19 710 GLU A CA 1
ATOM 5766 C C . GLU A 1 710 ? 20.957 15.453 2.201 1.00 72.19 710 GLU A C 1
ATOM 5768 O O . GLU A 1 710 ? 21.947 15.725 2.884 1.00 72.19 710 GLU A O 1
ATOM 5773 N N . GLU A 1 711 ? 20.369 16.377 1.435 1.00 70.56 711 GLU A N 1
ATOM 5774 C CA . GLU A 1 711 ? 20.797 17.779 1.399 1.00 70.56 711 GLU A CA 1
ATOM 5775 C C . GLU A 1 711 ? 19.643 18.757 1.579 1.00 70.56 711 GLU A C 1
ATOM 5777 O O . GLU A 1 711 ? 18.549 18.608 1.043 1.00 70.56 711 GLU A O 1
ATOM 5782 N N . PHE A 1 712 ? 19.941 19.824 2.312 1.00 82.94 712 PHE A N 1
ATOM 5783 C CA . PHE A 1 712 ? 19.010 20.887 2.634 1.00 82.94 712 PHE A CA 1
ATOM 5784 C C . PHE A 1 712 ? 19.382 22.136 1.831 1.00 82.94 712 PHE A C 1
ATOM 5786 O O . PHE A 1 712 ? 20.411 22.764 2.085 1.00 82.94 712 PHE A O 1
ATOM 5793 N N . ARG A 1 713 ? 18.546 22.505 0.856 1.00 80.69 713 ARG A N 1
ATOM 5794 C CA . ARG A 1 713 ? 18.696 23.724 0.044 1.00 80.69 713 ARG A CA 1
ATOM 5795 C C . ARG A 1 713 ? 17.443 24.581 0.118 1.00 80.69 713 ARG A C 1
ATOM 5797 O O . ARG A 1 713 ? 16.349 24.098 0.392 1.00 80.69 713 ARG A O 1
ATOM 5804 N N . ILE A 1 714 ? 17.608 25.871 -0.164 1.00 86.25 714 ILE A N 1
ATOM 5805 C CA . ILE A 1 714 ? 16.475 26.787 -0.309 1.00 86.25 714 ILE A CA 1
ATOM 5806 C C . ILE A 1 714 ? 15.629 26.338 -1.508 1.00 86.25 714 ILE A C 1
ATOM 5808 O O . ILE A 1 714 ? 16.173 26.078 -2.579 1.00 86.25 714 ILE A O 1
ATOM 5812 N N . ASN A 1 715 ? 14.308 26.286 -1.328 1.00 82.06 715 ASN A N 1
ATOM 5813 C CA . ASN A 1 715 ? 13.315 25.877 -2.328 1.00 82.06 715 ASN A CA 1
ATOM 5814 C C . ASN A 1 715 ? 13.453 24.432 -2.843 1.00 82.06 715 ASN A C 1
ATOM 5816 O O . ASN A 1 715 ? 12.838 24.094 -3.853 1.00 82.06 715 ASN A O 1
ATOM 5820 N N . VAL A 1 716 ? 14.223 23.582 -2.160 1.00 83.94 716 VAL A N 1
ATOM 5821 C CA . VAL A 1 716 ? 14.243 22.135 -2.405 1.00 83.94 716 VAL A CA 1
ATOM 5822 C C . VAL A 1 716 ? 13.510 21.457 -1.246 1.00 83.94 716 VAL A C 1
ATOM 5824 O O . VAL A 1 716 ? 13.844 21.743 -0.092 1.00 83.94 716 VAL A O 1
ATOM 5827 N N . PRO A 1 717 ? 12.494 20.617 -1.515 1.00 88.94 717 PRO A N 1
ATOM 5828 C CA . PRO A 1 717 ? 11.769 19.913 -0.466 1.00 88.94 717 PRO A CA 1
ATOM 5829 C C . PRO A 1 717 ? 12.690 19.004 0.348 1.00 88.94 717 PRO A C 1
ATOM 5831 O O . PRO A 1 717 ? 13.590 18.375 -0.204 1.00 88.94 717 PRO A O 1
ATOM 5834 N N . VAL A 1 718 ? 12.446 18.931 1.654 1.00 92.38 718 VAL A N 1
ATOM 5835 C CA . VAL A 1 718 ? 13.178 18.048 2.568 1.00 92.38 718 VAL A CA 1
ATOM 5836 C C . VAL A 1 718 ? 12.211 17.051 3.174 1.00 92.38 718 VAL A C 1
ATOM 5838 O O . VAL A 1 718 ? 11.349 17.438 3.957 1.00 92.38 718 VAL A O 1
ATOM 5841 N N . ASP A 1 719 ? 12.380 15.781 2.848 1.00 95.12 719 ASP A N 1
ATOM 5842 C CA . ASP A 1 719 ? 11.563 14.700 3.375 1.00 95.12 719 ASP A CA 1
ATOM 5843 C C . ASP A 1 719 ? 12.199 14.130 4.649 1.00 95.12 719 ASP A C 1
ATOM 5845 O O . ASP A 1 719 ? 13.374 13.746 4.676 1.00 95.12 719 ASP A O 1
ATOM 5849 N N . VAL A 1 720 ? 11.416 14.091 5.723 1.00 95.38 720 VAL A N 1
ATOM 5850 C CA . VAL A 1 720 ? 11.814 13.555 7.025 1.00 95.38 720 VAL A CA 1
ATOM 5851 C C . VAL A 1 720 ? 10.704 12.677 7.584 1.00 95.38 720 VAL A C 1
ATOM 5853 O O . VAL A 1 720 ? 9.547 13.086 7.669 1.00 95.38 720 VAL A O 1
ATOM 5856 N N . LEU A 1 721 ? 11.050 11.456 7.972 1.00 95.25 721 LEU A N 1
ATOM 5857 C CA . LEU A 1 721 ? 10.155 10.561 8.679 1.00 95.25 721 LEU A CA 1
ATOM 5858 C C . LEU A 1 721 ? 10.172 10.892 10.174 1.00 95.25 721 LEU A C 1
ATOM 5860 O O . LEU A 1 721 ? 11.219 10.884 10.827 1.00 95.25 721 LEU A O 1
ATOM 5864 N N . VAL A 1 722 ? 8.988 11.180 10.707 1.00 94.38 722 VAL A N 1
ATOM 5865 C CA . VAL A 1 722 ? 8.781 11.687 12.062 1.00 94.38 722 VAL A CA 1
ATOM 5866 C C . VAL A 1 722 ? 8.001 10.661 12.895 1.00 94.38 722 VAL A C 1
ATOM 5868 O O . VAL A 1 722 ? 6.826 10.399 12.599 1.00 94.38 722 VAL A O 1
ATOM 5871 N N . PRO A 1 723 ? 8.605 10.086 13.954 1.00 85.06 723 PRO A N 1
ATOM 5872 C CA . PRO A 1 723 ? 7.923 9.146 14.837 1.00 85.06 723 PRO A CA 1
ATOM 5873 C C . PRO A 1 723 ? 6.807 9.824 15.646 1.00 85.06 723 PRO A C 1
ATOM 5875 O O . PRO A 1 723 ? 6.953 10.989 16.033 1.00 85.06 723 PRO A O 1
ATOM 5878 N N . PRO A 1 724 ? 5.719 9.103 15.983 1.00 79.94 724 PRO A N 1
ATOM 5879 C CA . PRO A 1 724 ? 4.548 9.666 16.666 1.00 79.94 724 PRO A CA 1
ATOM 5880 C C . PRO A 1 724 ? 4.891 10.344 17.993 1.00 79.94 724 PRO A C 1
ATOM 5882 O O . PRO A 1 724 ? 4.297 11.356 18.355 1.00 79.94 724 PRO A O 1
ATOM 5885 N N . THR A 1 725 ? 5.915 9.846 18.689 1.00 77.81 725 THR A N 1
ATOM 5886 C CA . THR A 1 725 ? 6.353 10.371 19.986 1.00 77.81 725 THR A CA 1
ATOM 5887 C C . THR A 1 725 ? 6.884 11.802 19.937 1.00 77.81 725 THR A C 1
ATOM 5889 O O . THR A 1 725 ? 6.895 12.450 20.977 1.00 77.81 725 THR A O 1
ATOM 5892 N N . ILE A 1 726 ? 7.334 12.297 18.777 1.00 81.69 726 ILE A N 1
ATOM 5893 C CA . ILE A 1 726 ? 7.947 13.634 18.661 1.00 81.69 726 ILE A CA 1
ATOM 5894 C C . ILE A 1 726 ? 7.212 14.570 17.698 1.00 81.69 726 ILE A C 1
ATOM 5896 O O . ILE A 1 726 ? 7.647 15.703 17.524 1.00 81.69 726 ILE A O 1
ATOM 5900 N N . GLN A 1 727 ? 6.115 14.140 17.066 1.00 89.50 727 GLN A N 1
ATOM 5901 C CA . GLN A 1 727 ? 5.403 14.948 16.063 1.00 89.50 727 GLN A CA 1
ATOM 5902 C C . GLN A 1 727 ? 4.979 16.319 16.606 1.00 89.50 727 GLN A C 1
ATOM 5904 O O . GLN A 1 727 ? 5.150 17.329 15.928 1.00 89.50 727 GLN A O 1
ATOM 5909 N N . LEU A 1 728 ? 4.489 16.379 17.848 1.00 87.25 728 LEU A N 1
ATOM 5910 C CA . LEU A 1 728 ? 4.098 17.642 18.483 1.00 87.25 728 LEU A CA 1
ATOM 5911 C C . LEU A 1 728 ? 5.301 18.566 18.723 1.00 87.25 728 LEU A C 1
ATOM 5913 O O . LEU A 1 728 ? 5.262 19.736 18.343 1.00 87.25 728 LEU A O 1
ATOM 5917 N N . GLU A 1 729 ? 6.384 18.036 19.299 1.00 89.19 729 GLU A N 1
ATOM 5918 C CA . GLU A 1 729 ? 7.609 18.799 19.576 1.00 89.19 729 GLU A CA 1
ATOM 5919 C C . GLU A 1 729 ? 8.277 19.279 18.280 1.00 89.19 729 GLU A C 1
ATOM 5921 O O . GLU A 1 729 ? 8.748 20.415 18.186 1.00 89.19 729 GLU A O 1
ATOM 5926 N N . PHE A 1 730 ? 8.275 18.435 17.247 1.00 94.00 730 PHE A N 1
ATOM 5927 C CA . PHE A 1 730 ? 8.847 18.758 15.949 1.00 94.00 730 PHE A CA 1
ATOM 5928 C C . PHE A 1 730 ? 8.014 19.815 15.210 1.00 94.00 730 PHE A C 1
ATOM 5930 O O . PHE A 1 730 ? 8.585 20.777 14.696 1.00 94.00 730 PHE A O 1
ATOM 5937 N N . ALA A 1 731 ? 6.676 19.731 15.237 1.00 94.38 731 ALA A N 1
ATOM 5938 C CA . ALA A 1 731 ? 5.801 20.791 14.720 1.00 94.38 731 ALA A CA 1
ATOM 5939 C C . ALA A 1 731 ? 6.065 22.142 15.399 1.00 94.38 731 ALA A C 1
ATOM 5941 O O . ALA A 1 731 ? 6.115 23.177 14.729 1.00 94.38 731 ALA A O 1
ATOM 5942 N N . GLU A 1 732 ? 6.238 22.148 16.722 1.00 92.12 732 GLU A N 1
ATOM 5943 C CA . GLU A 1 732 ? 6.521 23.366 17.478 1.00 92.12 732 GLU A CA 1
ATOM 5944 C C . GLU A 1 732 ? 7.900 23.946 17.133 1.00 92.12 732 GLU A C 1
ATOM 5946 O O . GLU A 1 732 ? 8.024 25.154 16.907 1.00 92.12 732 GLU A O 1
ATOM 5951 N N . LEU A 1 733 ? 8.922 23.093 16.994 1.00 92.50 733 LEU A N 1
ATOM 5952 C CA . LEU A 1 733 ? 10.248 23.496 16.526 1.00 92.50 733 LEU A CA 1
ATOM 5953 C C . LEU A 1 733 ? 10.179 24.157 15.142 1.00 92.50 733 LEU A C 1
ATOM 5955 O O . LEU A 1 733 ? 10.711 25.254 14.959 1.00 92.50 733 LEU A O 1
ATOM 5959 N N . LEU A 1 734 ? 9.499 23.530 14.178 1.00 96.06 734 LEU A N 1
ATOM 5960 C CA . LEU A 1 734 ? 9.358 24.072 12.824 1.00 96.06 734 LEU A CA 1
ATOM 5961 C C . LEU A 1 734 ? 8.596 25.401 12.820 1.00 96.06 734 LEU A C 1
ATOM 5963 O O . LEU A 1 734 ? 9.009 26.343 12.141 1.00 96.06 734 LEU A O 1
ATOM 5967 N N . LYS A 1 735 ? 7.546 25.527 13.640 1.00 95.06 735 LYS A N 1
ATOM 5968 C CA . LYS A 1 735 ? 6.800 26.780 13.820 1.00 95.06 735 LYS A CA 1
ATOM 5969 C C . LYS A 1 735 ? 7.692 27.900 14.360 1.00 95.06 735 LYS A C 1
ATOM 5971 O O . LYS A 1 735 ? 7.648 29.014 13.835 1.00 95.06 735 LYS A O 1
ATOM 5976 N N . ASN A 1 736 ? 8.526 27.611 15.359 1.00 94.56 736 ASN A N 1
ATOM 5977 C CA . ASN A 1 736 ? 9.469 28.576 15.931 1.00 94.56 736 ASN A CA 1
ATOM 5978 C C . ASN A 1 736 ? 10.534 29.014 14.913 1.00 94.56 736 ASN A C 1
ATOM 5980 O O . ASN A 1 736 ? 10.878 30.194 14.847 1.00 94.56 736 ASN A O 1
ATOM 5984 N N . LEU A 1 737 ? 10.993 28.087 14.068 1.00 93.81 737 LEU A N 1
ATOM 5985 C CA . LEU A 1 737 ? 11.928 28.352 12.967 1.00 93.81 737 LEU A CA 1
ATOM 5986 C C . LEU A 1 737 ? 11.256 28.947 11.713 1.00 93.81 737 LEU A C 1
ATOM 5988 O O . LEU A 1 737 ? 11.939 29.254 10.731 1.00 93.81 737 LEU A O 1
ATOM 5992 N N . LYS A 1 738 ? 9.925 29.124 11.731 1.00 96.19 738 LYS A N 1
ATOM 5993 C CA . LYS A 1 738 ? 9.105 29.582 10.595 1.00 96.19 738 LYS A CA 1
ATOM 5994 C C . LYS A 1 738 ? 9.307 28.730 9.333 1.00 96.19 738 LYS A C 1
ATOM 5996 O O . LYS A 1 738 ? 9.344 29.262 8.224 1.00 96.19 738 LYS A O 1
ATOM 6001 N N . ILE A 1 739 ? 9.478 27.421 9.506 1.00 96.88 739 ILE A N 1
ATOM 6002 C CA . ILE A 1 739 ? 9.581 26.442 8.420 1.00 96.88 739 ILE A CA 1
ATOM 6003 C C . ILE A 1 739 ? 8.182 25.881 8.162 1.00 96.88 739 ILE A C 1
ATOM 6005 O O . ILE A 1 739 ? 7.547 25.355 9.076 1.00 96.88 739 ILE A O 1
ATOM 6009 N N . SER A 1 740 ? 7.691 26.002 6.927 1.00 95.06 740 SER A N 1
ATOM 6010 C CA . SER A 1 740 ? 6.443 25.356 6.511 1.00 95.06 740 SER A CA 1
ATOM 6011 C C . SER A 1 740 ? 6.692 23.890 6.171 1.00 95.06 740 SER A C 1
ATOM 6013 O O . SER A 1 740 ? 7.749 23.546 5.636 1.00 95.06 740 SER A O 1
ATOM 6015 N N . TYR A 1 741 ? 5.715 23.038 6.462 1.00 96.25 741 TYR A N 1
ATOM 6016 C CA . TYR A 1 741 ? 5.769 21.618 6.146 1.00 96.25 741 TYR A CA 1
ATOM 6017 C C . TYR A 1 741 ? 4.403 21.095 5.704 1.00 96.25 741 TYR A C 1
ATOM 6019 O O . TYR A 1 741 ? 3.375 21.601 6.154 1.00 96.25 741 TYR A O 1
ATOM 6027 N N . ASP A 1 742 ? 4.426 20.058 4.873 1.00 94.81 742 ASP A N 1
ATOM 6028 C CA . ASP A 1 742 ? 3.270 19.250 4.495 1.00 94.81 742 ASP A CA 1
ATOM 6029 C C . ASP A 1 742 ? 3.469 17.820 5.009 1.00 94.81 742 ASP A C 1
ATOM 6031 O O . ASP A 1 742 ? 4.586 17.304 5.019 1.00 94.81 742 ASP A O 1
ATOM 6035 N N . ILE A 1 743 ? 2.398 17.160 5.449 1.00 93.56 743 ILE A N 1
ATOM 6036 C CA . ILE A 1 743 ? 2.449 15.740 5.820 1.00 93.56 743 ILE A CA 1
ATOM 6037 C C . ILE A 1 743 ? 2.082 14.930 4.578 1.00 93.56 743 ILE A C 1
ATOM 6039 O O . ILE A 1 743 ? 0.902 14.802 4.251 1.00 93.56 743 ILE A O 1
ATOM 6043 N N . THR A 1 744 ? 3.091 14.400 3.887 1.00 90.12 744 THR A N 1
ATOM 6044 C CA . THR A 1 744 ? 2.927 13.632 2.645 1.00 90.12 744 THR A CA 1
ATOM 6045 C C . THR A 1 744 ? 2.296 12.267 2.912 1.00 90.12 744 THR A C 1
ATOM 6047 O O . THR A 1 744 ? 1.359 11.869 2.227 1.00 90.12 744 THR A O 1
ATOM 6050 N N . ILE A 1 745 ? 2.755 11.571 3.958 1.00 88.00 745 ILE A N 1
ATOM 6051 C CA . ILE A 1 745 ? 2.210 10.276 4.389 1.00 88.00 745 ILE A CA 1
ATOM 6052 C C . ILE A 1 745 ? 1.823 10.393 5.860 1.00 88.00 745 ILE A C 1
ATOM 6054 O O . ILE A 1 745 ? 2.679 10.619 6.711 1.00 88.00 745 ILE A O 1
ATOM 6058 N N . LYS A 1 746 ? 0.529 10.240 6.168 1.00 87.31 746 LYS A N 1
ATOM 6059 C CA . LYS A 1 746 ? -0.002 10.385 7.538 1.00 87.31 746 LYS A CA 1
ATOM 6060 C C . LYS A 1 746 ? 0.259 9.175 8.438 1.00 87.31 746 LYS A C 1
ATOM 6062 O O . LYS A 1 746 ? 0.268 9.317 9.656 1.00 87.31 746 LYS A O 1
ATOM 6067 N N . ASN A 1 747 ? 0.422 7.998 7.847 1.00 84.44 747 ASN A N 1
ATOM 6068 C CA . ASN A 1 747 ? 0.796 6.781 8.551 1.00 84.44 747 ASN A CA 1
ATOM 6069 C C . ASN A 1 747 ? 1.481 5.841 7.557 1.00 84.44 747 ASN A C 1
ATOM 6071 O O . ASN A 1 747 ? 0.837 5.324 6.643 1.00 84.44 747 ASN A O 1
ATOM 6075 N N . ILE A 1 748 ? 2.791 5.665 7.703 1.00 85.69 748 ILE A N 1
ATOM 6076 C CA . ILE A 1 748 ? 3.576 4.809 6.808 1.00 85.69 748 ILE A CA 1
ATOM 6077 C C . ILE A 1 748 ? 3.438 3.314 7.159 1.00 85.69 748 ILE A C 1
ATOM 6079 O O . ILE A 1 748 ? 3.681 2.463 6.305 1.00 85.69 748 ILE A O 1
ATOM 6083 N N . GLY A 1 749 ? 3.009 2.990 8.386 1.00 76.31 749 GLY A N 1
ATOM 6084 C CA . GLY A 1 749 ? 2.868 1.625 8.898 1.00 76.31 749 GLY A CA 1
ATOM 6085 C C . GLY A 1 749 ? 2.048 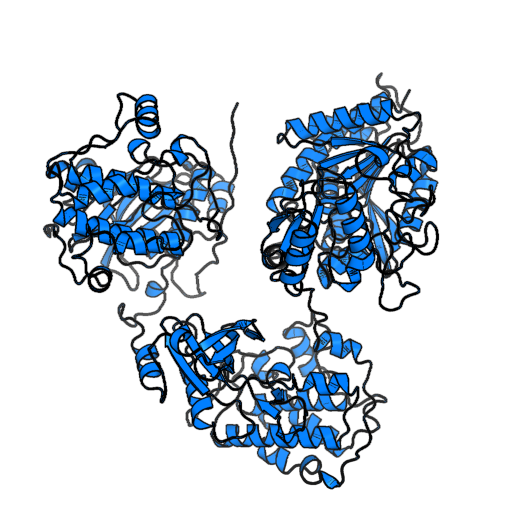0.707 7.986 1.00 76.31 749 GLY A C 1
ATOM 6086 O O . GLY A 1 749 ? 2.607 -0.270 7.491 1.00 76.31 749 GLY A O 1
ATOM 6087 N N . PRO A 1 750 ? 0.790 1.047 7.642 1.00 75.75 750 PRO A N 1
ATOM 6088 C CA . PRO A 1 750 ? -0.038 0.232 6.751 1.00 75.75 750 PRO A CA 1
ATOM 6089 C C . PRO A 1 750 ? 0.548 0.029 5.344 1.00 75.75 750 PRO A C 1
ATOM 6091 O O . PRO A 1 750 ? 0.323 -1.010 4.726 1.00 75.75 750 PRO A O 1
ATOM 6094 N N . ILE A 1 751 ? 1.304 1.006 4.821 1.00 80.81 751 ILE A N 1
ATOM 6095 C CA . ILE A 1 751 ? 1.961 0.891 3.506 1.00 80.81 751 ILE A CA 1
ATOM 6096 C C . ILE A 1 751 ? 3.065 -0.166 3.578 1.00 80.81 751 ILE A C 1
ATOM 6098 O O . ILE A 1 751 ? 3.143 -1.041 2.716 1.00 80.81 751 ILE A O 1
ATOM 6102 N N . ILE A 1 752 ? 3.881 -0.104 4.632 1.00 81.56 752 ILE A N 1
ATOM 6103 C CA . ILE A 1 752 ? 4.927 -1.085 4.914 1.00 81.56 752 ILE A CA 1
ATOM 6104 C C . ILE A 1 752 ? 4.302 -2.469 5.124 1.00 81.56 752 ILE A C 1
ATOM 6106 O O . ILE A 1 752 ? 4.688 -3.410 4.439 1.00 81.56 752 ILE A O 1
ATOM 6110 N N . GLU A 1 753 ? 3.290 -2.594 5.986 1.00 73.50 753 GLU A N 1
ATOM 6111 C CA . GLU A 1 753 ? 2.600 -3.864 6.263 1.00 73.50 753 GLU A CA 1
ATOM 6112 C C . GLU A 1 753 ? 2.038 -4.508 4.987 1.00 73.50 753 GLU A C 1
ATOM 6114 O O . GLU A 1 753 ? 2.221 -5.708 4.769 1.00 73.50 753 GLU A O 1
ATOM 6119 N N . LYS A 1 754 ? 1.438 -3.715 4.089 1.00 73.25 754 LYS A N 1
ATOM 6120 C CA . LYS A 1 754 ? 0.942 -4.200 2.794 1.00 73.25 754 LYS A CA 1
ATOM 6121 C C . LYS A 1 754 ? 2.049 -4.826 1.933 1.00 73.25 754 LYS A C 1
ATOM 6123 O O . LYS A 1 754 ? 1.805 -5.879 1.350 1.00 73.25 754 LYS A O 1
ATOM 6128 N N . GLN A 1 755 ? 3.244 -4.222 1.877 1.00 78.00 755 GLN A N 1
ATOM 6129 C CA . GLN A 1 755 ? 4.395 -4.751 1.118 1.00 78.00 755 GLN A CA 1
ATOM 6130 C C . GLN A 1 755 ? 4.928 -6.084 1.683 1.00 78.00 755 GLN A C 1
ATOM 6132 O O . GLN A 1 755 ? 5.517 -6.883 0.954 1.00 78.00 755 GLN A O 1
ATOM 6137 N N . PHE A 1 756 ? 4.732 -6.345 2.980 1.00 71.69 756 PHE A N 1
ATOM 6138 C CA . PHE A 1 756 ? 5.085 -7.630 3.593 1.00 71.69 756 PHE A CA 1
ATOM 6139 C C . PHE A 1 756 ? 4.002 -8.692 3.389 1.00 71.69 756 PHE A C 1
ATOM 6141 O O . PHE A 1 756 ? 4.323 -9.849 3.116 1.00 71.69 756 PHE A O 1
ATOM 6148 N N . LEU A 1 757 ? 2.722 -8.322 3.499 1.00 61.28 757 LEU A N 1
ATOM 6149 C CA . LEU A 1 757 ? 1.597 -9.248 3.324 1.00 61.28 757 LEU A CA 1
ATOM 6150 C C . LEU A 1 757 ? 1.490 -9.768 1.884 1.00 61.28 757 LEU A C 1
ATOM 6152 O O . LEU A 1 757 ? 1.234 -10.957 1.686 1.00 61.28 757 LEU A O 1
ATOM 6156 N N . SER A 1 758 ? 1.755 -8.919 0.884 1.00 59.25 758 SER A N 1
ATOM 6157 C CA . SER A 1 758 ? 1.795 -9.308 -0.536 1.00 59.25 758 SER A CA 1
ATOM 6158 C C . SER A 1 758 ? 2.805 -10.429 -0.828 1.00 59.25 758 SER A C 1
ATOM 6160 O O . SER A 1 758 ? 2.592 -11.224 -1.750 1.00 59.25 758 SER A O 1
ATOM 6162 N N . ASN A 1 759 ? 3.867 -10.516 -0.020 1.00 54.44 759 ASN A N 1
ATOM 6163 C CA . ASN A 1 759 ? 4.948 -11.494 -0.118 1.00 54.44 759 ASN A CA 1
ATOM 6164 C C . ASN A 1 759 ? 4.680 -12.822 0.604 1.00 54.44 759 ASN A C 1
ATOM 6166 O O . ASN A 1 759 ? 5.296 -13.836 0.278 1.00 54.44 759 ASN A O 1
ATOM 6170 N N . GLN A 1 760 ? 3.764 -12.849 1.577 1.00 44.47 760 GLN A N 1
ATOM 6171 C CA . GLN A 1 760 ? 3.436 -14.072 2.327 1.00 44.47 760 GLN A CA 1
ATOM 6172 C C . GLN A 1 760 ? 2.497 -15.014 1.560 1.00 44.47 760 GLN A C 1
ATOM 6174 O O . GLN A 1 760 ? 2.425 -16.206 1.862 1.00 44.47 760 GLN A O 1
ATOM 6179 N N . VAL A 1 761 ? 1.806 -14.507 0.538 1.00 45.12 761 VAL A N 1
ATOM 6180 C CA . VAL A 1 761 ? 0.922 -15.289 -0.332 1.00 45.12 761 VAL A CA 1
ATOM 6181 C C . VAL A 1 761 ? 1.738 -15.857 -1.502 1.00 45.12 761 VAL A C 1
ATOM 6183 O O . VAL A 1 761 ? 1.748 -15.301 -2.600 1.00 45.12 761 VAL A O 1
ATOM 6186 N N . LYS A 1 762 ? 2.466 -16.959 -1.267 1.00 42.91 762 LYS A N 1
ATOM 6187 C CA . LYS A 1 762 ? 3.129 -17.729 -2.336 1.00 42.91 762 LYS A CA 1
ATOM 6188 C C . LYS A 1 762 ? 2.113 -18.643 -3.029 1.00 42.91 762 LYS A C 1
ATOM 6190 O O . LYS A 1 762 ? 1.697 -19.647 -2.457 1.00 42.91 762 LYS A O 1
ATOM 6195 N N . ASN A 1 763 ? 1.745 -18.310 -4.265 1.00 38.75 763 ASN A N 1
ATOM 6196 C CA . ASN A 1 763 ? 0.969 -19.167 -5.162 1.00 38.75 763 ASN A CA 1
ATOM 6197 C C . ASN A 1 763 ? 1.882 -19.648 -6.303 1.00 38.75 763 ASN A C 1
ATOM 6199 O O . ASN A 1 763 ? 2.190 -18.863 -7.190 1.00 38.75 763 ASN A O 1
ATOM 6203 N N . ASN A 1 764 ? 2.241 -20.939 -6.302 1.00 40.41 764 ASN A N 1
ATOM 6204 C CA . ASN A 1 764 ? 3.048 -21.639 -7.321 1.00 40.41 764 ASN A CA 1
ATOM 6205 C C . ASN A 1 764 ? 4.496 -21.134 -7.539 1.00 40.41 764 ASN A C 1
ATOM 6207 O O . ASN A 1 764 ? 4.857 -20.022 -7.183 1.00 40.41 764 ASN A O 1
ATOM 6211 N N . ASP A 1 765 ? 5.334 -22.004 -8.112 1.00 51.81 765 ASP A N 1
ATOM 6212 C CA . ASP A 1 765 ? 6.798 -21.880 -8.253 1.00 51.81 765 ASP A CA 1
ATOM 6213 C C . ASP A 1 765 ? 7.318 -20.759 -9.201 1.00 51.81 765 ASP A C 1
ATOM 6215 O O . ASP A 1 765 ? 8.507 -20.758 -9.524 1.00 51.81 765 ASP A O 1
ATOM 6219 N N . ASP A 1 766 ? 6.486 -19.805 -9.649 1.00 66.25 766 ASP A N 1
ATOM 6220 C CA . ASP A 1 766 ? 6.877 -18.753 -10.614 1.00 66.25 766 ASP A CA 1
ATOM 6221 C C . ASP A 1 766 ? 7.229 -17.409 -9.934 1.00 66.25 766 ASP A C 1
ATOM 6223 O O . ASP A 1 766 ? 6.540 -16.947 -9.024 1.00 66.25 766 ASP A O 1
ATOM 6227 N N . PHE A 1 767 ? 8.302 -16.757 -10.402 1.00 86.56 767 PHE A N 1
ATOM 6228 C CA . PHE A 1 767 ? 8.787 -15.457 -9.910 1.00 86.56 767 PHE A CA 1
ATOM 6229 C C . PHE A 1 767 ? 7.944 -14.285 -10.456 1.00 86.56 767 PHE A C 1
ATOM 6231 O O . PHE A 1 767 ? 7.826 -14.124 -11.672 1.00 86.56 767 PHE A O 1
ATOM 6238 N N . ASP A 1 768 ? 7.392 -13.434 -9.581 1.00 89.81 768 ASP A N 1
ATOM 6239 C CA . ASP A 1 768 ? 6.456 -12.359 -9.959 1.00 89.81 768 ASP A CA 1
ATOM 6240 C C . ASP A 1 768 ? 7.126 -10.979 -10.023 1.00 89.81 768 ASP A C 1
ATOM 6242 O O . ASP A 1 768 ? 7.210 -10.258 -9.032 1.00 89.81 768 ASP A O 1
ATOM 6246 N N . TYR A 1 769 ? 7.538 -10.550 -11.215 1.00 93.19 769 TYR A N 1
ATOM 6247 C CA . TYR A 1 769 ? 8.205 -9.259 -11.444 1.00 93.19 769 TYR A CA 1
ATOM 6248 C C . TYR A 1 769 ? 7.401 -8.007 -11.040 1.00 93.19 769 TYR A C 1
ATOM 6250 O O . TYR A 1 769 ? 7.952 -6.908 -11.092 1.00 93.19 769 TYR A O 1
ATOM 6258 N N . ALA A 1 770 ? 6.126 -8.139 -10.659 1.00 90.25 770 ALA A N 1
ATOM 6259 C CA . ALA A 1 770 ? 5.328 -7.055 -10.095 1.00 90.25 770 ALA A CA 1
ATOM 6260 C C . ALA A 1 770 ? 5.416 -6.956 -8.561 1.00 90.25 770 ALA A C 1
ATOM 6262 O O . ALA A 1 770 ? 4.723 -6.124 -7.981 1.00 90.25 770 ALA A O 1
ATOM 6263 N N . LYS A 1 771 ? 6.255 -7.763 -7.897 1.00 91.44 771 LYS A N 1
ATOM 6264 C CA . LYS A 1 771 ? 6.439 -7.758 -6.438 1.00 91.44 771 LYS A CA 1
ATOM 6265 C C . LYS A 1 771 ? 7.888 -7.528 -6.018 1.00 91.44 771 LYS A C 1
ATOM 6267 O O . LYS A 1 771 ? 8.840 -7.820 -6.746 1.00 91.44 771 LYS A O 1
ATOM 6272 N N . TYR A 1 772 ? 8.059 -7.019 -4.799 1.00 94.56 772 TYR A N 1
ATOM 6273 C CA . TYR A 1 772 ? 9.356 -7.047 -4.118 1.00 94.56 772 TYR A CA 1
ATOM 6274 C C . TYR A 1 772 ? 9.638 -8.453 -3.611 1.00 94.56 772 TYR A C 1
ATOM 6276 O O . TYR A 1 772 ? 8.704 -9.122 -3.203 1.00 94.56 772 TYR A O 1
ATOM 6284 N N . HIS A 1 773 ? 10.900 -8.878 -3.577 1.00 92.81 773 HIS A N 1
ATOM 6285 C CA . HIS A 1 773 ? 11.270 -10.229 -3.153 1.00 92.81 773 HIS A CA 1
ATOM 6286 C C . HIS A 1 773 ? 12.411 -10.203 -2.145 1.00 92.81 773 HIS A C 1
ATOM 6288 O O . HIS A 1 773 ? 13.327 -9.392 -2.256 1.00 92.81 773 HIS A O 1
ATOM 6294 N N . ASN A 1 774 ? 12.400 -11.131 -1.190 1.00 92.38 774 ASN A N 1
ATOM 6295 C CA . ASN A 1 774 ? 13.520 -11.293 -0.267 1.00 92.38 774 ASN A CA 1
ATOM 6296 C C . ASN A 1 774 ? 14.762 -11.869 -0.982 1.00 92.38 774 ASN A C 1
ATOM 6298 O O . ASN A 1 774 ? 14.705 -12.376 -2.104 1.00 92.38 774 ASN A O 1
ATOM 6302 N N . ILE A 1 775 ? 15.908 -11.834 -0.297 1.00 91.81 775 ILE A N 1
ATOM 6303 C CA . ILE A 1 775 ? 17.192 -12.270 -0.863 1.00 91.81 775 ILE A CA 1
ATOM 6304 C C . ILE A 1 775 ? 17.216 -13.751 -1.283 1.00 91.81 775 ILE A C 1
ATOM 6306 O O . ILE A 1 775 ? 17.927 -14.113 -2.220 1.00 91.81 775 ILE A O 1
ATOM 6310 N N . ALA A 1 776 ? 16.456 -14.618 -0.608 1.00 89.69 776 ALA A N 1
ATOM 6311 C CA . ALA A 1 776 ? 16.413 -16.039 -0.936 1.00 89.69 776 ALA A CA 1
ATOM 6312 C C . ALA A 1 776 ? 15.684 -16.271 -2.265 1.00 89.69 776 ALA A C 1
ATOM 6314 O O . ALA A 1 776 ? 16.191 -16.998 -3.119 1.00 89.69 776 ALA A O 1
ATOM 6315 N N . ASP A 1 777 ? 14.554 -15.592 -2.464 1.00 92.12 777 ASP A N 1
ATOM 6316 C CA . ASP A 1 777 ? 13.768 -15.667 -3.694 1.00 92.12 777 ASP A CA 1
ATOM 6317 C C . ASP A 1 777 ? 14.545 -15.082 -4.889 1.00 92.12 777 ASP A C 1
ATOM 6319 O O . ASP A 1 777 ? 14.581 -15.693 -5.956 1.00 92.12 777 ASP A O 1
ATOM 6323 N N . ILE A 1 778 ? 15.270 -13.969 -4.701 1.00 96.00 778 ILE A N 1
ATOM 6324 C CA . ILE A 1 778 ? 16.150 -13.394 -5.739 1.00 96.00 778 ILE A CA 1
ATOM 6325 C C . ILE A 1 778 ? 17.276 -14.370 -6.118 1.00 96.00 778 ILE A C 1
ATOM 6327 O O . ILE A 1 778 ? 17.565 -14.574 -7.297 1.00 96.00 778 ILE A O 1
ATOM 6331 N N . ASN A 1 779 ? 17.916 -15.007 -5.135 1.00 94.56 779 ASN A N 1
ATOM 6332 C CA . ASN A 1 779 ? 18.993 -15.962 -5.400 1.00 94.56 779 ASN A CA 1
ATOM 6333 C C . ASN A 1 779 ? 18.501 -17.224 -6.119 1.00 94.56 779 ASN A C 1
ATOM 6335 O O . ASN A 1 779 ? 19.217 -17.730 -6.991 1.00 94.56 779 ASN A O 1
ATOM 6339 N N . ALA A 1 780 ? 17.308 -17.710 -5.762 1.00 93.62 780 ALA A N 1
ATOM 6340 C CA . ALA A 1 780 ? 16.652 -18.827 -6.432 1.00 93.62 780 ALA A CA 1
ATOM 6341 C C . ALA A 1 780 ? 16.283 -18.464 -7.876 1.00 93.62 780 ALA A C 1
ATOM 6343 O O . ALA A 1 780 ? 16.528 -19.249 -8.790 1.00 93.62 780 ALA A O 1
ATOM 6344 N N . TRP A 1 781 ? 15.783 -17.249 -8.099 1.00 96.00 781 TRP A N 1
ATOM 6345 C CA . TRP A 1 781 ? 15.498 -16.734 -9.432 1.00 96.00 781 TRP A CA 1
ATOM 6346 C C . TRP A 1 781 ? 16.740 -16.691 -10.332 1.00 96.00 781 TRP A C 1
ATOM 6348 O O . TRP A 1 781 ? 16.680 -17.135 -11.478 1.00 96.00 781 TRP A O 1
ATOM 6358 N N . ILE A 1 782 ? 17.890 -16.240 -9.814 1.00 97.25 782 ILE A N 1
ATOM 6359 C CA . ILE A 1 782 ? 19.153 -16.263 -10.574 1.00 97.25 782 ILE A CA 1
ATOM 6360 C C . ILE A 1 782 ? 19.490 -17.694 -11.018 1.00 97.25 782 ILE A C 1
ATOM 6362 O O . ILE A 1 782 ? 19.830 -17.906 -12.183 1.00 97.25 782 ILE A O 1
ATOM 6366 N N . ASP A 1 783 ? 19.371 -18.681 -10.122 1.00 95.50 783 ASP A N 1
ATOM 6367 C CA . ASP A 1 783 ? 19.629 -20.087 -10.470 1.00 95.50 783 ASP A CA 1
ATOM 6368 C C . ASP A 1 783 ? 18.668 -20.586 -11.550 1.00 95.50 783 ASP A C 1
ATOM 6370 O O . ASP A 1 783 ? 19.093 -21.223 -12.516 1.00 95.50 783 ASP A O 1
ATOM 6374 N N . GLN A 1 784 ? 17.383 -20.253 -11.425 1.00 94.94 784 GLN A N 1
ATOM 6375 C CA . GLN A 1 784 ? 16.367 -20.611 -12.411 1.00 94.94 784 GLN A CA 1
ATOM 6376 C C . GLN A 1 784 ? 16.664 -19.998 -13.784 1.00 94.94 784 GLN A C 1
ATOM 6378 O O . GLN A 1 784 ? 16.542 -20.691 -14.791 1.00 94.94 784 GLN A O 1
ATOM 6383 N N . MET A 1 785 ? 17.102 -18.737 -13.853 1.00 96.25 785 MET A N 1
ATOM 6384 C CA . MET A 1 785 ? 17.451 -18.090 -15.123 1.00 96.25 785 MET A CA 1
ATOM 6385 C C . MET A 1 785 ? 18.670 -18.725 -15.792 1.00 96.25 785 MET A C 1
ATOM 6387 O O . MET A 1 785 ? 18.675 -18.896 -17.010 1.00 96.25 785 MET A O 1
ATOM 6391 N N . VAL A 1 786 ? 19.679 -19.132 -15.018 1.00 96.25 786 VAL A N 1
ATOM 6392 C CA . VAL A 1 786 ? 20.841 -19.859 -15.556 1.00 96.25 786 VAL A CA 1
ATOM 6393 C C . VAL A 1 786 ? 20.432 -21.224 -16.111 1.00 96.25 786 VAL A C 1
ATOM 6395 O O . VAL A 1 786 ? 20.921 -21.633 -17.162 1.00 96.25 786 VAL A O 1
ATOM 6398 N N . VAL A 1 787 ? 19.498 -21.913 -15.450 1.00 95.75 787 VAL A N 1
ATOM 6399 C CA . VAL A 1 787 ? 18.949 -23.187 -15.939 1.00 95.75 787 VAL A CA 1
ATOM 6400 C C . VAL A 1 787 ? 18.071 -22.991 -17.179 1.00 95.75 787 VAL A C 1
ATOM 6402 O O . VAL A 1 787 ? 18.129 -23.811 -18.094 1.00 95.75 787 VAL A O 1
ATOM 6405 N N . ALA A 1 788 ? 17.273 -21.923 -17.229 1.00 95.06 788 ALA A N 1
ATOM 6406 C CA . ALA A 1 788 ? 16.367 -21.634 -18.339 1.00 95.06 788 ALA A CA 1
ATOM 6407 C C . ALA A 1 788 ? 17.099 -21.143 -19.601 1.00 95.06 788 ALA A C 1
ATOM 6409 O O . ALA A 1 788 ? 16.669 -21.444 -20.714 1.00 95.06 788 ALA A O 1
ATOM 6410 N N . TYR A 1 789 ? 18.219 -20.431 -19.440 1.00 96.69 789 TYR A N 1
ATOM 6411 C CA . TYR A 1 789 ? 18.993 -19.838 -20.535 1.00 96.69 789 TYR A CA 1
ATOM 6412 C C . TYR A 1 789 ? 20.480 -20.240 -20.485 1.00 96.69 789 TYR A C 1
ATOM 6414 O O . TYR A 1 789 ? 21.346 -19.367 -20.465 1.00 96.69 789 TYR A O 1
ATOM 6422 N N . PRO A 1 790 ? 20.831 -21.538 -20.518 1.00 95.19 790 PRO A N 1
ATOM 6423 C CA . PRO A 1 790 ? 22.198 -22.010 -20.254 1.00 95.19 790 PRO A CA 1
ATOM 6424 C C . PRO A 1 790 ? 23.233 -21.578 -21.308 1.00 95.19 790 PRO A C 1
ATOM 6426 O O . PRO A 1 790 ? 24.437 -21.620 -21.061 1.00 95.19 790 PRO A O 1
ATOM 6429 N N . ASP A 1 791 ? 22.782 -21.169 -22.498 1.00 93.31 791 ASP A N 1
ATOM 6430 C CA . ASP A 1 791 ? 23.646 -20.651 -23.565 1.00 93.31 791 ASP A CA 1
ATOM 6431 C C . ASP A 1 791 ? 23.899 -19.140 -23.484 1.00 93.31 791 ASP A C 1
ATOM 6433 O O . ASP A 1 791 ? 24.782 -18.648 -24.192 1.00 93.31 791 ASP A O 1
ATOM 6437 N N . LEU A 1 792 ? 23.140 -18.425 -22.646 1.00 95.81 792 LEU A N 1
ATOM 6438 C CA . LEU A 1 792 ? 23.191 -16.967 -22.519 1.00 95.81 792 LEU A CA 1
ATOM 6439 C C . LEU A 1 792 ? 23.509 -16.498 -21.096 1.00 95.81 792 LEU A C 1
ATOM 6441 O O . LEU A 1 792 ? 24.114 -15.444 -20.940 1.00 95.81 792 LEU A O 1
ATOM 6445 N N . ALA A 1 793 ? 23.113 -17.254 -20.071 1.00 97.75 793 ALA A N 1
ATOM 6446 C CA . ALA A 1 793 ? 23.231 -16.894 -18.666 1.00 97.75 793 ALA A CA 1
ATOM 6447 C C . ALA A 1 793 ? 24.190 -17.820 -17.909 1.00 97.75 793 ALA A C 1
ATOM 6449 O O . ALA A 1 793 ? 24.151 -19.042 -18.040 1.00 97.75 793 ALA A O 1
ATOM 6450 N N . SER A 1 794 ? 25.007 -17.233 -17.042 1.00 98.06 794 SER A N 1
ATOM 6451 C CA . SER A 1 794 ? 25.747 -17.941 -15.997 1.00 98.06 794 SER A CA 1
ATOM 6452 C C . SER A 1 794 ? 25.714 -17.141 -14.696 1.00 98.06 794 SER A C 1
ATOM 6454 O O . SER A 1 794 ? 25.348 -15.968 -14.686 1.00 98.06 794 SER A O 1
ATOM 6456 N N . THR A 1 795 ? 26.058 -17.763 -13.570 1.00 97.62 795 THR A N 1
ATOM 6457 C CA . THR A 1 795 ? 26.109 -17.079 -12.271 1.00 97.62 795 THR A CA 1
ATOM 6458 C C . THR A 1 795 ? 27.443 -17.316 -11.582 1.00 97.62 795 THR A C 1
ATOM 6460 O O . THR A 1 795 ? 28.064 -18.367 -11.745 1.00 97.62 795 THR A O 1
ATOM 6463 N N . PHE A 1 796 ? 27.886 -16.323 -10.818 1.00 97.62 796 PHE A N 1
ATOM 6464 C CA . PHE A 1 796 ? 29.060 -16.400 -9.959 1.00 97.62 796 PHE A CA 1
ATOM 6465 C C . PHE A 1 796 ? 28.851 -15.528 -8.717 1.00 97.62 796 PHE A C 1
ATOM 6467 O O . PHE A 1 796 ? 27.998 -14.641 -8.695 1.00 97.62 796 PHE A O 1
ATOM 6474 N N . SER A 1 797 ? 29.631 -15.783 -7.670 1.00 97.25 797 SER A N 1
ATOM 6475 C CA . SER A 1 797 ? 29.664 -14.935 -6.477 1.00 97.25 797 SER A CA 1
ATOM 6476 C C . SER A 1 797 ? 30.790 -13.915 -6.627 1.00 97.25 797 SER A C 1
ATOM 6478 O O . SER A 1 797 ? 31.930 -14.303 -6.879 1.00 97.25 797 SER A O 1
ATOM 6480 N N . VAL A 1 798 ? 30.481 -12.625 -6.475 1.00 95.56 798 VAL A N 1
ATOM 6481 C CA . VAL A 1 798 ? 31.490 -11.547 -6.439 1.00 95.56 798 VAL A CA 1
ATOM 6482 C C . VAL A 1 798 ? 32.310 -11.631 -5.145 1.00 95.56 798 VAL A C 1
ATOM 6484 O O . VAL A 1 798 ? 33.450 -11.186 -5.088 1.00 95.56 798 VAL A O 1
ATOM 6487 N N . GLY A 1 799 ? 31.735 -12.235 -4.104 1.00 96.75 799 GLY A N 1
ATOM 6488 C CA . GLY A 1 799 ? 32.358 -12.444 -2.809 1.00 96.75 799 GLY A CA 1
ATOM 6489 C C . GLY A 1 799 ? 31.323 -12.692 -1.713 1.00 96.75 799 GLY A C 1
ATOM 6490 O O . GLY A 1 799 ? 30.125 -12.820 -1.972 1.00 96.75 799 GLY A O 1
ATOM 6491 N N . LYS A 1 800 ? 31.798 -12.755 -0.468 1.00 97.44 800 LYS A N 1
ATOM 6492 C CA . LYS A 1 800 ? 30.949 -12.876 0.725 1.00 97.44 800 LYS A CA 1
ATOM 6493 C C . LYS A 1 800 ? 30.758 -11.519 1.399 1.00 97.44 800 LYS A C 1
ATOM 6495 O O . LYS A 1 800 ? 31.723 -10.759 1.510 1.00 97.44 800 LYS A O 1
ATOM 6500 N N . SER A 1 801 ? 29.544 -11.265 1.880 1.00 98.12 801 SER A N 1
ATOM 6501 C CA . SER A 1 801 ? 29.200 -10.122 2.732 1.00 98.12 801 SER A CA 1
ATOM 6502 C C . SER A 1 801 ? 29.753 -10.260 4.152 1.00 98.12 801 SER A C 1
ATOM 6504 O O . SER A 1 801 ? 30.350 -11.285 4.510 1.00 98.12 801 SER A O 1
ATOM 6506 N N . TYR A 1 802 ? 29.550 -9.238 4.988 1.00 97.50 802 TYR A N 1
ATOM 6507 C CA . TYR A 1 802 ? 30.001 -9.246 6.379 1.00 97.50 802 TYR A CA 1
ATOM 6508 C C . TYR A 1 802 ? 29.416 -10.432 7.165 1.00 97.50 802 TYR A C 1
ATOM 6510 O O . TYR A 1 802 ? 30.146 -11.169 7.836 1.00 97.50 802 TYR A O 1
ATOM 6518 N N . GLU A 1 803 ? 28.116 -10.674 7.016 1.00 95.75 803 GLU A N 1
ATOM 6519 C CA . GLU A 1 803 ? 27.364 -11.776 7.623 1.00 95.75 803 GLU A CA 1
ATOM 6520 C C . GLU A 1 803 ? 27.428 -13.074 6.791 1.00 95.75 803 GLU A C 1
ATOM 6522 O O . GLU A 1 803 ? 26.655 -14.002 7.018 1.00 95.75 803 GLU A O 1
ATOM 6527 N N . GLN A 1 804 ? 28.401 -13.185 5.876 1.00 97.25 804 GLN A N 1
ATOM 6528 C CA . GLN A 1 804 ? 28.742 -14.399 5.121 1.00 97.25 804 GLN A CA 1
ATOM 6529 C C . GLN A 1 804 ? 27.700 -14.857 4.081 1.00 97.25 804 GLN A C 1
ATOM 6531 O O . GLN A 1 804 ? 27.696 -16.027 3.680 1.00 97.25 804 GLN A O 1
ATOM 6536 N N . ARG A 1 805 ? 26.855 -13.949 3.582 1.00 95.94 805 ARG A N 1
ATOM 6537 C CA . ARG A 1 805 ? 25.954 -14.211 2.446 1.00 95.94 805 ARG A CA 1
ATOM 6538 C C . ARG A 1 805 ? 26.695 -14.043 1.117 1.00 95.94 805 ARG A C 1
ATOM 6540 O O . ARG A 1 805 ? 27.649 -13.276 1.023 1.00 95.94 805 ARG A O 1
ATOM 6547 N N . ASP A 1 806 ? 26.279 -14.781 0.090 1.00 95.69 806 ASP A N 1
ATOM 6548 C CA . ASP A 1 806 ? 26.839 -14.625 -1.259 1.00 95.69 806 ASP A CA 1
ATOM 6549 C C . ASP A 1 806 ? 26.329 -13.356 -1.939 1.00 95.69 806 ASP A C 1
ATOM 6551 O O . ASP A 1 806 ? 25.123 -13.121 -2.010 1.00 95.69 806 ASP A O 1
ATOM 6555 N N . MET A 1 807 ? 27.256 -12.582 -2.504 1.00 97.81 807 MET A N 1
ATOM 6556 C CA . MET A 1 807 ? 26.960 -11.473 -3.410 1.00 97.81 807 MET A CA 1
ATOM 6557 C C . MET A 1 807 ? 26.831 -12.021 -4.832 1.00 97.81 807 MET A C 1
ATOM 6559 O O . MET A 1 807 ? 27.777 -12.000 -5.625 1.00 97.81 807 MET A O 1
ATOM 6563 N N . LYS A 1 808 ? 25.671 -12.613 -5.114 1.00 97.69 808 LYS A N 1
ATOM 6564 C CA . LYS A 1 808 ? 25.431 -13.396 -6.325 1.00 97.69 808 LYS A CA 1
ATOM 6565 C C . LYS A 1 808 ? 25.143 -12.504 -7.532 1.00 97.69 808 LYS A C 1
ATOM 6567 O O . LYS A 1 808 ? 24.211 -11.705 -7.518 1.00 97.69 808 LYS A O 1
ATOM 6572 N N . CYS A 1 809 ? 25.933 -12.678 -8.585 1.00 98.00 809 CYS A N 1
ATOM 6573 C CA . CYS A 1 809 ? 25.836 -11.951 -9.846 1.00 98.00 809 CYS A CA 1
ATOM 6574 C C . CYS A 1 809 ? 25.355 -12.890 -10.961 1.00 98.00 809 CYS A C 1
ATOM 6576 O O . CYS A 1 809 ? 25.700 -14.080 -10.982 1.00 98.00 809 CYS A O 1
ATOM 6578 N N . ILE A 1 810 ? 24.558 -12.357 -11.889 1.00 98.25 810 ILE A N 1
ATOM 6579 C CA . ILE A 1 810 ? 24.200 -13.024 -13.142 1.00 98.25 810 ILE A CA 1
ATOM 6580 C C . ILE A 1 810 ? 24.994 -12.390 -14.286 1.00 98.25 810 ILE A C 1
ATOM 6582 O O . ILE A 1 810 ? 24.991 -11.172 -14.472 1.00 98.25 810 ILE A O 1
ATOM 6586 N N . LYS A 1 811 ? 25.699 -13.228 -15.047 1.00 98.12 811 LYS A N 1
ATOM 6587 C CA . LYS A 1 811 ? 26.371 -12.847 -16.286 1.00 98.12 811 LYS A CA 1
ATOM 6588 C C . LYS A 1 811 ? 25.473 -13.209 -17.463 1.00 98.12 811 LYS A C 1
ATOM 6590 O O . LYS A 1 811 ? 25.119 -14.376 -17.603 1.00 98.12 811 LYS A O 1
ATOM 6595 N N . ILE A 1 812 ? 25.168 -12.242 -18.326 1.00 98.25 812 ILE A N 1
ATOM 6596 C CA . ILE A 1 812 ? 24.459 -12.464 -19.593 1.00 98.25 812 ILE A CA 1
ATOM 6597 C C . ILE A 1 812 ? 25.433 -12.189 -20.741 1.00 98.25 812 ILE A C 1
ATOM 6599 O O . ILE A 1 812 ? 25.980 -11.095 -20.849 1.00 98.25 812 ILE A O 1
ATOM 6603 N N . SER A 1 813 ? 25.694 -13.190 -21.576 1.00 95.44 813 SER A N 1
ATOM 6604 C CA . SER A 1 813 ? 26.660 -13.108 -22.672 1.00 95.44 813 SER A CA 1
ATOM 6605 C C . SER A 1 813 ? 26.302 -14.091 -23.780 1.00 95.44 813 SER A C 1
ATOM 6607 O O . SER A 1 813 ? 26.170 -15.291 -23.535 1.00 95.44 813 SER A O 1
ATOM 6609 N N . SER A 1 814 ? 26.182 -13.609 -25.020 1.00 92.62 814 SER A N 1
ATOM 6610 C CA . SER A 1 814 ? 26.064 -14.515 -26.165 1.00 92.62 814 SER A CA 1
ATOM 6611 C C . SER A 1 814 ? 27.419 -15.090 -26.576 1.00 92.62 814 SER A C 1
ATOM 6613 O O . SER A 1 814 ? 28.443 -14.410 -26.544 1.00 92.62 814 SER A O 1
ATOM 6615 N N . LYS A 1 815 ? 27.428 -16.336 -27.063 1.00 85.44 815 LYS A N 1
ATOM 6616 C CA . LYS A 1 815 ? 28.636 -16.983 -27.615 1.00 85.44 815 LYS A CA 1
ATOM 6617 C C . LYS A 1 815 ? 29.101 -16.388 -28.957 1.00 85.44 815 LYS A C 1
ATOM 6619 O O . LYS A 1 815 ? 30.098 -16.849 -29.511 1.00 85.44 815 LYS A O 1
ATOM 6624 N N . LYS A 1 816 ? 28.382 -15.411 -29.525 1.00 82.38 816 LYS A N 1
ATOM 6625 C CA . LYS A 1 816 ? 28.751 -14.777 -30.801 1.00 82.38 816 LYS A CA 1
ATOM 6626 C C . LYS A 1 816 ? 29.885 -13.777 -30.596 1.00 82.38 816 LYS A C 1
ATOM 6628 O O . LYS A 1 816 ? 29.978 -13.164 -29.543 1.00 82.38 816 LYS A O 1
ATOM 6633 N N . MET A 1 817 ? 30.725 -13.585 -31.610 1.00 80.31 817 MET A N 1
ATOM 6634 C CA . MET A 1 817 ? 31.752 -12.538 -31.581 1.00 80.31 817 MET A CA 1
ATOM 6635 C C . MET A 1 817 ? 31.132 -11.170 -31.889 1.00 80.31 817 MET A C 1
ATOM 6637 O O . MET A 1 817 ? 30.272 -11.078 -32.771 1.00 80.31 817 MET A O 1
ATOM 6641 N N . ALA A 1 818 ? 31.593 -10.131 -31.187 1.00 77.69 818 ALA A N 1
ATOM 6642 C CA . ALA A 1 818 ? 31.207 -8.744 -31.444 1.00 77.69 818 ALA A CA 1
ATOM 6643 C C . ALA A 1 818 ? 31.616 -8.313 -32.864 1.00 77.69 818 ALA A C 1
ATOM 6645 O O . ALA A 1 818 ? 32.558 -8.863 -33.452 1.00 77.69 818 ALA A O 1
ATOM 6646 N N . LYS A 1 819 ? 30.895 -7.344 -33.433 1.00 79.50 819 LYS A N 1
ATOM 6647 C CA . LYS A 1 819 ? 31.096 -6.886 -34.817 1.00 79.50 819 LYS A CA 1
ATOM 6648 C C . LYS A 1 819 ? 31.152 -5.368 -34.887 1.00 79.50 819 LYS A C 1
ATOM 6650 O O . LYS A 1 819 ? 30.356 -4.705 -34.237 1.00 79.50 819 LYS A O 1
ATOM 6655 N N . ASN A 1 820 ? 32.028 -4.848 -35.741 1.00 70.81 820 ASN A N 1
ATOM 6656 C CA . ASN A 1 820 ? 32.068 -3.431 -36.091 1.00 70.81 820 ASN A CA 1
ATOM 6657 C C . ASN A 1 820 ? 30.799 -3.014 -36.854 1.00 70.81 820 ASN A C 1
ATOM 6659 O O . ASN A 1 820 ? 30.077 -3.854 -37.399 1.00 70.81 820 ASN A O 1
ATOM 6663 N N . ALA A 1 821 ? 30.580 -1.702 -36.973 1.00 68.25 821 ALA A N 1
ATOM 6664 C CA . ALA A 1 821 ? 29.458 -1.127 -37.722 1.00 68.25 821 ALA A CA 1
ATOM 6665 C C . ALA A 1 821 ? 29.420 -1.543 -39.211 1.00 68.25 821 ALA A C 1
ATOM 6667 O O . ALA A 1 821 ? 28.353 -1.563 -39.819 1.00 68.25 821 ALA A O 1
ATOM 6668 N N . ASP A 1 822 ? 30.565 -1.908 -39.798 1.00 72.12 822 ASP A N 1
ATOM 6669 C CA . ASP A 1 822 ? 30.681 -2.428 -41.169 1.00 72.12 822 ASP A CA 1
ATOM 6670 C C . ASP A 1 822 ? 30.470 -3.956 -41.276 1.00 72.12 822 ASP A C 1
ATOM 6672 O O . ASP A 1 822 ? 30.562 -4.530 -42.362 1.00 72.12 822 ASP A O 1
ATOM 6676 N N . GLY A 1 823 ? 30.179 -4.626 -40.155 1.00 70.62 823 GLY A N 1
ATOM 6677 C CA . GLY A 1 823 ? 29.935 -6.064 -40.068 1.00 70.62 823 GLY A CA 1
ATOM 6678 C C . GLY A 1 823 ? 31.188 -6.929 -39.903 1.00 70.62 823 GLY A C 1
ATOM 6679 O O . GLY A 1 823 ? 31.056 -8.155 -39.823 1.00 70.62 823 GLY A O 1
ATOM 6680 N N . THR A 1 824 ? 32.387 -6.339 -39.831 1.00 75.69 824 THR A N 1
ATOM 6681 C CA . THR A 1 824 ? 33.634 -7.087 -39.599 1.00 75.69 824 THR A CA 1
ATOM 6682 C C . THR A 1 824 ? 33.732 -7.597 -38.155 1.00 75.69 824 THR A C 1
ATOM 6684 O O . THR A 1 824 ? 33.290 -6.938 -37.218 1.00 75.69 824 THR A O 1
ATOM 6687 N N . ILE A 1 825 ? 34.280 -8.804 -37.963 1.00 77.06 825 ILE A N 1
ATOM 6688 C CA . ILE A 1 825 ? 34.407 -9.435 -36.638 1.00 77.06 825 ILE A CA 1
ATOM 6689 C C . ILE A 1 825 ? 35.490 -8.723 -35.823 1.00 77.06 825 ILE A C 1
ATOM 6691 O O . ILE A 1 825 ? 36.619 -8.558 -36.287 1.00 77.06 825 ILE A O 1
ATOM 6695 N N . ILE A 1 826 ? 35.162 -8.372 -34.582 1.00 75.44 826 ILE A N 1
ATOM 6696 C CA . ILE A 1 826 ? 36.110 -7.832 -33.613 1.00 75.44 826 ILE A CA 1
ATOM 6697 C C . ILE A 1 826 ? 36.852 -9.011 -32.971 1.00 75.44 826 ILE A C 1
ATOM 6699 O O . ILE A 1 826 ? 36.292 -9.759 -32.172 1.00 75.44 826 ILE A O 1
ATOM 6703 N N . ASN A 1 827 ? 38.132 -9.185 -33.311 1.00 63.34 827 ASN A N 1
ATOM 6704 C CA . ASN A 1 827 ? 39.010 -10.215 -32.732 1.00 63.34 827 ASN A CA 1
ATOM 6705 C C . ASN A 1 827 ? 39.570 -9.797 -31.354 1.00 63.34 827 ASN A C 1
ATOM 6707 O O . ASN A 1 827 ? 40.764 -9.935 -31.091 1.00 63.34 827 ASN A O 1
ATOM 6711 N N . ALA A 1 828 ? 38.717 -9.256 -30.485 1.00 68.81 828 ALA A N 1
ATOM 6712 C CA . ALA A 1 828 ? 39.034 -8.880 -29.109 1.00 68.81 828 ALA A CA 1
ATOM 6713 C C . ALA A 1 828 ? 37.927 -9.381 -28.169 1.00 68.81 828 ALA A C 1
ATOM 6715 O O . ALA A 1 828 ? 36.827 -9.707 -28.618 1.00 68.81 828 ALA A O 1
ATOM 6716 N N . ALA A 1 829 ? 38.217 -9.469 -26.868 1.00 77.00 829 ALA A N 1
ATOM 6717 C CA . ALA A 1 829 ? 37.198 -9.793 -25.872 1.00 77.00 829 ALA A CA 1
ATOM 6718 C C . ALA A 1 829 ? 36.051 -8.768 -25.930 1.00 77.00 829 ALA A C 1
ATOM 6720 O O . ALA A 1 829 ? 36.298 -7.575 -26.140 1.00 77.00 829 ALA A O 1
ATOM 6721 N N . LYS A 1 830 ? 34.806 -9.233 -25.749 1.00 87.94 830 LYS A N 1
ATOM 6722 C CA . LYS A 1 830 ? 33.635 -8.351 -25.697 1.00 87.94 830 LYS A CA 1
ATOM 6723 C C . LYS A 1 830 ? 33.824 -7.290 -24.621 1.00 87.94 830 LYS A C 1
ATOM 6725 O O . LYS A 1 830 ? 34.333 -7.575 -23.535 1.00 87.94 830 LYS A O 1
ATOM 6730 N N . LYS A 1 831 ? 33.387 -6.070 -24.921 1.00 92.75 831 LYS A N 1
ATOM 6731 C CA . LYS A 1 831 ? 33.257 -5.033 -23.899 1.00 92.75 831 LYS A CA 1
ATOM 6732 C C . LYS A 1 831 ? 32.128 -5.403 -22.944 1.00 92.75 831 LYS A C 1
ATOM 6734 O O . LYS A 1 831 ? 31.194 -6.107 -23.324 1.00 92.75 831 LYS A O 1
ATOM 6739 N N . ALA A 1 832 ? 32.237 -4.952 -21.704 1.00 95.06 832 ALA A N 1
ATOM 6740 C CA . ALA A 1 832 ? 31.343 -5.348 -20.635 1.00 95.06 832 ALA A CA 1
ATOM 6741 C C . ALA A 1 832 ? 30.611 -4.161 -20.007 1.00 95.06 832 ALA A C 1
ATOM 6743 O O . ALA A 1 832 ? 31.126 -3.041 -19.933 1.00 95.06 832 ALA A O 1
ATOM 6744 N N . ILE A 1 833 ? 29.407 -4.448 -19.532 1.00 97.81 833 ILE A N 1
ATOM 6745 C CA . ILE A 1 833 ? 28.510 -3.547 -18.827 1.00 97.81 833 ILE A CA 1
ATOM 6746 C C . ILE A 1 833 ? 28.354 -4.071 -17.405 1.00 97.81 833 ILE A C 1
ATOM 6748 O O . ILE A 1 833 ? 28.085 -5.257 -17.217 1.00 97.81 833 ILE A O 1
ATOM 6752 N N . TRP A 1 834 ? 28.512 -3.201 -16.413 1.00 98.31 834 TRP A N 1
ATOM 6753 C CA . TRP A 1 834 ? 28.255 -3.529 -15.017 1.00 98.31 834 TRP A CA 1
ATOM 6754 C C . TRP A 1 834 ? 27.057 -2.738 -14.499 1.00 98.31 834 TRP A C 1
ATOM 6756 O O . TRP A 1 834 ? 27.091 -1.508 -14.473 1.00 98.31 834 TRP A O 1
ATOM 6766 N N . TRP A 1 835 ? 26.019 -3.439 -14.053 1.00 98.50 835 TRP A N 1
ATOM 6767 C CA . TRP A 1 835 ? 24.826 -2.843 -13.458 1.00 98.50 835 TRP A CA 1
ATOM 6768 C C . TRP A 1 835 ? 24.550 -3.457 -12.094 1.00 98.50 835 TRP A C 1
ATOM 6770 O O . TRP A 1 835 ? 24.466 -4.679 -11.961 1.00 98.50 835 TRP A O 1
ATOM 6780 N N . ASP A 1 836 ? 24.372 -2.616 -11.083 1.00 98.25 836 ASP A N 1
ATOM 6781 C CA . ASP A 1 836 ? 24.054 -3.081 -9.739 1.00 98.25 836 ASP A CA 1
ATOM 6782 C C . ASP A 1 836 ? 22.958 -2.258 -9.062 1.00 98.25 836 ASP A C 1
ATOM 6784 O O . ASP A 1 836 ? 22.764 -1.075 -9.351 1.00 98.25 836 ASP A O 1
ATOM 6788 N N . GLY A 1 837 ? 22.213 -2.930 -8.184 1.00 98.19 837 GLY A N 1
ATOM 6789 C CA . GLY A 1 837 ? 21.135 -2.348 -7.393 1.00 98.19 837 GLY A CA 1
ATOM 6790 C C . GLY A 1 837 ? 21.242 -2.699 -5.911 1.00 98.19 837 GLY A C 1
ATOM 6791 O O . GLY A 1 837 ? 22.037 -3.545 -5.497 1.00 98.19 837 GLY A O 1
ATOM 6792 N N . GLY A 1 838 ? 20.442 -2.029 -5.083 1.00 97.94 838 GLY A N 1
ATOM 6793 C CA . GLY A 1 838 ? 20.348 -2.316 -3.649 1.00 97.94 838 GLY A CA 1
ATOM 6794 C C . GLY A 1 838 ? 21.644 -2.084 -2.871 1.00 97.94 838 GLY A C 1
ATOM 6795 O O . GLY A 1 838 ? 21.950 -2.848 -1.956 1.00 97.94 838 GLY A O 1
ATOM 6796 N N . ILE A 1 839 ? 22.433 -1.064 -3.231 1.00 98.38 839 ILE A N 1
ATOM 6797 C CA . ILE A 1 839 ? 23.577 -0.636 -2.408 1.00 98.38 839 ILE A CA 1
ATOM 6798 C C . ILE A 1 839 ? 23.092 -0.031 -1.084 1.00 98.38 839 ILE A C 1
ATOM 6800 O O . ILE A 1 839 ? 23.625 -0.359 -0.025 1.00 98.38 839 ILE A O 1
ATOM 6804 N N . HIS A 1 840 ? 22.006 0.744 -1.105 1.00 98.50 840 HIS A N 1
ATOM 6805 C CA . HIS A 1 840 ? 21.248 1.080 0.096 1.00 98.50 840 HIS A CA 1
ATOM 6806 C C . HIS A 1 840 ? 20.075 0.114 0.255 1.00 98.50 840 HIS A C 1
ATOM 6808 O O . HIS A 1 840 ? 19.295 -0.113 -0.667 1.00 98.50 840 HIS A O 1
ATOM 6814 N N . ALA A 1 841 ? 19.942 -0.458 1.447 1.00 98.38 841 ALA A N 1
ATOM 6815 C CA . ALA A 1 841 ? 19.057 -1.596 1.661 1.00 98.38 841 ALA A CA 1
ATOM 6816 C C . ALA A 1 841 ? 17.553 -1.284 1.522 1.00 98.38 841 ALA A C 1
ATOM 6818 O O . ALA A 1 841 ? 16.814 -2.093 0.968 1.00 98.38 841 ALA A O 1
ATOM 6819 N N . ARG A 1 842 ? 17.098 -0.112 1.985 1.00 97.81 842 ARG A N 1
ATOM 6820 C CA . ARG A 1 842 ? 15.682 0.309 1.959 1.00 97.81 842 ARG A CA 1
ATOM 6821 C C . ARG A 1 842 ? 15.121 0.633 0.571 1.00 97.81 842 ARG A C 1
ATOM 6823 O O . ARG A 1 842 ? 13.905 0.753 0.427 1.00 97.81 842 ARG A O 1
ATOM 6830 N N . GLU A 1 843 ? 15.983 0.777 -0.432 1.00 98.25 843 GLU A N 1
ATOM 6831 C CA . GLU A 1 843 ? 15.659 1.201 -1.801 1.00 98.25 843 GLU A CA 1
ATOM 6832 C C . GLU A 1 843 ? 15.161 0.019 -2.651 1.00 98.25 843 GLU A C 1
ATOM 6834 O O . GLU A 1 843 ? 15.752 -0.344 -3.665 1.00 98.25 843 GLU A O 1
ATOM 6839 N N . TRP A 1 844 ? 14.077 -0.635 -2.220 1.00 98.44 844 TRP A N 1
ATOM 6840 C CA . TRP A 1 844 ? 13.621 -1.918 -2.779 1.00 98.44 844 TRP A CA 1
ATOM 6841 C C . TRP A 1 844 ? 13.293 -1.903 -4.281 1.00 98.44 844 TRP A C 1
ATOM 6843 O O . TRP A 1 844 ? 13.411 -2.941 -4.937 1.00 98.44 844 TRP A O 1
ATOM 6853 N N . ILE A 1 845 ? 12.933 -0.746 -4.845 1.00 98.50 845 ILE A N 1
ATOM 6854 C CA . ILE A 1 845 ? 12.678 -0.597 -6.286 1.00 98.50 845 ILE A CA 1
ATOM 6855 C C . ILE A 1 845 ? 13.937 -0.790 -7.135 1.00 98.50 845 ILE A C 1
ATOM 6857 O O . ILE A 1 845 ? 13.833 -1.234 -8.279 1.00 98.50 845 ILE A O 1
ATOM 6861 N N . SER A 1 846 ? 15.123 -0.537 -6.576 1.00 98.56 846 SER A N 1
ATOM 6862 C CA . SER A 1 846 ? 16.397 -0.713 -7.273 1.00 98.56 846 SER A CA 1
ATOM 6863 C C . SER A 1 846 ? 16.676 -2.193 -7.601 1.00 98.56 846 SER A C 1
ATOM 6865 O O . SER A 1 846 ? 16.724 -2.517 -8.793 1.00 98.56 846 SER A O 1
ATOM 6867 N N . PRO A 1 847 ? 16.729 -3.134 -6.631 1.00 98.56 847 PRO A N 1
ATOM 6868 C CA . PRO A 1 847 ? 16.837 -4.562 -6.940 1.00 98.56 847 PRO A CA 1
ATOM 6869 C C . PRO A 1 847 ? 15.739 -5.080 -7.873 1.00 98.56 847 PRO A C 1
ATOM 6871 O O . PRO A 1 847 ? 16.033 -5.819 -8.811 1.00 98.56 847 PRO A O 1
ATOM 6874 N N . ALA A 1 848 ? 14.485 -4.664 -7.665 1.00 98.38 848 ALA A N 1
ATOM 6875 C CA . ALA A 1 848 ? 13.362 -5.105 -8.493 1.00 98.38 848 ALA A CA 1
ATOM 6876 C C . ALA A 1 848 ? 13.520 -4.676 -9.967 1.00 98.38 848 ALA A C 1
ATOM 6878 O O . ALA A 1 848 ? 13.309 -5.475 -10.881 1.00 98.38 848 ALA A O 1
ATOM 6879 N N . THR A 1 849 ? 13.971 -3.440 -10.201 1.00 98.38 849 THR A N 1
ATOM 6880 C CA . THR A 1 849 ? 14.233 -2.892 -11.541 1.00 98.38 849 THR A CA 1
ATOM 6881 C C . THR A 1 849 ? 15.396 -3.607 -12.220 1.00 98.38 849 THR A C 1
ATOM 6883 O O . THR A 1 849 ? 15.296 -3.992 -13.384 1.00 98.38 849 THR A O 1
ATOM 6886 N N . VAL A 1 850 ? 16.484 -3.856 -11.489 1.00 97.44 850 VAL A N 1
ATOM 6887 C CA . VAL A 1 850 ? 17.656 -4.569 -12.015 1.00 97.44 850 VAL A CA 1
ATOM 6888 C C . VAL A 1 850 ? 17.302 -6.009 -12.415 1.00 97.44 850 VAL A C 1
ATOM 6890 O O . VAL A 1 850 ? 17.727 -6.482 -13.471 1.00 97.44 850 VAL A O 1
ATOM 6893 N N . ILE A 1 851 ? 16.461 -6.686 -11.628 1.00 98.44 851 ILE A N 1
ATOM 6894 C CA . ILE A 1 851 ? 15.936 -8.023 -11.950 1.00 98.44 851 ILE A CA 1
ATOM 6895 C C . ILE A 1 851 ? 15.052 -7.984 -13.201 1.00 98.44 851 ILE A C 1
ATOM 6897 O O . ILE A 1 851 ? 15.206 -8.828 -14.086 1.00 98.44 851 ILE A O 1
ATOM 6901 N N . TYR A 1 852 ? 14.165 -6.991 -13.314 1.00 98.25 852 TYR A N 1
ATOM 6902 C CA . TYR A 1 852 ? 13.317 -6.807 -14.494 1.00 98.25 852 TYR A CA 1
ATOM 6903 C C . TYR A 1 852 ? 14.143 -6.607 -15.773 1.00 98.25 852 TYR A C 1
ATOM 6905 O O . TYR A 1 852 ? 13.857 -7.216 -16.808 1.00 98.25 852 TYR A O 1
ATOM 6913 N N . ILE A 1 853 ? 15.198 -5.790 -15.702 1.00 98.00 853 ILE A N 1
ATOM 6914 C CA . ILE A 1 853 ? 16.120 -5.551 -16.817 1.00 98.00 853 ILE A CA 1
ATOM 6915 C C . ILE A 1 853 ? 16.827 -6.851 -17.213 1.00 98.00 853 ILE A C 1
ATOM 6917 O O . ILE A 1 853 ? 16.809 -7.219 -18.387 1.00 98.00 853 ILE A O 1
ATOM 6921 N N . ALA A 1 854 ? 17.392 -7.585 -16.250 1.00 98.25 854 ALA A N 1
ATOM 6922 C CA . ALA A 1 854 ? 18.065 -8.857 -16.510 1.00 98.25 854 ALA A CA 1
ATOM 6923 C C . ALA A 1 854 ? 17.124 -9.891 -17.154 1.00 98.25 854 ALA A C 1
ATOM 6925 O O . ALA A 1 854 ? 17.480 -10.519 -18.153 1.00 98.25 854 ALA A O 1
ATOM 6926 N N . TYR A 1 855 ? 15.898 -10.023 -16.638 1.00 97.94 855 TYR A N 1
ATOM 6927 C CA . TYR A 1 855 ? 14.874 -10.872 -17.244 1.00 97.94 855 TYR A CA 1
ATOM 6928 C C . TYR A 1 855 ? 14.536 -10.446 -18.673 1.00 97.94 855 TYR A C 1
ATOM 6930 O O . TYR A 1 855 ? 14.423 -11.294 -19.556 1.00 97.94 855 TYR A O 1
ATOM 6938 N N . SER A 1 856 ? 14.394 -9.144 -18.918 1.00 97.88 856 SER A N 1
ATOM 6939 C CA . SER A 1 856 ? 14.045 -8.614 -20.237 1.00 97.88 856 SER A CA 1
ATOM 6940 C C . SER A 1 856 ? 15.150 -8.854 -21.264 1.00 97.88 856 SER A C 1
ATOM 6942 O O . SER A 1 856 ? 14.848 -9.176 -22.410 1.00 97.88 856 SER A O 1
ATOM 6944 N N . LEU A 1 857 ? 16.422 -8.756 -20.861 1.00 98.06 857 LEU A N 1
ATOM 6945 C CA . LEU A 1 857 ? 17.559 -9.088 -21.724 1.00 98.06 857 LEU A CA 1
ATOM 6946 C C . LEU A 1 857 ? 17.575 -10.574 -22.112 1.00 98.06 857 LEU A C 1
ATOM 6948 O O . LEU A 1 857 ? 17.885 -10.898 -23.255 1.00 98.06 857 LEU A O 1
ATOM 6952 N N . LEU A 1 858 ? 17.227 -11.468 -21.181 1.00 97.88 858 LEU A N 1
ATOM 6953 C CA . LEU A 1 858 ? 17.186 -12.916 -21.414 1.00 97.88 858 LEU A CA 1
ATOM 6954 C C . LEU A 1 858 ? 15.978 -13.337 -22.257 1.00 97.88 858 LEU A C 1
ATOM 6956 O O . LEU A 1 858 ? 16.131 -13.969 -23.299 1.00 97.88 858 LEU A O 1
ATOM 6960 N N . SER A 1 859 ? 14.777 -12.974 -21.808 1.00 96.44 859 SER A N 1
ATOM 6961 C CA . SER A 1 859 ? 13.508 -13.418 -22.398 1.00 96.44 859 SER A CA 1
ATOM 6962 C C . SER A 1 859 ? 13.248 -12.838 -23.786 1.00 96.44 859 SER A C 1
ATOM 6964 O O . SER A 1 859 ? 12.591 -13.488 -24.600 1.00 96.44 859 SER A O 1
ATOM 6966 N N . ASN A 1 860 ? 13.797 -11.654 -24.081 1.00 97.06 860 ASN A N 1
ATOM 6967 C CA . ASN A 1 860 ? 13.649 -11.016 -25.387 1.00 97.06 860 ASN A CA 1
ATOM 6968 C C . ASN A 1 860 ? 14.860 -11.209 -26.314 1.00 97.06 860 ASN A C 1
ATOM 6970 O O . ASN A 1 860 ? 14.894 -10.663 -27.422 1.00 97.06 860 ASN A O 1
ATOM 6974 N N . TYR A 1 861 ? 15.856 -12.003 -25.907 1.00 95.62 861 TYR A N 1
ATOM 6975 C CA . TYR A 1 861 ? 16.946 -12.382 -26.799 1.00 95.62 861 TYR A CA 1
ATOM 6976 C C . TYR A 1 861 ? 16.404 -13.234 -27.956 1.00 95.62 861 TYR A C 1
ATOM 6978 O O . TYR A 1 861 ? 15.750 -14.251 -27.750 1.00 95.62 861 TYR A O 1
ATOM 6986 N N . SER A 1 862 ? 16.723 -12.850 -29.192 1.00 92.31 862 SER A N 1
ATOM 6987 C CA . SER A 1 862 ? 16.202 -13.389 -30.464 1.00 92.31 862 SER A CA 1
ATOM 6988 C C . SER A 1 862 ? 14.796 -12.937 -30.880 1.00 92.31 862 SER A C 1
ATOM 6990 O O . SER A 1 862 ? 14.409 -13.215 -32.016 1.00 92.31 862 SER A O 1
ATOM 6992 N N . THR A 1 863 ? 14.043 -12.234 -30.029 1.00 95.25 863 THR A N 1
ATOM 6993 C CA . THR A 1 863 ? 12.712 -11.697 -30.379 1.00 95.25 863 THR A CA 1
ATOM 6994 C C . THR A 1 863 ? 12.726 -10.181 -30.545 1.00 95.25 863 THR A C 1
ATOM 6996 O O . THR A 1 863 ? 12.120 -9.676 -31.489 1.00 95.25 863 THR A O 1
ATOM 6999 N N . ASP A 1 864 ? 13.462 -9.460 -29.695 1.00 96.88 864 ASP A N 1
ATOM 7000 C CA . ASP A 1 864 ? 13.707 -8.026 -29.838 1.00 96.88 864 ASP A CA 1
ATOM 7001 C C . ASP A 1 864 ? 15.052 -7.789 -30.557 1.00 96.88 864 ASP A C 1
ATOM 7003 O O . ASP A 1 864 ? 16.108 -8.196 -30.049 1.00 96.88 864 ASP A O 1
ATOM 7007 N N . PRO A 1 865 ? 15.063 -7.147 -31.743 1.00 96.25 865 PRO A N 1
ATOM 7008 C CA . PRO A 1 865 ? 16.290 -6.928 -32.507 1.00 96.25 865 PRO A CA 1
ATOM 7009 C C . PRO A 1 865 ? 17.331 -6.064 -31.787 1.00 96.25 865 PRO A C 1
ATOM 7011 O O . PRO A 1 865 ? 18.527 -6.308 -31.941 1.00 96.25 865 PRO A O 1
ATOM 7014 N N . THR A 1 866 ? 16.893 -5.080 -30.997 1.00 96.06 866 THR A N 1
ATOM 7015 C CA . THR A 1 866 ? 17.780 -4.168 -30.265 1.00 96.06 866 THR A CA 1
ATOM 7016 C C . THR A 1 866 ? 18.469 -4.905 -29.127 1.00 96.06 866 THR A C 1
ATOM 7018 O O . THR A 1 866 ? 19.693 -4.863 -29.022 1.00 96.06 866 THR A O 1
ATOM 7021 N N . ILE A 1 867 ? 17.705 -5.636 -28.312 1.00 97.62 867 ILE A N 1
ATOM 7022 C CA . ILE A 1 867 ? 18.251 -6.453 -27.220 1.00 97.62 867 ILE A CA 1
ATOM 7023 C C . ILE A 1 867 ? 19.182 -7.526 -27.781 1.00 97.62 867 ILE A C 1
ATOM 7025 O O . ILE A 1 867 ? 20.295 -7.693 -27.288 1.00 97.62 867 ILE A O 1
ATOM 7029 N N . THR A 1 868 ? 18.766 -8.218 -28.844 1.00 96.12 868 THR A N 1
ATOM 7030 C CA . THR A 1 868 ? 19.586 -9.261 -29.478 1.00 96.12 868 THR A CA 1
ATOM 7031 C C . THR A 1 868 ? 20.928 -8.707 -29.942 1.00 96.12 868 THR A C 1
ATOM 7033 O O . THR A 1 868 ? 21.966 -9.307 -29.666 1.00 96.12 868 THR A O 1
ATOM 7036 N N . HIS A 1 869 ? 20.915 -7.552 -30.612 1.00 94.69 869 HIS A N 1
ATOM 7037 C CA . HIS A 1 869 ? 22.130 -6.876 -31.057 1.00 94.69 869 HIS A CA 1
ATOM 7038 C C . HIS A 1 869 ? 23.020 -6.484 -29.874 1.00 94.69 869 HIS A C 1
ATOM 7040 O O . HIS A 1 869 ? 24.190 -6.852 -29.851 1.00 94.69 869 HIS A O 1
ATOM 7046 N N . LEU A 1 870 ? 22.475 -5.826 -28.849 1.00 95.44 870 LEU A N 1
ATOM 7047 C CA . LEU A 1 870 ? 23.262 -5.372 -27.699 1.00 95.44 870 LEU A CA 1
ATOM 7048 C C . LEU A 1 870 ? 23.864 -6.533 -26.888 1.00 95.44 870 LEU A C 1
ATOM 7050 O O . LEU A 1 870 ? 25.025 -6.452 -26.496 1.00 95.44 870 LEU A O 1
ATOM 7054 N N . VAL A 1 871 ? 23.134 -7.635 -26.691 1.00 95.94 871 VAL A N 1
ATOM 7055 C CA . VAL A 1 871 ? 23.652 -8.861 -26.042 1.00 95.94 871 VAL A CA 1
ATOM 7056 C C . VAL A 1 871 ? 24.697 -9.579 -26.909 1.00 95.94 871 VAL A C 1
ATOM 7058 O O . VAL A 1 871 ? 25.598 -10.256 -26.403 1.00 95.94 871 VAL A O 1
ATOM 7061 N N . ASP A 1 872 ? 24.633 -9.413 -28.231 1.00 93.31 872 ASP A N 1
ATOM 7062 C CA . ASP A 1 872 ? 25.682 -9.886 -29.131 1.00 93.31 872 ASP A CA 1
ATOM 7063 C C . ASP A 1 872 ? 26.950 -9.017 -29.079 1.00 93.31 872 ASP A C 1
ATOM 7065 O O . ASP A 1 872 ? 28.043 -9.556 -29.267 1.00 93.31 872 ASP A O 1
ATOM 7069 N N . GLN A 1 873 ? 26.833 -7.724 -28.763 1.00 91.69 873 GLN A N 1
ATOM 7070 C CA . GLN A 1 873 ? 27.968 -6.796 -28.675 1.00 91.69 873 GLN A CA 1
ATOM 7071 C C . GLN A 1 873 ? 28.631 -6.742 -27.294 1.00 91.69 873 GLN A C 1
ATOM 7073 O O . GLN A 1 873 ? 29.854 -6.599 -27.219 1.00 91.69 873 GLN A O 1
ATOM 7078 N N . PHE A 1 874 ? 27.856 -6.875 -26.215 1.00 95.19 874 PHE A N 1
ATOM 7079 C CA . PHE A 1 874 ? 28.331 -6.671 -24.846 1.00 95.19 874 PHE A CA 1
ATOM 7080 C C . PHE A 1 874 ? 28.121 -7.885 -23.936 1.00 95.19 874 PHE A C 1
ATOM 7082 O O . PHE A 1 874 ? 27.145 -8.624 -24.064 1.00 95.19 874 PHE A O 1
ATOM 7089 N N . ASP A 1 875 ? 29.025 -8.044 -22.969 1.00 96.12 875 ASP A N 1
ATOM 7090 C CA . ASP A 1 875 ? 28.817 -8.887 -21.788 1.00 96.12 875 ASP A CA 1
ATOM 7091 C C . ASP A 1 875 ? 28.142 -8.063 -20.683 1.00 96.12 875 ASP A C 1
ATOM 7093 O O . ASP A 1 875 ? 28.588 -6.962 -20.373 1.00 96.12 875 ASP A O 1
ATOM 7097 N N . PHE A 1 876 ? 27.106 -8.596 -20.042 1.00 98.38 876 PHE A N 1
ATOM 7098 C CA . PHE A 1 876 ? 26.415 -7.927 -18.939 1.00 98.38 876 PHE A CA 1
ATOM 7099 C C . PHE A 1 876 ? 26.730 -8.630 -17.624 1.00 98.38 876 PHE A C 1
ATOM 7101 O O . PHE A 1 876 ? 26.460 -9.821 -17.482 1.00 98.38 876 PHE A O 1
ATOM 7108 N N . TYR A 1 877 ? 27.264 -7.887 -16.660 1.00 98.56 877 TYR A N 1
ATOM 7109 C CA . TYR A 1 877 ? 27.403 -8.293 -15.267 1.00 98.56 877 TYR A CA 1
ATOM 7110 C C . TYR A 1 877 ? 26.344 -7.564 -14.453 1.00 98.56 877 TYR A C 1
ATOM 7112 O O . TYR A 1 877 ? 26.391 -6.339 -14.327 1.00 98.56 877 TYR A O 1
ATOM 7120 N N . ILE A 1 878 ? 25.374 -8.311 -13.933 1.00 98.69 878 ILE A N 1
ATOM 7121 C CA . ILE A 1 878 ? 24.248 -7.743 -13.203 1.00 98.69 878 ILE A CA 1
ATOM 7122 C C . ILE A 1 878 ? 24.256 -8.276 -11.772 1.00 98.69 878 ILE A C 1
ATOM 7124 O O . ILE A 1 878 ? 24.107 -9.479 -11.553 1.00 98.69 878 ILE A O 1
ATOM 7128 N N . LEU A 1 879 ? 24.413 -7.373 -10.802 1.00 98.62 879 LEU A N 1
ATOM 7129 C CA . LEU A 1 879 ? 24.363 -7.661 -9.367 1.00 98.62 879 LEU A CA 1
ATOM 7130 C C . LEU A 1 879 ? 23.062 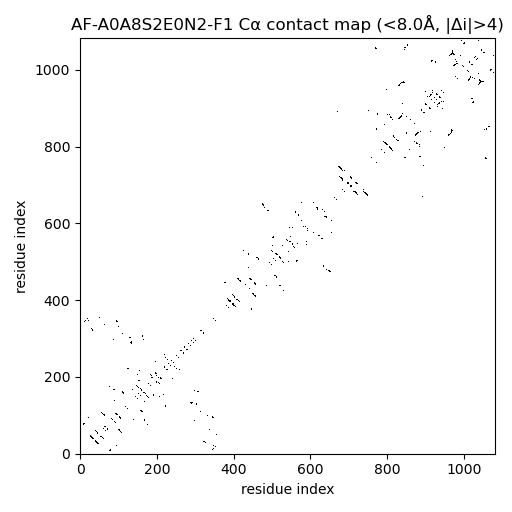-7.084 -8.778 1.00 98.62 879 LEU A C 1
ATOM 7132 O O . LEU A 1 879 ? 23.022 -5.899 -8.444 1.00 98.62 879 LEU A O 1
ATOM 7136 N N . PRO A 1 880 ? 21.987 -7.887 -8.635 1.00 98.12 880 PRO A N 1
ATOM 7137 C CA . PRO A 1 880 ? 20.689 -7.376 -8.192 1.00 98.12 880 PRO A CA 1
ATOM 7138 C C . PRO A 1 880 ? 20.696 -6.736 -6.804 1.00 98.12 880 PRO A C 1
ATOM 7140 O O . PRO A 1 880 ? 19.993 -5.755 -6.580 1.00 98.12 880 PRO A O 1
ATOM 7143 N N . VAL A 1 881 ? 21.472 -7.300 -5.874 1.00 98.56 881 VAL A N 1
ATOM 7144 C CA . VAL A 1 881 ? 21.564 -6.822 -4.492 1.00 98.56 881 VAL A CA 1
ATOM 7145 C C . VAL A 1 881 ? 23.031 -6.695 -4.103 1.00 98.56 881 VAL A C 1
ATOM 7147 O O . VAL A 1 881 ? 23.714 -7.690 -3.868 1.00 98.56 881 VAL A O 1
ATOM 7150 N N . PHE A 1 882 ? 23.510 -5.458 -4.020 1.00 98.50 882 PHE A N 1
ATOM 7151 C CA . PHE A 1 882 ? 24.865 -5.135 -3.591 1.00 98.50 882 PHE A CA 1
ATOM 7152 C C . PHE A 1 882 ? 25.026 -5.327 -2.076 1.00 98.50 882 PHE A C 1
ATOM 7154 O O . PHE A 1 882 ? 25.909 -6.050 -1.620 1.00 98.50 882 PHE A O 1
ATOM 7161 N N . ASN A 1 883 ? 24.166 -4.700 -1.269 1.00 98.50 883 ASN A N 1
ATOM 7162 C CA . ASN A 1 883 ? 24.210 -4.779 0.191 1.00 98.50 883 ASN A CA 1
ATOM 7163 C C . ASN A 1 883 ? 23.283 -5.895 0.691 1.00 98.50 883 ASN A C 1
ATOM 7165 O O . ASN A 1 883 ? 22.205 -5.641 1.226 1.00 98.50 883 ASN A O 1
ATOM 7169 N N . VAL A 1 884 ? 23.699 -7.148 0.488 1.00 97.88 884 VAL A N 1
ATOM 7170 C CA . VAL A 1 884 ? 22.873 -8.333 0.789 1.00 97.88 884 VAL A CA 1
ATOM 7171 C C . VAL A 1 884 ? 22.491 -8.456 2.267 1.00 97.88 884 VAL A C 1
ATOM 7173 O O . VAL A 1 884 ? 21.389 -8.910 2.570 1.00 97.88 884 VAL A O 1
ATOM 7176 N N . ASP A 1 885 ? 23.353 -8.012 3.186 1.00 98.06 885 ASP A N 1
ATOM 7177 C CA . ASP A 1 885 ? 23.077 -8.074 4.626 1.00 98.06 885 ASP A CA 1
ATOM 7178 C C . ASP A 1 885 ? 22.100 -6.988 5.061 1.00 98.06 885 ASP A C 1
ATOM 7180 O O . ASP A 1 885 ? 21.142 -7.263 5.782 1.00 98.06 885 ASP A O 1
ATOM 7184 N N . GLY A 1 886 ? 22.311 -5.753 4.599 1.00 97.94 886 GLY A N 1
ATOM 7185 C CA . GLY A 1 886 ? 21.365 -4.673 4.835 1.00 97.94 886 GLY A CA 1
ATOM 7186 C C . GLY A 1 886 ? 20.003 -5.003 4.230 1.00 97.94 886 GLY A C 1
ATOM 7187 O O . GLY A 1 886 ? 18.991 -4.831 4.902 1.00 97.94 886 GLY A O 1
ATOM 7188 N N . TYR A 1 887 ? 19.968 -5.520 2.996 1.00 98.25 887 TYR A N 1
ATOM 7189 C CA . TYR A 1 887 ? 18.723 -5.898 2.330 1.00 98.25 887 TYR A CA 1
ATOM 7190 C C . TYR A 1 887 ? 17.978 -6.962 3.138 1.00 98.25 887 TYR A C 1
ATOM 7192 O O . TYR A 1 887 ? 16.827 -6.735 3.493 1.00 98.25 887 TYR A O 1
ATOM 7200 N N . ALA A 1 888 ? 18.634 -8.058 3.539 1.00 94.50 888 ALA A N 1
ATOM 7201 C CA . ALA A 1 888 ? 18.028 -9.068 4.413 1.00 94.50 888 ALA A CA 1
ATOM 7202 C C . ALA A 1 888 ? 17.483 -8.458 5.719 1.00 94.50 888 ALA A C 1
ATOM 7204 O O . ALA A 1 888 ? 16.341 -8.710 6.099 1.00 94.50 888 ALA A O 1
ATOM 7205 N N . TYR A 1 889 ? 18.243 -7.557 6.347 1.00 93.31 889 TYR A N 1
ATOM 7206 C CA . TYR A 1 889 ? 17.815 -6.869 7.564 1.00 93.31 889 TYR A CA 1
ATOM 7207 C C . TYR A 1 889 ? 16.536 -6.032 7.373 1.00 93.31 889 TYR A C 1
ATOM 7209 O O . TYR A 1 889 ? 15.716 -5.954 8.291 1.00 93.31 889 TYR A O 1
ATOM 7217 N N . THR A 1 890 ? 16.309 -5.465 6.180 1.00 93.94 890 THR A N 1
ATOM 7218 C CA . THR A 1 890 ? 15.054 -4.748 5.881 1.00 93.94 890 THR A CA 1
ATOM 7219 C C . THR A 1 890 ? 13.831 -5.644 5.786 1.00 93.94 890 THR A C 1
ATOM 7221 O O . THR A 1 890 ? 12.723 -5.181 6.049 1.00 93.94 890 THR A O 1
ATOM 7224 N N . TRP A 1 891 ? 14.018 -6.921 5.458 1.00 86.88 891 TRP A N 1
ATOM 7225 C CA . TRP A 1 891 ? 12.940 -7.907 5.426 1.00 86.88 891 TRP A CA 1
ATOM 7226 C C . TRP A 1 891 ? 12.654 -8.517 6.799 1.00 86.88 891 TRP A C 1
ATOM 7228 O O . TRP A 1 891 ? 11.538 -8.952 7.068 1.00 86.88 891 TRP A O 1
ATOM 7238 N N . GLU A 1 892 ? 13.666 -8.562 7.662 1.00 81.12 892 GLU A N 1
ATOM 7239 C CA . GLU A 1 892 ? 13.631 -9.335 8.905 1.00 81.12 892 GLU A CA 1
ATOM 7240 C C . GLU A 1 892 ? 13.411 -8.460 10.151 1.00 81.12 892 GLU A C 1
ATOM 7242 O O . GLU A 1 892 ? 12.880 -8.943 11.155 1.00 81.12 892 GLU A O 1
ATOM 7247 N N . HIS A 1 893 ? 13.803 -7.179 10.108 1.00 77.50 893 HIS A N 1
ATOM 7248 C CA . HIS A 1 893 ? 13.908 -6.341 11.307 1.00 77.50 893 HIS A CA 1
ATOM 7249 C C . HIS A 1 893 ? 13.446 -4.890 11.123 1.00 77.50 893 HIS A C 1
ATOM 7251 O O . HIS A 1 893 ? 12.600 -4.418 11.883 1.00 77.50 893 HIS A O 1
ATOM 7257 N N . ASP A 1 894 ? 14.013 -4.163 10.160 1.00 86.69 894 ASP A N 1
ATOM 7258 C CA . ASP A 1 894 ? 13.835 -2.711 10.027 1.00 86.69 894 ASP A CA 1
ATOM 7259 C C . ASP A 1 894 ? 13.753 -2.325 8.549 1.00 86.69 894 ASP A C 1
ATOM 7261 O O . ASP A 1 894 ? 14.771 -2.192 7.866 1.00 86.69 894 ASP A O 1
ATOM 7265 N N . ARG A 1 895 ? 12.524 -2.127 8.058 1.00 93.44 895 ARG A N 1
ATOM 7266 C CA . ARG A 1 895 ? 12.232 -1.817 6.650 1.00 93.44 895 ARG A CA 1
ATOM 7267 C C . ARG A 1 895 ? 13.000 -0.618 6.096 1.00 93.44 895 ARG A C 1
ATOM 7269 O O . ARG A 1 895 ? 13.240 -0.572 4.886 1.00 93.44 895 ARG A O 1
ATOM 7276 N N . LEU A 1 896 ? 13.331 0.360 6.936 1.00 94.31 896 LEU A N 1
ATOM 7277 C CA . LEU A 1 896 ? 13.952 1.614 6.510 1.00 94.31 896 LEU A CA 1
ATOM 7278 C C . LEU A 1 896 ? 15.450 1.667 6.820 1.00 94.31 896 LEU A C 1
ATOM 7280 O O . LEU A 1 896 ? 16.078 2.713 6.651 1.00 94.31 896 LEU A O 1
ATOM 7284 N N . TRP A 1 897 ? 16.051 0.534 7.183 1.00 95.06 897 TRP A N 1
ATOM 7285 C CA . TRP A 1 897 ? 17.496 0.401 7.288 1.00 95.06 897 TRP A CA 1
ATOM 7286 C C . TRP A 1 897 ? 18.185 0.631 5.935 1.00 95.06 897 TRP A C 1
ATOM 7288 O O . TRP A 1 897 ? 17.779 0.075 4.916 1.00 95.06 897 TRP A O 1
ATOM 7298 N N . ARG A 1 898 ? 19.272 1.417 5.904 1.00 95.31 898 ARG A N 1
ATOM 7299 C CA . ARG A 1 898 ? 20.027 1.704 4.661 1.00 95.31 898 ARG A CA 1
ATOM 7300 C C . ARG A 1 898 ? 21.423 1.084 4.590 1.00 95.31 898 ARG A C 1
ATOM 7302 O O . ARG A 1 898 ? 21.852 0.692 3.508 1.00 95.31 898 ARG A O 1
ATOM 7309 N N . LYS A 1 899 ? 22.142 1.042 5.717 1.00 97.38 899 LYS A N 1
ATOM 7310 C CA . LYS A 1 899 ? 23.591 0.780 5.785 1.00 97.38 899 LYS A CA 1
ATOM 7311 C C . LYS A 1 899 ? 23.929 -0.704 5.622 1.00 97.38 899 LYS A C 1
ATOM 7313 O O . LYS A 1 899 ? 23.042 -1.558 5.586 1.00 97.38 899 LYS A O 1
ATOM 7318 N N . THR A 1 900 ? 25.215 -1.035 5.573 1.00 98.44 900 THR A N 1
ATOM 7319 C CA . THR A 1 900 ? 25.689 -2.417 5.776 1.00 98.44 900 THR A CA 1
ATOM 7320 C C . THR A 1 900 ? 25.392 -2.903 7.209 1.00 98.44 900 THR A C 1
ATOM 7322 O O . THR A 1 900 ? 24.755 -2.206 8.008 1.00 98.44 900 THR A O 1
ATOM 7325 N N . ARG A 1 901 ? 25.833 -4.115 7.569 1.00 97.19 901 ARG A N 1
ATOM 7326 C CA . ARG A 1 901 ? 25.646 -4.703 8.914 1.00 97.19 901 ARG A CA 1
ATOM 7327 C C . ARG A 1 901 ? 26.949 -4.950 9.679 1.00 97.19 901 ARG A C 1
ATOM 7329 O O . ARG A 1 901 ? 26.954 -5.624 10.710 1.00 97.19 901 ARG A O 1
ATOM 7336 N N . SER A 1 902 ? 28.047 -4.350 9.223 1.00 96.31 902 SER A N 1
ATOM 7337 C CA . SER A 1 902 ? 29.354 -4.461 9.870 1.00 96.31 902 SER A CA 1
ATOM 7338 C C . SER A 1 902 ? 29.335 -3.968 11.324 1.00 96.31 902 SER A C 1
ATOM 7340 O O . SER A 1 902 ? 28.550 -3.101 11.733 1.00 96.31 902 SER A O 1
ATOM 7342 N N . LYS A 1 903 ? 30.197 -4.548 12.165 1.00 93.88 903 LYS A N 1
ATOM 7343 C CA . LYS A 1 903 ? 30.424 -4.023 13.518 1.00 93.88 903 LYS A CA 1
ATOM 7344 C C . LYS A 1 903 ? 31.189 -2.709 13.423 1.00 93.88 903 LYS A C 1
ATOM 7346 O O . LYS A 1 903 ? 32.150 -2.615 12.672 1.00 93.88 903 LYS A O 1
ATOM 7351 N N . THR A 1 904 ? 30.801 -1.749 14.253 1.00 91.62 904 THR A N 1
ATOM 7352 C CA . THR A 1 904 ? 31.509 -0.474 14.391 1.00 91.62 904 THR A CA 1
ATOM 7353 C C . THR A 1 904 ? 32.180 -0.370 15.768 1.00 91.62 904 THR A C 1
ATOM 7355 O O . THR A 1 904 ? 31.862 -1.166 16.664 1.00 91.62 904 THR A O 1
ATOM 7358 N N . PRO A 1 905 ? 33.060 0.626 15.988 1.00 83.25 905 PRO A N 1
ATOM 7359 C CA . PRO A 1 905 ? 33.650 0.894 17.301 1.00 83.25 905 PRO A CA 1
ATOM 7360 C C . PRO A 1 905 ? 32.624 1.217 18.398 1.00 83.25 905 PRO A C 1
ATOM 7362 O O . PRO A 1 905 ? 32.928 1.078 19.582 1.00 83.25 905 PRO A O 1
ATOM 7365 N N . VAL A 1 906 ? 31.410 1.643 18.026 1.00 82.00 906 VAL A N 1
ATOM 7366 C CA . VAL A 1 906 ? 30.310 1.920 18.955 1.00 82.00 906 VAL A CA 1
ATOM 7367 C C . VAL A 1 906 ? 29.380 0.702 18.978 1.00 82.00 906 VAL A C 1
ATOM 7369 O O . VAL A 1 906 ? 28.674 0.468 18.000 1.00 82.00 906 VAL A O 1
ATOM 7372 N N . PRO A 1 907 ? 29.312 -0.081 20.075 1.00 73.31 907 PRO A N 1
ATOM 7373 C CA . PRO A 1 907 ? 28.650 -1.392 20.066 1.00 73.31 907 PRO A CA 1
ATOM 7374 C C . PRO A 1 907 ? 27.187 -1.401 19.593 1.00 73.31 907 PRO A C 1
ATOM 7376 O O . PRO A 1 907 ? 26.748 -2.385 18.989 1.00 73.31 907 PRO A O 1
ATOM 7379 N N . LEU A 1 908 ? 26.457 -0.314 19.868 1.00 75.56 908 LEU A N 1
ATOM 7380 C CA . LEU A 1 908 ? 25.043 -0.127 19.526 1.00 75.56 908 LEU A CA 1
ATOM 7381 C C . LEU A 1 908 ? 24.809 0.329 18.077 1.00 75.56 908 LEU A C 1
ATOM 7383 O O . LEU A 1 908 ? 23.694 0.201 17.589 1.00 75.56 908 LEU A O 1
ATOM 7387 N N . CYS A 1 909 ? 25.835 0.829 17.388 1.00 84.12 909 CYS A N 1
ATOM 7388 C CA . CYS A 1 909 ? 25.728 1.334 16.023 1.00 84.12 909 CYS A CA 1
ATOM 7389 C C . CYS A 1 909 ? 26.344 0.324 15.048 1.00 84.12 909 CYS A C 1
ATOM 7391 O O . CYS A 1 909 ? 27.412 -0.245 15.301 1.00 84.12 909 CYS A O 1
ATOM 7393 N N . LYS A 1 910 ? 25.637 0.045 13.952 1.00 92.69 910 LYS A N 1
ATOM 7394 C CA . LYS A 1 910 ? 25.999 -0.980 12.963 1.00 92.69 910 LYS A CA 1
ATOM 7395 C C . LYS A 1 910 ? 26.107 -0.365 11.577 1.00 92.69 910 LYS A C 1
ATOM 7397 O O . LYS A 1 910 ? 25.354 0.554 11.259 1.00 92.69 910 LYS A O 1
ATOM 7402 N N . GLY A 1 911 ? 27.007 -0.923 10.779 1.00 96.50 911 GLY A N 1
ATOM 7403 C CA . GLY A 1 911 ? 27.163 -0.613 9.371 1.00 96.50 911 GLY A CA 1
ATOM 7404 C C . GLY A 1 911 ? 27.784 0.741 9.066 1.00 96.50 911 GLY A C 1
ATOM 7405 O O . GLY A 1 911 ? 27.684 1.698 9.843 1.00 96.50 911 GLY A O 1
ATOM 7406 N N . ALA A 1 912 ? 28.349 0.822 7.870 1.00 97.44 912 ALA A N 1
ATOM 7407 C CA . ALA A 1 912 ? 28.693 2.056 7.185 1.00 97.44 912 ALA A CA 1
ATOM 7408 C C . ALA A 1 912 ? 27.784 2.253 5.968 1.00 97.44 912 ALA A C 1
ATOM 7410 O O . ALA A 1 912 ? 27.094 1.332 5.527 1.00 97.44 912 ALA A O 1
ATOM 7411 N N . ASP A 1 913 ? 27.767 3.472 5.449 1.00 97.50 913 ASP A N 1
ATOM 7412 C CA . ASP A 1 913 ? 27.162 3.783 4.166 1.00 97.50 913 ASP A CA 1
ATOM 7413 C C . ASP A 1 913 ? 28.053 3.218 3.041 1.00 97.50 913 ASP A C 1
ATOM 7415 O O . ASP A 1 913 ? 29.171 3.713 2.829 1.00 97.50 913 ASP A O 1
ATOM 7419 N N . PRO A 1 914 ? 27.592 2.187 2.310 1.00 97.75 914 PRO A N 1
ATOM 7420 C CA . PRO A 1 914 ? 28.390 1.565 1.261 1.00 97.75 914 PRO A CA 1
ATOM 7421 C C . PRO A 1 914 ? 28.657 2.498 0.072 1.00 97.75 914 PRO A C 1
ATOM 7423 O O . PRO A 1 914 ? 29.627 2.269 -0.646 1.00 97.75 914 PRO A O 1
ATOM 7426 N N . ASN A 1 915 ? 27.891 3.579 -0.113 1.00 97.44 915 ASN A N 1
ATOM 7427 C CA . ASN A 1 915 ? 28.135 4.591 -1.144 1.00 97.44 915 ASN A CA 1
ATOM 7428 C C . ASN A 1 915 ? 28.890 5.832 -0.613 1.00 97.44 915 ASN A C 1
ATOM 7430 O O . ASN A 1 915 ? 28.918 6.885 -1.256 1.00 97.44 915 ASN A O 1
ATOM 7434 N N . ARG A 1 916 ? 29.513 5.728 0.570 1.00 97.19 916 ARG A N 1
ATOM 7435 C CA . ARG A 1 916 ? 30.512 6.683 1.106 1.00 97.19 916 ARG A CA 1
ATOM 7436 C C . ARG A 1 916 ? 31.849 6.019 1.446 1.00 97.19 916 ARG A C 1
ATOM 7438 O O . ARG A 1 916 ? 32.741 6.658 2.007 1.00 97.19 916 ARG A O 1
ATOM 7445 N N . ASN A 1 917 ? 31.988 4.731 1.139 1.00 98.31 917 ASN A N 1
ATOM 7446 C CA . ASN A 1 917 ? 33.104 3.896 1.569 1.00 98.31 917 ASN A CA 1
ATOM 7447 C C . ASN A 1 917 ? 34.167 3.651 0.480 1.00 98.31 917 ASN A C 1
ATOM 7449 O O . ASN A 1 917 ? 35.138 2.942 0.725 1.00 98.31 917 ASN A O 1
ATOM 7453 N N . TRP A 1 918 ? 34.030 4.229 -0.713 1.00 98.00 918 TRP A N 1
ATOM 7454 C CA . TRP A 1 918 ? 34.941 3.982 -1.834 1.00 98.00 918 TRP A CA 1
ATOM 7455 C C . TRP A 1 918 ? 36.204 4.845 -1.762 1.00 98.00 918 TRP A C 1
ATOM 7457 O O . TRP A 1 918 ? 36.183 5.974 -1.272 1.00 98.00 918 TRP A O 1
ATOM 7467 N N . ASP A 1 919 ? 37.320 4.322 -2.278 1.00 96.75 919 ASP A N 1
ATOM 7468 C CA . ASP A 1 919 ? 38.640 4.975 -2.263 1.00 96.75 919 ASP A CA 1
ATOM 7469 C C . ASP A 1 919 ? 38.791 6.055 -3.346 1.00 96.75 919 ASP A C 1
ATOM 7471 O O . ASP A 1 919 ? 39.649 5.979 -4.231 1.00 96.75 919 ASP A O 1
ATOM 7475 N N . TYR A 1 920 ? 37.903 7.048 -3.296 1.00 95.62 920 TYR A N 1
ATOM 7476 C CA . TYR A 1 920 ? 37.936 8.231 -4.144 1.00 95.62 920 TYR A CA 1
ATOM 7477 C C . TYR A 1 920 ? 37.393 9.440 -3.377 1.00 95.62 920 TYR A C 1
ATOM 7479 O O . TYR A 1 920 ? 36.210 9.488 -3.036 1.00 95.62 920 TYR A O 1
ATOM 7487 N N . ALA A 1 921 ? 38.276 10.392 -3.052 1.00 95.19 921 ALA A N 1
ATOM 7488 C CA . ALA A 1 921 ? 37.975 11.517 -2.158 1.00 95.19 921 ALA A CA 1
ATOM 7489 C C . ALA A 1 921 ? 37.269 11.065 -0.857 1.00 95.19 921 ALA A C 1
ATOM 7491 O O . ALA A 1 921 ? 36.297 11.666 -0.397 1.00 95.19 921 ALA A O 1
ATOM 7492 N N . TRP A 1 922 ? 37.695 9.932 -0.292 1.00 96.62 922 TRP A N 1
ATOM 7493 C CA . TRP A 1 922 ? 36.976 9.253 0.784 1.00 96.62 922 TRP A CA 1
ATOM 7494 C C . TRP A 1 922 ? 36.786 10.155 2.011 1.00 96.62 922 TRP A C 1
ATOM 7496 O O . TRP A 1 922 ? 37.746 10.655 2.596 1.00 96.62 922 TRP A O 1
ATOM 7506 N N . CYS A 1 923 ? 35.527 10.328 2.419 1.00 93.62 923 CYS A N 1
ATOM 7507 C CA . CYS A 1 923 ? 35.136 11.081 3.612 1.00 93.62 923 CYS A CA 1
ATOM 7508 C C . CYS A 1 923 ? 35.599 12.562 3.650 1.00 93.62 923 CYS A C 1
ATOM 7510 O O . CYS A 1 923 ? 35.727 13.150 4.727 1.00 93.62 923 CYS A O 1
ATOM 7512 N N . GLU A 1 924 ? 35.850 13.171 2.484 1.00 92.56 924 GLU A N 1
ATOM 7513 C CA . GLU A 1 924 ? 36.191 14.591 2.315 1.00 92.56 924 GLU A CA 1
ATOM 7514 C C . GLU A 1 924 ? 34.964 15.526 2.353 1.00 92.56 924 GLU A C 1
ATOM 7516 O O . GLU A 1 924 ? 35.100 16.689 2.735 1.00 92.56 924 GLU A O 1
ATOM 7521 N N . GLY A 1 925 ? 33.760 15.042 2.012 1.00 85.81 925 GLY A N 1
ATOM 7522 C CA . GLY A 1 925 ? 32.529 15.843 2.045 1.00 85.81 925 GLY A CA 1
ATOM 7523 C C . GLY A 1 925 ? 31.253 15.025 1.810 1.00 85.81 925 GLY A C 1
ATOM 7524 O O . GLY A 1 925 ? 31.277 14.025 1.104 1.00 85.81 925 GLY A O 1
ATOM 7525 N N . GLY A 1 926 ? 30.135 15.420 2.430 1.00 83.44 926 GLY A N 1
ATOM 7526 C CA . GLY A 1 926 ? 28.854 14.690 2.320 1.00 83.44 926 GLY A CA 1
ATOM 7527 C C . GLY A 1 926 ? 28.820 13.320 2.991 1.00 83.44 926 GLY A C 1
ATOM 7528 O O . GLY A 1 926 ? 27.962 12.499 2.674 1.00 83.44 926 GLY A O 1
ATOM 7529 N N . ALA A 1 927 ? 29.762 13.068 3.898 1.00 89.50 927 ALA A N 1
ATOM 7530 C CA . ALA A 1 927 ? 29.855 11.845 4.676 1.00 89.50 927 ALA A CA 1
ATOM 7531 C C . ALA A 1 927 ? 30.149 12.172 6.144 1.00 89.50 927 ALA A C 1
ATOM 7533 O O . ALA A 1 927 ? 30.712 13.223 6.467 1.00 89.50 927 ALA A O 1
ATOM 7534 N N . SER A 1 928 ? 29.776 11.263 7.037 1.00 89.75 928 SER A N 1
ATOM 7535 C CA . SER A 1 928 ? 29.997 11.388 8.474 1.00 89.75 928 SER A CA 1
ATOM 7536 C C . SER A 1 928 ? 31.102 10.451 8.951 1.00 89.75 928 SER A C 1
ATOM 7538 O O . SER A 1 928 ? 31.270 9.349 8.439 1.00 89.75 928 SER A O 1
ATOM 7540 N N . LYS A 1 929 ? 31.837 10.870 9.986 1.00 92.25 929 LYS A N 1
ATOM 7541 C CA . LYS A 1 929 ? 32.768 10.003 10.730 1.00 92.25 929 LYS A CA 1
ATOM 7542 C C . LYS A 1 929 ? 32.131 9.381 11.974 1.00 92.25 929 LYS A C 1
ATOM 7544 O O . LYS A 1 929 ? 32.780 8.585 12.642 1.00 92.25 929 LYS A O 1
ATOM 7549 N N . ASP A 1 930 ? 30.896 9.761 12.299 1.00 90.25 930 ASP A N 1
ATOM 7550 C CA . ASP A 1 930 ? 30.143 9.195 13.418 1.00 90.25 930 ASP A CA 1
ATOM 7551 C C . ASP A 1 930 ? 29.570 7.823 13.014 1.00 90.25 930 ASP A C 1
ATOM 7553 O O . ASP A 1 930 ? 28.738 7.782 12.104 1.00 90.25 930 ASP A O 1
ATOM 7557 N N . PRO A 1 931 ? 29.952 6.714 13.681 1.00 91.62 931 PRO A N 1
ATOM 7558 C CA . PRO A 1 931 ? 29.443 5.376 13.371 1.00 91.62 931 PRO A CA 1
ATOM 7559 C C . PRO A 1 931 ? 27.920 5.215 13.473 1.00 91.62 931 PRO A C 1
ATOM 7561 O O . PRO A 1 931 ? 27.346 4.294 12.887 1.00 91.62 931 PRO A O 1
ATOM 7564 N N . CYS A 1 932 ? 27.251 6.090 14.224 1.00 86.00 932 CYS A N 1
ATOM 7565 C CA . CYS A 1 932 ? 25.800 6.080 14.391 1.00 86.00 932 CYS A CA 1
ATOM 7566 C C . CYS A 1 932 ? 25.063 6.864 13.303 1.00 86.00 932 CYS A C 1
ATOM 7568 O O . CYS A 1 932 ? 23.844 6.773 13.207 1.00 86.00 932 CYS A O 1
ATOM 7570 N N . SER A 1 933 ? 25.790 7.612 12.473 1.00 87.75 933 SER A N 1
ATOM 7571 C CA . SER A 1 933 ? 25.217 8.340 11.350 1.00 87.75 933 SER A CA 1
ATOM 7572 C C . SER A 1 933 ? 24.875 7.405 10.192 1.00 87.75 933 SER A C 1
ATOM 7574 O O . SER A 1 933 ? 25.571 6.419 9.930 1.00 87.75 933 SER A O 1
ATOM 7576 N N . ASP A 1 934 ? 23.817 7.759 9.474 1.00 89.00 934 ASP A N 1
ATOM 7577 C CA . ASP A 1 934 ? 23.365 7.083 8.261 1.00 89.00 934 ASP A CA 1
ATOM 7578 C C . ASP A 1 934 ? 24.309 7.250 7.069 1.00 89.00 934 ASP A C 1
ATOM 7580 O O . ASP A 1 934 ? 24.377 6.366 6.223 1.00 89.00 934 ASP A O 1
ATOM 7584 N N . THR A 1 935 ? 25.104 8.323 7.052 1.00 90.56 935 THR A N 1
ATOM 7585 C CA . THR A 1 935 ? 26.126 8.598 6.028 1.00 90.56 935 THR A CA 1
ATOM 7586 C C . THR A 1 935 ? 27.541 8.287 6.526 1.00 90.56 935 THR A C 1
ATOM 7588 O O . THR A 1 935 ? 28.520 8.890 6.078 1.00 90.56 935 THR A O 1
ATOM 7591 N N . TYR A 1 936 ? 27.672 7.385 7.508 1.00 94.19 936 TYR A N 1
ATOM 7592 C CA . TYR A 1 936 ? 28.968 6.994 8.064 1.00 94.19 936 TYR A CA 1
ATOM 7593 C C . TYR A 1 936 ? 29.888 6.422 6.976 1.00 94.19 936 TYR A C 1
ATOM 7595 O O . TYR A 1 936 ? 29.570 5.400 6.381 1.00 94.19 936 TYR A O 1
ATOM 7603 N N . CYS A 1 937 ? 31.050 7.035 6.743 1.00 95.88 937 CYS A N 1
ATOM 7604 C CA . CYS A 1 937 ? 31.963 6.663 5.654 1.00 95.88 937 CYS A CA 1
ATOM 7605 C C . CYS A 1 937 ? 32.773 5.374 5.898 1.00 95.88 937 CYS A C 1
ATOM 7607 O O . CYS A 1 937 ? 33.545 4.960 5.029 1.00 95.88 937 CYS A O 1
ATOM 7609 N N . GLY A 1 938 ? 32.616 4.736 7.061 1.00 96.56 938 GLY A N 1
ATOM 7610 C CA . GLY A 1 938 ? 33.402 3.575 7.483 1.00 96.56 938 GLY A CA 1
ATOM 7611 C C . GLY A 1 938 ? 34.705 3.958 8.189 1.00 96.56 938 GLY A C 1
ATOM 7612 O O . GLY A 1 938 ? 35.021 5.134 8.371 1.00 96.56 938 GLY A O 1
ATOM 7613 N N . GLU A 1 939 ? 35.470 2.960 8.632 1.00 95.56 939 GLU A N 1
ATOM 7614 C CA . GLU A 1 939 ? 36.734 3.195 9.354 1.00 95.56 939 GLU A CA 1
ATOM 7615 C C . GLU A 1 939 ? 37.870 3.640 8.423 1.00 95.56 939 GLU A C 1
ATOM 7617 O O . GLU A 1 939 ? 38.788 4.352 8.834 1.00 95.56 939 GLU A O 1
ATOM 7622 N N . LYS A 1 940 ? 37.812 3.195 7.167 1.00 96.75 940 LYS A N 1
ATOM 7623 C CA . LYS A 1 940 ? 38.779 3.460 6.097 1.00 96.75 940 LYS A CA 1
ATOM 7624 C C . LYS A 1 940 ? 38.112 3.203 4.738 1.00 96.75 940 LYS A C 1
ATOM 7626 O O . LYS A 1 940 ? 37.076 2.533 4.715 1.00 96.75 940 LYS A O 1
ATOM 7631 N N . PRO A 1 941 ? 38.702 3.650 3.616 1.00 96.94 941 PRO A N 1
ATOM 7632 C CA . PRO A 1 941 ? 38.218 3.256 2.300 1.00 96.94 941 PRO A CA 1
ATOM 7633 C C . PRO A 1 941 ? 38.191 1.730 2.163 1.00 96.94 941 PRO A C 1
ATOM 7635 O O . PRO A 1 941 ? 39.140 1.052 2.573 1.00 96.94 941 PRO A O 1
ATOM 7638 N N . PHE A 1 942 ? 37.112 1.199 1.595 1.00 97.62 942 PHE A N 1
ATOM 7639 C CA . PHE A 1 942 ? 36.835 -0.232 1.468 1.00 97.62 942 PHE A CA 1
ATOM 7640 C C . PHE A 1 942 ? 36.887 -0.993 2.801 1.00 97.62 942 PHE A C 1
ATOM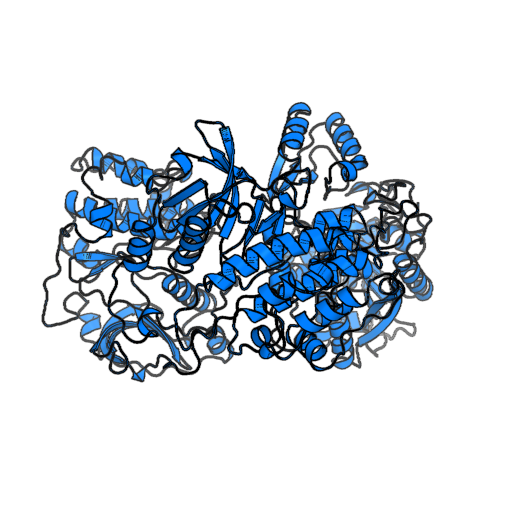 7642 O O . PHE A 1 942 ? 37.366 -2.130 2.857 1.00 97.62 942 PHE A O 1
ATOM 7649 N N . SER A 1 943 ? 36.458 -0.358 3.900 1.00 97.56 943 SER A N 1
ATOM 7650 C CA . SER A 1 943 ? 36.255 -1.060 5.174 1.00 97.56 943 SER A CA 1
ATOM 7651 C C . SER A 1 943 ? 35.102 -2.053 5.104 1.00 97.56 943 SER A C 1
ATOM 7653 O O . SER A 1 943 ? 35.154 -3.076 5.785 1.00 97.56 943 SER A O 1
ATOM 7655 N N . GLU A 1 944 ? 34.093 -1.771 4.279 1.00 98.31 944 GLU A N 1
ATOM 7656 C CA . GLU A 1 944 ? 32.981 -2.685 4.059 1.00 98.31 944 GLU A CA 1
ATOM 7657 C C . GLU A 1 944 ? 33.424 -3.784 3.098 1.00 98.31 944 GLU A C 1
ATOM 7659 O O . GLU A 1 944 ? 34.010 -3.524 2.044 1.00 98.31 944 GLU A O 1
ATOM 7664 N N . ILE A 1 945 ? 33.178 -5.040 3.468 1.00 98.12 945 ILE A N 1
ATOM 7665 C CA . ILE A 1 945 ? 33.650 -6.156 2.651 1.00 98.12 945 ILE A CA 1
ATOM 7666 C C . ILE A 1 945 ? 32.920 -6.173 1.307 1.00 98.12 945 ILE A C 1
ATOM 7668 O O . ILE A 1 945 ? 33.541 -6.446 0.291 1.00 98.12 945 ILE A O 1
ATOM 7672 N N . GLU A 1 946 ? 31.654 -5.770 1.270 1.00 98.44 946 GLU A N 1
ATOM 7673 C CA . GLU A 1 946 ? 30.839 -5.689 0.062 1.00 98.44 946 GLU A CA 1
ATOM 7674 C C . GLU A 1 946 ? 31.463 -4.735 -0.971 1.00 98.44 946 GLU A C 1
ATOM 7676 O O . GLU A 1 946 ? 31.675 -5.109 -2.128 1.00 98.44 946 GLU A O 1
ATOM 7681 N N . THR A 1 947 ? 31.858 -3.528 -0.545 1.00 98.31 947 THR A N 1
ATOM 7682 C CA . THR A 1 947 ? 32.526 -2.547 -1.423 1.00 98.31 947 THR A CA 1
ATOM 7683 C C . THR A 1 947 ? 33.910 -3.021 -1.843 1.00 98.31 947 THR A C 1
ATOM 7685 O O . THR A 1 947 ? 34.334 -2.810 -2.985 1.00 98.31 947 THR A O 1
ATOM 7688 N N . LYS A 1 948 ? 34.616 -3.730 -0.957 1.00 98.19 948 LYS A N 1
ATOM 7689 C CA . LYS A 1 948 ? 35.914 -4.320 -1.275 1.00 98.19 948 LYS A CA 1
ATOM 7690 C C . LYS A 1 948 ? 35.821 -5.418 -2.340 1.00 98.19 948 LYS A C 1
ATOM 7692 O O . LYS A 1 948 ? 36.680 -5.461 -3.221 1.00 98.19 948 LYS A O 1
ATOM 7697 N N . GLN A 1 949 ? 34.815 -6.288 -2.279 1.00 98.06 949 GLN A N 1
ATOM 7698 C CA . GLN A 1 949 ? 34.635 -7.377 -3.246 1.00 98.06 949 GLN A CA 1
ATOM 7699 C C . GLN A 1 949 ? 34.310 -6.825 -4.639 1.00 98.06 949 GLN A C 1
ATOM 7701 O O . GLN A 1 949 ? 34.989 -7.157 -5.610 1.00 98.06 949 GLN A O 1
ATOM 7706 N N . VAL A 1 950 ? 33.345 -5.903 -4.734 1.00 97.88 950 VAL A N 1
ATOM 7707 C CA . VAL A 1 950 ? 32.941 -5.322 -6.027 1.00 97.88 950 VAL A CA 1
ATOM 7708 C C . VAL A 1 950 ? 34.061 -4.489 -6.649 1.00 97.88 950 VAL A C 1
ATOM 7710 O O . VAL A 1 950 ? 34.350 -4.641 -7.834 1.00 97.88 950 VAL A O 1
ATOM 7713 N N . SER A 1 951 ? 34.758 -3.661 -5.862 1.00 97.25 951 SER A N 1
ATOM 7714 C CA . SER A 1 951 ? 35.912 -2.901 -6.371 1.00 97.25 951 SER A CA 1
ATOM 7715 C C . SER A 1 951 ? 37.047 -3.804 -6.863 1.00 97.25 951 SER A C 1
ATOM 7717 O O . SER A 1 951 ? 37.717 -3.463 -7.837 1.00 97.25 951 SER A O 1
ATOM 7719 N N . THR A 1 952 ? 37.253 -4.962 -6.228 1.00 97.62 952 THR A N 1
ATOM 7720 C CA . THR A 1 952 ? 38.246 -5.948 -6.675 1.00 97.62 952 THR A CA 1
ATOM 7721 C C . THR A 1 952 ? 37.833 -6.548 -8.016 1.00 97.62 952 THR A C 1
ATOM 7723 O O . THR A 1 952 ? 38.621 -6.496 -8.955 1.00 97.62 952 THR A O 1
ATOM 7726 N N . PHE A 1 953 ? 36.580 -6.995 -8.153 1.00 97.19 953 PHE A N 1
ATOM 7727 C CA . PHE A 1 953 ? 36.076 -7.545 -9.413 1.00 97.19 953 PHE A CA 1
ATOM 7728 C C . PHE A 1 953 ? 36.157 -6.538 -10.569 1.00 97.19 953 PHE A C 1
ATOM 7730 O O . PHE A 1 953 ? 36.672 -6.867 -11.636 1.00 97.19 953 PHE A O 1
ATOM 7737 N N . ILE A 1 954 ? 35.687 -5.301 -10.364 1.00 96.50 954 ILE A N 1
ATOM 7738 C CA . ILE A 1 954 ? 35.749 -4.253 -11.397 1.00 96.50 954 ILE A CA 1
ATOM 7739 C C . ILE A 1 954 ? 37.207 -3.932 -11.744 1.00 96.50 954 ILE A C 1
ATOM 7741 O O . ILE A 1 954 ? 37.533 -3.757 -12.914 1.00 96.50 954 ILE A O 1
ATOM 7745 N N . GLY A 1 955 ? 38.098 -3.886 -10.749 1.00 94.94 955 GLY A N 1
ATOM 7746 C CA . GLY A 1 955 ? 39.527 -3.664 -10.966 1.00 94.94 955 GLY A CA 1
ATOM 7747 C C . GLY A 1 955 ? 40.196 -4.762 -11.798 1.00 94.94 955 GLY A C 1
ATOM 7748 O O . GLY A 1 955 ? 41.052 -4.451 -12.621 1.00 94.94 955 GLY A O 1
ATOM 7749 N N . GLU A 1 956 ? 39.785 -6.019 -11.622 1.00 94.19 956 GLU A N 1
ATOM 7750 C CA . GLU A 1 956 ? 40.266 -7.174 -12.397 1.00 94.19 956 GLU A CA 1
ATOM 7751 C C . GLU A 1 956 ? 39.742 -7.203 -13.843 1.00 94.19 956 GLU A C 1
ATOM 7753 O O . GLU A 1 956 ? 40.326 -7.888 -14.678 1.00 94.19 956 GLU A O 1
ATOM 7758 N N . HIS A 1 957 ? 38.680 -6.447 -14.145 1.00 93.19 957 HIS A N 1
ATOM 7759 C CA . HIS A 1 957 ? 38.023 -6.394 -15.458 1.00 93.19 957 HIS A CA 1
ATOM 7760 C C . HIS A 1 957 ? 38.003 -4.975 -16.063 1.00 93.19 957 HIS A C 1
ATOM 7762 O O . HIS A 1 957 ? 37.194 -4.680 -16.947 1.00 93.19 957 HIS A O 1
ATOM 7768 N N . ASN A 1 958 ? 38.863 -4.068 -15.588 1.00 88.00 958 ASN A N 1
ATOM 7769 C CA . ASN A 1 958 ? 38.845 -2.644 -15.958 1.00 88.00 958 ASN A CA 1
ATOM 7770 C C . ASN A 1 958 ? 39.205 -2.360 -17.432 1.00 88.00 958 ASN A C 1
ATOM 7772 O O . ASN A 1 958 ? 38.952 -1.276 -17.948 1.00 88.00 958 ASN A O 1
ATOM 7776 N N . ASP A 1 959 ? 39.785 -3.337 -18.118 1.00 87.19 959 ASP A N 1
ATOM 7777 C CA . ASP A 1 959 ? 40.131 -3.328 -19.536 1.00 87.19 959 ASP A CA 1
ATOM 7778 C C . ASP A 1 959 ? 38.931 -3.667 -20.442 1.00 87.19 959 ASP A C 1
ATOM 7780 O O . ASP A 1 959 ? 38.888 -3.288 -21.625 1.00 87.19 959 ASP A O 1
ATOM 7784 N N . THR A 1 960 ? 37.931 -4.353 -19.883 1.00 91.31 960 THR A N 1
ATOM 7785 C CA . THR A 1 960 ? 36.723 -4.791 -20.591 1.00 91.31 960 THR A CA 1
ATOM 7786 C C . THR A 1 960 ? 35.477 -4.009 -20.192 1.00 91.31 960 THR A C 1
ATOM 7788 O O . THR A 1 960 ? 34.677 -3.704 -21.077 1.00 91.31 960 THR A O 1
ATOM 7791 N N . ILE A 1 961 ? 35.307 -3.644 -18.916 1.00 95.12 961 ILE A N 1
ATOM 7792 C CA . ILE A 1 961 ? 34.141 -2.885 -18.440 1.00 95.12 961 ILE A CA 1
ATOM 7793 C C . ILE A 1 961 ? 34.218 -1.438 -18.937 1.00 95.12 961 ILE A C 1
ATOM 7795 O O . ILE A 1 961 ? 35.110 -0.682 -18.568 1.00 95.12 961 ILE A O 1
ATOM 7799 N N . VAL A 1 962 ? 33.252 -1.040 -19.765 1.00 95.06 962 VAL A N 1
ATOM 7800 C CA . VAL A 1 962 ? 33.191 0.300 -20.387 1.00 95.06 962 VAL A CA 1
ATOM 7801 C C . VAL A 1 962 ? 32.054 1.160 -19.850 1.00 95.06 962 VAL A C 1
ATOM 7803 O O . VAL A 1 962 ? 32.059 2.379 -20.036 1.00 95.06 962 VAL A O 1
ATOM 7806 N N . HIS A 1 963 ? 31.099 0.536 -19.162 1.00 96.94 963 HIS A N 1
ATOM 7807 C CA . HIS A 1 963 ? 29.917 1.188 -18.626 1.00 96.94 963 HIS A CA 1
ATOM 7808 C C . HIS A 1 963 ? 29.565 0.643 -17.242 1.00 96.94 963 HIS A C 1
ATOM 7810 O O . HIS A 1 963 ? 29.592 -0.570 -17.023 1.00 96.94 963 HIS A O 1
ATOM 7816 N N . TYR A 1 964 ? 29.210 1.553 -16.339 1.00 98.06 964 TYR A N 1
ATOM 7817 C CA . TYR A 1 964 ? 28.759 1.271 -14.985 1.00 98.06 964 TYR A CA 1
ATOM 7818 C C . TYR A 1 964 ? 27.479 2.061 -14.680 1.00 98.06 964 TYR A C 1
ATOM 7820 O O . TYR A 1 964 ? 27.435 3.272 -14.915 1.00 98.06 964 TYR A O 1
ATOM 7828 N N . ILE A 1 965 ? 26.462 1.397 -14.125 1.00 98.38 965 ILE A N 1
ATOM 7829 C CA . ILE A 1 965 ? 25.319 2.061 -13.480 1.00 98.38 965 ILE A CA 1
ATOM 7830 C C . ILE A 1 965 ? 25.098 1.469 -12.095 1.00 98.38 965 ILE A C 1
ATOM 7832 O O . ILE A 1 965 ? 25.004 0.251 -11.945 1.00 98.38 965 ILE A O 1
ATOM 7836 N N . ASN A 1 966 ? 24.939 2.355 -11.117 1.00 97.44 966 ASN A N 1
ATOM 7837 C CA . ASN A 1 966 ? 24.438 2.033 -9.789 1.00 97.44 966 ASN A CA 1
ATOM 7838 C C . ASN A 1 966 ? 23.029 2.615 -9.630 1.00 97.44 966 ASN A C 1
ATOM 7840 O O . ASN A 1 966 ? 22.831 3.832 -9.718 1.00 97.44 966 ASN A O 1
ATOM 7844 N N . PHE A 1 967 ? 22.045 1.729 -9.477 1.00 98.62 967 PHE A N 1
ATOM 7845 C CA . PHE A 1 967 ? 20.637 2.092 -9.347 1.00 98.62 967 PHE A CA 1
ATOM 7846 C C . PHE A 1 967 ? 20.279 2.346 -7.882 1.00 98.62 967 PHE A C 1
ATOM 7848 O O . PHE A 1 967 ? 20.512 1.505 -7.010 1.00 98.62 967 PHE A O 1
ATOM 7855 N N . HIS A 1 968 ? 19.637 3.477 -7.647 1.00 98.12 968 HIS A N 1
ATOM 7856 C CA . HIS A 1 968 ? 19.174 3.986 -6.367 1.00 98.12 968 HIS A CA 1
ATOM 7857 C C . HIS A 1 968 ? 17.682 4.325 -6.419 1.00 98.12 968 HIS A C 1
ATOM 7859 O O . HIS A 1 968 ? 17.044 4.256 -7.471 1.00 98.12 968 HIS A O 1
ATOM 7865 N N . SER A 1 969 ? 17.109 4.705 -5.287 1.00 96.69 969 SER A N 1
ATOM 7866 C CA . SER A 1 969 ? 15.839 5.429 -5.230 1.00 96.69 969 SER A CA 1
ATOM 7867 C C . SER A 1 969 ? 15.844 6.336 -4.011 1.00 96.69 969 SER A C 1
ATOM 7869 O O . SER A 1 969 ? 16.438 5.971 -3.014 1.00 96.69 969 SER A O 1
ATOM 7871 N N . TYR A 1 970 ? 15.129 7.443 -3.968 1.00 95.25 970 TYR A N 1
ATOM 7872 C CA . TYR A 1 970 ? 14.202 7.973 -4.958 1.00 95.25 970 TYR A CA 1
ATOM 7873 C C . TYR A 1 970 ? 14.620 9.404 -5.284 1.00 95.25 970 TYR A C 1
ATOM 7875 O O . TYR A 1 970 ? 15.260 10.042 -4.451 1.00 95.25 970 TYR A O 1
ATOM 7883 N N . SER A 1 971 ? 14.249 9.912 -6.462 1.00 93.81 971 SER A N 1
ATOM 7884 C CA . SER A 1 971 ? 14.213 11.350 -6.825 1.00 93.81 971 SER A CA 1
ATOM 7885 C C . SER A 1 971 ? 14.064 11.569 -8.337 1.00 93.81 971 SER A C 1
ATOM 7887 O O . SER A 1 971 ? 13.951 12.718 -8.764 1.00 93.81 971 SER A O 1
ATOM 7889 N N . GLN A 1 972 ? 14.075 10.509 -9.156 1.00 96.75 972 GLN A N 1
ATOM 7890 C CA . GLN A 1 972 ? 14.070 10.594 -10.622 1.00 96.75 972 GLN A CA 1
ATOM 7891 C C . GLN A 1 972 ? 15.259 11.408 -11.162 1.00 96.75 972 GLN A C 1
ATOM 7893 O O . GLN A 1 972 ? 15.099 12.445 -11.810 1.00 96.75 972 GLN A O 1
ATOM 7898 N N . LEU A 1 973 ? 16.480 10.950 -10.876 1.00 95.88 973 LEU A N 1
ATOM 7899 C CA . LEU A 1 973 ? 17.727 11.607 -11.286 1.00 95.88 973 LEU A CA 1
ATOM 7900 C C . LEU A 1 973 ? 18.596 10.667 -12.126 1.00 95.88 973 LEU A C 1
ATOM 7902 O O . LEU A 1 973 ? 18.699 9.485 -11.823 1.00 95.88 973 LEU A O 1
ATOM 7906 N N . TRP A 1 974 ? 19.260 11.196 -13.155 1.00 97.62 974 TRP A N 1
ATOM 7907 C CA . TRP A 1 974 ? 20.236 10.466 -13.973 1.00 97.62 974 TRP A CA 1
ATOM 7908 C C . TRP A 1 974 ? 21.570 11.208 -13.984 1.00 97.62 974 TRP A C 1
ATOM 7910 O O . TRP A 1 974 ? 21.743 12.213 -14.676 1.00 97.62 974 TRP A O 1
ATOM 7920 N N . MET A 1 975 ? 22.527 10.747 -13.190 1.00 95.94 975 MET A N 1
ATOM 7921 C CA . MET A 1 975 ? 23.650 11.587 -12.787 1.00 95.94 975 MET A CA 1
ATOM 7922 C C . MET A 1 975 ? 24.999 11.046 -13.221 1.00 95.94 975 MET A C 1
ATOM 7924 O O . MET A 1 975 ? 25.212 9.839 -13.279 1.00 95.94 975 MET A O 1
ATOM 7928 N N . THR A 1 976 ? 25.925 11.967 -13.469 1.00 96.62 976 THR A N 1
ATOM 7929 C CA . THR A 1 976 ? 27.309 11.691 -13.869 1.00 96.62 976 THR A CA 1
ATOM 7930 C C . THR A 1 976 ? 28.285 12.047 -12.738 1.00 96.62 976 THR A C 1
ATOM 7932 O O . THR A 1 976 ? 27.940 12.825 -11.845 1.00 96.62 976 THR A O 1
ATOM 7935 N N . PRO A 1 977 ? 29.547 11.592 -12.787 1.00 96.06 977 PRO A N 1
ATOM 7936 C CA . PRO A 1 977 ? 30.605 12.176 -11.972 1.00 96.06 977 PRO A CA 1
ATOM 7937 C C . PRO A 1 977 ? 30.759 13.689 -12.247 1.00 96.06 977 PRO A C 1
ATOM 7939 O O . PRO A 1 977 ? 30.347 14.198 -13.294 1.00 96.06 977 PRO A O 1
ATOM 7942 N N . TRP A 1 978 ? 31.366 14.473 -11.359 1.00 95.44 978 TRP A N 1
ATOM 7943 C CA . TRP A 1 978 ? 31.834 14.086 -10.029 1.00 95.44 978 TRP A CA 1
ATOM 7944 C C . TRP A 1 978 ? 30.764 14.323 -8.957 1.00 95.44 978 TRP A C 1
ATOM 7946 O O . TRP A 1 978 ? 29.993 15.282 -9.056 1.00 95.44 978 TRP A O 1
ATOM 7956 N N . GLY A 1 979 ? 30.764 13.491 -7.918 1.00 93.25 979 GLY A N 1
ATOM 7957 C CA . GLY A 1 979 ? 30.016 13.653 -6.672 1.00 93.25 979 GLY A CA 1
ATOM 7958 C C . GLY A 1 979 ? 30.798 14.384 -5.592 1.00 93.25 979 GLY A C 1
ATOM 7959 O O . GLY A 1 979 ? 30.261 15.283 -4.954 1.00 93.25 979 GLY A O 1
ATOM 7960 N N . TYR A 1 980 ? 32.090 14.101 -5.425 1.00 94.25 980 TYR A N 1
ATOM 7961 C CA . TYR A 1 980 ? 32.921 14.735 -4.392 1.00 94.25 980 TYR A CA 1
ATOM 7962 C C . TYR A 1 980 ? 33.184 16.237 -4.629 1.00 94.25 980 TYR A C 1
ATOM 7964 O O . TYR A 1 980 ? 33.698 16.937 -3.755 1.00 94.25 980 TYR A O 1
ATOM 7972 N N . THR A 1 981 ? 32.866 16.753 -5.821 1.00 94.06 981 THR A N 1
ATOM 7973 C CA . THR A 1 981 ? 33.062 18.154 -6.208 1.00 94.06 981 THR A CA 1
ATOM 7974 C C . THR A 1 981 ? 31.976 18.622 -7.179 1.00 94.06 981 THR A C 1
ATOM 7976 O O . THR A 1 981 ? 31.458 17.845 -7.972 1.00 94.06 981 THR A O 1
ATOM 7979 N N . THR A 1 982 ? 31.662 19.920 -7.178 1.00 92.94 982 THR A N 1
ATOM 7980 C CA . THR A 1 982 ? 30.789 20.539 -8.193 1.00 92.94 982 THR A CA 1
ATOM 7981 C C . THR A 1 982 ? 31.486 20.722 -9.542 1.00 92.94 982 THR A C 1
ATOM 7983 O O . THR A 1 982 ? 30.835 21.060 -10.532 1.00 92.94 982 THR A O 1
ATOM 7986 N N . LYS A 1 983 ? 32.811 20.526 -9.605 1.00 93.81 983 LYS A N 1
ATOM 7987 C CA . LYS A 1 983 ? 33.562 20.574 -10.862 1.00 93.81 983 LYS A CA 1
ATOM 7988 C C . LYS A 1 983 ? 33.141 19.420 -11.766 1.00 93.81 983 LYS A C 1
ATOM 7990 O O . LYS A 1 983 ? 32.916 18.305 -11.313 1.00 93.81 983 LYS A O 1
ATOM 7995 N N . LYS A 1 984 ? 33.092 19.692 -13.065 1.00 93.44 984 LYS A N 1
ATOM 7996 C CA . LYS A 1 984 ? 32.736 18.704 -14.084 1.00 93.44 984 LYS A CA 1
ATOM 7997 C C . LYS A 1 984 ? 33.975 17.904 -14.520 1.00 93.44 984 LYS A C 1
ATOM 7999 O O . LYS A 1 984 ? 35.040 18.514 -14.658 1.00 93.44 984 LYS A O 1
ATOM 8004 N N . PRO A 1 985 ? 33.874 16.578 -14.735 1.00 90.12 985 PRO A N 1
ATOM 8005 C CA . PRO A 1 985 ? 34.954 15.779 -15.310 1.00 90.12 985 PRO A CA 1
ATOM 8006 C C . PRO A 1 985 ? 35.250 16.192 -16.754 1.00 90.12 985 PRO A C 1
ATOM 8008 O O . PRO A 1 985 ? 34.421 16.807 -17.426 1.00 90.12 985 PRO A O 1
ATOM 8011 N N . ALA A 1 986 ? 36.425 15.810 -17.260 1.00 90.62 986 ALA A N 1
ATOM 8012 C CA . ALA A 1 986 ? 36.810 16.091 -18.643 1.00 90.62 986 ALA A CA 1
ATOM 8013 C C . ALA A 1 986 ? 35.823 15.477 -19.653 1.00 90.62 986 ALA A C 1
ATOM 8015 O O . ALA A 1 986 ? 35.478 16.125 -20.638 1.00 90.62 986 ALA A O 1
ATOM 8016 N N . GLN A 1 987 ? 35.315 14.267 -19.381 1.00 90.12 987 GLN A N 1
ATOM 8017 C CA . GLN A 1 987 ? 34.325 13.599 -20.233 1.00 90.12 987 GLN A CA 1
ATOM 8018 C C . GLN A 1 987 ? 32.866 13.989 -19.924 1.00 90.12 987 GLN A C 1
ATOM 8020 O O . GLN A 1 987 ? 31.958 13.353 -20.452 1.00 90.12 987 GLN A O 1
ATOM 8025 N N . PHE A 1 988 ? 32.608 15.034 -19.121 1.00 93.75 988 PHE A N 1
ATOM 8026 C CA . PHE A 1 988 ? 31.247 15.396 -18.691 1.00 93.75 988 PHE A CA 1
ATOM 8027 C C . PHE A 1 988 ? 30.267 15.521 -19.856 1.00 93.75 988 PHE A C 1
ATOM 8029 O O . PHE A 1 988 ? 29.180 14.968 -19.797 1.00 93.75 988 PHE A O 1
ATOM 8036 N N . LYS A 1 989 ? 30.651 16.226 -20.929 1.00 94.88 989 LYS A N 1
ATOM 8037 C CA . LYS A 1 989 ? 29.756 16.448 -22.071 1.00 94.88 989 LYS A CA 1
ATOM 8038 C C . LYS A 1 989 ? 29.341 15.130 -22.732 1.00 94.88 989 LYS A C 1
ATOM 8040 O O . LYS A 1 989 ? 28.168 14.943 -23.016 1.00 94.88 989 LYS A O 1
ATOM 8045 N N . LEU A 1 990 ? 30.296 14.214 -22.900 1.00 94.75 990 LEU A N 1
ATOM 8046 C CA . LEU A 1 990 ? 30.055 12.890 -23.468 1.00 94.75 990 LEU A CA 1
ATOM 8047 C C . LEU A 1 990 ? 29.106 12.064 -22.585 1.00 94.75 990 LEU A C 1
ATOM 8049 O O . LEU A 1 990 ? 28.210 11.406 -23.105 1.00 94.75 990 LEU A O 1
ATOM 8053 N N . GLN A 1 991 ? 29.288 12.112 -21.262 1.00 94.94 991 GLN A N 1
ATOM 8054 C CA . GLN A 1 991 ? 28.430 11.408 -20.307 1.00 94.94 991 GLN A CA 1
ATOM 8055 C C . GLN A 1 991 ? 27.015 12.008 -20.268 1.00 94.94 991 GLN A C 1
ATOM 8057 O O . GLN A 1 991 ? 26.037 11.267 -20.329 1.00 94.94 991 GLN A O 1
ATOM 8062 N N . ASP A 1 992 ? 26.916 13.336 -20.204 1.00 95.50 992 ASP A N 1
ATOM 8063 C CA . ASP A 1 992 ? 25.664 14.094 -20.106 1.00 95.50 992 ASP A CA 1
ATOM 8064 C C . ASP A 1 992 ? 24.799 13.939 -21.365 1.00 95.50 992 ASP A C 1
ATOM 8066 O O . ASP A 1 992 ? 23.593 13.731 -21.261 1.00 95.50 992 ASP A O 1
ATOM 8070 N N . ASP A 1 993 ? 25.410 13.926 -22.555 1.00 96.81 993 ASP A N 1
ATOM 8071 C CA . ASP A 1 993 ? 24.701 13.627 -23.805 1.00 96.81 993 ASP A CA 1
ATOM 8072 C C . ASP A 1 993 ? 24.114 12.201 -23.793 1.00 96.81 993 ASP A C 1
ATOM 8074 O O . ASP A 1 993 ? 22.999 11.992 -24.273 1.00 96.81 993 ASP A O 1
ATOM 8078 N N . GLY A 1 994 ? 24.807 11.241 -23.167 1.00 96.81 994 GLY A N 1
ATOM 8079 C CA . GLY A 1 994 ? 24.281 9.898 -22.907 1.00 96.81 994 GLY A CA 1
ATOM 8080 C C . GLY A 1 994 ? 23.083 9.899 -21.950 1.00 96.81 994 GLY A C 1
ATOM 8081 O O . GLY A 1 994 ? 22.076 9.251 -22.240 1.00 96.81 994 GLY A O 1
ATOM 8082 N N . SER A 1 995 ? 23.138 10.676 -20.858 1.00 97.75 995 SER A N 1
ATOM 8083 C CA . SER A 1 995 ? 21.995 10.861 -19.945 1.00 97.75 995 SER A CA 1
ATOM 8084 C C . SER A 1 995 ? 20.768 11.391 -20.687 1.00 97.75 995 SER A C 1
ATOM 8086 O O . SER A 1 995 ? 19.658 10.920 -20.460 1.00 97.75 995 SER A O 1
ATOM 8088 N N . VAL A 1 996 ? 20.957 12.338 -21.613 1.00 98.00 996 VAL A N 1
ATOM 8089 C CA . VAL A 1 996 ? 19.866 12.897 -22.425 1.00 98.00 996 VAL A CA 1
ATOM 8090 C C . VAL A 1 996 ? 19.228 11.832 -23.320 1.00 98.00 996 VAL A C 1
ATOM 8092 O O . VAL A 1 996 ? 18.001 11.785 -23.412 1.00 98.00 996 VAL A O 1
ATOM 8095 N N . GLN A 1 997 ? 20.017 10.953 -23.953 1.00 98.06 997 GLN A N 1
ATOM 8096 C CA . GLN A 1 997 ? 19.458 9.842 -24.740 1.00 98.06 997 GLN A CA 1
ATOM 8097 C C . GLN A 1 997 ? 18.615 8.909 -23.866 1.00 98.06 997 GLN A C 1
ATOM 8099 O O . GLN A 1 997 ? 17.489 8.568 -24.234 1.00 98.06 997 GLN A O 1
ATOM 8104 N N . ALA A 1 998 ? 19.137 8.552 -22.690 1.00 98.19 998 ALA A N 1
ATOM 8105 C CA . ALA A 1 998 ? 18.449 7.680 -21.750 1.00 98.19 998 ALA A CA 1
ATOM 8106 C C . ALA A 1 998 ? 17.123 8.286 -21.267 1.00 98.19 998 ALA A C 1
ATOM 8108 O O . ALA A 1 998 ? 16.076 7.645 -21.347 1.00 98.19 998 ALA A O 1
ATOM 8109 N N . ILE A 1 999 ? 17.152 9.545 -20.820 1.00 98.38 999 ILE A N 1
ATOM 8110 C CA . ILE A 1 999 ? 15.973 10.241 -20.298 1.00 98.38 999 ILE A CA 1
ATOM 8111 C C . ILE A 1 999 ? 14.917 10.415 -21.385 1.00 98.38 999 ILE A C 1
ATOM 8113 O O . ILE A 1 999 ? 13.750 10.153 -21.125 1.00 98.38 999 ILE A O 1
ATOM 8117 N N . ASN A 1 1000 ? 15.294 10.793 -22.609 1.00 98.19 1000 ASN A N 1
ATOM 8118 C CA . ASN A 1 1000 ? 14.325 10.953 -23.694 1.00 98.19 1000 ASN A CA 1
ATOM 8119 C C . ASN A 1 1000 ? 13.562 9.649 -23.979 1.00 98.19 1000 ASN A C 1
ATOM 8121 O O . ASN A 1 1000 ? 12.342 9.679 -24.148 1.00 98.19 1000 ASN A O 1
ATOM 8125 N N . ALA A 1 1001 ? 14.264 8.511 -24.007 1.00 98.25 1001 ALA A N 1
ATOM 8126 C CA . ALA A 1 1001 ? 13.651 7.201 -24.219 1.00 98.25 1001 ALA A CA 1
ATOM 8127 C C . ALA A 1 1001 ? 12.769 6.774 -23.034 1.00 98.25 1001 ALA A C 1
ATOM 8129 O O . ALA A 1 1001 ? 11.652 6.300 -23.239 1.00 98.25 1001 ALA A O 1
ATOM 8130 N N . LEU A 1 1002 ? 13.239 7.002 -21.805 1.00 97.81 1002 LEU A N 1
ATOM 8131 C CA . LEU A 1 1002 ? 12.494 6.738 -20.573 1.00 97.81 1002 LEU A CA 1
ATOM 8132 C C . LEU A 1 1002 ? 11.196 7.563 -20.524 1.00 97.81 1002 LEU A C 1
ATOM 8134 O O . LEU A 1 1002 ? 10.100 7.020 -20.374 1.00 97.81 1002 LEU A O 1
ATOM 8138 N N . THR A 1 1003 ? 11.301 8.880 -20.710 1.00 97.00 1003 THR A N 1
ATOM 8139 C CA . THR A 1 1003 ? 10.177 9.823 -20.674 1.00 97.00 1003 THR A CA 1
ATOM 8140 C C . THR A 1 1003 ? 9.137 9.524 -21.753 1.00 97.00 1003 THR A C 1
ATOM 8142 O O . THR A 1 1003 ? 7.948 9.750 -21.526 1.00 97.00 1003 THR A O 1
ATOM 8145 N N . ALA A 1 1004 ? 9.536 8.990 -22.909 1.00 97.31 1004 ALA A N 1
ATOM 8146 C CA . ALA A 1 1004 ? 8.612 8.688 -24.000 1.00 97.31 1004 ALA A CA 1
ATOM 8147 C C . ALA A 1 1004 ? 7.551 7.627 -23.647 1.00 97.31 1004 ALA A C 1
ATOM 8149 O O . ALA A 1 1004 ? 6.485 7.624 -24.263 1.00 97.31 1004 ALA A O 1
ATOM 8150 N N . LEU A 1 1005 ? 7.810 6.751 -22.667 1.00 94.31 1005 LEU A N 1
ATOM 8151 C CA . LEU A 1 1005 ? 6.877 5.683 -22.294 1.00 94.31 1005 LEU A CA 1
ATOM 8152 C C . LEU A 1 1005 ? 5.723 6.182 -21.421 1.00 94.31 1005 LEU A C 1
ATOM 8154 O O . LEU A 1 1005 ? 4.557 5.988 -21.769 1.00 94.31 1005 LEU A O 1
ATOM 8158 N N . PHE A 1 1006 ? 6.034 6.839 -20.301 1.00 95.19 1006 PHE A N 1
ATOM 8159 C CA . PHE A 1 1006 ? 5.025 7.237 -19.306 1.00 95.19 1006 PHE A CA 1
ATOM 8160 C C . PHE A 1 1006 ? 5.006 8.736 -18.990 1.00 95.19 1006 PHE A C 1
ATOM 8162 O O . PHE A 1 1006 ? 4.206 9.181 -18.171 1.00 95.19 1006 PHE A O 1
ATOM 8169 N N . GLY A 1 1007 ? 5.857 9.535 -19.636 1.00 96.06 1007 GLY A N 1
ATOM 8170 C CA . GLY A 1 1007 ? 5.990 10.965 -19.360 1.00 96.06 1007 GLY A CA 1
ATOM 8171 C C . GLY A 1 1007 ? 6.796 11.290 -18.100 1.00 96.06 1007 GLY A C 1
ATOM 8172 O O . GLY A 1 1007 ? 6.884 12.464 -17.737 1.00 96.06 1007 GLY A O 1
ATOM 8173 N N . THR A 1 1008 ? 7.391 10.289 -17.445 1.00 95.38 1008 THR A N 1
ATOM 8174 C CA . THR A 1 1008 ? 8.200 10.451 -16.231 1.00 95.38 1008 THR A CA 1
ATOM 8175 C C . THR A 1 1008 ? 9.406 11.339 -16.510 1.00 95.38 1008 THR A C 1
ATOM 8177 O O . THR A 1 1008 ? 10.150 11.112 -17.464 1.00 95.38 1008 THR A O 1
ATOM 8180 N N . GLN A 1 1009 ? 9.584 12.377 -15.697 1.00 95.88 1009 GLN A N 1
ATOM 8181 C CA . GLN A 1 1009 ? 10.622 13.388 -15.886 1.00 95.88 1009 GLN A CA 1
ATOM 8182 C C . GLN A 1 1009 ? 11.812 13.086 -14.983 1.00 95.88 1009 GLN A C 1
ATOM 8184 O O . GLN A 1 1009 ? 11.644 13.004 -13.767 1.00 95.88 1009 GLN A O 1
ATOM 8189 N N . TYR A 1 1010 ? 12.996 12.957 -15.578 1.00 96.88 1010 TYR A N 1
ATOM 8190 C CA . TYR A 1 1010 ? 14.249 12.798 -14.845 1.00 96.88 1010 TYR A CA 1
ATOM 8191 C C . TYR A 1 1010 ? 15.114 14.047 -14.999 1.00 96.88 1010 TYR A C 1
ATOM 8193 O O . TYR A 1 1010 ? 15.174 14.644 -16.076 1.00 96.88 1010 TYR A O 1
ATOM 8201 N N . VAL A 1 1011 ? 15.806 14.435 -13.928 1.00 94.31 1011 VAL A N 1
ATOM 8202 C CA . VAL A 1 1011 ? 16.803 15.516 -13.963 1.00 94.31 1011 VAL A CA 1
ATOM 8203 C C . VAL A 1 1011 ? 18.195 14.908 -14.109 1.00 94.31 1011 VAL A C 1
ATOM 8205 O O . VAL A 1 1011 ? 18.517 13.929 -13.442 1.00 94.31 1011 VAL A O 1
ATOM 8208 N N . HIS A 1 1012 ? 19.043 15.491 -14.956 1.00 94.75 1012 HIS A N 1
ATOM 8209 C CA . HIS A 1 1012 ? 20.421 15.035 -15.151 1.00 94.75 1012 HIS A CA 1
ATOM 8210 C C . HIS A 1 1012 ? 21.463 16.101 -14.816 1.00 94.75 1012 HIS A C 1
ATOM 8212 O O . HIS A 1 1012 ? 21.176 17.296 -14.751 1.00 94.75 1012 HIS A O 1
ATOM 8218 N N . GLY A 1 1013 ? 22.691 15.645 -14.583 1.00 93.12 1013 GLY A N 1
ATOM 8219 C CA . GLY A 1 1013 ? 23.871 16.479 -14.364 1.00 93.12 1013 GLY A CA 1
ATOM 8220 C C . GLY A 1 1013 ? 24.902 15.778 -13.483 1.00 93.12 1013 GLY A C 1
ATOM 8221 O O . GLY A 1 1013 ? 24.729 14.614 -13.122 1.00 93.12 1013 GLY A O 1
ATOM 8222 N N . ASN A 1 1014 ? 25.983 16.473 -13.124 1.00 92.12 1014 ASN A N 1
ATOM 8223 C CA . ASN A 1 1014 ? 26.985 15.881 -12.243 1.00 92.12 1014 ASN A CA 1
ATOM 8224 C C . ASN A 1 1014 ? 26.499 15.856 -10.789 1.00 92.12 1014 ASN A C 1
ATOM 8226 O O . ASN A 1 1014 ? 25.990 16.866 -10.301 1.00 92.12 1014 ASN A O 1
ATOM 8230 N N . ILE A 1 1015 ? 26.717 14.739 -10.090 1.00 91.38 1015 ILE A N 1
ATOM 8231 C CA . ILE A 1 1015 ? 26.203 14.464 -8.735 1.00 91.38 1015 ILE A CA 1
ATOM 8232 C C . ILE A 1 1015 ? 26.427 15.653 -7.787 1.00 91.38 1015 ILE A C 1
ATOM 8234 O O . ILE A 1 1015 ? 25.478 16.134 -7.174 1.00 91.38 1015 ILE A O 1
ATOM 8238 N N . GLY A 1 1016 ? 27.651 16.192 -7.735 1.00 87.94 1016 GLY A N 1
ATOM 8239 C CA . GLY A 1 1016 ? 28.031 17.265 -6.816 1.00 87.94 1016 GLY A CA 1
ATOM 8240 C C . GLY A 1 1016 ? 27.246 18.567 -6.997 1.00 87.94 1016 GLY A C 1
ATOM 8241 O O . GLY A 1 1016 ? 27.088 19.324 -6.040 1.00 87.94 1016 GLY A O 1
ATOM 8242 N N . ALA A 1 1017 ? 26.771 18.848 -8.215 1.00 86.44 1017 ALA A N 1
ATOM 8243 C CA . ALA A 1 1017 ? 25.963 20.028 -8.525 1.00 86.44 1017 ALA A CA 1
ATOM 8244 C C . ALA A 1 1017 ? 24.453 19.733 -8.500 1.00 86.44 1017 ALA A C 1
ATOM 8246 O O . ALA A 1 1017 ? 23.678 20.577 -8.045 1.00 86.44 1017 ALA A O 1
ATOM 8247 N N . THR A 1 1018 ? 24.048 18.557 -8.987 1.00 82.88 1018 THR A N 1
ATOM 8248 C CA . THR A 1 1018 ? 22.641 18.152 -9.116 1.00 82.88 1018 THR A CA 1
ATOM 8249 C C . THR A 1 1018 ? 22.030 17.776 -7.771 1.00 82.88 1018 THR A C 1
ATOM 8251 O O . THR A 1 1018 ? 20.966 18.295 -7.437 1.00 82.88 1018 THR A O 1
ATOM 8254 N N . ILE A 1 1019 ? 22.715 16.929 -6.996 1.00 80.00 1019 ILE A N 1
ATOM 8255 C CA . ILE A 1 1019 ? 22.367 16.635 -5.603 1.00 80.00 1019 ILE A CA 1
ATOM 8256 C C . ILE A 1 1019 ? 23.321 17.437 -4.721 1.00 80.00 1019 ILE A C 1
ATOM 8258 O O . ILE A 1 1019 ? 23.276 18.646 -4.835 1.00 80.00 1019 ILE A O 1
ATOM 8262 N N . TYR A 1 1020 ? 24.247 16.843 -3.963 1.00 80.75 1020 TYR A N 1
ATOM 8263 C CA . TYR A 1 1020 ? 25.255 17.520 -3.126 1.00 80.75 1020 TYR A CA 1
ATOM 8264 C C . TYR A 1 1020 ? 26.647 16.942 -3.334 1.00 80.75 1020 TYR A C 1
ATOM 8266 O O . TYR A 1 1020 ? 26.829 15.885 -3.935 1.00 80.75 1020 TYR A O 1
ATOM 8274 N N . ILE A 1 1021 ? 27.635 17.613 -2.734 1.00 88.12 1021 ILE A N 1
ATOM 8275 C CA . ILE A 1 1021 ? 28.967 17.052 -2.518 1.00 88.12 1021 ILE A CA 1
ATOM 8276 C C . ILE A 1 1021 ? 28.855 15.740 -1.745 1.00 88.12 1021 ILE A C 1
ATOM 8278 O O . ILE A 1 1021 ? 28.650 15.780 -0.539 1.00 88.12 1021 ILE A O 1
ATOM 8282 N N . ALA A 1 1022 ? 29.040 14.610 -2.418 1.00 87.56 1022 ALA A N 1
ATOM 8283 C CA . ALA A 1 1022 ? 28.989 13.268 -1.855 1.00 87.56 1022 ALA A CA 1
ATOM 8284 C C . ALA A 1 1022 ? 30.293 12.545 -2.190 1.00 87.56 1022 ALA A C 1
ATOM 8286 O O . ALA A 1 1022 ? 30.533 12.195 -3.341 1.00 87.56 1022 ALA A O 1
ATOM 8287 N N . SER A 1 1023 ? 31.164 12.349 -1.209 1.00 93.12 1023 SER A N 1
ATOM 8288 C CA . SER A 1 1023 ? 32.491 11.781 -1.431 1.00 93.12 1023 SER A CA 1
ATOM 8289 C C . SER A 1 1023 ? 32.552 10.289 -1.078 1.00 93.12 1023 SER A C 1
ATOM 8291 O O . SER A 1 1023 ? 31.740 9.793 -0.297 1.00 93.12 1023 SER A O 1
ATOM 8293 N N . GLY A 1 1024 ? 33.501 9.551 -1.663 1.00 95.62 1024 GLY A N 1
ATOM 8294 C CA . GLY A 1 1024 ? 33.604 8.100 -1.474 1.00 95.62 1024 GLY A CA 1
ATOM 8295 C C . GLY A 1 1024 ? 32.462 7.293 -2.102 1.00 95.62 1024 GLY A C 1
ATOM 8296 O O . GLY A 1 1024 ? 32.123 6.237 -1.573 1.00 95.62 1024 GLY A O 1
ATOM 8297 N N . ASN A 1 1025 ? 31.864 7.782 -3.193 1.00 95.25 1025 ASN A N 1
ATOM 8298 C CA . ASN A 1 1025 ? 30.799 7.089 -3.925 1.00 95.25 1025 ASN A CA 1
ATOM 8299 C C . ASN A 1 1025 ? 31.340 6.187 -5.053 1.00 95.25 1025 ASN A C 1
ATOM 8301 O O . ASN A 1 1025 ? 32.477 6.343 -5.510 1.00 95.25 1025 ASN A O 1
ATOM 8305 N N . THR A 1 1026 ? 30.497 5.251 -5.490 1.00 95.81 1026 THR A N 1
ATOM 8306 C CA . THR A 1 1026 ? 30.761 4.258 -6.545 1.00 95.81 1026 THR A CA 1
ATOM 8307 C C . THR A 1 1026 ? 31.192 4.905 -7.861 1.00 95.81 1026 THR A C 1
ATOM 8309 O O . THR A 1 1026 ? 32.265 4.608 -8.383 1.00 95.81 1026 THR A O 1
ATOM 8312 N N . VAL A 1 1027 ? 30.374 5.828 -8.367 1.00 94.75 1027 VAL A N 1
ATOM 8313 C CA . VAL A 1 1027 ? 30.464 6.429 -9.707 1.00 94.75 1027 VAL A CA 1
ATOM 8314 C C . VAL A 1 1027 ? 31.729 7.268 -9.894 1.00 94.75 1027 VAL A C 1
ATOM 8316 O O . VAL A 1 1027 ? 32.357 7.240 -10.956 1.00 94.75 1027 VAL A O 1
ATOM 8319 N N . ASP A 1 1028 ? 32.152 7.978 -8.850 1.00 96.62 1028 ASP A N 1
ATOM 8320 C CA . ASP A 1 1028 ? 33.414 8.710 -8.853 1.00 96.62 1028 ASP A CA 1
ATOM 8321 C C . ASP A 1 1028 ? 34.610 7.755 -8.878 1.00 96.62 1028 ASP A C 1
ATOM 8323 O O . ASP A 1 1028 ? 35.567 7.964 -9.625 1.00 96.62 1028 ASP A O 1
ATOM 8327 N N . TRP A 1 1029 ? 34.568 6.672 -8.102 1.00 97.56 1029 TRP A N 1
ATOM 8328 C CA . TRP A 1 1029 ? 35.655 5.698 -8.109 1.00 97.56 1029 TRP A CA 1
ATOM 8329 C C . TRP A 1 1029 ? 35.757 4.961 -9.451 1.00 97.56 1029 TRP A C 1
ATOM 8331 O O . TRP A 1 1029 ? 36.863 4.814 -9.984 1.00 97.56 1029 TRP A O 1
ATOM 8341 N N . THR A 1 1030 ? 34.632 4.542 -10.040 1.00 96.44 1030 THR A N 1
ATOM 8342 C CA . THR A 1 1030 ? 34.639 3.835 -11.329 1.00 96.44 1030 THR A CA 1
ATOM 8343 C C . THR A 1 1030 ? 35.147 4.731 -12.453 1.00 96.44 1030 THR A C 1
ATOM 8345 O O . THR A 1 1030 ? 35.991 4.301 -13.240 1.00 96.44 1030 THR A O 1
ATOM 8348 N N . SER A 1 1031 ? 34.728 5.999 -12.492 1.00 93.94 1031 SER A N 1
ATOM 8349 C CA . SER A 1 1031 ? 35.203 6.951 -13.500 1.00 93.94 1031 SER A CA 1
ATOM 8350 C C . SER A 1 1031 ? 36.656 7.374 -13.271 1.00 93.94 1031 SER A C 1
ATOM 8352 O O . SER A 1 1031 ? 37.449 7.400 -14.211 1.00 93.94 1031 SER A O 1
ATOM 8354 N N . GLY A 1 1032 ? 37.032 7.685 -12.030 1.00 92.62 1032 GLY A N 1
ATOM 8355 C CA . GLY A 1 1032 ? 38.322 8.298 -11.721 1.00 92.62 1032 GLY A CA 1
ATOM 8356 C C . GLY A 1 1032 ? 39.469 7.334 -11.452 1.00 92.62 1032 GLY A C 1
ATOM 8357 O O . GLY A 1 1032 ? 40.624 7.734 -11.598 1.00 92.62 1032 GLY A O 1
ATOM 8358 N N . LYS A 1 1033 ? 39.184 6.089 -11.054 1.00 93.31 1033 LYS A N 1
ATOM 8359 C CA . LYS A 1 1033 ? 40.211 5.096 -10.700 1.00 93.31 1033 LYS A CA 1
ATOM 8360 C C . LYS A 1 1033 ? 40.104 3.802 -11.500 1.00 93.31 1033 LYS A C 1
ATOM 8362 O O . LYS A 1 1033 ? 41.143 3.268 -11.879 1.00 93.31 1033 LYS A O 1
ATOM 8367 N N . ALA A 1 1034 ? 38.893 3.329 -11.802 1.00 92.44 1034 ALA A N 1
ATOM 8368 C CA . ALA A 1 1034 ? 38.698 2.166 -12.677 1.00 92.44 1034 ALA A CA 1
ATOM 8369 C C . ALA A 1 1034 ? 38.650 2.521 -14.177 1.00 92.44 1034 ALA A C 1
ATOM 8371 O O . ALA A 1 1034 ? 38.592 1.623 -15.007 1.00 92.44 1034 ALA A O 1
ATOM 8372 N N . ASN A 1 1035 ? 38.716 3.814 -14.524 1.00 89.44 1035 ASN A N 1
ATOM 8373 C CA . ASN A 1 1035 ? 38.724 4.331 -15.897 1.00 89.44 1035 ASN A CA 1
ATOM 8374 C C . ASN A 1 1035 ? 37.486 3.935 -16.734 1.00 89.44 1035 ASN A C 1
ATOM 8376 O O . ASN A 1 1035 ? 37.549 3.845 -17.960 1.00 89.44 1035 ASN A O 1
ATOM 8380 N N . VAL A 1 1036 ? 36.344 3.731 -16.072 1.00 93.69 1036 VAL A N 1
ATOM 8381 C CA . VAL A 1 1036 ? 35.059 3.448 -16.719 1.00 93.69 1036 VAL A CA 1
ATOM 8382 C C . VAL A 1 1036 ? 34.418 4.770 -17.140 1.00 93.69 1036 VAL A C 1
ATOM 8384 O O . VAL A 1 1036 ? 33.821 5.483 -16.327 1.00 93.69 1036 VAL A O 1
ATOM 8387 N N . VAL A 1 1037 ? 34.557 5.116 -18.423 1.00 89.06 1037 VAL A N 1
ATOM 8388 C CA . VAL A 1 1037 ? 34.131 6.417 -18.969 1.00 89.06 1037 VAL A CA 1
ATOM 8389 C C . VAL A 1 1037 ? 32.640 6.663 -18.759 1.00 89.06 1037 VAL A C 1
ATOM 8391 O O . VAL A 1 1037 ? 32.260 7.741 -18.311 1.00 89.06 1037 VAL A O 1
ATOM 8394 N N . PHE A 1 1038 ? 31.786 5.682 -19.038 1.00 95.88 1038 PHE A N 1
ATOM 8395 C CA . PHE A 1 1038 ? 30.337 5.823 -18.908 1.00 95.88 1038 PHE A CA 1
ATOM 8396 C C . PHE A 1 1038 ? 29.875 5.330 -17.536 1.00 95.88 1038 PHE A C 1
ATOM 8398 O O . PHE A 1 1038 ? 29.360 4.223 -17.417 1.00 95.88 1038 PHE A O 1
ATOM 8405 N N . SER A 1 1039 ? 30.080 6.134 -16.493 1.00 96.69 1039 SER A N 1
ATOM 8406 C CA . SER A 1 1039 ? 29.639 5.822 -15.126 1.00 96.69 1039 SER A CA 1
ATOM 8407 C C . SER A 1 1039 ? 28.453 6.700 -14.727 1.00 96.69 1039 SER A C 1
ATOM 8409 O O . SER A 1 1039 ? 28.534 7.919 -14.880 1.00 96.69 1039 SER A O 1
ATOM 8411 N N . TYR A 1 1040 ? 27.378 6.101 -14.207 1.00 98.25 1040 TYR A N 1
ATOM 8412 C CA . TYR A 1 1040 ? 26.166 6.824 -13.810 1.00 98.25 1040 TYR A CA 1
ATOM 8413 C C . TYR A 1 1040 ? 25.587 6.340 -12.479 1.00 98.25 1040 TYR A C 1
ATOM 8415 O O . TYR A 1 1040 ? 25.661 5.156 -12.151 1.00 98.25 1040 TYR A O 1
ATOM 8423 N N . ALA A 1 1041 ? 24.958 7.260 -11.748 1.00 97.31 1041 ALA A N 1
ATOM 8424 C CA . ALA A 1 1041 ? 24.052 6.951 -10.643 1.00 97.31 1041 ALA A CA 1
ATOM 8425 C C . ALA A 1 1041 ? 22.631 7.323 -11.071 1.00 97.31 1041 ALA A C 1
ATOM 8427 O O . ALA A 1 1041 ? 22.408 8.436 -11.556 1.00 97.31 1041 ALA A O 1
ATOM 8428 N N . VAL A 1 1042 ? 21.685 6.401 -10.909 1.00 98.19 1042 VAL A N 1
ATOM 8429 C CA . VAL A 1 1042 ? 20.287 6.607 -11.312 1.00 98.19 1042 VAL A CA 1
ATOM 8430 C C . VAL A 1 1042 ? 19.394 6.507 -10.087 1.00 98.19 1042 VAL A C 1
ATOM 8432 O O . VAL A 1 1042 ? 19.271 5.431 -9.523 1.00 98.19 1042 VAL A O 1
ATOM 8435 N N . GLU A 1 1043 ? 18.751 7.604 -9.700 1.00 97.25 1043 GLU A N 1
ATOM 8436 C CA . GLU A 1 1043 ? 17.710 7.622 -8.668 1.00 97.25 1043 GLU A CA 1
ATOM 8437 C C . GLU A 1 1043 ? 16.364 7.359 -9.335 1.00 97.25 1043 GLU A C 1
ATOM 8439 O O . GLU A 1 1043 ? 15.887 8.190 -10.107 1.00 97.25 1043 GLU A O 1
ATOM 8444 N N . LEU A 1 1044 ? 15.764 6.204 -9.062 1.00 98.44 1044 LEU A N 1
ATOM 8445 C CA . LEU A 1 1044 ? 14.503 5.768 -9.657 1.00 98.44 1044 LEU A CA 1
ATOM 8446 C C . LEU A 1 1044 ? 13.300 6.554 -9.103 1.00 98.44 1044 LEU A C 1
ATOM 8448 O O . LEU A 1 1044 ? 13.442 7.547 -8.375 1.00 98.44 1044 LEU A O 1
ATOM 8452 N N . ARG A 1 1045 ? 12.091 6.106 -9.468 1.00 97.50 1045 ARG A N 1
ATOM 8453 C CA . ARG A 1 1045 ? 10.841 6.643 -8.926 1.00 97.50 1045 ARG A CA 1
ATOM 8454 C C . ARG A 1 1045 ? 10.812 6.572 -7.394 1.00 97.50 1045 ARG A C 1
ATOM 8456 O O . ARG A 1 1045 ? 11.385 5.670 -6.792 1.00 97.50 1045 ARG A O 1
ATOM 8463 N N . ASP A 1 1046 ? 10.101 7.472 -6.733 1.00 95.00 1046 ASP A N 1
ATOM 8464 C CA . ASP A 1 1046 ? 9.361 8.629 -7.257 1.00 95.00 1046 ASP A CA 1
ATOM 8465 C C . ASP A 1 1046 ? 10.051 9.952 -6.866 1.00 95.00 1046 ASP A C 1
ATOM 8467 O O . ASP A 1 1046 ? 11.266 10.007 -6.696 1.00 95.00 1046 ASP A O 1
ATOM 8471 N N . THR A 1 1047 ? 9.298 11.046 -6.748 1.00 92.19 1047 THR A N 1
ATOM 8472 C CA . THR A 1 1047 ? 9.795 12.338 -6.245 1.00 92.19 1047 THR A CA 1
ATOM 8473 C C . THR A 1 1047 ? 9.394 12.583 -4.782 1.00 92.19 1047 THR A C 1
ATOM 8475 O O . THR A 1 1047 ? 9.215 13.730 -4.368 1.00 92.19 1047 THR A O 1
ATOM 8478 N N . GLY A 1 1048 ? 9.185 11.513 -4.009 1.00 85.25 1048 GLY A N 1
ATOM 8479 C CA . GLY A 1 1048 ? 8.861 11.498 -2.580 1.00 85.25 1048 GLY A CA 1
ATOM 8480 C C . GLY A 1 1048 ? 7.373 11.570 -2.235 1.00 85.25 1048 GLY A C 1
ATOM 8481 O O . GLY A 1 1048 ? 7.033 12.052 -1.161 1.00 85.25 1048 GLY A O 1
ATOM 8482 N N . GLU A 1 1049 ? 6.485 11.119 -3.129 1.00 88.88 1049 GLU A N 1
ATOM 8483 C CA . GLU A 1 1049 ? 5.078 10.852 -2.774 1.00 88.88 1049 GLU A CA 1
ATOM 8484 C C . GLU A 1 1049 ? 4.997 9.616 -1.861 1.00 88.88 1049 GLU A C 1
ATOM 8486 O O . GLU A 1 1049 ? 4.376 9.652 -0.800 1.00 88.88 1049 GLU A O 1
ATOM 8491 N N . PHE A 1 1050 ? 5.714 8.560 -2.241 1.00 90.75 1050 PHE A N 1
ATOM 8492 C CA . PHE A 1 1050 ? 5.912 7.323 -1.495 1.00 90.75 1050 PHE A CA 1
ATOM 8493 C C . PHE A 1 1050 ? 7.366 7.142 -1.052 1.00 90.75 1050 PHE A C 1
ATOM 8495 O O . PHE A 1 1050 ? 7.623 6.461 -0.058 1.00 90.75 1050 PHE A O 1
ATOM 8502 N N . GLY A 1 1051 ? 8.325 7.724 -1.777 1.00 94.06 1051 GLY A N 1
ATOM 8503 C CA . GLY A 1 1051 ? 9.751 7.572 -1.510 1.00 94.06 1051 GLY A CA 1
ATOM 8504 C C . GLY A 1 1051 ? 10.174 6.102 -1.459 1.00 94.06 1051 GLY A C 1
ATOM 8505 O O . GLY A 1 1051 ? 9.924 5.341 -2.393 1.00 94.06 1051 GLY A O 1
ATOM 8506 N N . PHE A 1 1052 ? 10.780 5.661 -0.352 1.00 96.38 1052 PHE A N 1
ATOM 8507 C CA . PHE A 1 1052 ? 11.272 4.281 -0.225 1.00 96.38 1052 PHE A CA 1
ATOM 8508 C C . PHE A 1 1052 ? 10.166 3.217 -0.092 1.00 96.38 1052 PHE A C 1
ATOM 8510 O O . PHE A 1 1052 ? 10.469 2.025 -0.179 1.00 96.38 1052 PHE A O 1
ATOM 8517 N N . VAL A 1 1053 ? 8.899 3.603 0.115 1.00 94.94 1053 VAL A N 1
ATOM 8518 C CA . VAL A 1 1053 ? 7.745 2.683 0.217 1.00 94.94 1053 VAL A CA 1
ATOM 8519 C C . VAL A 1 1053 ? 6.873 2.694 -1.045 1.00 94.94 1053 VAL A C 1
ATOM 8521 O O . VAL A 1 1053 ? 5.651 2.573 -0.976 1.00 94.94 1053 VAL A O 1
ATOM 8524 N N . LEU A 1 1054 ? 7.513 2.819 -2.212 1.00 95.69 1054 LEU A N 1
ATOM 8525 C CA . LEU A 1 1054 ? 6.858 2.824 -3.520 1.00 95.69 1054 LEU A CA 1
ATOM 8526 C C . LEU A 1 1054 ? 5.956 1.578 -3.720 1.00 95.69 1054 LEU A C 1
ATOM 8528 O O . LEU A 1 1054 ? 6.438 0.455 -3.522 1.00 95.69 1054 LEU A O 1
ATOM 8532 N N . PRO A 1 1055 ? 4.672 1.734 -4.101 1.00 90.50 1055 PRO A N 1
ATOM 8533 C CA . PRO A 1 1055 ? 3.740 0.620 -4.282 1.00 90.50 1055 PRO A CA 1
ATOM 8534 C C . PRO A 1 1055 ? 4.173 -0.391 -5.353 1.00 90.50 1055 PRO A C 1
ATOM 8536 O O . PRO A 1 1055 ? 4.828 -0.044 -6.333 1.00 90.50 1055 PRO A O 1
ATOM 8539 N N . GLU A 1 1056 ? 3.761 -1.648 -5.187 1.00 90.94 1056 GLU A N 1
ATOM 8540 C CA . GLU A 1 1056 ? 4.124 -2.760 -6.082 1.00 90.94 1056 GLU A CA 1
ATOM 8541 C C . GLU A 1 1056 ? 3.653 -2.568 -7.535 1.00 90.94 1056 GLU A C 1
ATOM 8543 O O . GLU A 1 1056 ? 4.351 -2.941 -8.475 1.00 90.94 1056 GLU A O 1
ATOM 8548 N N . ASP A 1 1057 ? 2.523 -1.888 -7.748 1.00 92.62 1057 ASP A N 1
ATOM 8549 C CA . ASP A 1 1057 ? 2.005 -1.589 -9.089 1.00 92.62 1057 ASP A CA 1
ATOM 8550 C C . ASP A 1 1057 ? 2.891 -0.615 -9.894 1.00 92.62 1057 ASP A C 1
ATOM 8552 O O . ASP A 1 1057 ? 2.739 -0.499 -11.112 1.00 92.62 1057 ASP A O 1
ATOM 8556 N N . GLN A 1 1058 ? 3.857 0.043 -9.240 1.00 96.44 1058 GLN A N 1
ATOM 8557 C CA . GLN A 1 1058 ? 4.868 0.891 -9.871 1.00 96.44 1058 GLN A CA 1
ATOM 8558 C C . GLN A 1 1058 ? 6.152 0.137 -10.240 1.00 96.44 1058 GLN A C 1
ATOM 8560 O O . GLN A 1 1058 ? 6.989 0.712 -10.942 1.00 96.44 1058 GLN A O 1
ATOM 8565 N N . ILE A 1 1059 ? 6.326 -1.125 -9.826 1.00 96.69 1059 ILE A N 1
ATOM 8566 C CA . ILE A 1 1059 ? 7.555 -1.892 -10.093 1.00 96.69 1059 ILE A CA 1
ATOM 8567 C C . ILE A 1 1059 ? 7.741 -2.114 -11.595 1.00 96.69 1059 ILE A C 1
ATOM 8569 O O . ILE A 1 1059 ? 8.766 -1.728 -12.154 1.00 96.69 1059 ILE A O 1
ATOM 8573 N N . VAL A 1 1060 ? 6.732 -2.672 -12.271 1.00 97.25 1060 VAL A N 1
ATOM 8574 C CA . VAL A 1 1060 ? 6.808 -2.952 -13.714 1.00 97.25 1060 VAL A CA 1
ATOM 8575 C C . VAL A 1 1060 ? 6.924 -1.666 -14.547 1.00 97.25 1060 VAL A C 1
ATOM 8577 O O . VAL A 1 1060 ? 7.811 -1.620 -15.399 1.00 97.25 1060 VAL A O 1
ATOM 8580 N N . PRO A 1 1061 ? 6.130 -0.597 -14.311 1.00 97.62 1061 PRO A N 1
ATOM 8581 C CA . PRO A 1 1061 ? 6.334 0.683 -14.990 1.00 97.62 1061 PRO A CA 1
ATOM 8582 C C . PRO A 1 1061 ? 7.743 1.261 -14.810 1.00 97.62 1061 PRO A C 1
ATOM 8584 O O . PRO A 1 1061 ? 8.329 1.722 -15.789 1.00 97.62 1061 PRO A O 1
ATOM 8587 N N . SER A 1 1062 ? 8.305 1.203 -13.595 1.00 97.56 1062 SER A N 1
ATOM 8588 C CA . SER A 1 1062 ? 9.682 1.655 -13.338 1.00 97.56 1062 SER A CA 1
ATOM 8589 C C . SER A 1 1062 ? 10.689 0.800 -14.115 1.00 97.56 1062 SER A C 1
ATOM 8591 O O . SER A 1 1062 ? 11.539 1.333 -14.820 1.00 97.56 1062 SER A O 1
ATOM 8593 N N . GLY A 1 1063 ? 10.538 -0.528 -14.088 1.00 97.94 1063 GLY A N 1
ATOM 8594 C CA . GLY A 1 1063 ? 11.379 -1.449 -14.853 1.00 97.94 1063 GLY A CA 1
ATOM 8595 C C . GLY A 1 1063 ? 11.349 -1.197 -16.363 1.00 97.94 1063 GLY A C 1
ATOM 8596 O O . GLY A 1 1063 ? 12.397 -1.179 -17.008 1.00 97.94 1063 GLY A O 1
ATOM 8597 N N . GLN A 1 1064 ? 10.165 -0.957 -16.931 1.00 98.06 1064 GLN A N 1
ATOM 8598 C CA . GLN A 1 1064 ? 9.974 -0.714 -18.364 1.00 98.06 1064 GLN A CA 1
ATOM 8599 C C . GLN A 1 1064 ? 10.617 0.591 -18.833 1.00 98.06 1064 GLN A C 1
ATOM 8601 O O . GLN A 1 1064 ? 11.327 0.605 -19.840 1.00 98.06 1064 GLN A O 1
ATOM 8606 N N . GLU A 1 1065 ? 10.379 1.688 -18.113 1.00 98.12 1065 GLU A N 1
ATOM 8607 C CA . GLU A 1 1065 ? 10.920 2.992 -18.499 1.00 98.12 1065 GLU A CA 1
ATOM 8608 C C . GLU A 1 1065 ? 12.436 3.061 -18.314 1.00 98.12 1065 GLU A C 1
ATOM 8610 O O . GLU A 1 1065 ? 13.146 3.576 -19.182 1.00 98.12 1065 GLU A O 1
ATOM 8615 N N . THR A 1 1066 ? 12.949 2.470 -17.232 1.00 98.44 1066 THR A N 1
ATOM 8616 C CA . THR A 1 1066 ? 14.387 2.393 -16.992 1.00 98.44 1066 THR A CA 1
ATOM 8617 C C . THR A 1 1066 ? 15.068 1.506 -18.026 1.00 98.44 1066 THR A C 1
ATOM 8619 O O . THR A 1 1066 ? 16.102 1.907 -18.555 1.00 98.44 1066 THR A O 1
ATOM 8622 N N . LEU A 1 1067 ? 14.477 0.362 -18.401 1.00 98.44 1067 LEU A N 1
ATOM 8623 C CA . LEU A 1 1067 ? 15.004 -0.480 -19.478 1.00 98.44 1067 LEU A CA 1
ATOM 8624 C C . LEU A 1 1067 ? 15.116 0.299 -20.793 1.00 98.44 1067 LEU A C 1
ATOM 8626 O O . LEU A 1 1067 ? 16.161 0.243 -21.438 1.00 98.44 1067 LEU A O 1
ATOM 8630 N N . ALA A 1 1068 ? 14.085 1.056 -21.178 1.00 98.38 1068 ALA A N 1
ATOM 8631 C CA . ALA A 1 1068 ? 14.131 1.874 -22.391 1.00 98.38 1068 ALA A CA 1
ATOM 8632 C C . ALA A 1 1068 ? 15.274 2.902 -22.351 1.00 98.38 1068 ALA A C 1
ATOM 8634 O O . ALA A 1 1068 ? 16.013 3.039 -23.329 1.00 98.38 1068 ALA A O 1
ATOM 8635 N N . GLY A 1 1069 ? 15.466 3.569 -21.207 1.00 98.38 1069 GLY A N 1
ATOM 8636 C CA . GLY A 1 1069 ? 16.590 4.482 -21.002 1.00 98.38 1069 GLY A CA 1
ATOM 8637 C C . GLY A 1 1069 ? 17.951 3.785 -21.088 1.00 98.38 1069 GLY A C 1
ATOM 8638 O O . GLY A 1 1069 ? 18.850 4.266 -21.779 1.00 98.38 1069 GLY A O 1
ATOM 8639 N N . CYS A 1 1070 ? 18.095 2.617 -20.460 1.00 98.44 1070 CYS A N 1
ATOM 8640 C CA . CYS A 1 1070 ? 19.312 1.810 -20.517 1.00 98.44 1070 CYS A CA 1
ATOM 8641 C C . CYS A 1 1070 ? 19.647 1.356 -21.944 1.00 98.44 1070 CYS A C 1
ATOM 8643 O O . CYS A 1 1070 ? 20.798 1.465 -22.356 1.00 98.44 1070 CYS A O 1
ATOM 8645 N N . LEU A 1 1071 ? 18.669 0.882 -22.722 1.00 98.25 1071 LEU A N 1
ATOM 8646 C CA . LEU A 1 1071 ? 18.898 0.444 -24.105 1.00 98.25 1071 LEU A CA 1
ATOM 8647 C C . LEU A 1 1071 ? 19.333 1.610 -25.006 1.00 98.25 1071 LEU A C 1
ATOM 8649 O O . LEU A 1 1071 ? 20.287 1.461 -25.769 1.00 98.25 1071 LEU A O 1
ATOM 8653 N N . ALA A 1 1072 ? 18.693 2.777 -24.880 1.00 98.19 1072 ALA A N 1
ATOM 8654 C CA . ALA A 1 1072 ? 19.079 3.976 -25.628 1.00 98.19 1072 ALA A CA 1
ATOM 8655 C C . ALA A 1 1072 ? 20.494 4.454 -25.260 1.00 98.19 1072 ALA A C 1
ATOM 8657 O O . ALA A 1 1072 ? 21.286 4.812 -26.136 1.00 98.19 1072 ALA A O 1
ATOM 8658 N N . LEU A 1 1073 ? 20.844 4.406 -23.971 1.00 98.06 1073 LEU A N 1
ATOM 8659 C CA . LEU A 1 1073 ? 22.196 4.714 -23.516 1.00 98.06 1073 LEU A CA 1
ATOM 8660 C C . LEU A 1 1073 ? 23.221 3.729 -24.085 1.00 98.06 1073 LEU A C 1
ATOM 8662 O O . LEU A 1 1073 ? 24.279 4.151 -24.538 1.00 98.06 1073 LEU A O 1
ATOM 8666 N N . LEU A 1 1074 ? 22.921 2.431 -24.106 1.00 97.38 1074 LEU A N 1
ATOM 8667 C CA . LEU A 1 1074 ? 23.837 1.428 -24.649 1.00 97.38 1074 LEU A CA 1
ATOM 8668 C C . LEU A 1 1074 ? 24.079 1.595 -26.149 1.00 97.38 1074 LEU A C 1
ATOM 8670 O O . LEU A 1 1074 ? 25.216 1.449 -26.587 1.00 97.38 1074 LEU A O 1
ATOM 8674 N N . GLN A 1 1075 ? 23.056 1.958 -26.925 1.00 96.19 1075 GLN A N 1
ATOM 8675 C CA . GLN A 1 1075 ? 23.222 2.295 -28.344 1.00 96.19 1075 GLN A CA 1
ATOM 8676 C C . GLN A 1 1075 ? 24.145 3.507 -28.533 1.00 96.19 1075 GLN A C 1
ATOM 8678 O O . GLN A 1 1075 ? 25.007 3.508 -29.411 1.00 96.19 1075 GLN A O 1
ATOM 8683 N N . TYR A 1 1076 ? 24.006 4.524 -27.678 1.00 96.25 1076 TYR A N 1
ATOM 8684 C CA . TYR A 1 1076 ? 24.915 5.667 -27.663 1.00 96.25 1076 TYR A CA 1
ATOM 8685 C C . TYR A 1 1076 ? 26.341 5.262 -27.263 1.00 96.25 1076 TYR A C 1
ATOM 8687 O O . TYR A 1 1076 ? 27.306 5.705 -27.877 1.00 96.25 1076 TYR A O 1
ATOM 8695 N N . ILE A 1 1077 ? 26.504 4.397 -26.266 1.00 94.62 1077 ILE A N 1
ATOM 8696 C CA . ILE A 1 1077 ? 27.817 3.909 -25.827 1.00 94.62 1077 ILE A CA 1
ATOM 8697 C C . ILE A 1 1077 ? 28.491 3.097 -26.938 1.00 94.62 1077 ILE A C 1
ATOM 8699 O O . ILE A 1 1077 ? 29.666 3.317 -27.224 1.00 94.62 1077 ILE A O 1
ATOM 8703 N N . GLU A 1 1078 ? 27.763 2.207 -27.612 1.00 92.00 1078 GLU A N 1
ATOM 8704 C CA . GLU A 1 1078 ? 28.282 1.401 -28.721 1.00 92.00 1078 GLU A CA 1
ATOM 8705 C C . GLU A 1 1078 ? 28.923 2.270 -29.810 1.00 92.00 1078 GLU A C 1
ATOM 8707 O O . GLU A 1 1078 ? 30.024 1.967 -30.271 1.00 92.00 1078 GLU A O 1
ATOM 8712 N N . SER A 1 1079 ? 28.301 3.400 -30.160 1.00 88.69 1079 SER A N 1
ATOM 8713 C CA . SER A 1 1079 ? 28.842 4.305 -31.178 1.00 88.69 1079 SER A CA 1
ATOM 8714 C C . SER A 1 1079 ? 30.077 5.102 -30.732 1.00 88.69 1079 SER A C 1
ATOM 8716 O O . SER A 1 1079 ? 30.656 5.804 -31.556 1.00 88.69 1079 SER A O 1
ATOM 8718 N N . HIS A 1 1080 ? 30.474 5.028 -29.457 1.00 88.19 1080 HIS A N 1
ATOM 8719 C CA . HIS A 1 1080 ? 31.577 5.808 -28.876 1.00 88.19 1080 HIS A CA 1
ATOM 8720 C C . HIS A 1 1080 ? 32.669 4.960 -28.206 1.00 88.19 1080 HIS A C 1
ATOM 8722 O O . HIS A 1 1080 ? 33.713 5.500 -27.858 1.00 88.19 1080 HIS A O 1
ATOM 8728 N N . VAL A 1 1081 ? 32.449 3.657 -28.006 1.00 75.12 1081 VAL A N 1
ATOM 8729 C CA . VAL A 1 1081 ? 33.421 2.748 -27.365 1.00 75.12 1081 VAL A CA 1
ATOM 8730 C C . VAL A 1 1081 ? 34.392 2.110 -28.366 1.00 75.12 1081 VAL A C 1
ATOM 8732 O O . VAL A 1 1081 ? 35.492 1.719 -27.980 1.00 75.12 1081 VAL A O 1
ATOM 8735 N N . TYR A 1 1082 ? 34.003 2.003 -29.640 1.00 60.19 1082 TYR A N 1
ATOM 8736 C CA . TYR A 1 1082 ? 34.837 1.446 -30.717 1.00 60.19 1082 TYR A CA 1
ATOM 8737 C C . TYR A 1 1082 ? 35.534 2.520 -31.580 1.00 60.19 1082 TYR A C 1
ATOM 8739 O O . TYR A 1 1082 ? 36.108 2.192 -32.620 1.00 60.19 1082 TYR A O 1
ATOM 8747 N N . LEU A 1 1083 ? 35.481 3.784 -31.144 1.00 41.50 1083 LEU A N 1
ATOM 8748 C CA . LEU A 1 1083 ? 36.253 4.921 -31.663 1.00 41.50 1083 LEU A CA 1
ATOM 8749 C C . LEU A 1 1083 ? 37.454 5.180 -30.752 1.00 41.50 1083 LEU A C 1
ATOM 8751 O O . LEU A 1 1083 ? 38.525 5.533 -31.297 1.00 41.50 1083 LEU A O 1
#

Nearest PDB structures (foldseek):
  1nsa-assembly1_A  TM=9.551E-01  e=1.971E-38  Sus scrofa
  1kwm-assembly2_B  TM=9.475E-01  e=6.666E-39  Homo sapiens
  3glj-assembly1_A  TM=9.505E-01  e=1.039E-38  Sus scrofa
  1zg8-assembly3_C  TM=9.780E-01  e=3.205E-31  Sus scrofa
  1zli-assembly1_A  TM=9.754E-01  e=4.526E-31  Homo sapiens

InterPro domains:
  IPR000719 Protein kinase domain [PF00069] (30-288)
  IPR000719 Protein kinase domain [PF00069] (385-643)
  IPR000719 Protein kinase domain [PS50011] (28-288)
  IPR000719 Protein kinase domain [PS50011] (385-643)
  IPR000719 Protein kinase domain [SM00220] (28-288)
  IPR000719 Protein kinase domain [SM00220] (385-643)
  IPR000834 Peptidase M14, carboxypeptidase A [PF00246] (778-1068)
  IPR000834 Peptidase M14, carboxypeptidase A [PR00765] (798-810)
  IPR000834 Peptidase M14, carboxype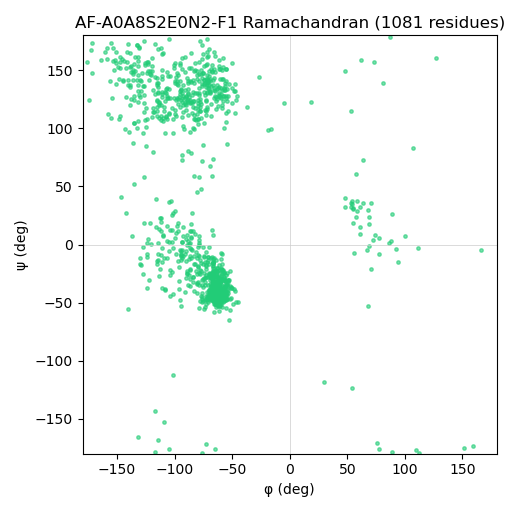ptidase A [PR00765] (831-845)
  IPR000834 Peptidase M14, carboxypeptidase A [PR00765] (911-919)
  IPR000834 Peptidase M14, carboxypeptidase A [PR00765] (965-978)
  IPR000834 Peptidase M14, carboxypeptidase A [PS52035] (771-1077)
  IPR000834 Peptidase M14, carboxypeptidase A [SM00631] (772-1065)
  IPR000961 AGC-kinase, C-terminal [PS51285] (289-357)
  IPR000961 AGC-kinase, C-terminal [SM00133] (289-349)
  IPR003146 Carboxypeptidase, activation peptide [PF02244] (680-755)
  IPR008271 Serine/threonine-protein kinase, active site [PS00108] (149-161)
  IPR011009 Protein kinase-like domain superfamily [SSF56112] (26-340)
  IPR011009 Protein kinase-like domain superfamily [SSF56112] (367-683)
  IPR017441 Protein kinase, ATP binding site [PS00107] (34-60)

Solvent-accessible surface area (backbone atoms only — not comparable to full-atom values): 58622 Å² total; per-residue (Å²): 141,79,90,82,90,84,86,89,81,84,86,48,73,70,73,61,62,93,91,59,88,75,77,54,75,88,37,43,47,62,70,27,24,58,40,75,62,100,61,34,40,30,28,36,28,30,29,72,57,69,98,60,48,72,43,65,29,28,35,40,38,32,42,47,68,73,47,52,76,68,55,45,50,28,54,49,48,27,50,58,53,35,71,71,57,85,53,90,33,41,58,46,49,48,37,24,29,71,57,75,14,33,41,40,40,32,28,62,56,53,52,37,22,37,45,38,68,49,40,70,73,59,46,40,49,55,71,67,48,48,42,51,57,50,50,53,48,49,52,41,49,46,56,34,45,73,73,24,33,30,57,54,57,66,49,46,74,36,29,32,18,28,66,67,28,50,57,24,43,52,83,51,61,65,38,47,77,41,60,97,49,101,79,43,58,49,65,74,82,72,60,56,78,74,34,52,27,48,39,46,77,67,56,71,37,36,46,56,56,41,44,37,29,12,50,32,37,48,53,44,22,42,63,64,51,45,70,86,39,76,45,99,43,72,70,48,22,52,49,34,59,67,67,55,78,82,82,76,67,83,88,55,52,74,44,55,52,50,50,46,61,34,19,66,34,75,56,57,80,70,14,55,46,37,64,97,60,18,60,60,53,51,61,69,32,74,61,40,65,87,62,56,67,66,45,47,70,70,65,68,56,84,48,87,52,58,45,83,90,57,95,55,76,59,74,60,42,54,63,85,29,52,71,40,79,47,69,86,74,88,58,63,73,40,58,73,64,63,46,56,70,46,68,46,54,48,42,62,33,68,82,75,73,48,80,86,81,73,78,96,64,72,69,56,65,62,50,51,52,49,71,67,40,88,75,57,36,72,62,63,61,72,75,52,34,44,84,60,60,77,74,47,76,58,99,70,35,43,26,24,34,28,29,31,66,91,75,67,48,74,28,26,33,41,37,29,72,44,42,89,87,49,70,56,59,63,33,53,51,51,38,65,77,44,51,85,41,81,47,40,51,37,73,74,49,38,29,46,51,86,58,26,39,39,44,27,27,68,49,64,61,29,46,39,54,54,57,52,49,58,75,61,58,35,44,19,61,31,55,50,42,53,46,46,52,54,53,40,54,52,48,29,56,34,46,75,70,40,32,36,55,55,60,62,48,55,88,36,29,31,14,48,36,75,80,60,48,63,87,42,36,22,43,67,69,44,87,64,34,48,73,61,59,86,98,74,59,61,45,72,82,84,63,70,56,81,87,45,50,32,70,48,54,76,68,64,38,73,44,60,66,50,43,47,39,24,14,52,20,47,51,51,43,27,58,58,39,41,42,63,94,62,61,89,55,93,82,59,44,69,67,55,36,47,50,37,63,75,72,50,76,90,74,81,77,55,87,34,42,75,79,55,53,68,55,54,55,54,49,39,51,38,26,60,40,88,52,57,88,68,31,60,50,50,65,52,49,57,65,30,75,55,55,64,39,52,90,76,42,58,76,58,64,35,57,46,52,71,60,65,60,38,31,59,74,74,36,64,80,53,54,61,76,38,64,53,20,24,36,32,36,33,48,32,84,43,70,67,51,32,53,52,52,57,54,46,60,78,49,16,73,82,73,57,41,46,68,75,43,94,63,75,43,66,80,40,73,33,39,32,37,38,42,60,93,44,46,69,63,49,52,51,52,31,54,74,63,69,44,52,70,46,73,67,32,74,48,47,20,67,59,55,51,48,64,53,56,66,58,71,68,79,75,72,100,69,87,61,73,54,48,76,74,57,69,67,59,52,56,50,50,54,54,52,46,27,69,75,34,65,75,37,30,44,74,50,64,63,40,55,35,80,87,66,48,73,34,57,28,42,37,41,38,47,87,54,75,25,58,47,99,88,67,50,76,46,96,62,83,58,40,25,38,40,40,35,7,15,53,43,18,26,23,53,65,16,26,46,27,45,46,43,39,54,49,50,52,60,76,30,46,85,74,38,70,66,50,31,49,50,39,35,44,29,34,36,41,39,28,35,43,52,25,54,57,16,34,45,41,24,77,71,41,34,56,79,39,41,31,41,70,41,85,44,98,49,89,91,27,56,17,28,18,63,61,17,16,27,84,34,63,54,55,74,34,69,40,34,88,47,52,73,42,78,44,4,16,52,94,41,62,43,58,50,47,47,53,37,28,52,53,49,55,49,59,77,37,35,92,34,35,50,32,38,39,43,37,38,51,49,52,25,32,41,26,32,41,25,20,63,36,67,60,73,46,93,58,37,68,67,44,50,55,37,42,51,43,13,44,55,46,20,22,70,72,79,65,58,76,63,51,69,42,32,28,14,62,69,65,48,41,34,6,2,24,63,40,40,27,37,38,74,72,40,62,16,74,44,27,29,42,34,26,35,70,36,82,57,76,54,28,68,66,58,59,45,87,49,39,47,60,51,20,53,27,50,40,41,12,52,52,42,29,48,57,55,46,60,76,59,73,84,110

Sequence (1083 aa):
DEYSTIEHEIEITNITKEGCEKGHRDQFDFLMVLGAGSFGKVFLVRKNLGPDQGTLYAMKVLKKASLKVRDRQRTKMERDILAQIHHPFIVKLHYAFQTEGKVYLVLDFLRGGDLFTRLSKEVMFTERDVQFYLAELAMALDHLHGLGIIYRDLKPENILLDSEGHIALTDFGLSKESIHSEDAKTYSFCGTVEYMGPEVVSRKGHSYIADWWSFGVLAFEMLTGHLPFHGSNRKDTMNLILKAKLAMPQYLSPEAQSLLRSLFKRNPVNRLGAGVDGFDNIKKHPFFETIDWIALFEKRIEPPFIPPIHSDFAHHFDKEFTSKTPTDSPGVPPSADAHRSFAGFSYIAPELTEQRINDPVYSDEVEKRLRNIPGMKFHLFTQDFEIKEQIGQGQFAVCHRCLHRLTSAEYAVKIISDCSTNDPTDEIQILLNYTNLSNIIRIRDIFFNPPKVYIVTDLMRGGELVDKIFQEKSLSEKESARIMLIIVKTVETLHHNSIVHRDLQPRNIMYSDQSRHPKTLKIVDFGFAKQLRAENGLLMTPCFTKEFAAPEVLQRKKYDESCDIWSLGILLYTMLSGTTPFAFDRNDTPDLILHRITNAKLSFKGPHWDKVSPNAKTLVSSMLDIDPRKRPTARDILNHSWLSNLDRLPDQKLTIQDCNIVRSYVSVESFVSYNDHQLWRLSLTNNEQVLHILKLSREAYRYKLDFWTEEFRINVPVDVLVPPTIQLEFAELLKNLKISYDITIKNIGPIIEKQFLSNQVKNNDDFDYAKYHNIADINAWIDQMVVAYPDLASTFSVGKSYEQRDMKCIKISSKKMAKNADGTIINAAKKAIWWDGGIHAREWISPATVIYIAYSLLSNYSTDPTITHLVDQFDFYILPVFNVDGYAYTWEHDRLWRKTRSKTPVPLCKGADPNRNWDYAWCEGGASKDPCSDTYCGEKPFSEIETKQVSTFIGEHNDTIVHYINFHSYSQLWMTPWGYTTKKPAQFKLQDDGSVQAINALTALFGTQYVHGNIGATIYIASGNTVDWTSGKANVVFSYAVELRDTGEFGFVLPEDQIVPSGQETLAGCLALLQYIESHVYL

Radius of gyration: 34.76 Å; Cα contacts (8 Å, |Δi|>4): 2067; chains: 1; bounding box: 91×68×94 Å

pLDDT: mean 83.15, std 16.26, range [23.53, 98.69]

Organism: NCBI:txid1234261